Protein AF-0000000078072305 (afdb_homodimer)

Foldseek 3Di:
DPPPPPPPPPPPPPPPVPPVVVVVVPPPCVVVPDLEFEAFFPQFPVRFFEFEAEVLQVFFFFQKAWAAAFPDDQAPFGIKIKGWGAWDWDDDPNDIATETWIKIWTWHWDADPVRGTYTYTHHDMDIWCPVVDADQQDAPVCVVCSRYFYWDQWYWDQFPQGFTKIKIKGAHPDPQAGIFMWMFGVCLRDVVVDVNNDDVQVVSHDDGPHNDTFTAAADDPVPCSNPPPRNHFDQKAWDAFPPDDSPWIWIDRFVLWIWTDDDSPDHTHTLADPVLSAWDFDPDPPPPDDVPRHQADDPRRHNVCSNVVHDDQKGFAEHKFKEFLAAPPPDDDDQLRMKIKTKIWGWDDDPPDPAIEIQIKMWIFRSDPPTHTWWIGGGYDYRVDDPRKYKAWRYKAWDPVSPDPPGHSYYYQQTKMKIKIGINVRGITIHIDGNLSRLEHIGTTPPHDPSNVVSNPPSHD/DPPPPPPPPPPPPPPPPPPVVVVVVPPPCVVVPDLEFEAFFPQFPVRFFEFEAEVLQVFFFFQKAWAAAFPPDQAPFGIKIKGKTAWDWDDDPNDIATETWIKIWTWHWDADPVRGTYTYTHHDMDIWCPVVDADQQDAPVCVVCSRYFYWAQWYWDQFPQGFTKIKIKGAHPDPQAGIFIWMFGVCLGDVVVDVNNDDVRVVSHDDGPHNDTFTAAADDPVPCSNPPPRNHFGQKAWDAFPPDDSPWIWIDRFVLWIWTDDDSPDHTGTLADPVLSAWDFDPDPPPPADVPRQQADDPRRHNVCSNVVHDDQKGFAEHKFKEFLAAPPPDDDDQLRMKIKTKIWGWDDDPPDPAIEIQIKMWIFRSDPPTHTWWIGGGYDYRVDDPRKYKAWRYKAWDPVSPDPPGHSYYYQATKMKIKIGINVRGITIHIDGPLSRLEHIGTTPPHDPSNVVSNPPSHD

Radius of gyration: 32.77 Å; Cα contacts (8 Å, |Δi|>4): 2301; chains: 2; bounding box: 105×93×130 Å

pLDDT: mean 86.73, std 17.82, range [22.06, 98.62]

Sequence (922 aa):
MRSHSTLLRGHQTTFPEEDDAEAYLEQGEQHQEHDYRLLTSLRNNMGFYNKIDAKLTGHQLMNPTLLELPRNGNNTHDFLIIARVPHVFKKINDKRYKLARQVATFANLTYNNLGRPVLKTGKWSRLLVNDFGGPEHHCQKQPDMDRYIGPEDMKLFWTRAGEPLLIFTHQVNDEVLCQGQFIIDVRAAMPELEQALGPETTALLPPVRFSEPTSLRRTAPEGQETHPRFQREKNWAPAQSPFSSDDELLLMVEPAQLYRWTSKEEPVQPIVSDKDQISVVQEPYPPNAAPGATWHARLRQTCIHDVMLDDQHVHQSSPMLSITLCNRGTCEPSEQNTVMVGIVQRRQDPPMSPFTWYDRRVAVYESAPPYRMISVSKKLTYHGESDGRYVWTGSMVYYTNQTRFPPSNHGFLDDEVWLSFGIKDAAAGWLDVRARDLVADHYLCQGASEGYRRYRQGISAMRSHSTLLRGHQTTFPEEDDAEAYLEQGEQHQEHDYRLLTSLRNNMGFYNKIDAKLTGHQLMNPTLLELPRNGNNTHDFLIIARVPHVFKKINDKRYKLARQVATFANLTYNNLGRPVLKTGKWSRLLVNDFGGPEHHCQKQPDMDRYIGPEDMKLFWTRAGEPLLIFTHQVNDEVLCQGQFIIDVRAAMPELEQALGPETTALLPPVRFSEPTSLRRTAPEGQETHPRFQREKNWAPAQSPFSSDDELLLMVEPAQLYRWTSKEEPVQPIVSDKDQISVVQEPYPPNAAPGATWHARLRQTCIHDVMLDDQHVHQSSPMLSITLCNRGTCEPSEQNTVMVGIVQRRQDPPMSPFTWYDRRVAVYESAPPYRMISVSKKLTYHGESDGRYVWTGSMVYYTNQTRFPPSNHGFLDDEVWLSFGIKDAAAGWLDVRARDLVADHYLCQGASEGYRRYRQGISA

Solvent-accessible surface area (backbone atoms only — not comparable to full-atom values): 48544 Å² total; per-residue (Å²): 135,82,81,76,79,77,77,80,76,77,77,76,75,74,70,76,76,66,64,67,60,55,63,60,63,60,54,56,79,66,69,75,78,57,67,47,39,82,44,52,19,74,70,25,58,76,22,33,53,29,46,54,46,39,67,61,48,75,52,62,44,19,44,30,16,59,39,77,37,55,61,50,87,78,26,85,43,43,27,42,36,39,22,33,38,77,64,44,80,43,77,55,98,90,37,76,30,41,34,40,38,34,36,34,34,44,24,32,81,44,63,50,96,85,56,36,50,30,38,38,39,47,60,62,64,44,73,52,68,74,79,64,75,54,58,80,46,51,29,82,91,42,59,80,54,32,38,53,41,53,49,40,76,58,36,50,45,55,34,73,58,34,47,52,34,34,36,31,25,31,49,35,88,41,90,56,32,13,28,30,32,30,35,26,26,40,57,56,73,37,58,62,53,44,63,45,47,24,71,75,55,47,68,71,38,60,80,82,84,32,71,49,81,38,71,55,46,70,76,61,57,90,92,38,57,82,36,68,75,57,22,44,44,63,49,62,18,52,33,63,45,89,79,53,59,58,80,54,46,31,32,36,54,37,80,61,39,40,25,33,65,72,49,88,88,46,56,38,40,78,68,41,51,76,74,43,39,53,15,41,52,41,82,52,26,60,80,85,34,53,90,89,53,47,60,68,26,83,82,41,46,23,27,64,23,21,75,66,71,35,68,63,65,65,36,36,41,16,37,43,35,30,40,24,62,41,46,78,87,74,63,76,84,41,74,57,46,23,30,26,37,30,38,32,36,26,75,38,71,50,82,94,45,94,41,54,38,51,53,33,27,30,41,30,24,42,32,43,90,62,42,34,46,28,31,28,33,37,30,57,43,51,31,35,44,36,88,74,53,28,56,46,59,35,23,61,38,58,55,63,82,42,72,44,79,60,52,51,47,61,47,23,26,73,35,40,29,35,37,22,18,16,36,67,81,67,29,35,34,33,36,41,36,43,41,43,66,64,69,23,70,51,48,48,14,66,69,41,50,68,53,46,57,56,50,47,57,82,54,65,119,137,81,79,75,78,75,79,78,77,76,75,76,75,72,70,74,75,67,63,64,59,56,62,62,62,60,52,57,80,66,68,75,77,54,68,47,40,83,44,51,20,75,69,25,58,79,22,34,54,29,46,53,47,38,68,62,47,74,51,61,45,18,43,29,16,57,40,76,36,55,54,61,76,80,24,85,43,44,26,43,37,39,22,34,38,76,65,43,80,43,77,54,97,88,39,77,30,41,33,40,38,34,36,36,36,44,25,32,82,44,62,51,95,85,55,35,50,30,38,38,39,46,60,62,64,43,73,51,69,74,77,63,75,53,56,78,47,52,30,82,92,43,58,79,54,30,37,53,39,52,50,41,76,58,36,50,45,55,35,73,59,35,47,50,34,35,35,30,25,31,49,35,88,42,91,56,31,15,29,29,31,31,35,26,25,41,57,56,75,37,57,64,53,45,63,46,42,23,70,75,54,48,65,70,37,62,81,82,84,34,70,49,81,37,70,53,48,68,77,62,56,90,92,40,56,80,36,69,76,57,23,44,43,63,50,63,18,52,32,62,46,88,80,52,61,59,80,53,46,30,32,35,56,35,80,60,40,41,26,33,65,73,49,87,88,46,53,38,40,78,68,41,52,76,75,44,40,52,13,41,53,41,81,52,25,59,81,84,34,52,91,89,52,46,60,66,28,85,81,42,46,23,28,64,23,22,76,65,72,35,68,65,67,64,34,36,41,18,37,41,35,30,39,25,61,40,46,78,87,73,62,77,85,42,74,59,45,22,31,27,35,30,38,32,37,26,78,38,72,50,82,95,44,93,41,55,38,51,54,31,28,30,42,31,24,41,32,42,89,62,41,34,45,28,31,28,36,35,32,58,44,50,31,34,43,35,87,72,51,27,57,47,60,36,24,61,38,58,57,64,80,42,74,46,78,61,51,51,46,61,48,23,26,73,36,41,29,36,37,22,18,15,37,66,81,66,29,34,35,34,35,40,36,44,41,42,66,63,69,24,70,51,48,47,14,66,71,42,49,67,53,46,57,58,50,48,57,82,52,64,118

Structure (mmCIF, N/CA/C/O backbone):
data_AF-0000000078072305-model_v1
#
loop_
_entity.id
_entity.type
_entity.pdbx_description
1 polymer 'Uncharacterized protein'
#
loop_
_atom_site.group_PDB
_atom_site.id
_atom_site.type_symbol
_atom_site.label_atom_id
_atom_site.label_alt_id
_atom_site.label_comp_id
_atom_site.label_asym_id
_atom_site.label_entity_id
_atom_site.label_seq_id
_atom_site.pdbx_PDB_ins_code
_atom_site.Cartn_x
_atom_site.Cartn_y
_atom_site.Cartn_z
_atom_site.occupancy
_atom_site.B_iso_or_equiv
_atom_site.auth_seq_id
_atom_site.auth_comp_id
_atom_site.auth_asym_id
_atom_site.auth_atom_id
_atom_site.pdbx_PDB_model_num
ATOM 1 N N . MET A 1 1 ? -34.625 -6.609 80.062 1 23.52 1 MET A N 1
ATOM 2 C CA . MET A 1 1 ? -34.625 -5.938 78.75 1 23.52 1 MET A CA 1
ATOM 3 C C . MET A 1 1 ? -33.219 -5.434 78.438 1 23.52 1 MET A C 1
ATOM 5 O O . MET A 1 1 ? -32.844 -4.348 78.812 1 23.52 1 MET A O 1
ATOM 9 N N . ARG A 1 2 ? -32.219 -6.348 78.438 1 24.58 2 ARG A N 1
ATOM 10 C CA . ARG A 1 2 ? -30.766 -6.258 78.312 1 24.58 2 ARG A CA 1
ATOM 11 C C . ARG A 1 2 ? -30.391 -5.734 76.938 1 24.58 2 ARG A C 1
ATOM 13 O O . ARG A 1 2 ? -30.812 -6.285 75.938 1 24.58 2 ARG A O 1
ATOM 20 N N . SER A 1 3 ? -30.188 -4.41 76.875 1 24.33 3 SER A N 1
ATOM 21 C CA . SER A 1 3 ? -29.922 -3.545 75.688 1 24.33 3 SER A CA 1
ATOM 22 C C . SER A 1 3 ? -28.625 -3.932 75 1 24.33 3 SER A C 1
ATOM 24 O O . SER A 1 3 ? -27.562 -3.965 75.625 1 24.33 3 SER A O 1
ATOM 26 N N . HIS A 1 4 ? -28.641 -4.988 74.188 1 26.59 4 HIS A N 1
ATOM 27 C CA . HIS A 1 4 ? -27.578 -5.543 73.375 1 26.59 4 HIS A CA 1
ATOM 28 C C . HIS A 1 4 ? -27 -4.488 72.438 1 26.59 4 HIS A C 1
ATOM 30 O O . HIS A 1 4 ? -27.719 -3.918 71.625 1 26.59 4 HIS A O 1
ATOM 36 N N . SER A 1 5 ? -26.078 -3.684 72.938 1 24.83 5 SER A N 1
ATOM 37 C CA . SER A 1 5 ? -25.312 -2.676 72.188 1 24.83 5 SER A CA 1
ATOM 38 C C . SER A 1 5 ? -24.516 -3.301 71.062 1 24.83 5 SER A C 1
ATOM 40 O O . SER A 1 5 ? -23.672 -4.172 71.312 1 24.83 5 SER A O 1
ATOM 42 N N . THR A 1 6 ? -25.172 -3.543 69.938 1 25.83 6 THR A N 1
ATOM 43 C CA . THR A 1 6 ? -24.609 -4.062 68.688 1 25.83 6 THR A CA 1
ATOM 44 C C . THR A 1 6 ? -23.5 -3.143 68.188 1 25.83 6 THR A C 1
ATOM 46 O O . THR A 1 6 ? -23.75 -1.969 67.875 1 25.83 6 THR A O 1
ATOM 49 N N . LEU A 1 7 ? -22.297 -3.252 68.688 1 25.12 7 LEU A N 1
ATOM 50 C CA . LEU A 1 7 ? -21.094 -2.555 68.25 1 25.12 7 LEU A CA 1
ATOM 51 C C . LEU A 1 7 ? -20.844 -2.752 66.75 1 25.12 7 LEU A C 1
ATOM 53 O O . LEU A 1 7 ? -20.75 -3.887 66.312 1 25.12 7 LEU A O 1
ATOM 57 N N . LEU A 1 8 ? -21.297 -1.802 65.875 1 24.06 8 LEU A N 1
ATOM 58 C CA . LEU A 1 8 ? -21.109 -1.673 64.438 1 24.06 8 LEU A CA 1
ATOM 59 C C . LEU A 1 8 ? -19.625 -1.566 64.125 1 24.06 8 LEU A C 1
ATOM 61 O O . LEU A 1 8 ? -18.969 -0.586 64.5 1 24.06 8 LEU A O 1
ATOM 65 N N . ARG A 1 9 ? -18.812 -2.631 64.25 1 24.25 9 ARG A N 1
ATOM 66 C CA . ARG A 1 9 ? -17.438 -2.637 63.781 1 24.25 9 ARG A CA 1
ATOM 67 C C . ARG A 1 9 ? -17.359 -2.236 62.312 1 24.25 9 ARG A C 1
ATOM 69 O O . ARG A 1 9 ? -17.984 -2.865 61.469 1 24.25 9 ARG A O 1
ATOM 76 N N . GLY A 1 10 ? -17.266 -0.909 62.094 1 22.75 10 GLY A N 1
ATOM 77 C CA . GLY A 1 10 ? -17.047 -0.299 60.781 1 22.75 10 GLY A CA 1
ATOM 78 C C . GLY A 1 10 ? -15.852 -0.88 60.062 1 22.75 10 GLY A C 1
ATOM 79 O O . GLY A 1 10 ? -14.727 -0.804 60.531 1 22.75 10 GLY A O 1
ATOM 80 N N . HIS A 1 11 ? -15.984 -2.121 59.469 1 25.66 11 HIS A N 1
ATOM 81 C CA . HIS A 1 11 ? -14.953 -2.689 58.625 1 25.66 11 HIS A CA 1
ATOM 82 C C . HIS A 1 11 ? -14.523 -1.705 57.562 1 25.66 11 HIS A C 1
ATOM 84 O O . HIS A 1 11 ? -15.359 -1.225 56.781 1 25.66 11 HIS A O 1
ATOM 90 N N . GLN A 1 12 ? -13.531 -0.871 57.875 1 23.75 12 GLN A N 1
ATOM 91 C CA . GLN A 1 12 ? -12.852 -0.032 56.906 1 23.75 12 GLN A CA 1
ATOM 92 C C . GLN A 1 12 ? -12.281 -0.871 55.75 1 23.75 12 GLN A C 1
ATOM 94 O O . GLN A 1 12 ? -11.391 -1.7 55.969 1 23.75 12 GLN A O 1
ATOM 99 N N . THR A 1 13 ? -13.133 -1.336 54.875 1 26.88 13 THR A N 1
ATOM 100 C CA . THR A 1 13 ? -12.656 -1.949 53.625 1 26.88 13 THR A CA 1
ATOM 101 C C . THR A 1 13 ? -11.656 -1.038 52.938 1 26.88 13 THR A C 1
ATOM 103 O O . THR A 1 13 ? -12.008 0.061 52.5 1 26.88 13 THR A O 1
ATOM 106 N N . THR A 1 14 ? -10.391 -1.068 53.406 1 26.62 14 THR A N 1
ATOM 107 C CA . THR A 1 14 ? -9.305 -0.441 52.656 1 26.62 14 THR A CA 1
ATOM 108 C C . THR A 1 14 ? -9.266 -0.955 51.219 1 26.62 14 THR A C 1
ATOM 110 O O . THR A 1 14 ? -9.086 -2.15 51 1 26.62 14 THR A O 1
ATOM 113 N N . PHE A 1 15 ? -10.109 -0.349 50.375 1 28.7 15 PHE A N 1
ATOM 114 C CA . PHE A 1 15 ? -9.93 -0.615 48.969 1 28.7 15 PHE A CA 1
ATOM 115 C C . PHE A 1 15 ? -8.492 -0.351 48.531 1 28.7 15 PHE A C 1
ATOM 117 O O . PHE A 1 15 ? -7.969 0.742 48.75 1 28.7 15 PHE A O 1
ATOM 124 N N . PRO A 1 16 ? -7.672 -1.425 48.656 1 28.97 16 PRO A N 1
ATOM 125 C CA . PRO A 1 16 ? -6.352 -1.134 48.094 1 28.97 16 PRO A CA 1
ATOM 126 C C . PRO A 1 16 ? -6.43 -0.48 46.719 1 28.97 16 PRO A C 1
ATOM 128 O O . PRO A 1 16 ? -7.152 -0.962 45.844 1 28.97 16 PRO A O 1
ATOM 131 N N . GLU A 1 17 ? -6.379 0.817 46.688 1 28.38 17 GLU A N 1
ATOM 132 C CA . GLU A 1 17 ? -6.145 1.58 45.469 1 28.38 17 GLU A CA 1
ATOM 133 C C . GLU A 1 17 ? -4.949 1.025 44.688 1 28.38 17 GLU A C 1
ATOM 135 O O . GLU A 1 17 ? -3.803 1.376 44.969 1 28.38 17 GLU A O 1
ATOM 140 N N . GLU A 1 18 ? -4.914 -0.327 44.594 1 27.89 18 GLU A N 1
ATOM 141 C CA . GLU A 1 18 ? -3.857 -0.751 43.688 1 27.89 18 GLU A CA 1
ATOM 142 C C . GLU A 1 18 ? -3.871 0.074 42.406 1 27.89 18 GLU A C 1
ATOM 144 O O . GLU A 1 18 ? -4.93 0.306 41.812 1 27.89 18 GLU A O 1
ATOM 149 N N . ASP A 1 19 ? -2.799 0.873 42.312 1 28.7 19 ASP A N 1
ATOM 150 C CA . ASP A 1 19 ? -2.482 1.818 41.25 1 28.7 19 ASP A CA 1
ATOM 151 C C . ASP A 1 19 ? -2.691 1.187 39.875 1 28.7 19 ASP A C 1
ATOM 153 O O . ASP A 1 19 ? -2 0.233 39.5 1 28.7 19 ASP A O 1
ATOM 157 N N . ASP A 1 20 ? -3.938 1.214 39.5 1 29.02 20 ASP A N 1
ATOM 158 C CA . ASP A 1 20 ? -4.379 0.868 38.156 1 29.02 20 ASP A CA 1
ATOM 159 C C . ASP A 1 20 ? -3.408 1.409 37.094 1 29.02 20 ASP A C 1
ATOM 161 O O . ASP A 1 20 ? -3.629 1.24 35.906 1 29.02 20 ASP A O 1
ATOM 165 N N . ALA A 1 21 ? -2.418 2.264 37.562 1 30.2 21 ALA A N 1
ATOM 166 C CA . ALA A 1 21 ? -1.461 2.828 36.594 1 30.2 21 ALA A CA 1
ATOM 167 C C . ALA A 1 21 ? -0.483 1.764 36.125 1 30.2 21 ALA A C 1
ATOM 169 O O . ALA A 1 21 ? 0.01 1.838 35 1 30.2 21 ALA A O 1
ATOM 170 N N . GLU A 1 22 ? -0.016 0.959 37.094 1 26.02 22 GLU A N 1
ATOM 171 C CA . GLU A 1 22 ? 0.942 -0.057 36.656 1 26.02 22 GLU A CA 1
ATOM 172 C C . GLU A 1 22 ? 0.316 -1.023 35.656 1 26.02 22 GLU A C 1
ATOM 174 O O . GLU A 1 22 ? 1.01 -1.572 34.812 1 26.02 22 GLU A O 1
ATOM 179 N N . ALA A 1 23 ? -0.953 -1.415 35.938 1 30.39 23 ALA A N 1
ATOM 180 C CA . ALA A 1 23 ? -1.548 -2.369 35 1 30.39 23 ALA A CA 1
ATOM 181 C C . ALA A 1 23 ? -1.683 -1.763 33.594 1 30.39 23 ALA A C 1
ATOM 183 O O . ALA A 1 23 ? -1.829 -2.486 32.625 1 30.39 23 ALA A O 1
ATOM 184 N N . TYR A 1 24 ? -1.902 -0.479 33.625 1 30.2 24 TYR A N 1
ATOM 185 C CA . TYR A 1 24 ? -1.946 0.19 32.312 1 30.2 24 TYR A CA 1
ATOM 186 C C . TYR A 1 24 ? -0.576 0.177 31.656 1 30.2 24 TYR A C 1
ATOM 188 O O . TYR A 1 24 ? -0.478 0.125 30.422 1 30.2 24 TYR A O 1
ATOM 196 N N . LEU A 1 25 ? 0.501 0.358 32.375 1 31.73 25 LEU A N 1
ATOM 197 C CA . LEU A 1 25 ? 1.846 0.388 31.812 1 31.73 25 LEU A CA 1
ATOM 198 C C . LEU A 1 25 ? 2.289 -1.009 31.391 1 31.73 25 LEU A C 1
ATOM 200 O O . LEU A 1 25 ? 3.145 -1.156 30.516 1 31.73 25 LEU A O 1
ATOM 204 N N . GLU A 1 26 ? 2.041 -1.971 32.219 1 31.81 26 GLU A N 1
ATOM 205 C CA . GLU A 1 26 ? 2.496 -3.309 31.844 1 31.81 26 GLU A CA 1
ATOM 206 C C . GLU A 1 26 ? 1.685 -3.869 30.672 1 31.81 26 GLU A C 1
ATOM 208 O O . GLU A 1 26 ? 1.741 -5.07 30.391 1 31.81 26 GLU A O 1
ATOM 213 N N . GLN A 1 27 ? 0.561 -3.271 30.344 1 32.97 27 GLN A N 1
ATOM 214 C CA . GLN A 1 27 ? 0.161 -3.889 29.078 1 32.97 27 GLN A CA 1
ATOM 215 C C . GLN A 1 27 ? 1.307 -3.871 28.078 1 32.97 27 GLN A C 1
ATOM 217 O O . GLN A 1 27 ? 1.678 -2.812 27.562 1 32.97 27 GLN A O 1
ATOM 222 N N . GLY A 1 28 ? 2.35 -4.566 28.312 1 34.12 28 GLY A N 1
ATOM 223 C CA . GLY A 1 28 ? 3.371 -4.855 27.328 1 34.12 28 GLY A CA 1
ATOM 224 C C . GLY A 1 28 ? 2.924 -4.559 25.906 1 34.12 28 GLY A C 1
ATOM 225 O O . GLY A 1 28 ? 1.742 -4.691 25.578 1 34.12 28 GLY A O 1
ATOM 226 N N . GLU A 1 29 ? 3.484 -3.582 25.312 1 40.09 29 GLU A N 1
ATOM 227 C CA . GLU A 1 29 ? 3.258 -3.367 23.891 1 40.09 29 GLU A CA 1
ATOM 228 C C . GLU A 1 29 ? 2.891 -4.672 23.188 1 40.09 29 GLU A C 1
ATOM 230 O O . GLU A 1 29 ? 3.768 -5.477 22.875 1 40.09 29 GLU A O 1
ATOM 235 N N . GLN A 1 30 ? 2.025 -5.441 23.641 1 41.16 30 GLN A N 1
ATOM 236 C CA . GLN A 1 30 ? 1.676 -6.531 22.734 1 41.16 30 GLN A CA 1
ATOM 237 C C . GLN A 1 30 ? 1.783 -6.09 21.266 1 41.16 30 GLN A C 1
ATOM 239 O O . GLN A 1 30 ? 0.917 -5.371 20.766 1 41.16 30 GLN A O 1
ATOM 244 N N . HIS A 1 31 ? 2.912 -5.746 20.875 1 47.97 31 HIS A N 1
ATOM 245 C CA . HIS A 1 31 ? 3.057 -5.672 19.422 1 47.97 31 HIS A CA 1
ATOM 246 C C . HIS A 1 31 ? 2.117 -6.648 18.734 1 47.97 31 HIS A C 1
ATOM 248 O O . HIS A 1 31 ? 2.285 -7.867 18.844 1 47.97 31 HIS A O 1
ATOM 254 N N . GLN A 1 32 ? 0.876 -6.312 18.703 1 55.59 32 GLN A N 1
ATOM 255 C CA . GLN A 1 32 ? -0.014 -7.188 17.953 1 55.59 32 GLN A CA 1
ATOM 256 C C . GLN A 1 32 ? 0.616 -7.594 16.625 1 55.59 32 GLN A C 1
ATOM 258 O O . GLN A 1 32 ? 0.885 -6.746 15.773 1 55.59 32 GLN A O 1
ATOM 263 N N . GLU A 1 33 ? 1.374 -8.656 16.609 1 75.94 33 GLU A N 1
ATOM 264 C CA . GLU A 1 33 ? 1.921 -9.203 15.375 1 75.94 33 GLU A CA 1
ATOM 265 C C . GLU A 1 33 ? 0.814 -9.508 14.367 1 75.94 33 GLU A C 1
ATOM 267 O O . GLU A 1 33 ? -0.041 -10.367 14.617 1 75.94 33 GLU A O 1
ATOM 272 N N . HIS A 1 34 ? 0.631 -8.602 13.453 1 87.94 34 HIS A N 1
ATOM 273 C CA . HIS A 1 34 ? -0.397 -8.781 12.438 1 87.94 34 HIS A CA 1
ATOM 274 C C . HIS A 1 34 ? -0.043 -9.938 11.5 1 87.94 34 HIS A C 1
ATOM 276 O O . HIS A 1 34 ? 1.135 -10.242 11.305 1 87.94 34 HIS A O 1
ATOM 282 N N . ASP A 1 35 ? -1.071 -10.586 11.125 1 93.19 35 ASP A N 1
ATOM 283 C CA . ASP A 1 35 ? -0.944 -11.734 10.234 1 93.19 35 ASP A CA 1
ATOM 284 C C . ASP A 1 35 ? -0.864 -11.289 8.773 1 93.19 35 ASP A C 1
ATOM 286 O O . ASP A 1 35 ? -1.679 -11.711 7.945 1 93.19 35 ASP A O 1
ATOM 290 N N . TYR A 1 36 ? 0.044 -10.406 8.477 1 94.75 36 TYR A N 1
ATOM 291 C CA . TYR A 1 36 ? 0.291 -10.062 7.078 1 94.75 36 TYR A CA 1
ATOM 292 C C . TYR A 1 36 ? 1.765 -9.75 6.844 1 94.75 36 TYR A C 1
ATOM 294 O O . TYR A 1 36 ? 2.494 -9.438 7.785 1 94.75 36 TYR A O 1
ATOM 302 N N . ARG A 1 37 ? 2.154 -9.93 5.672 1 95.69 37 ARG A N 1
ATOM 303 C CA . ARG A 1 37 ? 3.471 -9.539 5.18 1 95.69 37 ARG A CA 1
ATOM 304 C C . ARG A 1 37 ? 3.352 -8.578 3.998 1 95.69 37 ARG A C 1
ATOM 306 O O . ARG A 1 37 ? 2.754 -8.922 2.975 1 95.69 37 ARG A O 1
ATOM 313 N N . LEU A 1 38 ? 3.916 -7.43 4.203 1 97 38 LEU A N 1
ATOM 314 C CA . LEU A 1 38 ? 3.877 -6.398 3.17 1 97 38 LEU A CA 1
ATOM 315 C C . LEU A 1 38 ? 5.098 -6.488 2.264 1 97 38 LEU A C 1
ATOM 317 O O . LEU A 1 38 ? 6.234 -6.453 2.742 1 97 38 LEU A O 1
ATOM 321 N N . LEU A 1 39 ? 4.84 -6.621 0.963 1 97.81 39 LEU A N 1
ATOM 322 C CA . LEU A 1 39 ? 5.914 -6.68 -0.025 1 97.81 39 LEU A CA 1
ATOM 323 C C . LEU A 1 39 ? 5.996 -5.375 -0.812 1 97.81 39 LEU A C 1
ATOM 325 O O . LEU A 1 39 ? 4.969 -4.766 -1.12 1 97.81 39 LEU A O 1
ATOM 329 N N . THR A 1 40 ? 7.211 -4.969 -1.152 1 97.75 40 THR A N 1
ATOM 330 C CA . THR A 1 40 ? 7.473 -3.771 -1.942 1 97.75 40 THR A CA 1
ATOM 331 C C . THR A 1 40 ? 8.352 -4.098 -3.145 1 97.75 40 THR A C 1
ATOM 333 O O . THR A 1 40 ? 9.141 -5.047 -3.105 1 97.75 40 THR A O 1
ATOM 336 N N . SER A 1 41 ? 8.164 -3.328 -4.152 1 98 41 SER A N 1
ATOM 337 C CA . SER A 1 41 ? 8.961 -3.51 -5.359 1 98 41 SER A CA 1
ATOM 338 C C . SER A 1 41 ? 10.414 -3.096 -5.129 1 98 41 SER A C 1
ATOM 340 O O . SER A 1 41 ? 10.68 -2.051 -4.531 1 98 41 SER A O 1
ATOM 342 N N . LEU A 1 42 ? 11.297 -3.865 -5.664 1 96.94 42 LEU A N 1
ATOM 343 C CA . LEU A 1 42 ? 12.727 -3.568 -5.613 1 96.94 42 LEU A CA 1
ATOM 344 C C . LEU A 1 42 ? 13.07 -2.396 -6.523 1 96.94 42 LEU A C 1
ATOM 346 O O . LEU A 1 42 ? 13.938 -1.583 -6.191 1 96.94 42 LEU A O 1
ATOM 350 N N . ARG A 1 43 ? 12.367 -2.316 -7.613 1 96.06 43 ARG A N 1
ATOM 351 C CA . ARG A 1 43 ? 12.75 -1.373 -8.656 1 96.06 43 ARG A CA 1
ATOM 352 C C . ARG A 1 43 ? 11.953 -0.075 -8.547 1 96.06 43 ARG A C 1
ATOM 354 O O . ARG A 1 43 ? 12.438 0.99 -8.938 1 96.06 43 ARG A O 1
ATOM 361 N N . ASN A 1 44 ? 10.758 -0.14 -8.148 1 96.38 44 ASN A N 1
ATOM 362 C CA . ASN A 1 44 ? 9.922 1.048 -8.062 1 96.38 44 ASN A CA 1
ATOM 363 C C . ASN A 1 44 ? 10.438 2.023 -7.008 1 96.38 44 ASN A C 1
ATOM 365 O O . ASN A 1 44 ? 10.57 1.665 -5.836 1 96.38 44 ASN A O 1
ATOM 369 N N . ASN A 1 45 ? 10.656 3.201 -7.383 1 93.56 45 ASN A N 1
ATOM 370 C CA . ASN A 1 45 ? 11.32 4.152 -6.5 1 93.56 45 ASN A CA 1
ATOM 371 C C . ASN A 1 45 ? 10.406 4.605 -5.367 1 93.56 45 ASN A C 1
ATOM 373 O O . ASN A 1 45 ? 10.836 5.328 -4.469 1 93.56 45 ASN A O 1
ATOM 377 N N . MET A 1 46 ? 9.156 4.168 -5.332 1 94.38 46 MET A N 1
ATOM 378 C CA . MET A 1 46 ? 8.25 4.406 -4.219 1 94.38 46 MET A CA 1
ATOM 379 C C . MET A 1 46 ? 7.781 3.086 -3.607 1 94.38 46 MET A C 1
ATOM 381 O O . MET A 1 46 ? 6.887 3.072 -2.762 1 94.38 46 MET A O 1
ATOM 385 N N . GLY A 1 47 ? 8.242 1.991 -4.168 1 96.81 47 GLY A N 1
ATOM 386 C CA . GLY A 1 47 ? 7.984 0.672 -3.609 1 96.81 47 GLY A CA 1
ATOM 387 C C . GLY A 1 47 ? 6.648 0.096 -4.031 1 96.81 47 GLY A C 1
ATOM 388 O O . GLY A 1 47 ? 6.285 -1.009 -3.621 1 96.81 47 GLY A O 1
ATOM 389 N N . PHE A 1 48 ? 5.832 0.822 -4.863 1 97.38 48 PHE A N 1
ATOM 390 C CA . PHE A 1 48 ? 4.539 0.342 -5.336 1 97.38 48 PHE A CA 1
ATOM 391 C C . PHE A 1 48 ? 4.707 -0.883 -6.227 1 97.38 48 PHE A C 1
ATOM 393 O O . PHE A 1 48 ? 5.777 -1.093 -6.805 1 97.38 48 PHE A O 1
ATOM 400 N N . TYR A 1 49 ? 3.611 -1.633 -6.309 1 97.94 49 TYR A N 1
ATOM 401 C CA . TYR A 1 49 ? 3.607 -2.588 -7.41 1 97.94 49 TYR A CA 1
ATOM 402 C C . TYR A 1 49 ? 3.559 -1.872 -8.758 1 97.94 49 TYR A C 1
ATOM 404 O O . TYR A 1 49 ? 3.215 -0.689 -8.82 1 97.94 49 TYR A O 1
ATOM 412 N N . ASN A 1 50 ? 3.848 -2.633 -9.82 1 98 50 ASN A N 1
ATOM 413 C CA . ASN A 1 50 ? 4.027 -2.012 -11.125 1 98 50 ASN A CA 1
ATOM 414 C C . ASN A 1 50 ? 2.906 -2.4 -12.086 1 98 50 ASN A C 1
ATOM 416 O O . ASN A 1 50 ? 2.234 -3.414 -11.891 1 98 50 ASN A O 1
ATOM 420 N N . LYS A 1 51 ? 2.793 -1.622 -13.133 1 96.19 51 LYS A N 1
ATOM 421 C CA . LYS A 1 51 ? 1.693 -1.798 -14.078 1 96.19 51 LYS A CA 1
ATOM 422 C C . LYS A 1 51 ? 2.152 -2.553 -15.32 1 96.19 51 LYS A C 1
ATOM 424 O O . LYS A 1 51 ? 3.346 -2.584 -15.625 1 96.19 51 LYS A O 1
ATOM 429 N N . ILE A 1 52 ? 1.189 -3.115 -15.922 1 97.81 52 ILE A N 1
ATOM 430 C CA . ILE A 1 52 ? 1.329 -3.609 -17.281 1 97.81 52 ILE A CA 1
ATOM 431 C C . ILE A 1 52 ? 0.511 -2.738 -18.234 1 97.81 52 ILE A C 1
ATOM 433 O O . ILE A 1 52 ? -0.712 -2.645 -18.109 1 97.81 52 ILE A O 1
ATOM 437 N N . ASP A 1 53 ? 1.226 -2.057 -19.141 1 96.88 53 ASP A N 1
ATOM 438 C CA . ASP A 1 53 ? 0.579 -1.217 -20.141 1 96.88 53 ASP A CA 1
ATOM 439 C C . ASP A 1 53 ? 0.369 -1.984 -21.453 1 96.88 53 ASP A C 1
ATOM 441 O O . ASP A 1 53 ? 1.298 -2.131 -22.25 1 96.88 53 ASP A O 1
ATOM 445 N N . ALA A 1 54 ? -0.846 -2.344 -21.641 1 97.5 54 ALA A N 1
ATOM 446 C CA . ALA A 1 54 ? -1.168 -3.15 -22.812 1 97.5 54 ALA A CA 1
ATOM 447 C C . ALA A 1 54 ? -2.072 -2.385 -23.781 1 97.5 54 ALA A C 1
ATOM 449 O O . ALA A 1 54 ? -2.828 -2.988 -24.547 1 97.5 54 ALA A O 1
ATOM 450 N N . LYS A 1 55 ? -2.023 -1.107 -23.734 1 95.94 55 LYS A N 1
ATOM 451 C CA . LYS A 1 55 ? -2.92 -0.271 -24.531 1 95.94 55 LYS A CA 1
ATOM 452 C C . LYS A 1 55 ? -2.75 -0.544 -26.031 1 95.94 55 LYS A C 1
ATOM 454 O O . LYS A 1 55 ? -3.729 -0.55 -26.781 1 95.94 55 LYS A O 1
ATOM 459 N N . LEU A 1 56 ? -1.636 -0.759 -26.5 1 96.94 56 LEU A N 1
ATOM 460 C CA . LEU A 1 56 ? -1.337 -0.907 -27.906 1 96.94 56 LEU A CA 1
ATOM 461 C C . LEU A 1 56 ? -1.96 -2.184 -28.469 1 96.94 56 LEU A C 1
ATOM 463 O O . LEU A 1 56 ? -2.158 -2.305 -29.688 1 96.94 56 LEU A O 1
ATOM 467 N N . THR A 1 57 ? -2.215 -3.162 -27.562 1 97.19 57 THR A N 1
ATOM 468 C CA . THR A 1 57 ? -2.816 -4.41 -28.016 1 97.19 57 THR A CA 1
ATOM 469 C C . THR A 1 57 ? -4.309 -4.227 -28.281 1 97.19 57 THR A C 1
ATOM 471 O O . THR A 1 57 ? -4.93 -5.039 -28.969 1 97.19 57 THR A O 1
ATOM 474 N N . GLY A 1 58 ? -4.902 -3.219 -27.625 1 96.75 58 GLY A N 1
ATOM 475 C CA . GLY A 1 58 ? -6.34 -3.018 -27.688 1 96.75 58 GLY A CA 1
ATOM 476 C C . GLY A 1 58 ? -7.102 -3.855 -26.672 1 96.75 58 GLY A C 1
ATOM 477 O O . GLY A 1 58 ? -8.336 -3.826 -26.641 1 96.75 58 GLY A O 1
ATOM 478 N N . HIS A 1 59 ? -6.383 -4.621 -25.844 1 96.81 59 HIS A N 1
ATOM 479 C CA . HIS A 1 59 ? -7.031 -5.496 -24.875 1 96.81 59 HIS A CA 1
ATOM 480 C C . HIS A 1 59 ? -6.871 -4.965 -23.453 1 96.81 59 HIS A C 1
ATOM 482 O O . HIS A 1 59 ? -5.84 -4.379 -23.109 1 96.81 59 HIS A O 1
ATOM 488 N N . GLN A 1 60 ? -7.883 -5.172 -22.641 1 97.06 60 GLN A N 1
ATOM 489 C CA . GLN A 1 60 ? -7.773 -5.016 -21.203 1 97.06 60 GLN A CA 1
ATOM 490 C C . GLN A 1 60 ? -7.27 -6.301 -20.547 1 97.06 60 GLN A C 1
ATOM 492 O O . GLN A 1 60 ? -7.996 -7.297 -20.484 1 97.06 60 GLN A O 1
ATOM 497 N N . LEU A 1 61 ? -6.102 -6.281 -20.031 1 97.56 61 LEU A N 1
ATOM 498 C CA . LEU A 1 61 ? -5.484 -7.492 -19.516 1 97.56 61 LEU A CA 1
ATOM 499 C C . LEU A 1 61 ? -5.828 -7.684 -18.031 1 97.56 61 LEU A C 1
ATOM 501 O O . LEU A 1 61 ? -5.863 -6.715 -17.281 1 97.56 61 LEU A O 1
ATOM 505 N N . MET A 1 62 ? -6.031 -8.922 -17.719 1 96.44 62 MET A N 1
ATOM 506 C CA . MET A 1 62 ? -6.242 -9.344 -16.344 1 96.44 62 MET A CA 1
ATOM 507 C C . MET A 1 62 ? -5.512 -10.648 -16.047 1 96.44 62 MET A C 1
ATOM 509 O O . MET A 1 62 ? -5.34 -11.477 -16.953 1 96.44 62 MET A O 1
ATOM 513 N N . ASN A 1 63 ? -5.059 -10.867 -14.852 1 96.31 63 ASN A N 1
ATOM 514 C CA . ASN A 1 63 ? -4.453 -12.109 -14.367 1 96.31 63 ASN A CA 1
ATOM 515 C C . ASN A 1 63 ? -3.314 -12.562 -15.273 1 96.31 63 ASN A C 1
ATOM 517 O O . ASN A 1 63 ? -3.346 -13.672 -15.805 1 96.31 63 ASN A O 1
ATOM 521 N N . PRO A 1 64 ? -2.35 -11.812 -15.391 1 98.31 64 PRO A N 1
ATOM 522 C CA . PRO A 1 64 ? -1.248 -12.141 -16.297 1 98.31 64 PRO A CA 1
ATOM 523 C C . PRO A 1 64 ? -0.354 -13.258 -15.758 1 98.31 64 PRO A C 1
ATOM 525 O O . PRO A 1 64 ? -0.228 -13.414 -14.539 1 98.31 64 PRO A O 1
ATOM 528 N N . THR A 1 65 ? 0.185 -14.016 -16.609 1 98.06 65 THR A N 1
ATOM 529 C CA . THR A 1 65 ? 1.319 -14.898 -16.375 1 98.06 65 THR A CA 1
ATOM 530 C C . THR A 1 65 ? 2.49 -14.531 -17.281 1 98.06 65 THR A C 1
ATOM 532 O O . THR A 1 65 ? 2.289 -14.086 -18.422 1 98.06 65 THR A O 1
ATOM 535 N N . LEU A 1 66 ? 3.707 -14.695 -16.75 1 96.5 66 LEU A N 1
ATOM 536 C CA . LEU A 1 66 ? 4.887 -14.188 -17.453 1 96.5 66 LEU A CA 1
ATOM 537 C C . LEU A 1 66 ? 5.875 -15.312 -17.734 1 96.5 66 LEU A C 1
ATOM 539 O O . LEU A 1 66 ? 5.961 -16.281 -16.969 1 96.5 66 LEU A O 1
ATOM 543 N N . LEU A 1 67 ? 6.582 -15.109 -18.812 1 94.19 67 LEU A N 1
ATOM 544 C CA . LEU A 1 67 ? 7.812 -15.828 -19.109 1 94.19 67 LEU A CA 1
ATOM 545 C C . LEU A 1 67 ? 8.93 -14.867 -19.5 1 94.19 67 LEU A C 1
ATOM 547 O O . LEU A 1 67 ? 8.781 -14.086 -20.438 1 94.19 67 LEU A O 1
ATOM 551 N N . GLU A 1 68 ? 9.953 -14.898 -18.719 1 92.81 68 GLU A N 1
ATOM 552 C CA . GLU A 1 68 ? 11.109 -14.133 -19.172 1 92.81 68 GLU A CA 1
ATOM 553 C C . GLU A 1 68 ? 11.727 -14.766 -20.422 1 92.81 68 GLU A C 1
ATOM 555 O O . GLU A 1 68 ? 11.898 -15.984 -20.484 1 92.81 68 GLU A O 1
ATOM 560 N N . LEU A 1 69 ? 12.023 -13.906 -21.359 1 90.69 69 LEU A N 1
ATOM 561 C CA . LEU A 1 69 ? 12.648 -14.383 -22.578 1 90.69 69 LEU A CA 1
ATOM 562 C C . LEU A 1 69 ? 14.148 -14.102 -22.578 1 90.69 69 LEU A C 1
ATOM 564 O O . LEU A 1 69 ? 14.594 -13.133 -21.953 1 90.69 69 LEU A O 1
ATOM 568 N N . PRO A 1 70 ? 14.953 -14.945 -23.172 1 79.31 70 PRO A N 1
ATOM 569 C CA . PRO A 1 70 ? 16.406 -14.711 -23.203 1 79.31 70 PRO A CA 1
ATOM 570 C C . PRO A 1 70 ? 16.781 -13.492 -24.031 1 79.31 70 PRO A C 1
ATOM 572 O O . PRO A 1 70 ? 16.047 -13.117 -24.953 1 79.31 70 PRO A O 1
ATOM 575 N N . ARG A 1 71 ? 17.984 -12.711 -23.516 1 70.06 71 ARG A N 1
ATOM 576 C CA . ARG A 1 71 ? 18.484 -11.57 -24.266 1 70.06 71 ARG A CA 1
ATOM 577 C C . ARG A 1 71 ? 19.469 -12.016 -25.328 1 70.06 71 ARG A C 1
ATOM 579 O O . ARG A 1 71 ? 20.625 -12.305 -25.031 1 70.06 71 ARG A O 1
ATOM 586 N N . ASN A 1 72 ? 19.344 -12.828 -25.938 1 62.34 72 ASN A N 1
ATOM 587 C CA . ASN A 1 72 ? 20.359 -13.086 -26.953 1 62.34 72 ASN A CA 1
ATOM 588 C C . ASN A 1 72 ? 20.109 -12.281 -28.219 1 62.34 72 ASN A C 1
ATOM 590 O O . ASN A 1 72 ? 19.156 -11.5 -28.281 1 62.34 72 ASN A O 1
ATOM 594 N N . GLY A 1 73 ? 20.578 -12.664 -29.312 1 52.94 73 GLY A N 1
ATOM 595 C CA . GLY A 1 73 ? 20.688 -12.141 -30.656 1 52.94 73 GLY A CA 1
ATOM 596 C C . GLY A 1 73 ? 19.547 -11.203 -31.031 1 52.94 73 GLY A C 1
ATOM 597 O O . GLY A 1 73 ? 19.312 -10.203 -30.344 1 52.94 73 GLY A O 1
ATOM 598 N N . ASN A 1 74 ? 18.547 -11.75 -31.734 1 59.03 74 ASN A N 1
ATOM 599 C CA . ASN A 1 74 ? 17.531 -11.055 -32.5 1 59.03 74 ASN A CA 1
ATOM 600 C C . ASN A 1 74 ? 16.266 -10.797 -31.672 1 59.03 74 ASN A C 1
ATOM 602 O O . ASN A 1 74 ? 15.305 -10.211 -32.188 1 59.03 74 ASN A O 1
ATOM 606 N N . ASN A 1 75 ? 16.391 -11.219 -30.266 1 66.75 75 ASN A N 1
ATOM 607 C CA . ASN A 1 75 ? 15.156 -11.023 -29.5 1 66.75 75 ASN A CA 1
ATOM 608 C C . ASN A 1 75 ? 15.078 -9.617 -28.922 1 66.75 75 ASN A C 1
ATOM 610 O O . ASN A 1 75 ? 15.992 -9.188 -28.219 1 66.75 75 ASN A O 1
ATOM 614 N N . THR A 1 76 ? 13.984 -9.023 -29.234 1 81.88 76 THR A N 1
ATOM 615 C CA . THR A 1 76 ? 13.805 -7.641 -28.812 1 81.88 76 THR A CA 1
ATOM 616 C C . THR A 1 76 ? 12.828 -7.543 -27.641 1 81.88 76 THR A C 1
ATOM 618 O O . THR A 1 76 ? 12.508 -6.445 -27.188 1 81.88 76 THR A O 1
ATOM 621 N N . HIS A 1 77 ? 12.359 -8.805 -27.188 1 91.12 77 HIS A N 1
ATOM 622 C CA . HIS A 1 77 ? 11.344 -8.773 -26.141 1 91.12 77 HIS A CA 1
ATOM 623 C C . HIS A 1 77 ? 11.883 -9.328 -24.828 1 91.12 77 HIS A C 1
ATOM 625 O O . HIS A 1 77 ? 12.586 -10.336 -24.812 1 91.12 77 HIS A O 1
ATOM 631 N N . ASP A 1 78 ? 11.477 -8.742 -23.734 1 92.38 78 ASP A N 1
ATOM 632 C CA . ASP A 1 78 ? 11.898 -9.203 -22.406 1 92.38 78 ASP A CA 1
ATOM 633 C C . ASP A 1 78 ? 11 -10.328 -21.906 1 92.38 78 ASP A C 1
ATOM 635 O O . ASP A 1 78 ? 11.469 -11.266 -21.266 1 92.38 78 ASP A O 1
ATOM 639 N N . PHE A 1 79 ? 9.703 -10.188 -22.25 1 95.06 79 PHE A N 1
ATOM 640 C CA . PHE A 1 79 ? 8.758 -11.125 -21.672 1 95.06 79 PHE A CA 1
ATOM 641 C C . PHE A 1 79 ? 7.711 -11.547 -22.703 1 95.06 79 PHE A C 1
ATOM 643 O O . PHE A 1 79 ? 7.352 -10.766 -23.578 1 95.06 79 PHE A O 1
ATOM 650 N N . LEU A 1 80 ? 7.324 -12.766 -22.547 1 96.44 80 LEU A N 1
ATOM 651 C CA . LEU A 1 80 ? 6.004 -13.188 -23.016 1 96.44 80 LEU A CA 1
ATOM 652 C C . LEU A 1 80 ? 4.969 -13.047 -21.906 1 96.44 80 LEU A C 1
ATOM 654 O O . LEU A 1 80 ? 5.207 -13.461 -20.781 1 96.44 80 LEU A O 1
ATOM 658 N N . ILE A 1 81 ? 3.859 -12.391 -22.234 1 98.38 81 ILE A N 1
ATOM 659 C CA . ILE A 1 81 ? 2.748 -12.266 -21.297 1 98.38 81 ILE A CA 1
ATOM 660 C C . ILE A 1 81 ? 1.511 -12.953 -21.875 1 98.38 81 ILE A C 1
ATOM 662 O O . ILE A 1 81 ? 1.149 -12.734 -23.031 1 98.38 81 ILE A O 1
ATOM 666 N N . ILE A 1 82 ? 0.911 -13.812 -21.125 1 98.5 82 ILE A N 1
ATOM 667 C CA . ILE A 1 82 ? -0.425 -14.328 -21.406 1 98.5 82 ILE A CA 1
ATOM 668 C C . ILE A 1 82 ? -1.389 -13.898 -20.312 1 98.5 82 ILE A C 1
ATOM 670 O O . ILE A 1 82 ? -1.073 -14.008 -19.125 1 98.5 82 ILE A O 1
ATOM 674 N N . ALA A 1 83 ? -2.561 -13.367 -20.719 1 98.25 83 ALA A N 1
ATOM 675 C CA . ALA A 1 83 ? -3.488 -12.812 -19.734 1 98.25 83 ALA A CA 1
ATOM 676 C C . ALA A 1 83 ? -4.938 -13.031 -20.156 1 98.25 83 ALA A C 1
ATOM 678 O O . ALA A 1 83 ? -5.219 -13.227 -21.344 1 98.25 83 ALA A O 1
ATOM 679 N N . ARG A 1 84 ? -5.742 -12.992 -19.188 1 97.06 84 ARG A N 1
ATOM 680 C CA . ARG A 1 84 ? -7.176 -13.016 -19.438 1 97.06 84 ARG A CA 1
ATOM 681 C C . ARG A 1 84 ? -7.66 -11.672 -19.984 1 97.06 84 ARG A C 1
ATOM 683 O O . ARG A 1 84 ? -7.145 -10.625 -19.594 1 97.06 84 ARG A O 1
ATOM 690 N N . VAL A 1 85 ? -8.633 -11.688 -20.859 1 96.69 85 VAL A N 1
ATOM 691 C CA . VAL A 1 85 ? -9.344 -10.5 -21.328 1 96.69 85 VAL A CA 1
ATOM 692 C C . VAL A 1 85 ? -10.836 -10.656 -21.062 1 96.69 85 VAL A C 1
ATOM 694 O O . VAL A 1 85 ? -11.305 -11.742 -20.719 1 96.69 85 VAL A O 1
ATOM 697 N N . PRO A 1 86 ? -11.602 -9.633 -21.094 1 95.31 86 PRO A N 1
ATOM 698 C CA . PRO A 1 86 ? -13.023 -9.727 -20.766 1 95.31 86 PRO A CA 1
ATOM 699 C C . PRO A 1 86 ? -13.75 -10.797 -21.578 1 95.31 86 PRO A C 1
ATOM 701 O O . PRO A 1 86 ? -13.461 -10.977 -22.766 1 95.31 86 PRO A O 1
ATOM 704 N N . HIS A 1 87 ? -14.656 -11.367 -20.859 1 93.25 87 HIS A N 1
ATOM 705 C CA . HIS A 1 87 ? -15.508 -12.352 -21.531 1 93.25 87 HIS A CA 1
ATOM 706 C C . HIS A 1 87 ? -16.328 -11.711 -22.641 1 93.25 87 HIS A C 1
ATOM 708 O O . HIS A 1 87 ? -16.625 -10.516 -22.594 1 93.25 87 HIS A O 1
ATOM 714 N N . VAL A 1 88 ? -16.625 -12.508 -23.609 1 92.88 88 VAL A N 1
ATOM 715 C CA . VAL A 1 88 ? -17.578 -12.086 -24.625 1 92.88 88 VAL A CA 1
ATOM 716 C C . VAL A 1 88 ? -18.75 -13.078 -24.672 1 92.88 88 VAL A C 1
ATOM 718 O O . VAL A 1 88 ? -18.594 -14.242 -24.312 1 92.88 88 VAL A O 1
ATOM 721 N N . PHE A 1 89 ? -19.828 -12.617 -25.094 1 91.69 89 PHE A N 1
ATOM 722 C CA . PHE A 1 89 ? -21 -13.484 -25.25 1 91.69 89 PHE A CA 1
ATOM 723 C C . PHE A 1 89 ? -20.953 -14.242 -26.562 1 91.69 89 PHE A C 1
ATOM 725 O O . PHE A 1 89 ? -20.594 -13.672 -27.594 1 91.69 89 PHE A O 1
ATOM 732 N N . LYS A 1 90 ? -21.25 -15.5 -26.453 1 87.06 90 LYS A N 1
ATOM 733 C CA . LYS A 1 90 ? -21.344 -16.359 -27.625 1 87.06 90 LYS A CA 1
ATOM 734 C C . LYS A 1 90 ? -22.625 -17.172 -27.625 1 87.06 90 LYS A C 1
ATOM 736 O O . LYS A 1 90 ? -22.984 -17.766 -26.594 1 87.06 90 LYS A O 1
ATOM 741 N N . LYS A 1 91 ? -23.266 -17.125 -28.703 1 87.12 91 LYS A N 1
ATOM 742 C CA . LYS A 1 91 ? -24.484 -17.906 -28.828 1 87.12 91 LYS A CA 1
ATOM 743 C C . LYS A 1 91 ? -24.203 -19.234 -29.547 1 87.12 91 LYS A C 1
ATOM 745 O O . LYS A 1 91 ? -23.641 -19.25 -30.641 1 87.12 91 LYS A O 1
ATOM 750 N N . ILE A 1 92 ? -24.531 -20.297 -28.859 1 81.81 92 ILE A N 1
ATOM 751 C CA . ILE A 1 92 ? -24.438 -21.625 -29.453 1 81.81 92 ILE A CA 1
ATOM 752 C C . ILE A 1 92 ? -25.781 -22.344 -29.328 1 81.81 92 ILE A C 1
ATOM 754 O O . ILE A 1 92 ? -26.281 -22.578 -28.234 1 81.81 92 ILE A O 1
ATOM 758 N N . ASN A 1 93 ? -26.375 -22.797 -30.453 1 81.88 93 ASN A N 1
ATOM 759 C CA . ASN A 1 93 ? -27.656 -23.484 -30.469 1 81.88 93 ASN A CA 1
ATOM 760 C C . ASN A 1 93 ? -28.703 -22.734 -29.641 1 81.88 93 ASN A C 1
ATOM 762 O O . ASN A 1 93 ? -29.344 -23.344 -28.781 1 81.88 93 ASN A O 1
ATOM 766 N N . ASP A 1 94 ? -28.734 -21.438 -29.594 1 83.62 94 ASP A N 1
ATOM 767 C CA . ASP A 1 94 ? -29.719 -20.547 -29.016 1 83.62 94 ASP A CA 1
ATOM 768 C C . ASP A 1 94 ? -29.484 -20.375 -27.516 1 83.62 94 ASP A C 1
ATOM 770 O O . ASP A 1 94 ? -30.359 -19.891 -26.781 1 83.62 94 ASP A O 1
ATOM 774 N N . LYS A 1 95 ? -28.438 -20.906 -27.047 1 82.62 95 LYS A N 1
ATOM 775 C CA . LYS A 1 95 ? -28.016 -20.672 -25.672 1 82.62 95 LYS A CA 1
ATOM 776 C C . LYS A 1 95 ? -26.859 -19.672 -25.609 1 82.62 95 LYS A C 1
ATOM 778 O O . LYS A 1 95 ? -25.953 -19.719 -26.453 1 82.62 95 LYS A O 1
ATOM 783 N N . ARG A 1 96 ? -27.047 -18.844 -24.625 1 87.06 96 ARG A N 1
ATOM 784 C CA . ARG A 1 96 ? -26.031 -17.812 -24.469 1 87.06 96 ARG A CA 1
ATOM 785 C C . ARG A 1 96 ? -24.953 -18.266 -23.484 1 87.06 96 ARG A C 1
ATOM 787 O O . ARG A 1 96 ? -25.25 -18.703 -22.375 1 87.06 96 ARG A O 1
ATOM 794 N N . TYR A 1 97 ? -23.672 -18.156 -23.953 1 87.12 97 TYR A N 1
ATOM 795 C CA . TYR A 1 97 ? -22.516 -18.516 -23.125 1 87.12 97 TYR A CA 1
ATOM 796 C C . TYR A 1 97 ? -21.609 -17.312 -22.906 1 87.12 97 TYR A C 1
ATOM 798 O O . TYR A 1 97 ? -21.594 -16.375 -23.703 1 87.12 97 TYR A O 1
ATOM 806 N N . LYS A 1 98 ? -20.922 -17.375 -21.797 1 91.19 98 LYS A N 1
ATOM 807 C CA . LYS A 1 98 ? -19.812 -16.484 -21.562 1 91.19 98 LYS A CA 1
ATOM 808 C C . LYS A 1 98 ? -18.484 -17.125 -21.953 1 91.19 98 LYS A C 1
ATOM 810 O O . LYS A 1 98 ? -18.047 -18.094 -21.312 1 91.19 98 LYS A O 1
ATOM 815 N N . LEU A 1 99 ? -17.906 -16.594 -22.984 1 91.94 99 LEU A N 1
ATOM 816 C CA . LEU A 1 99 ? -16.672 -17.172 -23.516 1 91.94 99 LEU A CA 1
ATOM 817 C C . LEU A 1 99 ? -15.445 -16.516 -22.875 1 91.94 99 LEU A C 1
ATOM 819 O O . LEU A 1 99 ? -15.211 -15.32 -23.062 1 91.94 99 LEU A O 1
ATOM 823 N N . ALA A 1 100 ? -14.711 -17.344 -22.141 1 93.38 100 ALA A N 1
ATOM 824 C CA . ALA A 1 100 ? -13.43 -16.891 -21.609 1 93.38 100 ALA A CA 1
ATOM 825 C C . ALA A 1 100 ? -12.383 -16.797 -22.719 1 93.38 100 ALA A C 1
ATOM 827 O O . ALA A 1 100 ? -12.328 -17.641 -23.609 1 93.38 100 ALA A O 1
ATOM 828 N N . ARG A 1 101 ? -11.555 -15.766 -22.641 1 94.88 101 ARG A N 1
ATOM 829 C CA . ARG A 1 101 ? -10.531 -15.531 -23.656 1 94.88 101 ARG A CA 1
ATOM 830 C C . ARG A 1 101 ? -9.188 -15.203 -23 1 94.88 101 ARG A C 1
ATOM 832 O O . ARG A 1 101 ? -9.141 -14.523 -21.969 1 94.88 101 ARG A O 1
ATOM 839 N N . GLN A 1 102 ? -8.18 -15.727 -23.594 1 97.06 102 GLN A N 1
ATOM 840 C CA . GLN A 1 102 ? -6.805 -15.461 -23.203 1 97.06 102 GLN A CA 1
ATOM 841 C C . GLN A 1 102 ? -6 -14.867 -24.359 1 97.06 102 GLN A C 1
ATOM 843 O O . GLN A 1 102 ? -6.094 -15.344 -25.484 1 97.06 102 GLN A O 1
ATOM 848 N N . VAL A 1 103 ? -5.238 -13.883 -24.031 1 97.62 103 VAL A N 1
ATOM 849 C CA . VAL A 1 103 ? -4.465 -13.227 -25.078 1 97.62 103 VAL A CA 1
ATOM 850 C C . VAL A 1 103 ? -2.975 -13.305 -24.75 1 97.62 103 VAL A C 1
ATOM 852 O O . VAL A 1 103 ? -2.588 -13.188 -23.578 1 97.62 103 VAL A O 1
ATOM 855 N N . ALA A 1 104 ? -2.176 -13.547 -25.766 1 98.44 104 ALA A N 1
ATOM 856 C CA . ALA A 1 104 ? -0.719 -13.508 -25.656 1 98.44 104 ALA A CA 1
ATOM 857 C C . ALA A 1 104 ? -0.153 -12.234 -26.266 1 98.44 104 ALA A C 1
ATOM 859 O O . ALA A 1 104 ? -0.651 -11.75 -27.281 1 98.44 104 ALA A O 1
ATOM 860 N N . THR A 1 105 ? 0.856 -11.695 -25.656 1 98.31 105 THR A N 1
ATOM 861 C CA . THR A 1 105 ? 1.575 -10.547 -26.188 1 98.31 105 THR A CA 1
ATOM 862 C C . THR A 1 105 ? 3.006 -10.508 -25.656 1 98.31 105 THR A C 1
ATOM 864 O O . THR A 1 105 ? 3.348 -11.242 -24.719 1 98.31 105 THR A O 1
ATOM 867 N N . PHE A 1 106 ? 3.861 -9.766 -26.344 1 97.06 106 PHE A N 1
ATOM 868 C CA . PHE A 1 106 ? 5.23 -9.547 -25.891 1 97.06 106 PHE A CA 1
ATOM 869 C C . PHE A 1 106 ? 5.359 -8.188 -25.203 1 97.06 106 PHE A C 1
ATOM 871 O O . PHE A 1 106 ? 4.625 -7.25 -25.516 1 97.06 106 PHE A O 1
ATOM 878 N N . ALA A 1 107 ? 6.227 -8.164 -24.234 1 97 107 ALA A N 1
ATOM 879 C CA . ALA A 1 107 ? 6.391 -6.914 -23.5 1 97 107 ALA A CA 1
ATOM 880 C C . ALA A 1 107 ? 7.855 -6.668 -23.156 1 97 107 ALA A C 1
ATOM 882 O O . ALA A 1 107 ? 8.656 -7.605 -23.125 1 97 107 ALA A O 1
ATOM 883 N N . ASN A 1 108 ? 8.156 -5.41 -22.891 1 95.88 108 ASN A N 1
ATOM 884 C CA . ASN A 1 108 ? 9.477 -4.977 -22.453 1 95.88 108 ASN A CA 1
ATOM 885 C C . ASN A 1 108 ? 9.398 -4.125 -21.188 1 95.88 108 ASN A C 1
ATOM 887 O O . ASN A 1 108 ? 8.445 -3.369 -21 1 95.88 108 ASN A O 1
ATOM 891 N N . LEU A 1 109 ? 10.383 -4.309 -20.359 1 96.25 109 LEU A N 1
ATOM 892 C CA . LEU A 1 109 ? 10.516 -3.449 -19.188 1 96.25 109 LEU A CA 1
ATOM 893 C C . LEU A 1 109 ? 10.984 -2.053 -19.594 1 96.25 109 LEU A C 1
ATOM 895 O O . LEU A 1 109 ? 12 -1.904 -20.266 1 96.25 109 LEU A O 1
ATOM 899 N N . THR A 1 110 ? 10.195 -1.118 -19.281 1 96.44 110 THR A N 1
ATOM 900 C CA . THR A 1 110 ? 10.539 0.288 -19.484 1 96.44 110 THR A CA 1
ATOM 901 C C . THR A 1 110 ? 10.258 1.09 -18.219 1 96.44 110 THR A C 1
ATOM 903 O O . THR A 1 110 ? 9.961 0.518 -17.156 1 96.44 110 THR A O 1
ATOM 906 N N . TYR A 1 111 ? 10.492 2.369 -18.266 1 94.31 111 TYR A N 1
ATOM 907 C CA . TYR A 1 111 ? 10.242 3.271 -17.156 1 94.31 111 TYR A CA 1
ATOM 908 C C . TYR A 1 111 ? 9.469 4.504 -17.609 1 94.31 111 TYR A C 1
ATOM 910 O O . TYR A 1 111 ? 9.727 5.043 -18.688 1 94.31 111 TYR A O 1
ATOM 918 N N . ASN A 1 112 ? 8.461 4.871 -16.828 1 89.81 112 ASN A N 1
ATOM 919 C CA . ASN A 1 112 ? 7.746 6.094 -17.156 1 89.81 112 ASN A CA 1
ATOM 920 C C . ASN A 1 112 ? 8.523 7.336 -16.719 1 89.81 112 ASN A C 1
ATOM 922 O O . ASN A 1 112 ? 9.656 7.23 -16.25 1 89.81 112 ASN A O 1
ATOM 926 N N . ASN A 1 113 ? 7.895 8.492 -16.906 1 85.62 113 ASN A N 1
ATOM 927 C CA . ASN A 1 113 ? 8.578 9.758 -16.672 1 85.62 113 ASN A CA 1
ATOM 928 C C . ASN A 1 113 ? 8.859 9.969 -15.18 1 85.62 113 ASN A C 1
ATOM 930 O O . ASN A 1 113 ? 9.68 10.82 -14.812 1 85.62 113 ASN A O 1
ATOM 934 N N . LEU A 1 114 ? 8.273 9.195 -14.312 1 85.56 114 LEU A N 1
ATOM 935 C CA . LEU A 1 114 ? 8.484 9.312 -12.875 1 85.56 114 LEU A CA 1
ATOM 936 C C . LEU A 1 114 ? 9.516 8.297 -12.391 1 85.56 114 LEU A C 1
ATOM 938 O O . LEU A 1 114 ? 9.75 8.164 -11.188 1 85.56 114 LEU A O 1
ATOM 942 N N . GLY A 1 115 ? 10.062 7.551 -13.328 1 88 115 GLY A N 1
ATOM 943 C CA . GLY A 1 115 ? 11.062 6.551 -12.992 1 88 115 GLY A CA 1
ATOM 944 C C . GLY A 1 115 ? 10.469 5.262 -12.461 1 88 115 GLY A C 1
ATOM 945 O O . GLY A 1 115 ? 11.148 4.488 -11.789 1 88 115 GLY A O 1
ATOM 946 N N . ARG A 1 116 ? 9.234 5.078 -12.727 1 92.56 116 ARG A N 1
ATOM 947 C CA . ARG A 1 116 ? 8.562 3.857 -12.289 1 92.56 116 ARG A CA 1
ATOM 948 C C . ARG A 1 116 ? 8.602 2.795 -13.383 1 92.56 116 ARG A C 1
ATOM 950 O O . ARG A 1 116 ? 8.375 3.094 -14.562 1 92.56 116 ARG A O 1
ATOM 957 N N . PRO A 1 117 ? 8.836 1.534 -12.953 1 96.69 117 PRO A N 1
ATOM 958 C CA . PRO A 1 117 ? 8.891 0.471 -13.961 1 96.69 117 PRO A CA 1
ATOM 959 C C . PRO A 1 117 ? 7.512 0.113 -14.516 1 96.69 117 PRO A C 1
ATOM 961 O O . PRO A 1 117 ? 6.527 0.093 -13.773 1 96.69 117 PRO A O 1
ATOM 964 N N . VAL A 1 118 ? 7.48 -0.133 -15.805 1 97.31 118 VAL A N 1
ATOM 965 C CA . VAL A 1 118 ? 6.273 -0.549 -16.5 1 97.31 118 VAL A CA 1
ATOM 966 C C . VAL A 1 118 ? 6.613 -1.644 -17.516 1 97.31 118 VAL A C 1
ATOM 968 O O . VAL A 1 118 ? 7.625 -1.56 -18.219 1 97.31 118 VAL A O 1
ATOM 971 N N . LEU A 1 119 ? 5.844 -2.711 -17.5 1 98.12 119 LEU A N 1
ATOM 972 C CA . LEU A 1 119 ? 5.895 -3.619 -18.641 1 98.12 119 LEU A CA 1
ATOM 973 C C . LEU A 1 119 ? 5.02 -3.111 -19.781 1 98.12 119 LEU A C 1
ATOM 975 O O . LEU A 1 119 ? 3.797 -3.039 -19.656 1 98.12 119 LEU A O 1
ATOM 979 N N . LYS A 1 120 ? 5.66 -2.775 -20.844 1 97.81 120 LYS A N 1
ATOM 980 C CA . LYS A 1 120 ? 4.941 -2.211 -21.984 1 97.81 120 LYS A CA 1
ATOM 981 C C . LYS A 1 120 ? 4.863 -3.209 -23.141 1 97.81 120 LYS A C 1
ATOM 983 O O . LYS A 1 120 ? 5.883 -3.736 -23.578 1 97.81 120 LYS A O 1
ATOM 988 N N . THR A 1 121 ? 3.688 -3.393 -23.578 1 97.75 121 THR A N 1
ATOM 989 C CA . THR A 1 121 ? 3.482 -4.336 -24.672 1 97.75 121 THR A CA 1
ATOM 990 C C . THR A 1 121 ? 3.619 -3.635 -26.031 1 97.75 121 THR A C 1
ATOM 992 O O . THR A 1 121 ? 3.521 -2.408 -26.109 1 97.75 121 THR A O 1
ATOM 995 N N . GLY A 1 122 ? 3.855 -4.441 -27.109 1 94.88 122 GLY A N 1
ATOM 996 C CA . GLY A 1 122 ? 3.734 -3.969 -28.469 1 94.88 122 GLY A CA 1
ATOM 997 C C . GLY A 1 122 ? 2.328 -4.094 -29.031 1 94.88 122 GLY A C 1
ATOM 998 O O . GLY A 1 122 ? 1.373 -4.285 -28.266 1 94.88 122 GLY A O 1
ATOM 999 N N . LYS A 1 123 ? 2.242 -3.949 -30.312 1 96.06 123 LYS A N 1
ATOM 1000 C CA . LYS A 1 123 ? 0.948 -4.004 -31 1 96.06 123 LYS A CA 1
ATOM 1001 C C . LYS A 1 123 ? 0.489 -5.445 -31.188 1 96.06 123 LYS A C 1
ATOM 1003 O O . LYS A 1 123 ? -0.712 -5.723 -31.219 1 96.06 123 LYS A O 1
ATOM 1008 N N . TRP A 1 124 ? 1.401 -6.305 -31.312 1 96.62 124 TRP A N 1
ATOM 1009 C CA . TRP A 1 124 ? 1.06 -7.688 -31.625 1 96.62 124 TRP A CA 1
ATOM 1010 C C . TRP A 1 124 ? 0.351 -8.359 -30.453 1 96.62 124 TRP A C 1
ATOM 1012 O O . TRP A 1 124 ? 0.771 -8.219 -29.297 1 96.62 124 TRP A O 1
ATOM 1022 N N . SER A 1 125 ? -0.659 -9.055 -30.703 1 97.38 125 SER A N 1
ATOM 1023 C CA . SER A 1 125 ? -1.35 -9.922 -29.75 1 97.38 125 SER A CA 1
ATOM 1024 C C . SER A 1 125 ? -2.061 -11.07 -30.453 1 97.38 125 SER A C 1
ATOM 1026 O O . SER A 1 125 ? -2.342 -10.984 -31.656 1 97.38 125 SER A O 1
ATOM 1028 N N . ARG A 1 126 ? -2.305 -12.172 -29.719 1 96.62 126 ARG A N 1
ATOM 1029 C CA . ARG A 1 126 ? -2.982 -13.344 -30.266 1 96.62 126 ARG A CA 1
ATOM 1030 C C . ARG A 1 126 ? -3.895 -13.977 -29.219 1 96.62 126 ARG A C 1
ATOM 1032 O O . ARG A 1 126 ? -3.471 -14.234 -28.094 1 96.62 126 ARG A O 1
ATOM 1039 N N . LEU A 1 127 ? -5.078 -14.195 -29.594 1 95.44 127 LEU A N 1
ATOM 1040 C CA . LEU A 1 127 ? -5.953 -15.008 -28.766 1 95.44 127 LEU A CA 1
ATOM 1041 C C . LEU A 1 127 ? -5.551 -16.469 -28.828 1 95.44 127 LEU A C 1
ATOM 1043 O O . LEU A 1 127 ? -5.301 -17.016 -29.906 1 95.44 127 LEU A O 1
ATOM 1047 N N . LEU A 1 128 ? -5.5 -17.094 -27.688 1 95.06 128 LEU A N 1
ATOM 1048 C CA . LEU A 1 128 ? -4.992 -18.453 -27.609 1 95.06 128 LEU A CA 1
ATOM 1049 C C . LEU A 1 128 ? -6.137 -19.453 -27.5 1 95.06 128 LEU A C 1
ATOM 1051 O O . LEU A 1 128 ? -7.164 -19.156 -26.875 1 95.06 128 LEU A O 1
ATOM 1055 N N . VAL A 1 129 ? -5.941 -20.625 -28.125 1 84.75 129 VAL A N 1
ATOM 1056 C CA . VAL A 1 129 ? -6.793 -21.812 -28.016 1 84.75 129 VAL A CA 1
ATOM 1057 C C . VAL A 1 129 ? -8.203 -21.469 -28.516 1 84.75 129 VAL A C 1
ATOM 1059 O O . VAL A 1 129 ? -9.188 -21.906 -27.922 1 84.75 129 VAL A O 1
ATOM 1062 N N . ASN A 1 130 ? -8.305 -20.562 -29.391 1 75.38 130 ASN A N 1
ATOM 1063 C CA . ASN A 1 130 ? -9.602 -20.141 -29.906 1 75.38 130 ASN A CA 1
ATOM 1064 C C . ASN A 1 130 ? -10.281 -21.266 -30.672 1 75.38 130 ASN A C 1
ATOM 1066 O O . ASN A 1 130 ? -11.516 -21.344 -30.719 1 75.38 130 ASN A O 1
ATOM 1070 N N . ASP A 1 131 ? -9.5 -22.047 -31.219 1 68.19 131 ASP A N 1
ATOM 1071 C CA . ASP A 1 131 ? -10.023 -23.094 -32.062 1 68.19 131 ASP A CA 1
ATOM 1072 C C . ASP A 1 131 ? -10.227 -24.391 -31.281 1 68.19 131 ASP A C 1
ATOM 1074 O O . ASP A 1 131 ? -10.664 -25.406 -31.828 1 68.19 131 ASP A O 1
ATOM 1078 N N . PHE A 1 132 ? -9.742 -24.312 -30.094 1 65.62 132 PHE A N 1
ATOM 1079 C CA . PHE A 1 132 ? -9.891 -25.516 -29.281 1 65.62 132 PHE A CA 1
ATOM 1080 C C . PHE A 1 132 ? -11.336 -25.688 -28.844 1 65.62 132 PHE A C 1
ATOM 1082 O O . PHE A 1 132 ? -11.844 -24.938 -28 1 65.62 132 PHE A O 1
ATOM 1089 N N . GLY A 1 133 ? -12.234 -25.875 -29.844 1 60.62 133 GLY A N 1
ATOM 1090 C CA . GLY A 1 133 ? -13.664 -26.062 -29.688 1 60.62 133 GLY A CA 1
ATOM 1091 C C . GLY A 1 133 ? -14.016 -27.141 -28.688 1 60.62 133 GLY A C 1
ATOM 1092 O O . GLY A 1 133 ? -13.242 -28.094 -28.484 1 60.62 133 GLY A O 1
ATOM 1093 N N . GLY A 1 134 ? -14.664 -26.844 -27.547 1 59.56 134 GLY A N 1
ATOM 1094 C CA . GLY A 1 134 ? -15.172 -27.859 -26.641 1 59.56 134 GLY A CA 1
ATOM 1095 C C . GLY A 1 134 ? -16.688 -27.984 -26.672 1 59.56 134 GLY A C 1
ATOM 1096 O O . GLY A 1 134 ? -17.375 -27.172 -27.297 1 59.56 134 GLY A O 1
ATOM 1097 N N . PRO A 1 135 ? -17 -29.297 -26.344 1 60.03 135 PRO A N 1
ATOM 1098 C CA . PRO A 1 135 ? -18.453 -29.453 -26.281 1 60.03 135 PRO A CA 1
ATOM 1099 C C . PRO A 1 135 ? -19.125 -28.438 -25.375 1 60.03 135 PRO A C 1
ATOM 1101 O O . PRO A 1 135 ? -18.438 -27.734 -24.609 1 60.03 135 PRO A O 1
ATOM 1104 N N . GLU A 1 136 ? -20.422 -28.172 -25.641 1 60.69 136 GLU A N 1
ATOM 1105 C CA . GLU A 1 136 ? -21.219 -27.438 -24.672 1 60.69 136 GLU A CA 1
ATOM 1106 C C . GLU A 1 136 ? -21 -27.984 -23.25 1 60.69 136 GLU A C 1
ATOM 1108 O O . GLU A 1 136 ? -20.781 -29.188 -23.078 1 60.69 136 GLU A O 1
ATOM 1113 N N . HIS A 1 137 ? -20.594 -27.078 -22.219 1 61.19 137 HIS A N 1
ATOM 1114 C CA . HIS A 1 137 ? -20.422 -27.469 -20.828 1 61.19 137 HIS A CA 1
ATOM 1115 C C . HIS A 1 137 ? -21.562 -28.344 -20.344 1 61.19 137 HIS A C 1
ATOM 1117 O O . HIS A 1 137 ? -22.734 -28.062 -20.656 1 61.19 137 HIS A O 1
ATOM 1123 N N . HIS A 1 138 ? -21.25 -29.469 -19.812 1 66.5 138 HIS A N 1
ATOM 1124 C CA . HIS A 1 138 ? -22.297 -30.281 -19.219 1 66.5 138 HIS A CA 1
ATOM 1125 C C . HIS A 1 138 ? -21.922 -30.703 -17.797 1 66.5 138 HIS A C 1
ATOM 1127 O O . HIS A 1 138 ? -21.672 -31.891 -17.547 1 66.5 138 HIS A O 1
ATOM 1133 N N . CYS A 1 139 ? -21.844 -29.578 -16.859 1 73.69 139 CYS A N 1
ATOM 1134 C CA . CYS A 1 139 ? -21.562 -29.938 -15.477 1 73.69 139 CYS A CA 1
ATOM 1135 C C . CYS A 1 139 ? -22.828 -30.438 -14.773 1 73.69 139 CYS A C 1
ATOM 1137 O O . CYS A 1 139 ? -23.719 -29.656 -14.469 1 73.69 139 CYS A O 1
ATOM 1139 N N . GLN A 1 140 ? -22.906 -31.688 -14.617 1 71.44 140 GLN A N 1
ATOM 1140 C CA . GLN A 1 140 ? -24.125 -32.312 -14.086 1 71.44 140 GLN A CA 1
ATOM 1141 C C . GLN A 1 140 ? -24.5 -31.703 -12.734 1 71.44 140 GLN A C 1
ATOM 1143 O O . GLN A 1 140 ? -25.641 -31.328 -12.508 1 71.44 140 GLN A O 1
ATOM 1148 N N . LYS A 1 141 ? -23.594 -31.531 -11.828 1 72.44 141 LYS A N 1
ATOM 1149 C CA . LYS A 1 141 ? -23.906 -31.125 -10.469 1 72.44 141 LYS A CA 1
ATOM 1150 C C . LYS A 1 141 ? -23.672 -29.625 -10.281 1 72.44 141 LYS A C 1
ATOM 1152 O O . LYS A 1 141 ? -23.922 -29.078 -9.203 1 72.44 141 LYS A O 1
ATOM 1157 N N . GLN A 1 142 ? -23.234 -28.922 -11.273 1 76.81 142 GLN A N 1
ATOM 1158 C CA . GLN A 1 142 ? -23.062 -27.469 -11.234 1 76.81 142 GLN A CA 1
ATOM 1159 C C . GLN A 1 142 ? -23.484 -26.828 -12.539 1 76.81 142 GLN A C 1
ATOM 1161 O O . GLN A 1 142 ? -22.672 -26.234 -13.25 1 76.81 142 GLN A O 1
ATOM 1166 N N . PRO A 1 143 ? -24.734 -26.875 -12.727 1 76.25 143 PRO A N 1
ATOM 1167 C CA . PRO A 1 143 ? -25.234 -26.422 -14.031 1 76.25 143 PRO A CA 1
ATOM 1168 C C . PRO A 1 143 ? -24.938 -24.953 -14.297 1 76.25 143 PRO A C 1
ATOM 1170 O O . PRO A 1 143 ? -24.844 -24.531 -15.453 1 76.25 143 PRO A O 1
ATOM 1173 N N . ASP A 1 144 ? -24.75 -24.234 -13.195 1 78.06 144 ASP A N 1
ATOM 1174 C CA . ASP A 1 144 ? -24.469 -22.812 -13.359 1 78.06 144 ASP A CA 1
ATOM 1175 C C . ASP A 1 144 ? -23.125 -22.594 -14.047 1 78.06 144 ASP A C 1
ATOM 1177 O O . ASP A 1 144 ? -22.891 -21.531 -14.633 1 78.06 144 ASP A O 1
ATOM 1181 N N . MET A 1 145 ? -22.328 -23.562 -14.016 1 80 145 MET A N 1
ATOM 1182 C CA . MET A 1 145 ? -21 -23.438 -14.594 1 80 145 MET A CA 1
ATOM 1183 C C . MET A 1 145 ? -21.031 -23.672 -16.094 1 80 145 MET A C 1
ATOM 1185 O O . MET A 1 145 ? -20.094 -23.312 -16.812 1 80 145 MET A O 1
ATOM 1189 N N . ASP A 1 146 ? -22.141 -24.109 -16.5 1 79.38 146 ASP A N 1
ATOM 1190 C CA . ASP A 1 146 ? -22.266 -24.438 -17.922 1 79.38 146 ASP A CA 1
ATOM 1191 C C . ASP A 1 146 ? -22.234 -23.188 -18.781 1 79.38 146 ASP A C 1
ATOM 1193 O O . ASP A 1 146 ? -21.938 -23.266 -19.984 1 79.38 146 ASP A O 1
ATOM 1197 N N . ARG A 1 147 ? -22.516 -22.156 -18.141 1 83.75 147 ARG A N 1
ATOM 1198 C CA . ARG A 1 147 ? -22.578 -20.922 -18.922 1 83.75 147 ARG A CA 1
ATOM 1199 C C . ARG A 1 147 ? -21.188 -20.406 -19.266 1 83.75 147 ARG A C 1
ATOM 1201 O O . ARG A 1 147 ? -21.031 -19.547 -20.141 1 83.75 147 ARG A O 1
ATOM 1208 N N . TYR A 1 148 ? -20.203 -20.938 -18.656 1 85.44 148 TYR A N 1
ATOM 1209 C CA . TYR A 1 148 ? -18.844 -20.469 -18.891 1 85.44 148 TYR A CA 1
ATOM 1210 C C . TYR A 1 148 ? -18.094 -21.438 -19.797 1 85.44 148 TYR A C 1
ATOM 1212 O O . TYR A 1 148 ? -17.984 -22.641 -19.484 1 85.44 148 TYR A O 1
ATOM 1220 N N . ILE A 1 149 ? -17.641 -20.891 -20.953 1 88.56 149 ILE A N 1
ATOM 1221 C CA . ILE A 1 149 ? -16.891 -21.734 -21.875 1 88.56 149 ILE A CA 1
ATOM 1222 C C . ILE A 1 149 ? -15.578 -21.047 -22.234 1 88.56 149 ILE A C 1
ATOM 1224 O O . ILE A 1 149 ? -15.414 -19.844 -22.016 1 88.56 149 ILE A O 1
ATOM 1228 N N . GLY A 1 150 ? -14.625 -21.906 -22.797 1 91.5 150 GLY A N 1
ATOM 1229 C CA . GLY A 1 150 ? -13.352 -21.359 -23.25 1 91.5 150 GLY A CA 1
ATOM 1230 C C . GLY A 1 150 ? -12.227 -21.578 -22.25 1 91.5 150 GLY A C 1
ATOM 1231 O O . GLY A 1 150 ? -12.445 -22.125 -21.172 1 91.5 150 GLY A O 1
ATOM 1232 N N . PRO A 1 151 ? -11.047 -21.188 -22.609 1 93.56 151 PRO A N 1
ATOM 1233 C CA . PRO A 1 151 ? -9.867 -21.406 -21.766 1 93.56 151 PRO A CA 1
ATOM 1234 C C . PRO A 1 151 ? -9.781 -20.453 -20.594 1 93.56 151 PRO A C 1
ATOM 1236 O O . PRO A 1 151 ? -10.078 -19.266 -20.734 1 93.56 151 PRO A O 1
ATOM 1239 N N . GLU A 1 152 ? -9.375 -21 -19.438 1 92.75 152 GLU A N 1
ATOM 1240 C CA . GLU A 1 152 ? -9.211 -20.203 -18.219 1 92.75 152 GLU A CA 1
ATOM 1241 C C . GLU A 1 152 ? -7.918 -20.547 -17.5 1 92.75 152 GLU A C 1
ATOM 1243 O O . GLU A 1 152 ? -7.328 -21.609 -17.75 1 92.75 152 GLU A O 1
ATOM 1248 N N . ASP A 1 153 ? -7.426 -19.625 -16.688 1 93 153 ASP A N 1
ATOM 1249 C CA . ASP A 1 153 ? -6.395 -19.844 -15.672 1 93 153 ASP A CA 1
ATOM 1250 C C . ASP A 1 153 ? -5.086 -20.312 -16.312 1 93 153 ASP A C 1
ATOM 1252 O O . ASP A 1 153 ? -4.477 -21.281 -15.859 1 93 153 ASP A O 1
ATOM 1256 N N . MET A 1 154 ? -4.754 -19.656 -17.344 1 96.62 154 MET A N 1
ATOM 1257 C CA . MET A 1 154 ? -3.514 -20.031 -18.016 1 96.62 154 MET A CA 1
ATOM 1258 C C . MET A 1 154 ? -2.303 -19.688 -17.156 1 96.62 154 MET A C 1
ATOM 1260 O O . MET A 1 154 ? -2.268 -18.625 -16.516 1 96.62 154 MET A O 1
ATOM 1264 N N . LYS A 1 155 ? -1.36 -20.609 -17.125 1 97.31 155 LYS A N 1
ATOM 1265 C CA . LYS A 1 155 ? -0.101 -20.438 -16.406 1 97.31 155 LYS A CA 1
ATOM 1266 C C . LYS A 1 155 ? 1.089 -20.828 -17.266 1 97.31 155 LYS A C 1
ATOM 1268 O O . LYS A 1 155 ? 1.126 -21.938 -17.812 1 97.31 155 LYS A O 1
ATOM 1273 N N . LEU A 1 156 ? 2.041 -19.953 -17.328 1 97.31 156 LEU A N 1
ATOM 1274 C CA . LEU A 1 156 ? 3.279 -20.203 -18.047 1 97.31 156 LEU A CA 1
ATOM 1275 C C . LEU A 1 156 ? 4.332 -20.812 -17.141 1 97.31 156 LEU A C 1
ATOM 1277 O O . LEU A 1 156 ? 4.402 -20.469 -15.953 1 97.31 156 LEU A O 1
ATOM 1281 N N . PHE A 1 157 ? 5.18 -21.703 -17.719 1 96.19 157 PHE A N 1
ATOM 1282 C CA . PHE A 1 157 ? 6.199 -22.375 -16.922 1 96.19 157 PHE A CA 1
ATOM 1283 C C . PHE A 1 157 ? 7.379 -22.797 -17.797 1 96.19 157 PHE A C 1
ATOM 1285 O O . PHE A 1 157 ? 7.215 -23.531 -18.766 1 96.19 157 PHE A O 1
ATOM 1292 N N . TRP A 1 158 ? 8.562 -22.297 -17.453 1 93.81 158 TRP A N 1
ATOM 1293 C CA . TRP A 1 158 ? 9.789 -22.844 -18.031 1 93.81 158 TRP A CA 1
ATOM 1294 C C . TRP A 1 158 ? 10.219 -24.109 -17.297 1 93.81 158 TRP A C 1
ATOM 1296 O O . TRP A 1 158 ? 10.492 -24.078 -16.094 1 93.81 158 TRP A O 1
ATOM 1306 N N . THR A 1 159 ? 10.281 -25.172 -18.016 1 94.69 159 THR A N 1
ATOM 1307 C CA . THR A 1 159 ? 10.883 -26.344 -17.391 1 94.69 159 THR A CA 1
ATOM 1308 C C . THR A 1 159 ? 12.391 -26.188 -17.281 1 94.69 159 THR A C 1
ATOM 1310 O O . THR A 1 159 ? 12.984 -25.328 -17.938 1 94.69 159 THR A O 1
ATOM 1313 N N . ARG A 1 160 ? 12.953 -27.016 -16.516 1 92.12 160 ARG A N 1
ATOM 1314 C CA . ARG A 1 160 ? 14.406 -26.984 -16.359 1 92.12 160 ARG A CA 1
ATOM 1315 C C . ARG A 1 160 ? 15.102 -27.391 -17.656 1 92.12 160 ARG A C 1
ATOM 1317 O O . ARG A 1 160 ? 16.234 -26.984 -17.906 1 92.12 160 ARG A O 1
ATOM 1324 N N . ALA A 1 161 ? 14.43 -28.125 -18.484 1 91.75 161 ALA A N 1
ATOM 1325 C CA . ALA A 1 161 ? 14.969 -28.531 -19.781 1 91.75 161 ALA A CA 1
ATOM 1326 C C . ALA A 1 161 ? 14.82 -27.422 -20.812 1 91.75 161 ALA A C 1
ATOM 1328 O O . ALA A 1 161 ? 15.406 -27.484 -21.891 1 91.75 161 ALA A O 1
ATOM 1329 N N . GLY A 1 162 ? 13.977 -26.406 -20.469 1 90.62 162 GLY A N 1
ATOM 1330 C CA . GLY A 1 162 ? 13.836 -25.266 -21.359 1 90.62 162 GLY A CA 1
ATOM 1331 C C . GLY A 1 162 ? 12.555 -25.297 -22.172 1 90.62 162 GLY A C 1
ATOM 1332 O O . GLY A 1 162 ? 12.422 -24.578 -23.156 1 90.62 162 GLY A O 1
ATOM 1333 N N . GLU A 1 163 ? 11.656 -26.172 -21.828 1 94.75 163 GLU A N 1
ATOM 1334 C CA . GLU A 1 163 ? 10.359 -26.172 -22.5 1 94.75 163 GLU A CA 1
ATOM 1335 C C . GLU A 1 163 ? 9.477 -25.031 -22 1 94.75 163 GLU A C 1
ATOM 1337 O O . GLU A 1 163 ? 9.25 -24.906 -20.781 1 94.75 163 GLU A O 1
ATOM 1342 N N . PRO A 1 164 ? 9.031 -24.172 -22.859 1 95.5 164 PRO A N 1
ATOM 1343 C CA . PRO A 1 164 ? 7.988 -23.234 -22.438 1 95.5 164 PRO A CA 1
ATOM 1344 C C . PRO A 1 164 ? 6.598 -23.875 -22.422 1 95.5 164 PRO A C 1
ATOM 1346 O O . PRO A 1 164 ? 6.004 -24.062 -23.484 1 95.5 164 PRO A O 1
ATOM 1349 N N . LEU A 1 165 ? 6.059 -24.125 -21.266 1 97.12 165 LEU A N 1
ATOM 1350 C CA . LEU A 1 165 ? 4.789 -24.828 -21.172 1 97.12 165 LEU A CA 1
ATOM 1351 C C . LEU A 1 165 ? 3.672 -23.891 -20.734 1 97.12 165 LEU A C 1
ATOM 1353 O O . LEU A 1 165 ? 3.93 -22.875 -20.094 1 97.12 165 LEU A O 1
ATOM 1357 N N . LEU A 1 166 ? 2.516 -24.219 -21.156 1 97.75 166 LEU A N 1
ATOM 1358 C CA . LEU A 1 166 ? 1.282 -23.531 -20.797 1 97.75 166 LEU A CA 1
ATOM 1359 C C . LEU A 1 166 ? 0.238 -24.516 -20.281 1 97.75 166 LEU A C 1
ATOM 1361 O O . LEU A 1 166 ? -0.144 -25.453 -20.984 1 97.75 166 LEU A O 1
ATOM 1365 N N . ILE A 1 167 ? -0.164 -24.344 -19.062 1 97.56 167 ILE A N 1
ATOM 1366 C CA . ILE A 1 167 ? -1.258 -25.141 -18.516 1 97.56 167 ILE A CA 1
ATOM 1367 C C . ILE A 1 167 ? -2.527 -24.297 -18.438 1 97.56 167 ILE A C 1
ATOM 1369 O O . ILE A 1 167 ? -2.467 -23.094 -18.172 1 97.56 167 ILE A O 1
ATOM 1373 N N . PHE A 1 168 ? -3.686 -24.906 -18.672 1 96.25 168 PHE A N 1
ATOM 1374 C CA . PHE A 1 168 ? -4.926 -24.141 -18.656 1 96.25 168 PHE A CA 1
ATOM 1375 C C . PHE A 1 168 ? -6.121 -25.047 -18.406 1 96.25 168 PHE A C 1
ATOM 1377 O O . PHE A 1 168 ? -6 -26.266 -18.469 1 96.25 168 PHE A O 1
ATOM 1384 N N . THR A 1 169 ? -7.211 -24.453 -18.047 1 93.81 169 THR A N 1
ATOM 1385 C CA . THR A 1 169 ? -8.492 -25.109 -17.828 1 93.81 169 THR A CA 1
ATOM 1386 C C . THR A 1 169 ? -9.391 -24.953 -19.047 1 93.81 169 THR A C 1
ATOM 1388 O O . THR A 1 169 ? -9.43 -23.891 -19.672 1 93.81 169 THR A O 1
ATOM 1391 N N . HIS A 1 170 ? -10.086 -26 -19.344 1 92.06 170 HIS A N 1
ATOM 1392 C CA . HIS A 1 170 ? -11.039 -25.953 -20.453 1 92.06 170 HIS A CA 1
ATOM 1393 C C . HIS A 1 170 ? -12.141 -26.984 -20.266 1 92.06 170 HIS A C 1
ATOM 1395 O O . HIS A 1 170 ? -11.984 -27.953 -19.516 1 92.06 170 HIS A O 1
ATOM 1401 N N . GLN A 1 171 ? -13.188 -26.781 -20.938 1 88.75 171 GLN A N 1
ATOM 1402 C CA . GLN A 1 171 ? -14.266 -27.766 -20.906 1 88.75 171 GLN A CA 1
ATOM 1403 C C . GLN A 1 171 ? -13.828 -29.062 -21.562 1 88.75 171 GLN A C 1
ATOM 1405 O O . GLN A 1 171 ? -13.031 -29.062 -22.5 1 88.75 171 GLN A O 1
ATOM 1410 N N . VAL A 1 172 ? -14.438 -30.125 -21.031 1 85.75 172 VAL A N 1
ATOM 1411 C CA . VAL A 1 172 ? -14.078 -31.453 -21.516 1 85.75 172 VAL A CA 1
ATOM 1412 C C . VAL A 1 172 ? -15.336 -32.188 -21.969 1 85.75 172 VAL A C 1
ATOM 1414 O O . VAL A 1 172 ? -16.406 -32.031 -21.375 1 85.75 172 VAL A O 1
ATOM 1417 N N . ASN A 1 173 ? -15.117 -32.969 -23.078 1 79.38 173 ASN A N 1
ATOM 1418 C CA . ASN A 1 173 ? -16.172 -33.875 -23.516 1 79.38 173 ASN A CA 1
ATOM 1419 C C . ASN A 1 173 ? -16.156 -35.188 -22.75 1 79.38 173 ASN A C 1
ATOM 1421 O O . ASN A 1 173 ? -15.648 -36.188 -23.25 1 79.38 173 ASN A O 1
ATOM 1425 N N . ASP A 1 174 ? -16.594 -35.125 -21.594 1 79.75 174 ASP A N 1
ATOM 1426 C CA . ASP A 1 174 ? -16.625 -36.25 -20.703 1 79.75 174 ASP A CA 1
ATOM 1427 C C . ASP A 1 174 ? -17.922 -36.312 -19.906 1 79.75 174 ASP A C 1
ATOM 1429 O O . ASP A 1 174 ? -18.516 -35.281 -19.609 1 79.75 174 ASP A O 1
ATOM 1433 N N . GLU A 1 175 ? -18.375 -37.5 -19.641 1 75.81 175 GLU A N 1
ATOM 1434 C CA . GLU A 1 175 ? -19.656 -37.688 -18.953 1 75.81 175 GLU A CA 1
ATOM 1435 C C . GLU A 1 175 ? -19.578 -37.125 -17.531 1 75.81 175 GLU A C 1
ATOM 1437 O O . GLU A 1 175 ? -20.578 -36.656 -16.984 1 75.81 175 GLU A O 1
ATOM 1442 N N . VAL A 1 176 ? -18.453 -37.219 -16.984 1 77.38 176 VAL A N 1
ATOM 1443 C CA . VAL A 1 176 ? -18.328 -36.875 -15.578 1 77.38 176 VAL A CA 1
ATOM 1444 C C . VAL A 1 176 ? -17.562 -35.531 -15.453 1 77.38 176 VAL A C 1
ATOM 1446 O O . VAL A 1 176 ? -18 -34.625 -14.773 1 77.38 176 VAL A O 1
ATOM 1449 N N . LEU A 1 177 ? -16.5 -35.469 -16.141 1 84.44 177 LEU A N 1
ATOM 1450 C CA . LEU A 1 177 ? -15.625 -34.312 -16.078 1 84.44 177 LEU A CA 1
ATOM 1451 C C . LEU A 1 177 ? -16.109 -33.219 -17.016 1 84.44 177 LEU A C 1
ATOM 1453 O O . LEU A 1 177 ? -16.062 -33.375 -18.234 1 84.44 177 LEU A O 1
ATOM 1457 N N . CYS A 1 178 ? -16.594 -32.156 -16.438 1 85.12 178 CYS A N 1
ATOM 1458 C CA . CYS A 1 178 ? -17.094 -31.062 -17.281 1 85.12 178 CYS A CA 1
ATOM 1459 C C . CYS A 1 178 ? -16 -30.078 -17.609 1 85.12 178 CYS A C 1
ATOM 1461 O O . CYS A 1 178 ? -16.031 -29.422 -18.656 1 85.12 178 CYS A O 1
ATOM 1463 N N . GLN A 1 179 ? -15.047 -29.891 -16.656 1 89.69 179 GLN A N 1
ATOM 1464 C CA . GLN A 1 179 ? -13.891 -29.031 -16.875 1 89.69 179 GLN A CA 1
ATOM 1465 C C . GLN A 1 179 ? -12.594 -29.734 -16.469 1 89.69 179 GLN A C 1
ATOM 1467 O O . GLN A 1 179 ? -12.508 -30.328 -15.398 1 89.69 179 GLN A O 1
ATOM 1472 N N . GLY A 1 180 ? -11.648 -29.672 -17.391 1 91.62 180 GLY A N 1
ATOM 1473 C CA . GLY A 1 180 ? -10.383 -30.359 -17.141 1 91.62 180 GLY A CA 1
ATOM 1474 C C . GLY A 1 180 ? -9.172 -29.469 -17.375 1 91.62 180 GLY A C 1
ATOM 1475 O O . GLY A 1 180 ? -9.305 -28.312 -17.781 1 91.62 180 GLY A O 1
ATOM 1476 N N . GLN A 1 181 ? -8.047 -30.031 -17.016 1 95.56 181 GLN A N 1
ATOM 1477 C CA . GLN A 1 181 ? -6.758 -29.359 -17.203 1 95.56 181 GLN A CA 1
ATOM 1478 C C . GLN A 1 181 ? -6.055 -29.844 -18.469 1 95.56 181 GLN A C 1
ATOM 1480 O O . GLN A 1 181 ? -6.113 -31.031 -18.797 1 95.56 181 GLN A O 1
ATOM 1485 N N . PHE A 1 182 ? -5.426 -28.906 -19.094 1 95.94 182 PHE A N 1
ATOM 1486 C CA . PHE A 1 182 ? -4.668 -29.203 -20.297 1 95.94 182 PHE A CA 1
ATOM 1487 C C . PHE A 1 182 ? -3.281 -28.578 -20.234 1 95.94 182 PHE A C 1
ATOM 1489 O O . PHE A 1 182 ? -3.074 -27.594 -19.531 1 95.94 182 PHE A O 1
ATOM 1496 N N . ILE A 1 183 ? -2.379 -29.188 -20.969 1 97.69 183 ILE A N 1
ATOM 1497 C CA . ILE A 1 183 ? -1.024 -28.656 -21.094 1 97.69 183 ILE A CA 1
ATOM 1498 C C . ILE A 1 183 ? -0.616 -28.625 -22.562 1 97.69 183 ILE A C 1
ATOM 1500 O O . ILE A 1 183 ? -1.011 -29.5 -23.328 1 97.69 183 ILE A O 1
ATOM 1504 N N . ILE A 1 184 ? 0.115 -27.625 -22.969 1 97.38 184 ILE A N 1
ATOM 1505 C CA . ILE A 1 184 ? 0.597 -27.484 -24.328 1 97.38 184 ILE A CA 1
ATOM 1506 C C . ILE A 1 184 ? 1.926 -26.734 -24.328 1 97.38 184 ILE A C 1
ATOM 1508 O O . ILE A 1 184 ? 2.219 -25.969 -23.406 1 97.38 184 ILE A O 1
ATOM 1512 N N . ASP A 1 185 ? 2.764 -27.047 -25.281 1 97.75 185 ASP A N 1
ATOM 1513 C CA . ASP A 1 185 ? 3.949 -26.234 -25.531 1 97.75 185 ASP A CA 1
ATOM 1514 C C . ASP A 1 185 ? 3.572 -24.891 -26.141 1 97.75 185 ASP A C 1
ATOM 1516 O O . ASP A 1 185 ? 2.84 -24.844 -27.141 1 97.75 185 ASP A O 1
ATOM 1520 N N . VAL A 1 186 ? 4.109 -23.859 -25.547 1 97.38 186 VAL A N 1
ATOM 1521 C CA . VAL A 1 186 ? 3.742 -22.516 -26.016 1 97.38 186 VAL A CA 1
ATOM 1522 C C . VAL A 1 186 ? 4.117 -22.375 -27.484 1 97.38 186 VAL A C 1
ATOM 1524 O O . VAL A 1 186 ? 3.41 -21.703 -28.25 1 97.38 186 VAL A O 1
ATOM 1527 N N . ARG A 1 187 ? 5.25 -23 -27.984 1 95.62 187 ARG A N 1
ATOM 1528 C CA . ARG A 1 187 ? 5.703 -22.922 -29.359 1 95.62 187 ARG A CA 1
ATOM 1529 C C . ARG A 1 187 ? 4.664 -23.516 -30.312 1 95.62 187 ARG A C 1
ATOM 1531 O O . ARG A 1 187 ? 4.566 -23.109 -31.469 1 95.62 187 ARG A O 1
ATOM 1538 N N . ALA A 1 188 ? 3.895 -24.422 -29.781 1 96 188 ALA A N 1
ATOM 1539 C CA . ALA A 1 188 ? 2.828 -25.047 -30.562 1 96 188 ALA A CA 1
ATOM 1540 C C . ALA A 1 188 ? 1.58 -24.156 -30.562 1 96 188 ALA A C 1
ATOM 1542 O O . ALA A 1 188 ? 0.898 -24.047 -31.594 1 96 188 ALA A O 1
ATOM 1543 N N . ALA A 1 189 ? 1.277 -23.578 -29.516 1 95.25 189 ALA A N 1
ATOM 1544 C CA . ALA A 1 189 ? 0.09 -22.734 -29.375 1 95.25 189 ALA A CA 1
ATOM 1545 C C . ALA A 1 189 ? 0.279 -21.406 -30.094 1 95.25 189 ALA A C 1
ATOM 1547 O O . ALA A 1 189 ? -0.689 -20.797 -30.562 1 95.25 189 ALA A O 1
ATOM 1548 N N . MET A 1 190 ? 1.434 -20.984 -30.125 1 95 190 MET A N 1
ATOM 1549 C CA . MET A 1 190 ? 1.771 -19.703 -30.734 1 95 190 MET A CA 1
ATOM 1550 C C . MET A 1 190 ? 3.152 -19.75 -31.375 1 95 190 MET A C 1
ATOM 1552 O O . MET A 1 190 ? 4.145 -19.359 -30.75 1 95 190 MET A O 1
ATOM 1556 N N . PRO A 1 191 ? 3.213 -20.016 -32.625 1 93.5 191 PRO A N 1
ATOM 1557 C CA . PRO A 1 191 ? 4.488 -20.141 -33.312 1 93.5 191 PRO A CA 1
ATOM 1558 C C . PRO A 1 191 ? 5.289 -18.844 -33.312 1 93.5 191 PRO A C 1
ATOM 1560 O O . PRO A 1 191 ? 6.5 -18.859 -33.562 1 93.5 191 PRO A O 1
ATOM 1563 N N . GLU A 1 192 ? 4.59 -17.734 -33.031 1 93.75 192 GLU A N 1
ATOM 1564 C CA . GLU A 1 192 ? 5.234 -16.422 -33 1 93.75 192 GLU A CA 1
ATOM 1565 C C . GLU A 1 192 ? 6.32 -16.391 -31.906 1 93.75 192 GLU A C 1
ATOM 1567 O O . GLU A 1 192 ? 7.227 -15.547 -31.969 1 93.75 192 GLU A O 1
ATOM 1572 N N . LEU A 1 193 ? 6.227 -17.281 -30.906 1 94.25 193 LEU A N 1
ATOM 1573 C CA . LEU A 1 193 ? 7.27 -17.328 -29.875 1 94.25 193 LEU A CA 1
ATOM 1574 C C . LEU A 1 193 ? 8.617 -17.688 -30.5 1 94.25 193 LEU A C 1
ATOM 1576 O O . LEU A 1 193 ? 9.625 -17.047 -30.203 1 94.25 193 LEU A O 1
ATOM 1580 N N . GLU A 1 194 ? 8.633 -18.672 -31.328 1 91.94 194 GLU A N 1
ATOM 1581 C CA . GLU A 1 194 ? 9.883 -19.062 -31.984 1 91.94 194 GLU A CA 1
ATOM 1582 C C . GLU A 1 194 ? 10.422 -17.953 -32.875 1 91.94 194 GLU A C 1
ATOM 1584 O O . GLU A 1 194 ? 11.641 -17.766 -32.969 1 91.94 194 GLU A O 1
ATOM 1589 N N . GLN A 1 195 ? 9.5 -17.312 -33.5 1 89.75 195 GLN A N 1
ATOM 1590 C CA . GLN A 1 195 ? 9.914 -16.172 -34.312 1 89.75 195 GLN A CA 1
ATOM 1591 C C . GLN A 1 195 ? 10.586 -15.094 -33.438 1 89.75 195 GLN A C 1
ATOM 1593 O O . GLN A 1 195 ? 11.617 -14.539 -33.844 1 89.75 195 GLN A O 1
ATOM 1598 N N . ALA A 1 196 ? 10.008 -14.891 -32.344 1 89.62 196 ALA A N 1
ATOM 1599 C CA . ALA A 1 196 ? 10.539 -13.883 -31.453 1 89.62 196 ALA A CA 1
ATOM 1600 C C . ALA A 1 196 ? 11.898 -14.305 -30.891 1 89.62 196 ALA A C 1
ATOM 1602 O O . ALA A 1 196 ? 12.789 -13.469 -30.719 1 89.62 196 ALA A O 1
ATOM 1603 N N . LEU A 1 197 ? 12.078 -15.531 -30.594 1 88.5 197 LEU A N 1
ATOM 1604 C CA . LEU A 1 197 ? 13.32 -16.047 -30.016 1 88.5 197 LEU A CA 1
ATOM 1605 C C . LEU A 1 197 ? 14.43 -16.094 -31.062 1 88.5 197 LEU A C 1
ATOM 1607 O O . LEU A 1 197 ? 15.609 -15.945 -30.734 1 88.5 197 LEU A O 1
ATOM 1611 N N . GLY A 1 198 ? 14.07 -16.281 -32.312 1 86.69 198 GLY A N 1
ATOM 1612 C CA . GLY A 1 198 ? 15.047 -16.438 -33.375 1 86.69 198 GLY A CA 1
ATOM 1613 C C . GLY A 1 198 ? 15.578 -17.844 -33.531 1 86.69 198 GLY A C 1
ATOM 1614 O O . GLY A 1 198 ? 15.445 -18.656 -32.594 1 86.69 198 GLY A O 1
ATOM 1615 N N . PRO A 1 199 ? 16.188 -18.094 -34.625 1 87.06 199 PRO A N 1
ATOM 1616 C CA . PRO A 1 199 ? 16.609 -19.453 -34.938 1 87.06 199 PRO A CA 1
ATOM 1617 C C . PRO A 1 199 ? 17.703 -19.969 -34 1 87.06 199 PRO A C 1
ATOM 1619 O O . PRO A 1 199 ? 17.703 -21.141 -33.625 1 87.06 199 PRO A O 1
ATOM 1622 N N . GLU A 1 200 ? 18.625 -19.125 -33.625 1 84.81 200 GLU A N 1
ATOM 1623 C CA . GLU A 1 200 ? 19.719 -19.547 -32.75 1 84.81 200 GLU A CA 1
ATOM 1624 C C . GLU A 1 200 ? 19.234 -20 -31.391 1 84.81 200 GLU A C 1
ATOM 1626 O O . GLU A 1 200 ? 19.641 -21.047 -30.891 1 84.81 200 GLU A O 1
ATOM 1631 N N . THR A 1 201 ? 18.344 -19.203 -30.844 1 86.31 201 THR A N 1
ATOM 1632 C CA . THR A 1 201 ? 17.812 -19.547 -29.516 1 86.31 201 THR A CA 1
ATOM 1633 C C . THR A 1 201 ? 16.875 -20.734 -29.609 1 86.31 201 THR A C 1
ATOM 1635 O O . THR A 1 201 ? 16.875 -21.594 -28.719 1 86.31 201 THR A O 1
ATOM 1638 N N . THR A 1 202 ? 16.109 -20.781 -30.594 1 88.5 202 THR A N 1
ATOM 1639 C CA . THR A 1 202 ? 15.156 -21.875 -30.797 1 88.5 202 THR A CA 1
ATOM 1640 C C . THR A 1 202 ? 15.891 -23.219 -30.906 1 88.5 202 THR A C 1
ATOM 1642 O O . THR A 1 202 ? 15.398 -24.25 -30.453 1 88.5 202 THR A O 1
ATOM 1645 N N . ALA A 1 203 ? 17.031 -23.141 -31.5 1 88.12 203 ALA A N 1
ATOM 1646 C CA . ALA A 1 203 ? 17.812 -24.359 -31.703 1 88.12 203 ALA A CA 1
ATOM 1647 C C . ALA A 1 203 ? 18.297 -24.938 -30.375 1 88.12 203 ALA A C 1
ATOM 1649 O O . ALA A 1 203 ? 18.625 -26.125 -30.297 1 88.12 203 ALA A O 1
ATOM 1650 N N . LEU A 1 204 ? 18.359 -24.141 -29.359 1 86.38 204 LEU A N 1
ATOM 1651 C CA . LEU A 1 204 ? 18.828 -24.562 -28.047 1 86.38 204 LEU A CA 1
ATOM 1652 C C . LEU A 1 204 ? 17.719 -25.234 -27.25 1 86.38 204 LEU A C 1
ATOM 1654 O O . LEU A 1 204 ? 17.969 -25.875 -26.234 1 86.38 204 LEU A O 1
ATOM 1658 N N . LEU A 1 205 ? 16.531 -25.109 -27.703 1 91 205 LEU A N 1
ATOM 1659 C CA . LEU A 1 205 ? 15.391 -25.625 -26.969 1 91 205 LEU A CA 1
ATOM 1660 C C . LEU A 1 205 ? 15.156 -27.094 -27.312 1 91 205 LEU A C 1
ATOM 1662 O O . LEU A 1 205 ? 15.461 -27.531 -28.422 1 91 205 LEU A O 1
ATOM 1666 N N . PRO A 1 206 ? 14.68 -27.844 -26.344 1 93.69 206 PRO A N 1
ATOM 1667 C CA . PRO A 1 206 ? 14.391 -29.25 -26.641 1 93.69 206 PRO A CA 1
ATOM 1668 C C . PRO A 1 206 ? 13.234 -29.406 -27.625 1 93.69 206 PRO A C 1
ATOM 1670 O O . PRO A 1 206 ? 12.523 -28.453 -27.922 1 93.69 206 PRO A O 1
ATOM 1673 N N . PRO A 1 207 ? 13.055 -30.656 -28.141 1 95.31 207 PRO A N 1
ATOM 1674 C CA . PRO A 1 207 ? 11.898 -30.906 -29 1 95.31 207 PRO A CA 1
ATOM 1675 C C . PRO A 1 207 ? 10.57 -30.672 -28.281 1 95.31 207 PRO A C 1
ATOM 1677 O O . PRO A 1 207 ? 10.492 -30.797 -27.062 1 95.31 207 PRO A O 1
ATOM 1680 N N . VAL A 1 208 ? 9.586 -30.312 -29.094 1 96.44 208 VAL A N 1
ATOM 1681 C CA . VAL A 1 208 ? 8.25 -30.047 -28.562 1 96.44 208 VAL A CA 1
ATOM 1682 C C . VAL A 1 208 ? 7.645 -31.359 -28.047 1 96.44 208 VAL A C 1
ATOM 1684 O O . VAL A 1 208 ? 7.379 -32.281 -28.828 1 96.44 208 VAL A O 1
ATOM 1687 N N . ARG A 1 209 ? 7.426 -31.406 -26.75 1 95.38 209 ARG A N 1
ATOM 1688 C CA . ARG A 1 209 ? 6.848 -32.594 -26.109 1 95.38 209 ARG A CA 1
ATOM 1689 C C . ARG A 1 209 ? 5.328 -32.562 -26.203 1 95.38 209 ARG A C 1
ATOM 1691 O O . ARG A 1 209 ? 4.711 -33.594 -26.469 1 95.38 209 ARG A O 1
ATOM 1698 N N . PHE A 1 210 ? 4.676 -31.438 -26.047 1 97.19 210 PHE A N 1
ATOM 1699 C CA . PHE A 1 210 ? 3.229 -31.266 -26.078 1 97.19 210 PHE A CA 1
ATOM 1700 C C . PHE A 1 210 ? 2.82 -30.391 -27.266 1 97.19 210 PHE A C 1
ATOM 1702 O O . PHE A 1 210 ? 2.58 -29.203 -27.109 1 97.19 210 PHE A O 1
ATOM 1709 N N . SER A 1 211 ? 2.547 -30.984 -28.422 1 96.44 211 SER A N 1
ATOM 1710 C CA . SER A 1 211 ? 2.309 -30.266 -29.672 1 96.44 211 SER A CA 1
ATOM 1711 C C . SER A 1 211 ? 0.84 -29.875 -29.828 1 96.44 211 SER A C 1
ATOM 1713 O O . SER A 1 211 ? 0.483 -29.094 -30.703 1 96.44 211 SER A O 1
ATOM 1715 N N . GLU A 1 212 ? 0.005 -30.453 -29.031 1 93.88 212 GLU A N 1
ATOM 1716 C CA . GLU A 1 212 ? -1.415 -30.125 -28.953 1 93.88 212 GLU A CA 1
ATOM 1717 C C . GLU A 1 212 ? -1.904 -30.141 -27.5 1 93.88 212 GLU A C 1
ATOM 1719 O O . GLU A 1 212 ? -1.243 -30.703 -26.625 1 93.88 212 GLU A O 1
ATOM 1724 N N . PRO A 1 213 ? -2.969 -29.469 -27.281 1 94.56 213 PRO A N 1
ATOM 1725 C CA . PRO A 1 213 ? -3.488 -29.547 -25.906 1 94.56 213 PRO A CA 1
ATOM 1726 C C . PRO A 1 213 ? -3.641 -30.984 -25.422 1 94.56 213 PRO A C 1
ATOM 1728 O O . PRO A 1 213 ? -4.383 -31.766 -26.031 1 94.56 213 PRO A O 1
ATOM 1731 N N . THR A 1 214 ? -2.928 -31.281 -24.422 1 95.69 214 THR A N 1
ATOM 1732 C CA . THR A 1 214 ? -2.932 -32.625 -23.828 1 95.69 214 THR A CA 1
ATOM 1733 C C . THR A 1 214 ? -3.66 -32.594 -22.484 1 95.69 214 THR A C 1
ATOM 1735 O O . THR A 1 214 ? -3.34 -31.812 -21.609 1 95.69 214 THR A O 1
ATOM 1738 N N . SER A 1 215 ? -4.582 -33.5 -22.344 1 93.81 215 SER A N 1
ATOM 1739 C CA . SER A 1 215 ? -5.398 -33.562 -21.141 1 93.81 215 SER A CA 1
ATOM 1740 C C . SER A 1 215 ? -4.598 -34.094 -19.953 1 93.81 215 SER A C 1
ATOM 1742 O O . SER A 1 215 ? -3.824 -35.031 -20.094 1 93.81 215 SER A O 1
ATOM 1744 N N . LEU A 1 216 ? -4.738 -33.406 -18.875 1 95.31 216 LEU A N 1
ATOM 1745 C CA . LEU A 1 216 ? -4.211 -33.844 -17.578 1 95.31 216 LEU A CA 1
ATOM 1746 C C . LEU A 1 216 ? -5.336 -34.344 -16.672 1 95.31 216 LEU A C 1
ATOM 1748 O O . LEU A 1 216 ? -6.27 -33.562 -16.391 1 95.31 216 LEU A O 1
ATOM 1752 N N . ARG A 1 217 ? -5.258 -35.562 -16.219 1 90.81 217 ARG A N 1
ATOM 1753 C CA . ARG A 1 217 ? -6.328 -36.094 -15.375 1 90.81 217 ARG A CA 1
ATOM 1754 C C . ARG A 1 217 ? -5.766 -36.938 -14.25 1 90.81 217 ARG A C 1
ATOM 1756 O O . ARG A 1 217 ? -4.723 -37.594 -14.414 1 90.81 217 ARG A O 1
ATOM 1763 N N . ARG A 1 218 ? -6.41 -36.875 -13.188 1 92.12 218 ARG A N 1
ATOM 1764 C CA . ARG A 1 218 ? -6.121 -37.844 -12.117 1 92.12 218 ARG A CA 1
ATOM 1765 C C . ARG A 1 218 ? -7.238 -38.875 -11.984 1 92.12 218 ARG A C 1
ATOM 1767 O O . ARG A 1 218 ? -8.359 -38.656 -12.445 1 92.12 218 ARG A O 1
ATOM 1774 N N . THR A 1 219 ? -6.852 -39.969 -11.406 1 89.62 219 THR A N 1
ATOM 1775 C CA . THR A 1 219 ? -7.84 -41.031 -11.172 1 89.62 219 THR A CA 1
ATOM 1776 C C . THR A 1 219 ? -8.625 -40.75 -9.898 1 89.62 219 THR A C 1
ATOM 1778 O O . THR A 1 219 ? -8.031 -40.562 -8.828 1 89.62 219 THR A O 1
ATOM 1781 N N . ALA A 1 220 ? -9.906 -40.688 -10.164 1 88.25 220 ALA A N 1
ATOM 1782 C CA . ALA A 1 220 ? -10.742 -40.562 -8.969 1 88.25 220 ALA A CA 1
ATOM 1783 C C . ALA A 1 220 ? -10.703 -41.844 -8.125 1 88.25 220 ALA A C 1
ATOM 1785 O O . ALA A 1 220 ? -10.664 -42.938 -8.672 1 88.25 220 ALA A O 1
ATOM 1786 N N . PRO A 1 221 ? -10.727 -41.688 -6.809 1 85.38 221 PRO A N 1
ATOM 1787 C CA . PRO A 1 221 ? -10.867 -42.906 -5.996 1 85.38 221 PRO A CA 1
ATOM 1788 C C . PRO A 1 221 ? -12.133 -43.688 -6.328 1 85.38 221 PRO A C 1
ATOM 1790 O O . PRO A 1 221 ? -13.148 -43.094 -6.719 1 85.38 221 PRO A O 1
ATOM 1793 N N . GLU A 1 222 ? -11.969 -45 -6.113 1 86.62 222 GLU A N 1
ATOM 1794 C CA . GLU A 1 222 ? -13.109 -45.844 -6.41 1 86.62 222 GLU A CA 1
ATOM 1795 C C . GLU A 1 222 ? -14.359 -45.375 -5.672 1 86.62 222 GLU A C 1
ATOM 1797 O O . GLU A 1 222 ? -14.32 -45.125 -4.469 1 86.62 222 GLU A O 1
ATOM 1802 N N . GLY A 1 223 ? -15.383 -45.188 -6.375 1 84.12 223 GLY A N 1
ATOM 1803 C CA . GLY A 1 223 ? -16.641 -44.812 -5.777 1 84.12 223 GLY A CA 1
ATOM 1804 C C . GLY A 1 223 ? -16.812 -43.281 -5.684 1 84.12 223 GLY A C 1
ATOM 1805 O O . GLY A 1 223 ? -17.891 -42.812 -5.316 1 84.12 223 GLY A O 1
ATOM 1806 N N . GLN A 1 224 ? -15.797 -42.562 -6.035 1 84.88 224 GLN A N 1
ATOM 1807 C CA . GLN A 1 224 ? -15.852 -41.094 -5.895 1 84.88 224 GLN A CA 1
ATOM 1808 C C . GLN A 1 224 ? -15.859 -40.438 -7.258 1 84.88 224 GLN A C 1
ATOM 1810 O O . GLN A 1 224 ? -15.68 -39.219 -7.352 1 84.88 224 GLN A O 1
ATOM 1815 N N . GLU A 1 225 ? -16.156 -41.125 -8.219 1 79.75 225 GLU A N 1
ATOM 1816 C CA . GLU A 1 225 ? -16.062 -40.625 -9.586 1 79.75 225 GLU A CA 1
ATOM 1817 C C . GLU A 1 225 ? -17.031 -39.469 -9.828 1 79.75 225 GLU A C 1
ATOM 1819 O O . GLU A 1 225 ? -16.75 -38.562 -10.617 1 79.75 225 GLU A O 1
ATOM 1824 N N . THR A 1 226 ? -18.078 -39.5 -9.047 1 77.5 226 THR A N 1
ATOM 1825 C CA . THR A 1 226 ? -19.109 -38.5 -9.297 1 77.5 226 THR A CA 1
ATOM 1826 C C . THR A 1 226 ? -19.016 -37.375 -8.273 1 77.5 226 THR A C 1
ATOM 1828 O O . THR A 1 226 ? -19.875 -36.469 -8.258 1 77.5 226 THR A O 1
ATOM 1831 N N . HIS A 1 227 ? -18.016 -37.469 -7.453 1 79.81 227 HIS A N 1
ATOM 1832 C CA . HIS A 1 227 ? -17.812 -36.375 -6.504 1 79.81 227 HIS A CA 1
ATOM 1833 C C . HIS A 1 227 ? -17.484 -35.062 -7.223 1 79.81 227 HIS A C 1
ATOM 1835 O O . HIS A 1 227 ? -16.719 -35.062 -8.18 1 79.81 227 HIS A O 1
ATOM 1841 N N . PRO A 1 228 ? -18.078 -33.906 -6.766 1 76.44 228 PRO A N 1
ATOM 1842 C CA . PRO A 1 228 ? -17.875 -32.625 -7.449 1 76.44 228 PRO A CA 1
ATOM 1843 C C . PRO A 1 228 ? -16.406 -32.281 -7.613 1 76.44 228 PRO A C 1
ATOM 1845 O O . PRO A 1 228 ? -16.016 -31.641 -8.602 1 76.44 228 PRO A O 1
ATOM 1848 N N . ARG A 1 229 ? -15.633 -32.75 -6.715 1 77.5 229 ARG A N 1
ATOM 1849 C CA . ARG A 1 229 ? -14.211 -32.438 -6.75 1 77.5 229 ARG A CA 1
ATOM 1850 C C . ARG A 1 229 ? -13.555 -33 -7.996 1 77.5 229 ARG A C 1
ATOM 1852 O O . ARG A 1 229 ? -12.547 -32.469 -8.477 1 77.5 229 ARG A O 1
ATOM 1859 N N . PHE A 1 230 ? -14.18 -34 -8.523 1 83.12 230 PHE A N 1
ATOM 1860 C CA . PHE A 1 230 ? -13.594 -34.688 -9.672 1 83.12 230 PHE A CA 1
ATOM 1861 C C . PHE A 1 230 ? -14.352 -34.344 -10.953 1 83.12 230 PHE A C 1
ATOM 1863 O O . PHE A 1 230 ? -14 -34.812 -12.031 1 83.12 230 PHE A O 1
ATOM 1870 N N . GLN A 1 231 ? -15.312 -33.5 -10.789 1 82.81 231 GLN A N 1
ATOM 1871 C CA . GLN A 1 231 ? -16.062 -33.062 -11.953 1 82.81 231 GLN A CA 1
ATOM 1872 C C . GLN A 1 231 ? -15.43 -31.812 -12.578 1 82.81 231 GLN A C 1
ATOM 1874 O O . GLN A 1 231 ? -15.656 -31.516 -13.758 1 82.81 231 GLN A O 1
ATOM 1879 N N . ARG A 1 232 ? -14.719 -31.125 -11.719 1 87.06 232 ARG A N 1
ATOM 1880 C CA . ARG A 1 232 ? -14.039 -29.922 -12.203 1 87.06 232 ARG A CA 1
ATOM 1881 C C . ARG A 1 232 ? -12.602 -29.875 -11.703 1 87.06 232 ARG A C 1
ATOM 1883 O O . ARG A 1 232 ? -12.352 -29.844 -10.5 1 87.06 232 ARG A O 1
ATOM 1890 N N . GLU A 1 233 ? -11.773 -29.969 -12.602 1 89.06 233 GLU A N 1
ATOM 1891 C CA . GLU A 1 233 ? -10.352 -29.781 -12.297 1 89.06 233 GLU A CA 1
ATOM 1892 C C . GLU A 1 233 ? -9.883 -28.375 -12.703 1 89.06 233 GLU A C 1
ATOM 1894 O O . GLU A 1 233 ? -10.062 -27.969 -13.852 1 89.06 233 GLU A O 1
ATOM 1899 N N . LYS A 1 234 ? -9.391 -27.703 -11.672 1 87.75 234 LYS A N 1
ATOM 1900 C CA . LYS A 1 234 ? -8.977 -26.328 -11.945 1 87.75 234 LYS A CA 1
ATOM 1901 C C . LYS A 1 234 ? -7.68 -25.984 -11.219 1 87.75 234 LYS A C 1
ATOM 1903 O O . LYS A 1 234 ? -7.359 -26.594 -10.195 1 87.75 234 LYS A O 1
ATOM 1908 N N . ASN A 1 235 ? -6.883 -25.109 -11.766 1 89.94 235 ASN A N 1
ATOM 1909 C CA . ASN A 1 235 ? -5.781 -24.391 -11.141 1 89.94 235 ASN A CA 1
ATOM 1910 C C . ASN A 1 235 ? -4.633 -25.328 -10.773 1 89.94 235 ASN A C 1
ATOM 1912 O O . ASN A 1 235 ? -3.992 -25.172 -9.734 1 89.94 235 ASN A O 1
ATOM 1916 N N . TRP A 1 236 ? -4.41 -26.359 -11.617 1 96.06 236 TRP A N 1
ATOM 1917 C CA . TRP A 1 236 ? -3.193 -27.141 -11.422 1 96.06 236 TRP A CA 1
ATOM 1918 C C . TRP A 1 236 ? -1.954 -26.297 -11.68 1 96.06 236 TRP A C 1
ATOM 1920 O O . TRP A 1 236 ? -2.002 -25.344 -12.461 1 96.06 236 TRP A O 1
ATOM 1930 N N . ALA A 1 237 ? -0.902 -26.656 -11.008 1 96.25 237 ALA A N 1
ATOM 1931 C CA . ALA A 1 237 ? 0.311 -25.859 -11.172 1 96.25 237 ALA A CA 1
ATOM 1932 C C . ALA A 1 237 ? 1.52 -26.75 -11.453 1 96.25 237 ALA A C 1
ATOM 1934 O O . ALA A 1 237 ? 1.762 -27.719 -10.734 1 96.25 237 ALA A O 1
ATOM 1935 N N . PRO A 1 238 ? 2.227 -26.422 -12.477 1 97.44 238 PRO A N 1
ATOM 1936 C CA . PRO A 1 238 ? 3.441 -27.188 -12.75 1 97.44 238 PRO A CA 1
ATOM 1937 C C . PRO A 1 238 ? 4.535 -26.969 -11.703 1 97.44 238 PRO A C 1
ATOM 1939 O O . PRO A 1 238 ? 4.602 -25.891 -11.102 1 97.44 238 PRO A O 1
ATOM 1942 N N . ALA A 1 239 ? 5.328 -27.984 -11.555 1 97.5 239 ALA A N 1
ATOM 1943 C CA . ALA A 1 239 ? 6.457 -27.969 -10.633 1 97.5 239 ALA A CA 1
ATOM 1944 C C . ALA A 1 239 ? 7.566 -28.906 -11.102 1 97.5 239 ALA A C 1
ATOM 1946 O O . ALA A 1 239 ? 7.32 -29.844 -11.867 1 97.5 239 ALA A O 1
ATOM 1947 N N . GLN A 1 240 ? 8.75 -28.594 -10.648 1 96.88 240 GLN A N 1
ATOM 1948 C CA . GLN A 1 240 ? 9.891 -29.484 -10.844 1 96.88 240 GLN A CA 1
ATOM 1949 C C . GLN A 1 240 ? 10.812 -29.469 -9.625 1 96.88 240 GLN A C 1
ATOM 1951 O O . GLN A 1 240 ? 11.109 -28.406 -9.078 1 96.88 240 GLN A O 1
ATOM 1956 N N . SER A 1 241 ? 11.164 -30.641 -9.25 1 96.25 241 SER A N 1
ATOM 1957 C CA . SER A 1 241 ? 12.219 -30.734 -8.25 1 96.25 241 SER A CA 1
ATOM 1958 C C . SER A 1 241 ? 13.578 -30.406 -8.852 1 96.25 241 SER A C 1
ATOM 1960 O O . SER A 1 241 ? 13.906 -30.875 -9.945 1 96.25 241 SER A O 1
ATOM 1962 N N . PRO A 1 242 ? 14.344 -29.688 -8.102 1 95.38 242 PRO A N 1
ATOM 1963 C CA . PRO A 1 242 ? 15.688 -29.438 -8.617 1 95.38 242 PRO A CA 1
ATOM 1964 C C . PRO A 1 242 ? 16.609 -30.641 -8.5 1 95.38 242 PRO A C 1
ATOM 1966 O O . PRO A 1 242 ? 17.719 -30.625 -9.023 1 95.38 242 PRO A O 1
ATOM 1969 N N . PHE A 1 243 ? 16.141 -31.688 -7.891 1 95.75 243 PHE A N 1
ATOM 1970 C CA . PHE A 1 243 ? 17.016 -32.812 -7.613 1 95.75 243 PHE A CA 1
ATOM 1971 C C . PHE A 1 243 ? 16.562 -34.031 -8.414 1 95.75 243 PHE A C 1
ATOM 1973 O O . PHE A 1 243 ? 17.141 -35.125 -8.266 1 95.75 243 PHE A O 1
ATOM 1980 N N . SER A 1 244 ? 15.555 -33.844 -9.133 1 93.94 244 SER A N 1
ATOM 1981 C CA . SER A 1 244 ? 15.109 -34.938 -10.008 1 93.94 244 SER A CA 1
ATOM 1982 C C . SER A 1 244 ? 15.523 -34.688 -11.453 1 93.94 244 SER A C 1
ATOM 1984 O O . SER A 1 244 ? 16.234 -33.719 -11.742 1 93.94 244 SER A O 1
ATOM 1986 N N . SER A 1 245 ? 15.102 -35.594 -12.32 1 93.5 245 SER A N 1
ATOM 1987 C CA . SER A 1 245 ? 15.422 -35.438 -13.734 1 93.5 245 SER A CA 1
ATOM 1988 C C . SER A 1 245 ? 14.805 -34.156 -14.305 1 93.5 245 SER A C 1
ATOM 1990 O O . SER A 1 245 ? 13.688 -33.781 -13.945 1 93.5 245 SER A O 1
ATOM 1992 N N . ASP A 1 246 ? 15.523 -33.562 -15.25 1 91.5 246 ASP A N 1
ATOM 1993 C CA . ASP A 1 246 ? 15.047 -32.344 -15.891 1 91.5 246 ASP A CA 1
ATOM 1994 C C . ASP A 1 246 ? 13.773 -32.594 -16.688 1 91.5 246 ASP A C 1
ATOM 1996 O O . ASP A 1 246 ? 13.031 -31.656 -17 1 91.5 246 ASP A O 1
ATOM 2000 N N . ASP A 1 247 ? 13.523 -33.781 -16.953 1 91.12 247 ASP A N 1
ATOM 2001 C CA . ASP A 1 247 ? 12.375 -34.156 -17.781 1 91.12 247 ASP A CA 1
ATOM 2002 C C . ASP A 1 247 ? 11.141 -34.406 -16.922 1 91.12 247 ASP A C 1
ATOM 2004 O O . ASP A 1 247 ? 10.023 -34.469 -17.438 1 91.12 247 ASP A O 1
ATOM 2008 N N . GLU A 1 248 ? 11.414 -34.562 -15.688 1 95.5 248 GLU A N 1
ATOM 2009 C CA . GLU A 1 248 ? 10.281 -34.812 -14.805 1 95.5 248 GLU A CA 1
ATOM 2010 C C . GLU A 1 248 ? 9.352 -33.625 -14.711 1 95.5 248 GLU A C 1
ATOM 2012 O O . GLU A 1 248 ? 9.812 -32.5 -14.539 1 95.5 248 GLU A O 1
ATOM 2017 N N . LEU A 1 249 ? 8.133 -33.906 -14.875 1 97.25 249 LEU A N 1
ATOM 2018 C CA . LEU A 1 249 ? 7.105 -32.875 -14.719 1 97.25 249 LEU A CA 1
ATOM 2019 C C . LEU A 1 249 ? 6.137 -33.219 -13.594 1 97.25 249 LEU A C 1
ATOM 2021 O O . LEU A 1 249 ? 5.52 -34.281 -13.625 1 97.25 249 LEU A O 1
ATOM 2025 N N . LEU A 1 250 ? 6.133 -32.375 -12.664 1 97.94 250 LEU A N 1
ATOM 2026 C CA . LEU A 1 250 ? 5.215 -32.5 -11.539 1 97.94 250 LEU A CA 1
ATOM 2027 C C . LEU A 1 250 ? 4.074 -31.5 -11.625 1 97.94 250 LEU A C 1
ATOM 2029 O O . LEU A 1 250 ? 4.223 -30.453 -12.242 1 97.94 250 LEU A O 1
ATOM 2033 N N . LEU A 1 251 ? 2.953 -31.891 -11.039 1 98.06 251 LEU A N 1
ATOM 2034 C CA . LEU A 1 251 ? 1.771 -31.031 -11 1 98.06 251 LEU A CA 1
ATOM 2035 C C . LEU A 1 251 ? 1.198 -30.953 -9.594 1 98.06 251 LEU A C 1
ATOM 2037 O O . LEU A 1 251 ? 0.809 -31.984 -9.016 1 98.06 251 LEU A O 1
ATOM 2041 N N . MET A 1 252 ? 1.224 -29.734 -9.07 1 97.38 252 MET A N 1
ATOM 2042 C CA . MET A 1 252 ? 0.468 -29.5 -7.848 1 97.38 252 MET A CA 1
ATOM 2043 C C . MET A 1 252 ? -1.019 -29.328 -8.148 1 97.38 252 MET A C 1
ATOM 2045 O O . MET A 1 252 ? -1.432 -28.312 -8.711 1 97.38 252 MET A O 1
ATOM 2049 N N . VAL A 1 253 ? -1.856 -30.281 -7.773 1 95 253 VAL A N 1
ATOM 2050 C CA . VAL A 1 253 ? -3.256 -30.281 -8.188 1 95 253 VAL A CA 1
ATOM 2051 C C . VAL A 1 253 ? -4.109 -29.594 -7.121 1 95 253 VAL A C 1
ATOM 2053 O O . VAL A 1 253 ? -5.129 -28.969 -7.438 1 95 253 VAL A O 1
ATOM 2056 N N . GLU A 1 254 ? -3.762 -29.719 -5.922 1 93.06 254 GLU A N 1
ATOM 2057 C CA . GLU A 1 254 ? -4.215 -29.031 -4.715 1 93.06 254 GLU A CA 1
ATOM 2058 C C . GLU A 1 254 ? -3.066 -28.844 -3.723 1 93.06 254 GLU A C 1
ATOM 2060 O O . GLU A 1 254 ? -2.051 -29.547 -3.807 1 93.06 254 GLU A O 1
ATOM 2065 N N . PRO A 1 255 ? -3.295 -27.938 -2.852 1 94.94 255 PRO A N 1
ATOM 2066 C CA . PRO A 1 255 ? -2.203 -27.812 -1.885 1 94.94 255 PRO A CA 1
ATOM 2067 C C . PRO A 1 255 ? -1.874 -29.141 -1.196 1 94.94 255 PRO A C 1
ATOM 2069 O O . PRO A 1 255 ? -2.768 -29.797 -0.66 1 94.94 255 PRO A O 1
ATOM 2072 N N . ALA A 1 256 ? -0.615 -29.562 -1.261 1 95.25 256 ALA A N 1
ATOM 2073 C CA . ALA A 1 256 ? -0.046 -30.75 -0.621 1 95.25 256 ALA A CA 1
ATOM 2074 C C . ALA A 1 256 ? -0.278 -32 -1.47 1 95.25 256 ALA A C 1
ATOM 2076 O O . ALA A 1 256 ? 0.16 -33.094 -1.108 1 95.25 256 ALA A O 1
ATOM 2077 N N . GLN A 1 257 ? -0.901 -31.828 -2.629 1 94.94 257 GLN A N 1
ATOM 2078 C CA . GLN A 1 257 ? -1.146 -32.969 -3.512 1 94.94 257 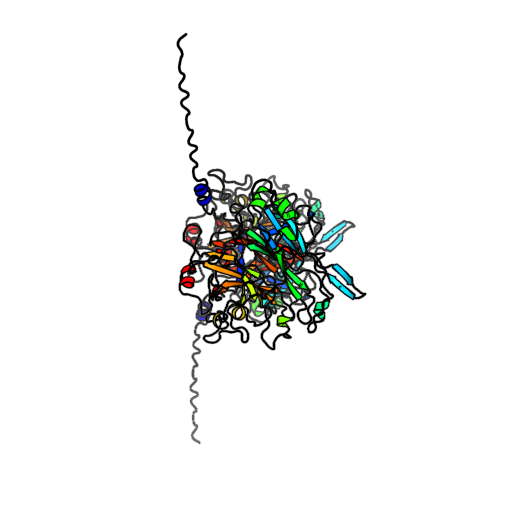GLN A CA 1
ATOM 2079 C C . GLN A 1 257 ? -0.343 -32.844 -4.805 1 94.94 257 GLN A C 1
ATOM 2081 O O . GLN A 1 257 ? -0.818 -32.25 -5.781 1 94.94 257 GLN A O 1
ATOM 2086 N N . LEU A 1 258 ? 0.75 -33.5 -4.746 1 97.5 258 LEU A N 1
ATOM 2087 C CA . LEU A 1 258 ? 1.666 -33.469 -5.879 1 97.5 258 LEU A CA 1
ATOM 2088 C C . LEU A 1 258 ? 1.559 -34.75 -6.707 1 97.5 258 LEU A C 1
ATOM 2090 O O . LEU A 1 258 ? 1.525 -35.844 -6.156 1 97.5 258 LEU A O 1
ATOM 2094 N N . TYR A 1 259 ? 1.425 -34.562 -8.016 1 97.75 259 TYR A N 1
ATOM 2095 C CA . TYR A 1 259 ? 1.332 -35.688 -8.969 1 97.75 259 TYR A CA 1
ATOM 2096 C C . TYR A 1 259 ? 2.453 -35.594 -9.992 1 97.75 259 TYR A C 1
ATOM 2098 O O . TYR A 1 259 ? 2.986 -34.531 -10.273 1 97.75 259 TYR A O 1
ATOM 2106 N N . ARG A 1 260 ? 2.742 -36.75 -10.539 1 97.94 260 ARG A N 1
ATOM 2107 C CA . ARG A 1 260 ? 3.729 -36.844 -11.609 1 97.94 260 ARG A CA 1
ATOM 2108 C C . ARG A 1 260 ? 3.055 -37.125 -12.953 1 97.94 260 ARG A C 1
ATOM 2110 O O . ARG A 1 260 ? 2.193 -38 -13.055 1 97.94 260 ARG A O 1
ATOM 2117 N N . TRP A 1 261 ? 3.449 -36.375 -13.883 1 97.81 261 TRP A N 1
ATOM 2118 C CA . TRP A 1 261 ? 3.035 -36.688 -15.25 1 97.81 261 TRP A CA 1
ATOM 2119 C C . TRP A 1 261 ? 3.639 -38 -15.711 1 97.81 261 TRP A C 1
ATOM 2121 O O . TRP A 1 261 ? 4.832 -38.25 -15.516 1 97.81 261 TRP A O 1
ATOM 2131 N N . THR A 1 262 ? 2.879 -38.781 -16.328 1 95.56 262 THR A N 1
ATOM 2132 C CA . THR A 1 262 ? 3.33 -40.094 -16.797 1 95.56 262 THR A CA 1
ATOM 2133 C C . THR A 1 262 ? 3.418 -40.125 -18.328 1 95.56 262 THR A C 1
ATOM 2135 O O . THR A 1 262 ? 4.516 -40.125 -18.891 1 95.56 262 THR A O 1
ATOM 2138 N N . SER A 1 263 ? 2.287 -40.031 -18.969 1 94.25 263 SER A N 1
ATOM 2139 C CA . SER A 1 263 ? 2.205 -40.031 -20.422 1 94.25 263 SER A CA 1
ATOM 2140 C C . SER A 1 263 ? 0.904 -39.375 -20.891 1 94.25 263 SER A C 1
ATOM 2142 O O . SER A 1 263 ? 0.038 -39.062 -20.078 1 94.25 263 SER A O 1
ATOM 2144 N N . LYS A 1 264 ? 0.829 -39.25 -22.156 1 92.31 264 LYS A N 1
ATOM 2145 C CA . LYS A 1 264 ? -0.361 -38.625 -22.766 1 92.31 264 LYS A CA 1
ATOM 2146 C C . LYS A 1 264 ? -1.585 -39.531 -22.547 1 92.31 264 LYS A C 1
ATOM 2148 O O . LYS A 1 264 ? -2.711 -39.031 -22.469 1 92.31 264 LYS A O 1
ATOM 2153 N N . GLU A 1 265 ? -1.348 -40.812 -22.438 1 91.5 265 GLU A N 1
ATOM 2154 C CA . GLU A 1 265 ? -2.438 -41.781 -22.422 1 91.5 265 GLU A CA 1
ATOM 2155 C C . GLU A 1 265 ? -2.812 -42.125 -20.984 1 91.5 265 GLU A C 1
ATOM 2157 O O . GLU A 1 265 ? -3.9 -42.656 -20.734 1 91.5 265 GLU A O 1
ATOM 2162 N N . GLU A 1 266 ? -1.986 -41.844 -20.109 1 94.88 266 GLU A N 1
ATOM 2163 C CA . GLU A 1 266 ? -2.193 -42.312 -18.734 1 94.88 266 GLU A CA 1
ATOM 2164 C C . GLU A 1 266 ? -2.49 -41.125 -17.797 1 94.88 266 GLU A C 1
ATOM 2166 O O . GLU A 1 266 ? -1.994 -40.031 -18 1 94.88 266 GLU A O 1
ATOM 2171 N N . PRO A 1 267 ? -3.291 -41.375 -16.75 1 94.5 267 PRO A N 1
ATOM 2172 C CA . PRO A 1 267 ? -3.48 -40.375 -15.727 1 94.5 267 PRO A CA 1
ATOM 2173 C C . PRO A 1 267 ? -2.191 -40.031 -14.977 1 94.5 267 PRO A C 1
ATOM 2175 O O . PRO A 1 267 ? -1.263 -40.844 -14.945 1 94.5 267 PRO A O 1
ATOM 2178 N N . VAL A 1 268 ? -2.16 -38.844 -14.477 1 96.88 268 VAL A N 1
ATOM 2179 C CA . VAL A 1 268 ? -1.044 -38.469 -13.602 1 96.88 268 VAL A CA 1
ATOM 2180 C C . VAL A 1 268 ? -1.056 -39.344 -12.359 1 96.88 268 VAL A C 1
ATOM 2182 O O . VAL A 1 268 ? -2.102 -39.875 -11.977 1 96.88 268 VAL A O 1
ATOM 2185 N N . GLN A 1 269 ? 0.088 -39.5 -11.703 1 96.94 269 GLN A N 1
ATOM 2186 C CA . GLN A 1 269 ? 0.23 -40.406 -10.555 1 96.94 269 GLN A CA 1
ATOM 2187 C C . GLN A 1 269 ? 0.561 -39.625 -9.289 1 96.94 269 GLN A C 1
ATOM 2189 O O . GLN A 1 269 ? 1.472 -38.781 -9.289 1 96.94 269 GLN A O 1
ATOM 2194 N N . PRO A 1 270 ? -0.191 -39.938 -8.234 1 96.19 270 PRO A N 1
ATOM 2195 C CA . PRO A 1 270 ? 0.157 -39.25 -6.973 1 96.19 270 PRO A CA 1
ATOM 2196 C C . PRO A 1 270 ? 1.522 -39.688 -6.438 1 96.19 270 PRO A C 1
ATOM 2198 O O . PRO A 1 270 ? 1.85 -40.875 -6.449 1 96.19 270 PRO A O 1
ATOM 2201 N N . ILE A 1 271 ? 2.316 -38.75 -5.945 1 96.56 271 ILE A N 1
ATOM 2202 C CA . ILE A 1 271 ? 3.656 -39.125 -5.504 1 96.56 271 ILE A CA 1
ATOM 2203 C C . ILE A 1 271 ? 3.838 -38.75 -4.035 1 96.56 271 ILE A C 1
ATOM 2205 O O . ILE A 1 271 ? 4.922 -38.906 -3.473 1 96.56 271 ILE A O 1
ATOM 2209 N N . VAL A 1 272 ? 2.867 -38.188 -3.379 1 96.31 272 VAL A N 1
ATOM 2210 C CA . VAL A 1 272 ? 2.854 -37.938 -1.945 1 96.31 272 VAL A CA 1
ATOM 2211 C C . VAL A 1 272 ? 1.844 -38.844 -1.257 1 96.31 272 VAL A C 1
ATOM 2213 O O . VAL A 1 272 ? 0.664 -38.875 -1.614 1 96.31 272 VAL A O 1
ATOM 2216 N N . SER A 1 273 ? 2.316 -39.562 -0.264 1 95.44 273 SER A N 1
ATOM 2217 C CA . SER A 1 273 ? 1.426 -40.469 0.448 1 95.44 273 SER A CA 1
ATOM 2218 C C . SER A 1 273 ? 0.414 -39.719 1.296 1 95.44 273 SER A C 1
ATOM 2220 O O . SER A 1 273 ? 0.628 -38.531 1.621 1 95.44 273 SER A O 1
ATOM 2222 N N . ASP A 1 274 ? -0.67 -40.406 1.647 1 91.94 274 ASP A N 1
ATOM 2223 C CA . ASP A 1 274 ? -1.685 -39.781 2.506 1 91.94 274 ASP A CA 1
ATOM 2224 C C . ASP A 1 274 ? -1.075 -39.312 3.818 1 91.94 274 ASP A C 1
ATOM 2226 O O . ASP A 1 274 ? -1.431 -38.219 4.316 1 91.94 274 ASP A O 1
ATOM 2230 N N . LYS A 1 275 ? -0.25 -40.125 4.336 1 93.56 275 LYS A N 1
ATOM 2231 C CA . LYS A 1 275 ? 0.398 -39.781 5.598 1 93.56 275 LYS A CA 1
ATOM 2232 C C . LYS A 1 275 ? 1.266 -38.531 5.457 1 93.56 275 LYS A C 1
ATOM 2234 O O . LYS A 1 275 ? 1.266 -37.656 6.336 1 93.56 275 LYS A O 1
ATOM 2239 N N . ASP A 1 276 ? 1.929 -38.406 4.32 1 94.31 276 ASP A N 1
ATOM 2240 C CA . ASP A 1 276 ? 2.877 -37.312 4.113 1 94.31 276 ASP A CA 1
ATOM 2241 C C . ASP A 1 276 ? 2.156 -36.031 3.717 1 94.31 276 ASP A C 1
ATOM 2243 O O . ASP A 1 276 ? 2.744 -34.969 3.756 1 94.31 276 ASP A O 1
ATOM 2247 N N . GLN A 1 277 ? 0.929 -36.125 3.393 1 93.81 277 GLN A N 1
ATOM 2248 C CA . GLN A 1 277 ? 0.13 -34.938 3.088 1 93.81 277 GLN A CA 1
ATOM 2249 C C . GLN A 1 277 ? -0.29 -34.219 4.363 1 93.81 277 GLN A C 1
ATOM 2251 O O . GLN A 1 277 ? -0.604 -33 4.332 1 93.81 277 GLN A O 1
ATOM 2256 N N . ILE A 1 278 ? -0.283 -34.938 5.434 1 94.25 278 ILE A N 1
ATOM 2257 C CA . ILE A 1 278 ? -0.669 -34.375 6.715 1 94.25 278 ILE A CA 1
ATOM 2258 C C . ILE A 1 278 ? 0.441 -33.438 7.223 1 94.25 278 ILE A C 1
ATOM 2260 O O . ILE A 1 278 ? 1.596 -33.875 7.34 1 94.25 278 ILE A O 1
ATOM 2264 N N . SER A 1 279 ? 0.124 -32.156 7.441 1 95.12 279 SER A N 1
ATOM 2265 C CA . SER A 1 279 ? 1.074 -31.156 7.879 1 95.12 279 SER A CA 1
ATOM 2266 C C . SER A 1 279 ? 0.376 -30.047 8.656 1 95.12 279 SER A C 1
ATOM 2268 O O . SER A 1 279 ? 0.34 -28.891 8.211 1 95.12 279 SER A O 1
ATOM 2270 N N . VAL A 1 280 ? 0.014 -30.281 9.844 1 95.62 280 VAL A N 1
ATOM 2271 C CA . VAL A 1 280 ? -0.739 -29.297 10.609 1 95.62 280 VAL A CA 1
ATOM 2272 C C . VAL A 1 280 ? 0.205 -28.219 11.125 1 95.62 280 VAL A C 1
ATOM 2274 O O . VAL A 1 280 ? 1.41 -28.438 11.258 1 95.62 280 VAL A O 1
ATOM 2277 N N . VAL A 1 281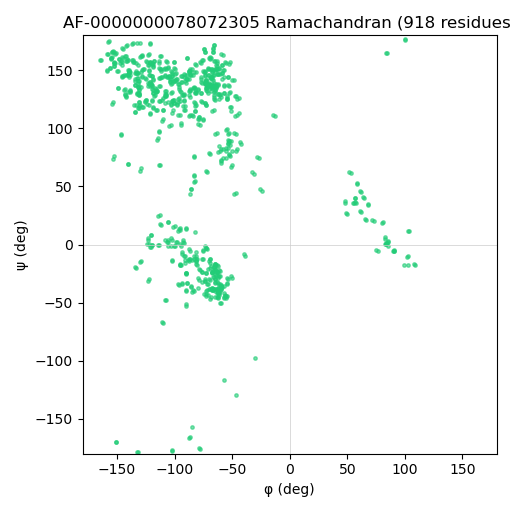 ? -0.361 -27.094 11.398 1 96.94 281 VAL A N 1
ATOM 2278 C CA . VAL A 1 281 ? 0.435 -25.953 11.82 1 96.94 281 VAL A CA 1
ATOM 2279 C C . VAL A 1 281 ? 0.965 -26.188 13.234 1 96.94 281 VAL A C 1
ATOM 2281 O O . VAL A 1 281 ? 0.296 -26.812 14.062 1 96.94 281 VAL A O 1
ATOM 2284 N N . GLN A 1 282 ? 2.129 -25.719 13.508 1 94.38 282 GLN A N 1
ATOM 2285 C CA . GLN A 1 282 ? 2.67 -25.75 14.867 1 94.38 282 GLN A CA 1
ATOM 2286 C C . GLN A 1 282 ? 1.865 -24.859 15.805 1 94.38 282 GLN A C 1
ATOM 2288 O O . GLN A 1 282 ? 1.438 -23.781 15.422 1 94.38 282 GLN A O 1
ATOM 2293 N N . GLU A 1 283 ? 1.765 -25.266 17.016 1 91.5 283 GLU A N 1
ATOM 2294 C CA . GLU A 1 283 ? 1.041 -24.516 18.047 1 91.5 283 GLU A CA 1
ATOM 2295 C C . GLU A 1 283 ? 1.904 -23.406 18.625 1 91.5 283 GLU A C 1
ATOM 2297 O O . GLU A 1 283 ? 3.123 -23.547 18.734 1 91.5 283 GLU A O 1
ATOM 2302 N N . PRO A 1 284 ? 1.218 -22.281 19.047 1 92.12 284 PRO A N 1
ATOM 2303 C CA . PRO A 1 284 ? -0.21 -21.969 18.953 1 92.12 284 PRO A CA 1
ATOM 2304 C C . PRO A 1 284 ? -0.585 -21.312 17.625 1 92.12 284 PRO A C 1
ATOM 2306 O O . PRO A 1 284 ? 0.212 -20.547 17.062 1 92.12 284 PRO A O 1
ATOM 2309 N N . TYR A 1 285 ? -1.805 -21.609 17.25 1 92.56 285 TYR A N 1
ATOM 2310 C CA . TYR A 1 285 ? -2.371 -20.906 16.109 1 92.56 285 TYR A CA 1
ATOM 2311 C C . TYR A 1 285 ? -3.883 -20.766 16.234 1 92.56 285 TYR A C 1
ATOM 2313 O O . TYR A 1 285 ? -4.57 -21.734 16.562 1 92.56 285 TYR A O 1
ATOM 2321 N N . PRO A 1 286 ? -4.387 -19.609 15.961 1 90 286 PRO A N 1
ATOM 2322 C CA . PRO A 1 286 ? -3.748 -18.312 15.664 1 90 286 PRO A CA 1
ATOM 2323 C C . PRO A 1 286 ? -2.791 -17.875 16.766 1 90 286 PRO A C 1
ATOM 2325 O O . PRO A 1 286 ? -2.844 -18.391 17.891 1 90 286 PRO A O 1
ATOM 2328 N N . PRO A 1 287 ? -1.829 -17.031 16.453 1 82.5 287 PRO A N 1
ATOM 2329 C CA . PRO A 1 287 ? -0.739 -16.703 17.375 1 82.5 287 PRO A CA 1
ATOM 2330 C C . PRO A 1 287 ? -1.237 -16.312 18.766 1 82.5 287 PRO A C 1
ATOM 2332 O O . PRO A 1 287 ? -0.54 -16.547 19.75 1 82.5 287 PRO A O 1
ATOM 2335 N N . ASN A 1 288 ? -2.381 -15.773 18.953 1 79.81 288 ASN A N 1
ATOM 2336 C CA . ASN A 1 288 ? -2.859 -15.352 20.266 1 79.81 288 ASN A CA 1
ATOM 2337 C C . ASN A 1 288 ? -3.799 -16.375 20.875 1 79.81 288 ASN A C 1
ATOM 2339 O O . ASN A 1 288 ? -4.465 -16.094 21.875 1 79.81 288 ASN A O 1
ATOM 2343 N N . ALA A 1 289 ? -3.711 -17.516 20.266 1 88.06 289 ALA A N 1
ATOM 2344 C CA . ALA A 1 289 ? -4.566 -18.562 20.812 1 88.06 289 ALA A CA 1
ATOM 2345 C C . ALA A 1 289 ? -4.035 -19.078 22.141 1 88.06 289 ALA A C 1
ATOM 2347 O O . ALA A 1 289 ? -2.82 -19.172 22.344 1 88.06 289 ALA A O 1
ATOM 2348 N N . ALA A 1 290 ? -4.906 -19.281 23.047 1 89.38 290 ALA A N 1
ATOM 2349 C CA . ALA A 1 290 ? -4.535 -19.875 24.312 1 89.38 290 ALA A CA 1
ATOM 2350 C C . ALA A 1 290 ? -3.906 -21.25 24.109 1 89.38 290 ALA A C 1
ATOM 2352 O O . ALA A 1 290 ? -4.133 -21.906 23.094 1 89.38 290 ALA A O 1
ATOM 2353 N N . PRO A 1 291 ? -3.061 -21.609 25.125 1 86.69 291 PRO A N 1
ATOM 2354 C CA . PRO A 1 291 ? -2.479 -22.953 25.016 1 86.69 291 PRO A CA 1
ATOM 2355 C C . PRO A 1 291 ? -3.531 -24.031 24.797 1 86.69 291 PRO A C 1
ATOM 2357 O O . PRO A 1 291 ? -4.559 -24.062 25.469 1 86.69 291 PRO A O 1
ATOM 2360 N N . GLY A 1 292 ? -3.295 -24.891 23.812 1 87.44 292 GLY A N 1
ATOM 2361 C CA . GLY A 1 292 ? -4.211 -25.969 23.5 1 87.44 292 GLY A CA 1
ATOM 2362 C C . GLY A 1 292 ? -5.371 -25.562 22.625 1 87.44 292 GLY A C 1
ATOM 2363 O O . GLY A 1 292 ? -6.195 -26.391 22.234 1 87.44 292 GLY A O 1
ATOM 2364 N N . ALA A 1 293 ? -5.461 -24.344 22.234 1 91.38 293 ALA A N 1
ATOM 2365 C CA . ALA A 1 293 ? -6.613 -23.828 21.5 1 91.38 293 ALA A CA 1
ATOM 2366 C C . ALA A 1 293 ? -6.277 -23.625 20.031 1 91.38 293 ALA A C 1
ATOM 2368 O O . ALA A 1 293 ? -7 -22.922 19.312 1 91.38 293 ALA A O 1
ATOM 2369 N N . THR A 1 294 ? -5.234 -24.297 19.625 1 92.88 294 THR A N 1
ATOM 2370 C CA . THR A 1 294 ? -4.848 -24.156 18.234 1 92.88 294 THR A CA 1
ATOM 2371 C C . THR A 1 294 ? -5.938 -24.703 17.312 1 92.88 294 THR A C 1
ATOM 2373 O O . THR A 1 294 ? -6.492 -25.781 17.562 1 92.88 294 THR A O 1
ATOM 2376 N N . TRP A 1 295 ? -6.207 -23.984 16.297 1 92.75 295 TRP A N 1
ATOM 2377 C CA . TRP A 1 295 ? -7.215 -24.375 15.32 1 92.75 295 TRP A CA 1
ATOM 2378 C C . TRP A 1 295 ? -6.621 -25.328 14.281 1 92.75 295 TRP A C 1
ATOM 2380 O O . TRP A 1 295 ? -5.535 -25.062 13.75 1 92.75 295 TRP A O 1
ATOM 2390 N N . HIS A 1 296 ? -7.305 -26.391 13.961 1 94.12 296 HIS A N 1
ATOM 2391 C CA . HIS A 1 296 ? -6.938 -27.312 12.898 1 94.12 296 HIS A CA 1
ATOM 2392 C C . HIS A 1 296 ? -8.125 -27.594 11.977 1 94.12 296 HIS A C 1
ATOM 2394 O O . HIS A 1 296 ? -9.25 -27.734 12.445 1 94.12 296 HIS A O 1
ATOM 2400 N N . ALA A 1 297 ? -7.801 -27.578 10.742 1 93 297 ALA A N 1
ATOM 2401 C CA . ALA A 1 297 ? -8.828 -27.984 9.789 1 93 297 ALA A CA 1
ATOM 2402 C C . ALA A 1 297 ? -9.273 -29.422 10.031 1 93 297 ALA A C 1
ATOM 2404 O O . ALA A 1 297 ? -8.445 -30.281 10.359 1 93 297 ALA A O 1
ATOM 2405 N N . ARG A 1 298 ? -10.508 -29.719 9.781 1 91.19 298 ARG A N 1
ATOM 2406 C CA . ARG A 1 298 ? -11.07 -31.016 10.117 1 91.19 298 ARG A CA 1
ATOM 2407 C C . ARG A 1 298 ? -10.914 -32 8.961 1 91.19 298 ARG A C 1
ATOM 2409 O O . ARG A 1 298 ? -10.625 -33.188 9.18 1 91.19 298 ARG A O 1
ATOM 2416 N N . LEU A 1 299 ? -11.117 -31.484 7.809 1 88.75 299 LEU A N 1
ATOM 2417 C CA . LEU A 1 299 ? -11.125 -32.375 6.645 1 88.75 299 LEU A CA 1
ATOM 2418 C C . LEU A 1 299 ? -9.727 -32.5 6.055 1 88.75 299 LEU A C 1
ATOM 2420 O O . LEU A 1 299 ? -9.258 -33.625 5.816 1 88.75 299 LEU A O 1
ATOM 2424 N N . ARG A 1 300 ? -9.148 -31.359 5.828 1 90.5 300 ARG A N 1
ATOM 2425 C CA . ARG A 1 300 ? -7.805 -31.328 5.254 1 90.5 300 ARG A CA 1
ATOM 2426 C C . ARG A 1 300 ? -6.766 -30.969 6.309 1 90.5 300 ARG A C 1
ATOM 2428 O O . ARG A 1 300 ? -6.543 -29.781 6.59 1 90.5 300 ARG A O 1
ATOM 2435 N N . GLN A 1 301 ? -6.062 -31.844 6.816 1 92.81 301 GLN A N 1
ATOM 2436 C CA . GLN A 1 301 ? -5.121 -31.656 7.914 1 92.81 301 GLN A CA 1
ATOM 2437 C C . GLN A 1 301 ? -3.777 -31.141 7.406 1 92.81 301 GLN A C 1
ATOM 2439 O O . GLN A 1 301 ? -2.744 -31.797 7.594 1 92.81 301 GLN A O 1
ATOM 2444 N N . THR A 1 302 ? -3.799 -30 6.773 1 96.31 302 THR A N 1
ATOM 2445 C CA . THR A 1 302 ? -2.576 -29.375 6.277 1 96.31 302 THR A CA 1
ATOM 2446 C C . THR A 1 302 ? -2.361 -28.016 6.926 1 96.31 302 THR A C 1
ATOM 2448 O O . THR A 1 302 ? -3.32 -27.359 7.355 1 96.31 302 THR A O 1
ATOM 2451 N N . CYS A 1 303 ? -1.134 -27.625 6.953 1 97.19 303 CYS A N 1
ATOM 2452 C CA . CYS A 1 303 ? -0.714 -26.344 7.5 1 97.19 303 CYS A CA 1
ATOM 2453 C C . CYS A 1 303 ? -1.457 -25.203 6.828 1 97.19 303 CYS A C 1
ATOM 2455 O O . CYS A 1 303 ? -1.897 -24.266 7.5 1 97.19 303 CYS A O 1
ATOM 2457 N N . ILE A 1 304 ? -1.591 -25.219 5.508 1 97.94 304 ILE A N 1
ATOM 2458 C CA . ILE A 1 304 ? -2.197 -24.125 4.746 1 97.94 304 ILE A CA 1
ATOM 2459 C C . ILE A 1 304 ? -3.676 -24 5.109 1 97.94 304 ILE A C 1
ATOM 2461 O O . ILE A 1 304 ? -4.195 -22.906 5.27 1 97.94 304 ILE A O 1
ATOM 2465 N N . HIS A 1 305 ? -4.34 -25.094 5.309 1 96.94 305 HIS A N 1
ATOM 2466 C CA . HIS A 1 305 ? -5.742 -25.062 5.711 1 96.94 305 HIS A CA 1
ATOM 2467 C C . HIS A 1 305 ? -5.891 -24.562 7.145 1 96.94 305 HIS A C 1
ATOM 2469 O O . HIS A 1 305 ? -6.824 -23.812 7.449 1 96.94 305 HIS A O 1
ATOM 2475 N N . ASP A 1 306 ? -4.961 -24.969 7.992 1 96.69 306 ASP A N 1
ATOM 2476 C CA . ASP A 1 306 ? -4.953 -24.453 9.359 1 96.69 306 ASP A CA 1
ATOM 2477 C C . ASP A 1 306 ? -4.793 -22.938 9.375 1 96.69 306 ASP A C 1
ATOM 2479 O O . ASP A 1 306 ? -5.57 -22.234 10.016 1 96.69 306 ASP A O 1
ATOM 2483 N N . VAL A 1 307 ? -3.809 -22.5 8.664 1 96.12 307 VAL A N 1
ATOM 2484 C CA . VAL A 1 307 ? -3.434 -21.078 8.711 1 96.12 307 VAL A CA 1
ATOM 2485 C C . VAL A 1 307 ? -4.523 -20.234 8.055 1 96.12 307 VAL A C 1
ATOM 2487 O O . VAL A 1 307 ? -4.758 -19.094 8.453 1 96.12 307 VAL A O 1
ATOM 2490 N N . MET A 1 308 ? -5.227 -20.75 7.094 1 95.19 308 MET A N 1
ATOM 2491 C CA . MET A 1 308 ? -6.312 -20.047 6.43 1 95.19 308 MET A CA 1
ATOM 2492 C C . MET A 1 308 ? -7.629 -20.234 7.172 1 95.19 308 MET A C 1
ATOM 2494 O O . MET A 1 308 ? -8.648 -19.656 6.797 1 95.19 308 MET A O 1
ATOM 2498 N N . LEU A 1 309 ? -7.645 -21.062 8.203 1 92.12 309 LEU A N 1
ATOM 2499 C CA . LEU A 1 309 ? -8.773 -21.328 9.086 1 92.12 309 LEU A CA 1
ATOM 2500 C C . LEU A 1 309 ? -9.984 -21.812 8.297 1 92.12 309 LEU A C 1
ATOM 2502 O O . LEU A 1 309 ? -11.102 -21.344 8.5 1 92.12 309 LEU A O 1
ATOM 2506 N N . ASP A 1 310 ? -9.648 -22.672 7.301 1 90.62 310 ASP A N 1
ATOM 2507 C CA . ASP A 1 310 ? -10.727 -23.172 6.449 1 90.62 310 ASP A CA 1
ATOM 2508 C C . ASP A 1 310 ? -10.32 -24.469 5.758 1 90.62 310 ASP A C 1
ATOM 2510 O O . ASP A 1 310 ? -9.18 -24.609 5.32 1 90.62 310 ASP A O 1
ATOM 2514 N N . ASP A 1 311 ? -11.297 -25.25 5.512 1 88.25 311 ASP A N 1
ATOM 2515 C CA . ASP A 1 311 ? -11.07 -26.516 4.828 1 88.25 311 ASP A CA 1
ATOM 2516 C C . ASP A 1 311 ? -11.312 -26.391 3.326 1 88.25 311 ASP A C 1
ATOM 2518 O O . ASP A 1 311 ? -10.883 -27.234 2.545 1 88.25 311 ASP A O 1
ATOM 2522 N N . GLN A 1 312 ? -12 -25.281 3.08 1 82.88 312 GLN A N 1
ATOM 2523 C CA . GLN A 1 312 ? -12.508 -25.234 1.712 1 82.88 312 GLN A CA 1
ATOM 2524 C C . GLN A 1 312 ? -11.992 -24 0.977 1 82.88 312 GLN A C 1
ATOM 2526 O O . GLN A 1 312 ? -11.461 -23.078 1.6 1 82.88 312 GLN A O 1
ATOM 2531 N N . HIS A 1 313 ? -11.984 -24.094 -0.367 1 83.44 313 HIS A N 1
ATOM 2532 C CA . HIS A 1 313 ? -11.75 -22.984 -1.287 1 83.44 313 HIS A CA 1
ATOM 2533 C C . HIS A 1 313 ? -10.297 -22.547 -1.258 1 83.44 313 HIS A C 1
ATOM 2535 O O . HIS A 1 313 ? -10 -21.359 -1.396 1 83.44 313 HIS A O 1
ATOM 2541 N N . VAL A 1 314 ? -9.438 -23.438 -0.811 1 91.38 314 VAL A N 1
ATOM 2542 C CA . VAL A 1 314 ? -7.996 -23.188 -0.83 1 91.38 314 VAL A CA 1
ATOM 2543 C C . VAL A 1 314 ? -7.398 -23.75 -2.121 1 91.38 314 VAL A C 1
ATOM 2545 O O . VAL A 1 314 ? -7.5 -24.938 -2.396 1 91.38 314 VAL A O 1
ATOM 2548 N N . HIS A 1 315 ? -6.789 -22.812 -2.938 1 91.31 315 HIS A N 1
ATOM 2549 C CA . HIS A 1 315 ? -6.332 -23.25 -4.25 1 91.31 315 HIS A CA 1
ATOM 2550 C C . HIS A 1 315 ? -4.895 -22.812 -4.512 1 91.31 315 HIS A C 1
ATOM 2552 O O . HIS A 1 315 ? -4.508 -21.703 -4.129 1 91.31 315 HIS A O 1
ATOM 2558 N N . GLN A 1 316 ? -4.266 -23.781 -5.1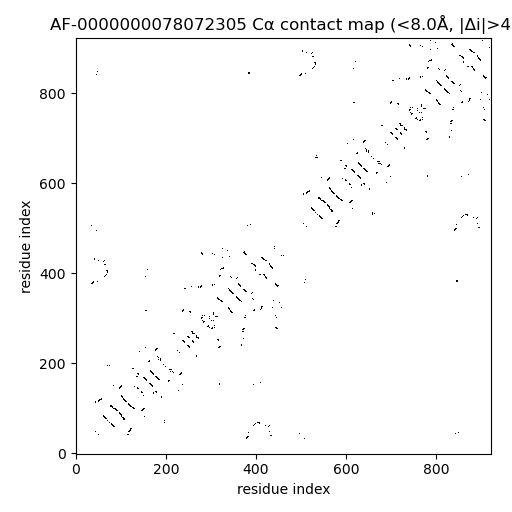25 1 92.25 316 GLN A N 1
ATOM 2559 C CA . GLN A 1 316 ? -2.992 -23.406 -5.73 1 92.25 316 GLN A CA 1
ATOM 2560 C C . GLN A 1 316 ? -3.191 -22.391 -6.848 1 92.25 316 GLN A C 1
ATOM 2562 O O . GLN A 1 316 ? -4.125 -22.5 -7.645 1 92.25 316 GLN A O 1
ATOM 2567 N N . SER A 1 317 ? -2.273 -21.344 -6.812 1 93.56 317 SER A N 1
ATOM 2568 C CA . SER A 1 317 ? -2.527 -20.328 -7.82 1 93.56 317 SER A CA 1
ATOM 2569 C C . SER A 1 317 ? -1.322 -20.125 -8.734 1 93.56 317 SER A C 1
ATOM 2571 O O . SER A 1 317 ? -1.478 -19.875 -9.93 1 93.56 317 SER A O 1
ATOM 2573 N N . SER A 1 318 ? -0.131 -20.328 -8.289 1 96.94 318 SER A N 1
ATOM 2574 C CA . SER A 1 318 ? 1.049 -20.109 -9.117 1 96.94 318 SER A CA 1
ATOM 2575 C C . SER A 1 318 ? 1.773 -21.422 -9.414 1 96.94 318 SER A C 1
ATOM 2577 O O . SER A 1 318 ? 1.665 -22.375 -8.641 1 96.94 318 SER A O 1
ATOM 2579 N N . PRO A 1 319 ? 2.543 -21.422 -10.539 1 97.25 319 PRO A N 1
ATOM 2580 C CA . PRO A 1 319 ? 3.557 -22.469 -10.641 1 97.25 319 PRO A CA 1
ATOM 2581 C C . PRO A 1 319 ? 4.547 -22.453 -9.484 1 97.25 319 PRO A C 1
ATOM 2583 O O . PRO A 1 319 ? 4.629 -21.469 -8.75 1 97.25 319 PRO A O 1
ATOM 2586 N N . MET A 1 320 ? 5.227 -23.562 -9.375 1 97.62 320 MET A N 1
ATOM 2587 C CA . MET A 1 320 ? 6.141 -23.688 -8.242 1 97.62 320 MET A CA 1
ATOM 2588 C C . MET A 1 320 ? 7.551 -23.25 -8.633 1 97.62 320 MET A C 1
ATOM 2590 O O . MET A 1 320 ? 7.984 -23.484 -9.758 1 97.62 320 MET A O 1
ATOM 2594 N N . LEU A 1 321 ? 8.219 -22.656 -7.703 1 97.56 321 LEU A N 1
ATOM 2595 C CA . LEU A 1 321 ? 9.641 -22.359 -7.789 1 97.56 321 LEU A CA 1
ATOM 2596 C C . LEU A 1 321 ? 10.414 -23.078 -6.684 1 97.56 321 LEU A C 1
ATOM 2598 O O . LEU A 1 321 ? 9.82 -23.516 -5.691 1 97.56 321 LEU A O 1
ATOM 2602 N N . SER A 1 322 ? 11.68 -23.25 -6.934 1 97.81 322 SER A N 1
ATOM 2603 C CA . SER A 1 322 ? 12.547 -23.734 -5.863 1 97.81 322 SER A CA 1
ATOM 2604 C C . SER A 1 322 ? 13.516 -22.656 -5.406 1 97.81 322 SER A C 1
ATOM 2606 O O . SER A 1 322 ? 14 -21.859 -6.215 1 97.81 322 SER A O 1
ATOM 2608 N N . ILE A 1 323 ? 13.742 -22.703 -4.066 1 97.75 323 ILE A N 1
ATOM 2609 C CA . ILE A 1 323 ? 14.641 -21.719 -3.465 1 97.75 323 ILE A CA 1
ATOM 2610 C C . ILE A 1 323 ? 15.656 -22.422 -2.568 1 97.75 323 ILE A C 1
ATOM 2612 O O . ILE A 1 323 ? 15.281 -23.141 -1.64 1 97.75 323 ILE A O 1
ATOM 2616 N N . THR A 1 324 ? 16.906 -22.203 -2.871 1 97.38 324 THR A N 1
ATOM 2617 C CA . THR A 1 324 ? 17.953 -22.578 -1.917 1 97.38 324 THR A CA 1
ATOM 2618 C C . THR A 1 324 ? 18.109 -21.5 -0.854 1 97.38 324 THR A C 1
ATOM 2620 O O . THR A 1 324 ? 18.297 -20.328 -1.18 1 97.38 324 THR A O 1
ATOM 2623 N N . LEU A 1 325 ? 18.141 -21.859 0.413 1 97.25 325 LEU A N 1
ATOM 2624 C CA . LEU A 1 325 ? 18.016 -20.938 1.539 1 97.25 325 LEU A CA 1
ATOM 2625 C C . LEU A 1 325 ? 19.375 -20.344 1.911 1 97.25 325 LEU A C 1
ATOM 2627 O O . LEU A 1 325 ? 19.75 -20.359 3.082 1 97.25 325 LEU A O 1
ATOM 2631 N N . CYS A 1 326 ? 20.062 -19.906 1.03 1 95.56 326 CYS A N 1
ATOM 2632 C CA . CYS A 1 326 ? 21.281 -19.109 1.165 1 95.56 326 CYS A CA 1
ATOM 2633 C C . CYS A 1 326 ? 21.453 -18.188 -0.033 1 95.56 326 CYS A C 1
ATOM 2635 O O . CYS A 1 326 ? 20.719 -18.281 -1.012 1 95.56 326 CYS A O 1
ATOM 2637 N N . ASN A 1 327 ? 22.297 -17.25 0.124 1 94.75 327 ASN A N 1
ATOM 2638 C CA . ASN A 1 327 ? 22.594 -16.391 -1.008 1 94.75 327 ASN A CA 1
ATOM 2639 C C . ASN A 1 327 ? 23.406 -17.125 -2.078 1 94.75 327 ASN A C 1
ATOM 2641 O O . ASN A 1 327 ? 24.156 -18.047 -1.77 1 94.75 327 ASN A O 1
ATOM 2645 N N . ARG A 1 328 ? 23.266 -16.719 -3.281 1 94.44 328 ARG A N 1
ATOM 2646 C CA . ARG A 1 328 ? 23.953 -17.328 -4.406 1 94.44 328 ARG A CA 1
ATOM 2647 C C . ARG A 1 328 ? 25.469 -17.297 -4.203 1 94.44 328 ARG A C 1
ATOM 2649 O O . ARG A 1 328 ? 26.031 -16.25 -3.867 1 94.44 328 ARG A O 1
ATOM 2656 N N . GLY A 1 329 ? 26.047 -18.391 -4.379 1 94.38 329 GLY A N 1
ATOM 2657 C CA . GLY A 1 329 ? 27.5 -18.484 -4.285 1 94.38 329 GLY A CA 1
ATOM 2658 C C . GLY A 1 329 ? 27.984 -18.797 -2.887 1 94.38 329 GLY A C 1
ATOM 2659 O O . GLY A 1 329 ? 29.172 -19.047 -2.682 1 94.38 329 GLY A O 1
ATOM 2660 N N . THR A 1 330 ? 27.031 -18.812 -1.956 1 95.25 330 THR A N 1
ATOM 2661 C CA . THR A 1 330 ? 27.484 -18.984 -0.578 1 95.25 330 THR A CA 1
ATOM 2662 C C . THR A 1 330 ? 27.25 -20.422 -0.108 1 95.25 330 THR A C 1
ATOM 2664 O O . THR A 1 330 ? 27.766 -20.812 0.942 1 95.25 330 THR A O 1
ATOM 2667 N N . CYS A 1 331 ? 26.484 -21.203 -0.821 1 94.94 331 CYS A N 1
ATOM 2668 C CA . CYS A 1 331 ? 26.25 -22.609 -0.496 1 94.94 331 CYS A CA 1
ATOM 2669 C C . CYS A 1 331 ? 25.875 -23.406 -1.742 1 94.94 331 CYS A C 1
ATOM 2671 O O . CYS A 1 331 ? 25.609 -22.828 -2.797 1 94.94 331 CYS A O 1
ATOM 2673 N N . GLU A 1 332 ? 25.922 -24.703 -1.618 1 96.31 332 GLU A N 1
ATOM 2674 C CA . GLU A 1 332 ? 25.453 -25.594 -2.672 1 96.31 332 GLU A CA 1
ATOM 2675 C C . GLU A 1 332 ? 24.062 -26.141 -2.361 1 96.31 332 GLU A C 1
ATOM 2677 O O . GLU A 1 332 ? 23.766 -26.484 -1.216 1 96.31 332 GLU A O 1
ATOM 2682 N N . PRO A 1 333 ? 23.281 -26.219 -3.416 1 96.44 333 PRO A N 1
ATOM 2683 C CA . PRO A 1 333 ? 21.938 -26.75 -3.189 1 96.44 333 PRO A CA 1
ATOM 2684 C C . PRO A 1 333 ? 21.953 -28.188 -2.688 1 96.44 333 PRO A C 1
ATOM 2686 O O . PRO A 1 333 ? 22.766 -29 -3.143 1 96.44 333 PRO A O 1
ATOM 2689 N N . SER A 1 334 ? 21.109 -28.422 -1.727 1 95.75 334 SER A N 1
ATOM 2690 C CA . SER A 1 334 ? 20.859 -29.766 -1.207 1 95.75 334 SER A CA 1
ATOM 2691 C C . SER A 1 334 ? 19.391 -29.938 -0.802 1 95.75 334 SER A C 1
ATOM 2693 O O . SER A 1 334 ? 18.656 -28.953 -0.722 1 95.75 334 SER A O 1
ATOM 2695 N N . GLU A 1 335 ? 19.062 -31.141 -0.559 1 95.12 335 GLU A N 1
ATOM 2696 C CA . GLU A 1 335 ? 17.688 -31.406 -0.141 1 95.12 335 GLU A CA 1
ATOM 2697 C C . GLU A 1 335 ? 17.375 -30.766 1.202 1 95.12 335 GLU A C 1
ATOM 2699 O O . GLU A 1 335 ? 16.219 -30.5 1.52 1 95.12 335 GLU A O 1
ATOM 2704 N N . GLN A 1 336 ? 18.406 -30.391 1.915 1 91.81 336 GLN A N 1
ATOM 2705 C CA . GLN A 1 336 ? 18.219 -29.859 3.262 1 91.81 336 GLN A CA 1
ATOM 2706 C C . GLN A 1 336 ? 18.047 -28.344 3.232 1 91.81 336 GLN A C 1
ATOM 2708 O O . GLN A 1 336 ? 17.391 -27.781 4.113 1 91.81 336 GLN A O 1
ATOM 2713 N N . ASN A 1 337 ? 18.562 -27.734 2.238 1 95.5 337 ASN A N 1
ATOM 2714 C CA . ASN A 1 337 ? 18.562 -26.281 2.26 1 95.5 337 ASN A CA 1
ATOM 2715 C C . ASN A 1 337 ? 17.797 -25.703 1.069 1 95.5 337 ASN A C 1
ATOM 2717 O O . ASN A 1 337 ? 17.922 -24.516 0.759 1 95.5 337 ASN A O 1
ATOM 2721 N N . THR A 1 338 ? 17.125 -26.609 0.333 1 97.44 338 THR A N 1
ATOM 2722 C CA . THR A 1 338 ? 16.344 -26.156 -0.815 1 97.44 338 THR A CA 1
ATOM 2723 C C . THR A 1 338 ? 14.875 -26.547 -0.645 1 97.44 338 THR A C 1
ATOM 2725 O O . THR A 1 338 ? 14.562 -27.641 -0.195 1 97.44 338 THR A O 1
ATOM 2728 N N . VAL A 1 339 ? 14.039 -25.609 -0.998 1 98 339 VAL A N 1
ATOM 2729 C CA . VAL A 1 339 ? 12.609 -25.828 -0.82 1 98 339 VAL A CA 1
ATOM 2730 C C . VAL A 1 339 ? 11.875 -25.5 -2.115 1 98 339 VAL A C 1
ATOM 2732 O O . VAL A 1 339 ? 12.438 -24.875 -3.018 1 98 339 VAL A O 1
ATOM 2735 N N . MET A 1 340 ? 10.664 -25.984 -2.244 1 97.88 340 MET A N 1
ATOM 2736 C CA . MET A 1 340 ? 9.734 -25.562 -3.285 1 97.88 340 MET A CA 1
ATOM 2737 C C . MET A 1 340 ? 8.664 -24.641 -2.717 1 97.88 340 MET A C 1
ATOM 2739 O O . MET A 1 340 ? 8.156 -24.875 -1.615 1 97.88 340 MET A O 1
ATOM 2743 N N . VAL A 1 341 ? 8.344 -23.656 -3.475 1 98.25 341 VAL A N 1
ATOM 2744 C CA . VAL A 1 341 ? 7.402 -22.672 -2.975 1 98.25 341 VAL A CA 1
ATOM 2745 C C . VAL A 1 341 ? 6.324 -22.406 -4.023 1 98.25 341 VAL A C 1
ATOM 2747 O O . VAL A 1 341 ? 6.59 -22.453 -5.227 1 98.25 341 VAL A O 1
ATOM 2750 N N . GLY A 1 342 ? 5.137 -22.109 -3.602 1 98.06 342 GLY A N 1
ATOM 2751 C CA . GLY A 1 342 ? 4.02 -21.719 -4.445 1 98.06 342 GLY A CA 1
ATOM 2752 C C . GLY A 1 342 ? 3.018 -20.828 -3.734 1 98.06 342 GLY A C 1
ATOM 2753 O O . GLY A 1 342 ? 2.893 -20.891 -2.508 1 98.06 342 GLY A O 1
ATOM 2754 N N . ILE A 1 343 ? 2.332 -20.047 -4.492 1 98.25 343 ILE A N 1
ATOM 2755 C CA . ILE A 1 343 ? 1.3 -19.188 -3.934 1 98.25 343 ILE A CA 1
ATOM 2756 C C . ILE A 1 343 ? -0.023 -19.953 -3.855 1 98.25 343 ILE A C 1
ATOM 2758 O O . ILE A 1 343 ? -0.406 -20.641 -4.805 1 98.25 343 ILE A O 1
ATOM 2762 N N . VAL A 1 344 ? -0.647 -19.844 -2.754 1 97.75 344 VAL A N 1
ATOM 2763 C CA . VAL A 1 344 ? -1.965 -20.422 -2.492 1 97.75 344 VAL A CA 1
ATOM 2764 C C . VAL A 1 344 ? -2.93 -19.312 -2.066 1 97.75 344 VAL A C 1
ATOM 2766 O O . VAL A 1 344 ? -2.562 -18.422 -1.303 1 97.75 344 VAL A O 1
ATOM 2769 N N . GLN A 1 345 ? -4.145 -19.422 -2.596 1 96.19 345 GLN A N 1
ATOM 2770 C CA . GLN A 1 345 ? -5.098 -18.359 -2.295 1 96.19 345 GLN A CA 1
ATOM 2771 C C . GLN A 1 345 ? -6.461 -18.938 -1.914 1 96.19 345 GLN A C 1
ATOM 2773 O O . GLN A 1 345 ? -6.852 -19.984 -2.412 1 96.19 345 GLN A O 1
ATOM 2778 N N . ARG A 1 346 ? -7.125 -18.234 -1.055 1 94.94 346 ARG A N 1
ATOM 2779 C CA . ARG A 1 346 ? -8.5 -18.516 -0.681 1 94.94 346 ARG A CA 1
ATOM 2780 C C . ARG A 1 346 ? -9.398 -17.297 -0.89 1 94.94 346 ARG A C 1
ATOM 2782 O O . ARG A 1 346 ? -9.133 -16.234 -0.333 1 94.94 346 ARG A O 1
ATOM 2789 N N . ARG A 1 347 ? -10.383 -17.547 -1.637 1 89.75 347 ARG A N 1
ATOM 2790 C CA . ARG A 1 347 ? -11.367 -16.484 -1.853 1 89.75 347 ARG A CA 1
ATOM 2791 C C . ARG A 1 347 ? -12.289 -16.344 -0.646 1 89.75 347 ARG A C 1
ATOM 2793 O O . ARG A 1 347 ? -12.758 -17.328 -0.089 1 89.75 347 ARG A O 1
ATOM 2800 N N . GLN A 1 348 ? -12.414 -15.109 -0.225 1 86.06 348 GLN A N 1
ATOM 2801 C CA . GLN A 1 348 ? -13.336 -14.789 0.863 1 86.06 348 GLN A CA 1
ATOM 2802 C C . GLN A 1 348 ? -14.406 -13.805 0.409 1 86.06 348 GLN A C 1
ATOM 2804 O O . GLN A 1 348 ? -14.086 -12.758 -0.167 1 86.06 348 GLN A O 1
ATOM 2809 N N . ASP A 1 349 ? -15.609 -14.242 0.594 1 81.94 349 ASP A N 1
ATOM 2810 C CA . ASP A 1 349 ? -16.75 -13.352 0.379 1 81.94 349 ASP A CA 1
ATOM 2811 C C . ASP A 1 349 ? -17.469 -13.055 1.692 1 81.94 349 ASP A C 1
ATOM 2813 O O . ASP A 1 349 ? -18.547 -13.586 1.942 1 81.94 349 ASP A O 1
ATOM 2817 N N . PRO A 1 350 ? -16.828 -12.352 2.521 1 70.56 350 PRO A N 1
ATOM 2818 C CA . PRO A 1 350 ? -17.469 -12.125 3.82 1 70.56 350 PRO A CA 1
ATOM 2819 C C . PRO A 1 350 ? -18.875 -11.555 3.693 1 70.56 350 PRO A C 1
ATOM 2821 O O . PRO A 1 350 ? -19.141 -10.727 2.816 1 70.56 350 PRO A O 1
ATOM 2824 N N . PRO A 1 351 ? -19.703 -12.203 4.594 1 69.19 351 PRO A N 1
ATOM 2825 C CA . PRO A 1 351 ? -21.062 -11.656 4.566 1 69.19 351 PRO A CA 1
ATOM 2826 C C . PRO A 1 351 ? -21.109 -10.156 4.855 1 69.19 351 PRO A C 1
ATOM 2828 O O . PRO A 1 351 ? -20.312 -9.664 5.672 1 69.19 351 PRO A O 1
ATOM 2831 N N . MET A 1 352 ? -21.828 -9.43 4.176 1 65 352 MET A N 1
ATOM 2832 C CA . MET A 1 352 ? -22.094 -8.016 4.406 1 65 352 MET A CA 1
ATOM 2833 C C . MET A 1 352 ? -20.906 -7.156 3.969 1 65 352 MET A C 1
ATOM 2835 O O . MET A 1 352 ? -20.844 -5.965 4.281 1 65 352 MET A O 1
ATOM 2839 N N . SER A 1 353 ? -19.844 -7.934 3.592 1 64.81 353 SER A N 1
ATOM 2840 C CA . SER A 1 353 ? -18.797 -7.117 2.996 1 64.81 353 SER A CA 1
ATOM 2841 C C . SER A 1 353 ? -19.031 -6.918 1.503 1 64.81 353 SER A C 1
ATOM 2843 O O . SER A 1 353 ? -19.344 -7.867 0.786 1 64.81 353 SER A O 1
ATOM 2845 N N . PRO A 1 354 ? -18.922 -5.73 1.18 1 64 354 PRO A N 1
ATOM 2846 C CA . PRO A 1 354 ? -19.234 -5.438 -0.218 1 64 354 PRO A CA 1
ATOM 2847 C C . PRO A 1 354 ? -18.172 -5.93 -1.19 1 64 354 PRO A C 1
ATOM 2849 O O . PRO A 1 354 ? -18.328 -5.785 -2.406 1 64 354 PRO A O 1
ATOM 2852 N N . PHE A 1 355 ? -17.016 -6.543 -0.533 1 72.81 355 PHE A N 1
ATOM 2853 C CA . PHE A 1 355 ? -16.031 -6.848 -1.563 1 72.81 355 PHE A CA 1
ATOM 2854 C C . PHE A 1 355 ? -15.391 -8.211 -1.32 1 72.81 355 PHE A C 1
ATOM 2856 O O . PHE A 1 355 ? -15.336 -8.68 -0.182 1 72.81 355 PHE A O 1
ATOM 2863 N N . THR A 1 356 ? -15.039 -8.828 -2.434 1 81.62 356 THR A N 1
ATOM 2864 C CA . THR A 1 356 ? -14.266 -10.062 -2.467 1 81.62 356 THR A CA 1
ATOM 2865 C C . THR A 1 356 ? -12.82 -9.812 -2.047 1 81.62 356 THR A C 1
ATOM 2867 O O . THR A 1 356 ? -12.266 -8.742 -2.322 1 81.62 356 THR A O 1
ATOM 2870 N N . TRP A 1 357 ? -12.344 -10.727 -1.242 1 86.12 357 TRP A N 1
ATOM 2871 C CA . TRP A 1 357 ? -10.945 -10.656 -0.844 1 86.12 357 TRP A CA 1
ATOM 2872 C C . TRP A 1 357 ? -10.273 -12.023 -0.975 1 86.12 357 TRP A C 1
ATOM 2874 O O . TRP A 1 357 ? -10.93 -13.055 -0.84 1 86.12 357 TRP A O 1
ATOM 2884 N N . TYR A 1 358 ? -8.977 -11.969 -1.294 1 92.06 358 TYR A N 1
ATOM 2885 C CA . TYR A 1 358 ? -8.203 -13.203 -1.331 1 92.06 358 TYR A CA 1
ATOM 2886 C C . TYR A 1 358 ? -7.164 -13.234 -0.215 1 92.06 358 TYR A C 1
ATOM 2888 O O . TYR A 1 358 ? -6.375 -12.297 -0.071 1 92.06 358 TYR A O 1
ATOM 2896 N N . ASP A 1 359 ? -7.297 -14.273 0.551 1 94.69 359 ASP A N 1
ATOM 2897 C CA . ASP A 1 359 ? -6.176 -14.633 1.412 1 94.69 359 ASP A CA 1
ATOM 2898 C C . ASP A 1 359 ? -5.055 -15.289 0.609 1 94.69 359 ASP A C 1
ATOM 2900 O O . ASP A 1 359 ? -5.195 -16.438 0.158 1 94.69 359 ASP A O 1
ATOM 2904 N N . ARG A 1 360 ? -3.947 -14.562 0.429 1 96.88 360 ARG A N 1
ATOM 2905 C CA . ARG A 1 360 ? -2.826 -15.023 -0.385 1 96.88 360 ARG A CA 1
ATOM 2906 C C . ARG A 1 360 ? -1.628 -15.383 0.487 1 96.88 360 ARG A C 1
ATOM 2908 O O . ARG A 1 360 ? -1.152 -14.562 1.271 1 96.88 360 ARG A O 1
ATOM 2915 N N . ARG A 1 361 ? -1.121 -16.594 0.26 1 97.88 361 ARG A N 1
ATOM 2916 C CA . ARG A 1 361 ? 0.004 -17.062 1.066 1 97.88 361 ARG A CA 1
ATOM 2917 C C . ARG A 1 361 ? 0.977 -17.875 0.229 1 97.88 361 ARG A C 1
ATOM 2919 O O . ARG A 1 361 ? 0.639 -18.312 -0.873 1 97.88 361 ARG A O 1
ATOM 2926 N N . VAL A 1 362 ? 2.158 -18.016 0.764 1 98.38 362 VAL A N 1
ATOM 2927 C CA . VAL A 1 362 ? 3.145 -18.906 0.176 1 98.38 362 VAL A CA 1
ATOM 2928 C C . VAL A 1 362 ? 3.193 -20.219 0.969 1 98.38 362 VAL A C 1
ATOM 2930 O O . VAL A 1 362 ? 3.361 -20.203 2.191 1 98.38 362 VAL A O 1
ATOM 2933 N N . ALA A 1 363 ? 3.006 -21.25 0.316 1 98.31 363 ALA A N 1
ATOM 2934 C CA . ALA A 1 363 ? 3.254 -22.562 0.896 1 98.31 363 ALA A CA 1
ATOM 2935 C C . ALA A 1 363 ? 4.637 -23.078 0.509 1 98.31 363 ALA A C 1
ATOM 2937 O O . ALA A 1 363 ? 5.043 -22.984 -0.651 1 98.31 363 ALA A O 1
ATOM 2938 N N . VAL A 1 364 ? 5.27 -23.641 1.478 1 98.19 364 VAL A N 1
ATOM 2939 C CA . VAL A 1 364 ? 6.621 -24.156 1.271 1 98.19 364 VAL A CA 1
ATOM 2940 C C . VAL A 1 364 ? 6.633 -25.672 1.464 1 98.19 364 VAL A C 1
ATOM 2942 O O . VAL A 1 364 ? 6.066 -26.188 2.432 1 98.19 364 VAL A O 1
ATOM 2945 N N . TYR A 1 365 ? 7.273 -26.312 0.535 1 98 365 TYR A N 1
ATOM 2946 C CA . TYR A 1 365 ? 7.367 -27.766 0.543 1 98 365 TYR A CA 1
ATOM 2947 C C . TYR A 1 365 ? 8.82 -28.219 0.506 1 98 365 TYR A C 1
ATOM 2949 O O . TYR A 1 365 ? 9.695 -27.484 0.052 1 98 365 TYR A O 1
ATOM 2957 N N . GLU A 1 366 ? 9.023 -29.406 0.972 1 97.31 366 GLU A N 1
ATOM 2958 C CA . GLU A 1 366 ? 10.305 -30.047 0.682 1 97.31 366 GLU A CA 1
ATOM 2959 C C . GLU A 1 366 ? 10.531 -30.172 -0.822 1 97.31 366 GLU A C 1
ATOM 2961 O O . GLU A 1 366 ? 9.586 -30.344 -1.59 1 97.31 366 GLU A O 1
ATOM 2966 N N . SER A 1 367 ? 11.805 -30.094 -1.228 1 96.75 367 SER A N 1
ATOM 2967 C CA . SER A 1 367 ? 12.109 -30.094 -2.654 1 96.75 367 SER A CA 1
ATOM 2968 C C . SER A 1 367 ? 12.445 -31.5 -3.148 1 96.75 367 SER A C 1
ATOM 2970 O O . SER A 1 367 ? 12.766 -31.688 -4.324 1 96.75 367 SER A O 1
ATOM 2972 N N . ALA A 1 368 ? 12.406 -32.375 -2.299 1 96.44 368 ALA A N 1
ATOM 2973 C CA . ALA A 1 368 ? 12.594 -33.812 -2.59 1 96.44 368 ALA A CA 1
ATOM 2974 C C . ALA A 1 368 ? 11.578 -34.656 -1.838 1 96.44 368 ALA A C 1
ATOM 2976 O O . ALA A 1 368 ? 10.945 -34.188 -0.882 1 96.44 368 ALA A O 1
ATOM 2977 N N . PRO A 1 369 ? 11.359 -35.906 -2.352 1 95.31 369 PRO A N 1
ATOM 2978 C CA . PRO A 1 369 ? 10.398 -36.75 -1.635 1 95.31 369 PRO A CA 1
ATOM 2979 C C . PRO A 1 369 ? 10.688 -36.812 -0.136 1 95.31 369 PRO A C 1
ATOM 2981 O O . PRO A 1 369 ? 11.852 -36.844 0.273 1 95.31 369 PRO A O 1
ATOM 2984 N N . PRO A 1 370 ? 9.617 -36.812 0.641 1 96.12 370 PRO A N 1
ATOM 2985 C CA . PRO A 1 370 ? 8.219 -37.062 0.281 1 96.12 370 PRO A CA 1
ATOM 2986 C C . PRO A 1 370 ? 7.438 -35.781 0.027 1 96.12 370 PRO A C 1
ATOM 2988 O O . PRO A 1 370 ? 6.203 -35.781 0.056 1 96.12 370 PRO A O 1
ATOM 2991 N N . TYR A 1 371 ? 8.07 -34.562 -0.128 1 97 371 TYR A N 1
ATOM 2992 C CA . TYR A 1 371 ? 7.508 -33.281 -0.558 1 97 371 TYR A CA 1
ATOM 2993 C C . TYR A 1 371 ? 6.48 -32.781 0.445 1 97 371 TYR A C 1
ATOM 2995 O O . TYR A 1 371 ? 5.406 -32.312 0.058 1 97 371 TYR A O 1
ATOM 3003 N N . ARG A 1 372 ? 6.746 -32.938 1.714 1 96.94 372 ARG A N 1
ATOM 3004 C CA . ARG A 1 372 ? 5.84 -32.469 2.756 1 96.94 372 ARG A CA 1
ATOM 3005 C C . ARG A 1 372 ? 5.785 -30.922 2.787 1 96.94 372 ARG A C 1
ATOM 3007 O O . ARG A 1 372 ? 6.797 -30.266 2.553 1 96.94 372 ARG A O 1
ATOM 3014 N N . MET A 1 373 ? 4.559 -30.438 3.045 1 97.81 373 MET A N 1
ATOM 3015 C CA . MET A 1 373 ? 4.457 -29.016 3.357 1 97.81 373 MET A CA 1
ATOM 3016 C C . MET A 1 373 ? 5.133 -28.703 4.688 1 97.81 373 MET A C 1
ATOM 3018 O O . MET A 1 373 ? 4.879 -29.375 5.691 1 97.81 373 MET A O 1
ATOM 3022 N N . ILE A 1 374 ? 5.934 -27.594 4.734 1 97.69 374 ILE A N 1
ATOM 3023 C CA . ILE A 1 374 ? 6.742 -27.453 5.941 1 97.69 374 ILE A CA 1
ATOM 3024 C C . ILE A 1 374 ? 6.559 -26.047 6.523 1 97.69 374 ILE A C 1
ATOM 3026 O O . ILE A 1 374 ? 6.902 -25.812 7.68 1 97.69 374 ILE A O 1
ATOM 3030 N N . SER A 1 375 ? 6.023 -25.141 5.82 1 97.5 375 SER A N 1
ATOM 3031 C CA . SER A 1 375 ? 5.68 -23.828 6.383 1 97.5 375 SER A CA 1
ATOM 3032 C C . SER A 1 375 ? 4.73 -23.062 5.469 1 97.5 375 SER A C 1
ATOM 3034 O O . SER A 1 375 ? 4.598 -23.391 4.289 1 97.5 375 SER A O 1
ATOM 3036 N N . VAL A 1 376 ? 4.023 -22.109 6.023 1 97.62 376 VAL A N 1
ATOM 3037 C CA . VAL A 1 376 ? 3.105 -21.234 5.297 1 97.62 376 VAL A CA 1
ATOM 3038 C C . VAL A 1 376 ? 3.326 -19.781 5.727 1 97.62 376 VAL A C 1
ATOM 3040 O O . VAL A 1 376 ? 3.461 -19.484 6.914 1 97.62 376 VAL A O 1
ATOM 3043 N N . SER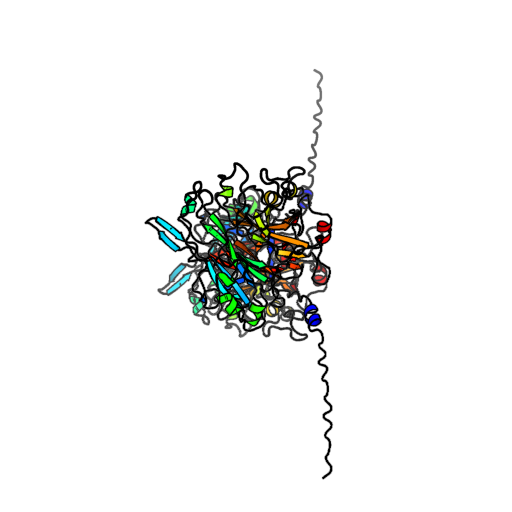 A 1 377 ? 3.336 -18.922 4.801 1 97.06 377 SER A N 1
ATOM 3044 C CA . SER A 1 377 ? 3.611 -17.516 5.082 1 97.06 377 SER A CA 1
ATOM 3045 C C . SER A 1 377 ? 2.416 -16.844 5.75 1 97.06 377 SER A C 1
ATOM 3047 O O . SER A 1 377 ? 1.317 -17.406 5.777 1 97.06 377 SER A O 1
ATOM 3049 N N . LYS A 1 378 ? 2.693 -15.664 6.238 1 96.12 378 LYS A N 1
ATOM 3050 C CA . LYS A 1 378 ? 1.605 -14.734 6.531 1 96.12 378 LYS A CA 1
ATOM 3051 C C . LYS A 1 378 ? 0.899 -14.297 5.25 1 96.12 378 LYS A C 1
ATOM 3053 O O . LYS A 1 378 ? 1.334 -14.633 4.148 1 96.12 378 LYS A O 1
ATOM 3058 N N . LYS A 1 379 ? -0.232 -13.57 5.457 1 96 379 LYS A N 1
ATOM 3059 C CA . LYS A 1 379 ? -0.947 -13.039 4.301 1 96 379 LYS A CA 1
ATOM 3060 C C . LYS A 1 379 ? -0.078 -12.055 3.521 1 96 379 LYS A C 1
ATOM 3062 O O . LYS A 1 379 ? 0.48 -11.117 4.098 1 96 379 LYS A O 1
ATOM 3067 N N . LEU A 1 380 ? -0.002 -12.281 2.248 1 97 380 LEU A N 1
ATOM 3068 C CA . LEU A 1 380 ? 0.765 -11.359 1.425 1 97 380 LEU A CA 1
ATOM 3069 C C . LEU A 1 380 ? -0.07 -10.133 1.067 1 97 380 LEU A C 1
ATOM 3071 O O . LEU A 1 380 ? -1.238 -10.258 0.691 1 97 380 LEU A O 1
ATOM 3075 N N . THR A 1 381 ? 0.448 -9 1.254 1 96.81 381 THR A N 1
ATOM 3076 C CA . THR A 1 381 ? -0.085 -7.742 0.742 1 96.81 381 THR A CA 1
ATOM 3077 C C . THR A 1 381 ? 0.992 -6.965 -0.009 1 96.81 381 THR A C 1
ATOM 3079 O O . THR A 1 381 ? 2.186 -7.168 0.222 1 96.81 381 THR A O 1
ATOM 3082 N N . TYR A 1 382 ? 0.538 -6.195 -1.002 1 98 382 TYR A N 1
ATOM 3083 C CA . TYR A 1 382 ? 1.468 -5.449 -1.841 1 98 382 TYR A CA 1
ATOM 3084 C C . TYR A 1 382 ? 1.298 -3.947 -1.637 1 98 382 TYR A C 1
ATOM 3086 O O . TYR A 1 382 ? 0.173 -3.449 -1.547 1 98 382 TYR A O 1
ATOM 3094 N N . HIS A 1 383 ? 2.453 -3.225 -1.527 1 97.81 383 HIS A N 1
ATOM 3095 C CA . HIS A 1 383 ? 2.334 -1.771 -1.53 1 97.81 383 HIS A CA 1
ATOM 3096 C C . HIS A 1 383 ? 1.713 -1.271 -2.832 1 97.81 383 HIS A C 1
ATOM 3098 O O . HIS A 1 383 ? 2.154 -1.648 -3.92 1 97.81 383 HIS A O 1
ATOM 3104 N N . GLY A 1 384 ? 0.728 -0.482 -2.725 1 96.19 384 GLY A N 1
ATOM 3105 C CA . GLY A 1 384 ? -0.057 -0.035 -3.865 1 96.19 384 GLY A CA 1
ATOM 3106 C C . GLY A 1 384 ? -1.447 -0.64 -3.906 1 96.19 384 GLY A C 1
ATOM 3107 O O . GLY A 1 384 ? -2.324 -0.144 -4.617 1 96.19 384 GLY A O 1
ATOM 3108 N N . GLU A 1 385 ? -1.581 -1.702 -3.152 1 95.19 385 GLU A N 1
ATOM 3109 C CA . GLU A 1 385 ? -2.9 -2.318 -3.059 1 95.19 385 GLU A CA 1
ATOM 3110 C C . GLU A 1 385 ? -3.814 -1.527 -2.127 1 95.19 385 GLU A C 1
ATOM 3112 O O . GLU A 1 385 ? -3.357 -0.973 -1.124 1 95.19 385 GLU A O 1
ATOM 3117 N N . SER A 1 386 ? -5.031 -1.47 -2.457 1 90.12 386 SER A N 1
ATOM 3118 C CA . SER A 1 386 ? -6.004 -0.772 -1.618 1 90.12 386 SER A CA 1
ATOM 3119 C C . SER A 1 386 ? -7.008 -1.745 -1.01 1 90.12 386 SER A C 1
ATOM 3121 O O . SER A 1 386 ? -7.367 -2.744 -1.634 1 90.12 386 SER A O 1
ATOM 3123 N N . ASP A 1 387 ? -7.441 -1.305 0.091 1 86.69 387 ASP A N 1
ATOM 3124 C CA . ASP A 1 387 ? -8.469 -2.115 0.738 1 86.69 387 ASP A CA 1
ATOM 3125 C C . ASP A 1 387 ? -9.75 -2.137 -0.087 1 86.69 387 ASP A C 1
ATOM 3127 O O . ASP A 1 387 ? -10.18 -1.104 -0.609 1 86.69 387 ASP A O 1
ATOM 3131 N N . GLY A 1 388 ? -10.234 -3.281 -0.348 1 82.75 388 GLY A N 1
ATOM 3132 C CA . GLY A 1 388 ? -11.469 -3.408 -1.101 1 82.75 388 GLY A CA 1
ATOM 3133 C C . GLY A 1 388 ? -11.25 -3.783 -2.555 1 82.75 388 GLY A C 1
ATOM 3134 O O . GLY A 1 388 ? -12.203 -4.055 -3.283 1 82.75 388 GLY A O 1
ATOM 3135 N N . ARG A 1 389 ? -10.102 -3.727 -2.953 1 87.44 389 ARG A N 1
ATOM 3136 C CA . ARG A 1 389 ? -9.766 -4.188 -4.297 1 87.44 389 ARG A CA 1
ATOM 3137 C C . ARG A 1 389 ? -8.945 -5.473 -4.242 1 87.44 389 ARG A C 1
ATOM 3139 O O . ARG A 1 389 ? -7.742 -5.438 -3.971 1 87.44 389 ARG A O 1
ATOM 3146 N N . TYR A 1 390 ? -9.594 -6.52 -4.617 1 90.75 390 TYR A N 1
ATOM 3147 C CA . TYR A 1 390 ? -8.914 -7.797 -4.434 1 90.75 390 TYR A CA 1
ATOM 3148 C C . TYR A 1 390 ? -7.824 -7.988 -5.48 1 90.75 390 TYR A C 1
ATOM 3150 O O . TYR A 1 390 ? -7.922 -7.461 -6.594 1 90.75 390 TYR A O 1
ATOM 3158 N N . VAL A 1 391 ? -6.836 -8.672 -5.098 1 94.94 391 VAL A N 1
ATOM 3159 C CA . VAL A 1 391 ? -5.703 -9.047 -5.934 1 94.94 391 VAL A CA 1
ATOM 3160 C C . VAL A 1 391 ? -5.613 -10.57 -6.027 1 94.94 391 VAL A C 1
ATOM 3162 O O . VAL A 1 391 ? -5.73 -11.266 -5.016 1 94.94 391 VAL A O 1
ATOM 3165 N N . TRP A 1 392 ? -5.5 -11.039 -7.223 1 95.62 392 TRP A N 1
ATOM 3166 C CA . TRP A 1 392 ? -5.285 -12.461 -7.449 1 95.62 392 TRP A CA 1
ATOM 3167 C C . TRP A 1 392 ? -3.932 -12.711 -8.102 1 95.62 392 TRP A C 1
ATOM 3169 O O . TRP A 1 392 ? -3.705 -12.312 -9.25 1 95.62 392 TRP A O 1
ATOM 3179 N N . THR A 1 393 ? -3.055 -13.406 -7.383 1 97.12 393 THR A N 1
ATOM 3180 C CA . THR A 1 393 ? -1.702 -13.664 -7.867 1 97.12 393 THR A CA 1
ATOM 3181 C C . THR A 1 393 ? -1.604 -15.055 -8.492 1 97.12 393 THR A C 1
ATOM 3183 O O . THR A 1 393 ? -1.74 -16.062 -7.797 1 97.12 393 THR A O 1
ATOM 3186 N N . GLY A 1 394 ? -1.238 -15.039 -9.773 1 95.88 394 GLY A N 1
ATOM 3187 C CA . GLY A 1 394 ? -1.279 -16.328 -10.453 1 95.88 394 GLY A CA 1
ATOM 3188 C C . GLY A 1 394 ? 0.069 -16.75 -11.008 1 95.88 394 GLY A C 1
ATOM 3189 O O . GLY A 1 394 ? 0.203 -17.844 -11.555 1 95.88 394 GLY A O 1
ATOM 3190 N N . SER A 1 395 ? 1.064 -15.867 -10.828 1 96 395 SER A N 1
ATOM 3191 C CA . SER A 1 395 ? 2.336 -16.203 -11.461 1 96 395 SER A CA 1
ATOM 3192 C C . SER A 1 395 ? 3.516 -15.727 -10.617 1 96 395 SER A C 1
ATOM 3194 O O . SER A 1 395 ? 3.42 -14.719 -9.914 1 96 395 SER A O 1
ATOM 3196 N N . MET A 1 396 ? 4.539 -16.531 -10.68 1 96.69 396 MET A N 1
ATOM 3197 C CA . MET A 1 396 ? 5.859 -16.25 -10.125 1 96.69 396 MET A CA 1
ATOM 3198 C C . MET A 1 396 ? 6.961 -16.734 -11.055 1 96.69 396 MET A C 1
ATOM 3200 O O . MET A 1 396 ? 6.953 -17.891 -11.477 1 96.69 396 MET A O 1
ATOM 3204 N N . VAL A 1 397 ? 7.918 -15.852 -11.305 1 95.56 397 VAL A N 1
ATOM 3205 C CA . VAL A 1 397 ? 9.023 -16.25 -12.172 1 95.56 397 VAL A CA 1
ATOM 3206 C C . VAL A 1 397 ? 10.32 -15.609 -11.68 1 95.56 397 VAL A C 1
ATOM 3208 O O . VAL A 1 397 ? 10.312 -14.484 -11.172 1 95.56 397 VAL A O 1
ATOM 3211 N N . TYR A 1 398 ? 11.375 -16.328 -11.836 1 95.12 398 TYR A N 1
ATOM 3212 C CA . TYR A 1 398 ? 12.672 -15.703 -11.602 1 95.12 398 TYR A CA 1
ATOM 3213 C C . TYR A 1 398 ? 13.016 -14.727 -12.719 1 95.12 398 TYR A C 1
ATOM 3215 O O . TYR A 1 398 ? 12.773 -15.008 -13.891 1 95.12 398 TYR A O 1
ATOM 3223 N N . TYR A 1 399 ? 13.531 -13.664 -12.273 1 93.88 399 TYR A N 1
ATOM 3224 C CA . TYR A 1 399 ? 14.125 -12.719 -13.211 1 93.88 399 TYR A CA 1
ATOM 3225 C C . TYR A 1 399 ? 15.641 -12.836 -13.219 1 93.88 399 TYR A C 1
ATOM 3227 O O . TYR A 1 399 ? 16.312 -12.453 -12.258 1 93.88 399 TYR A O 1
ATOM 3235 N N . THR A 1 400 ? 16.156 -13.227 -14.305 1 83.19 400 THR A N 1
ATOM 3236 C CA . THR A 1 400 ? 17.594 -13.445 -14.398 1 83.19 400 THR A CA 1
ATOM 3237 C C . THR A 1 400 ? 18.25 -12.32 -15.195 1 83.19 400 THR A C 1
ATOM 3239 O O . THR A 1 400 ? 19.484 -12.25 -15.281 1 83.19 400 THR A O 1
ATOM 3242 N N . ASN A 1 401 ? 17.453 -11.492 -15.602 1 73.81 401 ASN A N 1
ATOM 3243 C CA . ASN A 1 401 ? 17.922 -10.422 -16.484 1 73.81 401 ASN A CA 1
ATOM 3244 C C . ASN A 1 401 ? 18.609 -10.984 -17.719 1 73.81 401 ASN A C 1
ATOM 3246 O O . ASN A 1 401 ? 19.672 -10.516 -18.109 1 73.81 401 ASN A O 1
ATOM 3250 N N . GLN A 1 402 ? 18.078 -12.102 -18.188 1 66.06 402 GLN A N 1
ATOM 3251 C CA . GLN A 1 402 ? 18.453 -12.75 -19.438 1 66.06 402 GLN A CA 1
ATOM 3252 C C . GLN A 1 402 ? 19.891 -13.266 -19.391 1 66.06 402 GLN A C 1
ATOM 3254 O O . GLN A 1 402 ? 20.562 -13.352 -20.422 1 66.06 402 GLN A O 1
ATOM 3259 N N . THR A 1 403 ? 20.422 -13.484 -18.188 1 67.44 403 THR A N 1
ATOM 3260 C CA . THR A 1 403 ? 21.797 -13.938 -18.078 1 67.44 403 THR A CA 1
ATOM 3261 C C . THR A 1 403 ? 21.859 -15.461 -18.047 1 67.44 403 THR A C 1
ATOM 3263 O O . THR A 1 403 ? 22.938 -16.047 -18.172 1 67.44 403 THR A O 1
ATOM 3266 N N . ARG A 1 404 ? 20.766 -16.031 -17.922 1 71.94 404 ARG A N 1
ATOM 3267 C CA . ARG A 1 404 ? 20.688 -17.484 -17.875 1 71.94 404 ARG A CA 1
ATOM 3268 C C . ARG A 1 404 ? 19.594 -18.016 -18.781 1 71.94 404 ARG A C 1
ATOM 3270 O O . ARG A 1 404 ? 18.438 -17.578 -18.688 1 71.94 404 ARG A O 1
ATOM 3277 N N . PHE A 1 405 ? 20 -18.844 -19.75 1 74.56 405 PHE A N 1
ATOM 3278 C CA . PHE A 1 405 ? 19 -19.469 -20.625 1 74.56 405 PHE A CA 1
ATOM 3279 C C . PHE A 1 405 ? 19.25 -20.984 -20.719 1 74.56 405 PHE A C 1
ATOM 3281 O O . PHE A 1 405 ? 20.375 -21.422 -20.891 1 74.56 405 PHE A O 1
ATOM 3288 N N . PRO A 1 406 ? 18.172 -21.797 -20.578 1 74.75 406 PRO A N 1
ATOM 3289 C CA . PRO A 1 406 ? 16.812 -21.391 -20.203 1 74.75 406 PRO A CA 1
ATOM 3290 C C . PRO A 1 406 ? 16.734 -20.891 -18.766 1 74.75 406 PRO A C 1
ATOM 3292 O O . PRO A 1 406 ? 17.547 -21.281 -17.922 1 74.75 406 PRO A O 1
ATOM 3295 N N . PRO A 1 407 ? 15.734 -19.938 -18.672 1 74.75 407 PRO A N 1
ATOM 3296 C CA . PRO A 1 407 ? 15.562 -19.516 -17.281 1 74.75 407 PRO A CA 1
ATOM 3297 C C . PRO A 1 407 ? 15.25 -20.672 -16.328 1 74.75 407 PRO A C 1
ATOM 3299 O O . PRO A 1 407 ? 14.594 -21.641 -16.734 1 74.75 407 PRO A O 1
ATOM 3302 N N . SER A 1 408 ? 15.773 -20.547 -15.195 1 80.31 408 SER A N 1
ATOM 3303 C CA . SER A 1 408 ? 15.609 -21.594 -14.195 1 80.31 408 SER A CA 1
ATOM 3304 C C . SER A 1 408 ? 14.398 -21.328 -13.305 1 80.31 408 SER A C 1
ATOM 3306 O O . SER A 1 408 ? 13.961 -20.188 -13.164 1 80.31 408 SER A O 1
ATOM 3308 N N . ASN A 1 409 ? 13.711 -22.422 -12.914 1 91.88 409 ASN A N 1
ATOM 3309 C CA . ASN A 1 409 ? 12.703 -22.281 -11.867 1 91.88 409 ASN A CA 1
ATOM 3310 C C . ASN A 1 409 ? 13.305 -22.5 -10.484 1 91.88 409 ASN A C 1
ATOM 3312 O O . ASN A 1 409 ? 12.578 -22.766 -9.523 1 91.88 409 ASN A O 1
ATOM 3316 N N . HIS A 1 410 ? 14.648 -22.469 -10.469 1 94.75 410 HIS A N 1
ATOM 3317 C CA . HIS A 1 410 ? 15.398 -22.562 -9.219 1 94.75 410 HIS A CA 1
ATOM 3318 C C . HIS A 1 410 ? 16.266 -21.312 -9.008 1 94.75 410 HIS A C 1
ATOM 3320 O O . HIS A 1 410 ? 16.875 -20.812 -9.953 1 94.75 410 HIS A O 1
ATOM 3326 N N . GLY A 1 411 ? 16.219 -20.875 -7.723 1 96.06 411 GLY A N 1
ATOM 3327 C CA . GLY A 1 411 ? 17.062 -19.734 -7.379 1 96.06 411 GLY A CA 1
ATOM 3328 C C . GLY A 1 411 ? 17.516 -19.734 -5.93 1 96.06 411 GLY A C 1
ATOM 3329 O O . GLY A 1 411 ? 17.469 -20.781 -5.27 1 96.06 411 GLY A O 1
ATOM 3330 N N . PHE A 1 412 ? 18.078 -18.641 -5.574 1 96.38 412 PHE A N 1
ATOM 3331 C CA . PHE A 1 412 ? 18.641 -18.438 -4.246 1 96.38 412 PHE A CA 1
ATOM 3332 C C . PHE A 1 412 ? 17.969 -17.25 -3.553 1 96.38 412 PHE A C 1
ATOM 3334 O O . PHE A 1 412 ? 17.156 -16.547 -4.164 1 96.38 412 PHE A O 1
ATOM 3341 N N . LEU A 1 413 ? 18.281 -17.047 -2.293 1 96.62 413 LEU A N 1
ATOM 3342 C CA . LEU A 1 413 ? 17.594 -16.078 -1.455 1 96.62 413 LEU A CA 1
ATOM 3343 C C . LEU A 1 413 ? 17.719 -14.672 -2.035 1 96.62 413 LEU A C 1
ATOM 3345 O O . LEU A 1 413 ? 16.797 -13.859 -1.92 1 96.62 413 LEU A O 1
ATOM 3349 N N . ASP A 1 414 ? 18.797 -14.367 -2.584 1 95.38 414 ASP A N 1
ATOM 3350 C CA . ASP A 1 414 ? 19.062 -13 -3.041 1 95.38 414 ASP A CA 1
ATOM 3351 C C . ASP A 1 414 ? 18.656 -12.82 -4.5 1 95.38 414 ASP A C 1
ATOM 3353 O O . ASP A 1 414 ? 18.812 -11.742 -5.066 1 95.38 414 ASP A O 1
ATOM 3357 N N . ASP A 1 415 ? 18.078 -13.883 -5.137 1 95.81 415 ASP A N 1
ATOM 33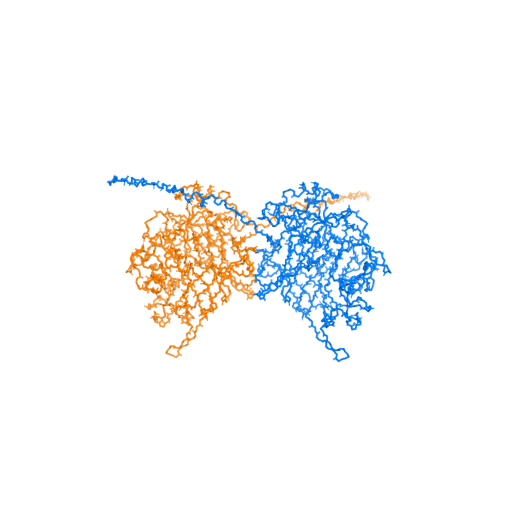58 C CA . ASP A 1 415 ? 17.594 -13.766 -6.508 1 95.81 415 ASP A CA 1
ATOM 3359 C C . ASP A 1 415 ? 16.266 -13 -6.555 1 95.81 415 ASP A C 1
ATOM 3361 O O . ASP A 1 415 ? 15.578 -12.891 -5.543 1 95.81 415 ASP A O 1
ATOM 3365 N N . GLU A 1 416 ? 16.031 -12.484 -7.742 1 96.12 416 GLU A N 1
ATOM 3366 C CA . GLU A 1 416 ? 14.828 -11.68 -7.961 1 96.12 416 GLU A CA 1
ATOM 3367 C C . GLU A 1 416 ? 13.688 -12.523 -8.523 1 96.12 416 GLU A C 1
ATOM 3369 O O . GLU A 1 416 ? 13.891 -13.312 -9.453 1 96.12 416 GLU A O 1
ATOM 3374 N N . VAL A 1 417 ? 12.516 -12.383 -7.898 1 97.5 417 VAL A N 1
ATOM 3375 C CA . VAL A 1 417 ? 11.305 -13.062 -8.344 1 97.5 417 VAL A CA 1
ATOM 3376 C C . VAL A 1 417 ? 10.242 -12.031 -8.727 1 97.5 417 VAL A C 1
ATOM 3378 O O . VAL A 1 417 ? 10.031 -11.062 -8 1 97.5 417 VAL A O 1
ATOM 3381 N N . TRP A 1 418 ? 9.641 -12.234 -9.852 1 98 418 TRP A N 1
ATOM 3382 C CA . TRP A 1 418 ? 8.539 -11.383 -10.281 1 98 418 TRP A CA 1
ATOM 3383 C C . TRP A 1 418 ? 7.195 -12.078 -10.062 1 98 418 TRP A C 1
ATOM 3385 O O . TRP A 1 418 ? 6.996 -13.211 -10.508 1 98 418 TRP A O 1
ATOM 3395 N N . LEU A 1 419 ? 6.348 -11.422 -9.312 1 98.5 419 LEU A N 1
ATOM 3396 C CA . LEU A 1 419 ? 4.957 -11.828 -9.141 1 98.5 419 LEU A CA 1
ATOM 3397 C C . LEU A 1 419 ? 4.047 -11.062 -10.094 1 98.5 419 LEU A C 1
ATOM 3399 O O . LEU A 1 419 ? 4.223 -9.859 -10.297 1 98.5 419 LEU A O 1
ATOM 3403 N N . SER A 1 420 ? 3.133 -11.719 -10.734 1 98.25 420 SER A N 1
ATOM 3404 C CA . SER A 1 420 ? 2.135 -11.031 -11.555 1 98.25 420 SER A CA 1
ATOM 3405 C C . SER A 1 420 ? 0.721 -11.367 -11.094 1 98.25 420 SER A C 1
ATOM 3407 O O . SER A 1 420 ? 0.465 -12.477 -10.617 1 98.25 420 SER A O 1
ATOM 3409 N N . PHE A 1 421 ? -0.168 -10.398 -11.211 1 98 421 PHE A N 1
ATOM 3410 C CA . PHE A 1 421 ? -1.466 -10.57 -10.562 1 98 421 PHE A CA 1
ATOM 3411 C C . PHE A 1 421 ? -2.523 -9.711 -11.242 1 98 421 PHE A C 1
ATOM 3413 O O . PHE A 1 421 ? -2.193 -8.742 -11.93 1 98 421 PHE A O 1
ATOM 3420 N N . GLY A 1 422 ? -3.748 -10.203 -11.141 1 96.69 422 GLY A N 1
ATOM 3421 C CA . GLY A 1 422 ? -4.902 -9.414 -11.523 1 96.69 422 GLY A CA 1
ATOM 3422 C C . GLY A 1 422 ? -5.438 -8.547 -10.398 1 96.69 422 GLY A C 1
ATOM 3423 O O . GLY A 1 422 ? -5.348 -8.914 -9.227 1 96.69 422 GLY A O 1
ATOM 3424 N N . ILE A 1 423 ? -6.027 -7.391 -10.758 1 95.12 423 ILE A N 1
ATOM 3425 C CA . ILE A 1 423 ? -6.621 -6.461 -9.797 1 95.12 423 ILE A CA 1
ATOM 3426 C C . ILE A 1 423 ? -8.102 -6.262 -10.125 1 95.12 423 ILE A C 1
ATOM 3428 O O . ILE A 1 423 ? -8.445 -5.676 -11.156 1 95.12 423 ILE A O 1
ATOM 3432 N N . LYS A 1 424 ? -8.992 -6.703 -9.273 1 89.94 424 LYS A N 1
ATOM 3433 C CA . LYS A 1 424 ? -10.445 -6.566 -9.336 1 89.94 424 LYS A CA 1
ATOM 3434 C C . LYS A 1 424 ? -10.977 -6.969 -10.711 1 89.94 424 LYS A C 1
ATOM 3436 O O . LYS A 1 424 ? -11.93 -6.371 -11.203 1 89.94 424 LYS A O 1
ATOM 3441 N N . ASP A 1 425 ? -10.344 -7.777 -11.391 1 85.75 425 ASP A N 1
ATOM 3442 C CA . ASP A 1 425 ? -10.711 -8.172 -12.75 1 85.75 425 ASP A CA 1
ATOM 3443 C C . ASP A 1 425 ? -10.797 -6.961 -13.672 1 85.75 425 ASP A C 1
ATOM 3445 O O . ASP A 1 425 ? -11.742 -6.828 -14.453 1 85.75 425 ASP A O 1
ATOM 3449 N N . ALA A 1 426 ? -9.914 -6.051 -13.43 1 91.5 426 ALA A N 1
ATOM 3450 C CA . ALA A 1 426 ? -9.977 -4.816 -14.211 1 91.5 426 ALA A CA 1
ATOM 3451 C C . ALA A 1 426 ? -8.586 -4.414 -14.703 1 91.5 426 ALA A C 1
ATOM 3453 O O . ALA A 1 426 ? -8.461 -3.652 -15.664 1 91.5 426 ALA A O 1
ATOM 3454 N N . ALA A 1 427 ? -7.648 -4.953 -14.055 1 94.69 427 ALA A N 1
ATOM 3455 C CA . ALA A 1 427 ? -6.297 -4.527 -14.414 1 94.69 427 ALA A CA 1
ATOM 3456 C C . ALA A 1 427 ? -5.277 -5.617 -14.094 1 94.69 427 ALA A C 1
ATOM 3458 O O . ALA A 1 427 ? -5.609 -6.625 -13.469 1 94.69 427 ALA A O 1
ATOM 3459 N N . ALA A 1 428 ? -4.078 -5.441 -14.641 1 97.12 428 ALA A N 1
ATOM 3460 C CA . ALA A 1 428 ? -2.949 -6.34 -14.414 1 97.12 428 ALA A CA 1
ATOM 3461 C C . ALA A 1 428 ? -1.786 -5.602 -13.758 1 97.12 428 ALA A C 1
ATOM 3463 O O . ALA A 1 428 ? -1.539 -4.43 -14.055 1 97.12 428 ALA A O 1
ATOM 3464 N N . GLY A 1 429 ? -1.126 -6.285 -12.859 1 97.69 429 GLY A N 1
ATOM 3465 C CA . GLY A 1 429 ? 0.064 -5.746 -12.227 1 97.69 429 GLY A CA 1
ATOM 3466 C C . GLY A 1 429 ? 1.146 -6.785 -12 1 97.69 429 GLY A C 1
ATOM 3467 O O . GLY A 1 429 ? 0.939 -7.973 -12.266 1 97.69 429 GLY A O 1
ATOM 3468 N N . TRP A 1 430 ? 2.309 -6.301 -11.594 1 98.5 430 TRP A N 1
ATOM 3469 C CA . TRP A 1 430 ? 3.416 -7.18 -11.242 1 98.5 430 TRP A CA 1
ATOM 3470 C C . TRP A 1 430 ? 4.277 -6.559 -10.141 1 98.5 430 TRP A C 1
ATOM 3472 O O . TRP A 1 430 ? 4.18 -5.355 -9.875 1 98.5 430 TRP A O 1
ATOM 3482 N N . LEU A 1 431 ? 4.996 -7.355 -9.484 1 98.62 431 LEU A N 1
ATOM 3483 C CA . LEU A 1 431 ? 5.848 -6.961 -8.367 1 98.62 431 LEU A CA 1
ATOM 3484 C C . LEU A 1 431 ? 7.152 -7.75 -8.375 1 98.62 431 LEU A C 1
ATOM 3486 O O . LEU A 1 431 ? 7.145 -8.969 -8.539 1 98.62 431 LEU A O 1
ATOM 3490 N N . ASP A 1 432 ? 8.266 -7.035 -8.328 1 98.19 432 ASP A N 1
ATOM 3491 C CA . ASP A 1 432 ? 9.578 -7.664 -8.211 1 98.19 432 ASP A CA 1
ATOM 3492 C C . ASP A 1 432 ? 10.039 -7.695 -6.754 1 98.19 432 ASP A C 1
ATOM 3494 O O . ASP A 1 432 ? 10.125 -6.652 -6.102 1 98.19 432 ASP A O 1
ATOM 3498 N N . VAL A 1 433 ? 10.383 -8.875 -6.285 1 97.94 433 VAL A N 1
ATOM 3499 C CA . VAL A 1 433 ? 10.812 -9.062 -4.902 1 97.94 433 VAL A CA 1
ATOM 3500 C C . VAL A 1 433 ? 12.031 -9.984 -4.859 1 97.94 433 VAL A C 1
ATOM 3502 O O . VAL A 1 433 ? 12.422 -10.555 -5.879 1 97.94 433 VAL A O 1
ATOM 3505 N N . ARG A 1 434 ? 12.594 -10.094 -3.668 1 96.88 434 ARG A N 1
ATOM 3506 C CA . ARG A 1 434 ? 13.625 -11.102 -3.447 1 96.88 434 ARG A CA 1
ATOM 3507 C C . ARG A 1 434 ? 13.008 -12.445 -3.07 1 96.88 434 ARG A C 1
ATOM 3509 O O . ARG A 1 434 ? 11.992 -12.5 -2.371 1 96.88 434 ARG A O 1
ATOM 3516 N N . ALA A 1 435 ? 13.664 -13.484 -3.516 1 97.12 435 ALA A N 1
ATOM 3517 C CA . ALA A 1 435 ? 13.203 -14.812 -3.143 1 97.12 435 ALA A CA 1
ATOM 3518 C C . ALA A 1 435 ? 13.094 -14.961 -1.628 1 97.12 435 ALA A C 1
ATOM 3520 O O . ALA A 1 435 ? 12.188 -15.625 -1.121 1 97.12 435 ALA A O 1
ATOM 3521 N N . ARG A 1 436 ? 13.977 -14.312 -0.899 1 96.81 436 ARG A N 1
ATOM 3522 C CA . ARG A 1 436 ? 13.969 -14.359 0.559 1 96.81 436 ARG A CA 1
ATOM 3523 C C . ARG A 1 436 ? 12.633 -13.883 1.12 1 96.81 436 ARG A C 1
ATOM 3525 O O . ARG A 1 436 ? 12.18 -14.367 2.158 1 96.81 436 ARG A O 1
ATOM 3532 N N . ASP A 1 437 ? 12.016 -12.898 0.483 1 96.25 437 ASP A N 1
ATOM 3533 C CA . ASP A 1 437 ? 10.758 -12.32 0.957 1 96.25 437 ASP A CA 1
ATOM 3534 C C . ASP A 1 437 ? 9.633 -13.344 0.905 1 96.25 437 ASP A C 1
ATOM 3536 O O . ASP A 1 437 ? 8.625 -13.203 1.604 1 96.25 437 ASP A O 1
ATOM 3540 N N . LEU A 1 438 ? 9.789 -14.367 0.11 1 97.38 438 LEU A N 1
ATOM 3541 C CA . LEU A 1 438 ? 8.742 -15.359 -0.081 1 97.38 438 LEU A CA 1
ATOM 3542 C C . LEU A 1 438 ? 8.836 -16.453 0.972 1 97.38 438 LEU A C 1
ATOM 3544 O O . LEU A 1 438 ? 7.898 -17.25 1.14 1 97.38 438 LEU A O 1
ATOM 3548 N N . VAL A 1 439 ? 9.914 -16.531 1.719 1 96.62 439 VAL A N 1
ATOM 3549 C CA . VAL A 1 439 ? 10.07 -17.609 2.68 1 96.62 439 VAL A CA 1
ATOM 3550 C C . VAL A 1 439 ? 10.289 -17.047 4.078 1 96.62 439 VAL A C 1
ATOM 3552 O O . VAL A 1 439 ? 10.508 -17.781 5.035 1 96.62 439 VAL A O 1
ATOM 3555 N N . ALA A 1 440 ? 10.172 -15.711 4.172 1 93.12 440 ALA A N 1
ATOM 3556 C CA . ALA A 1 440 ? 10.352 -15.055 5.465 1 93.12 440 ALA A CA 1
ATOM 3557 C C . ALA A 1 440 ? 9.039 -15.031 6.246 1 93.12 440 ALA A C 1
ATOM 3559 O O . ALA A 1 440 ? 7.957 -14.977 5.656 1 93.12 440 ALA A O 1
ATOM 3560 N N . ASP A 1 441 ? 9.164 -15.031 7.613 1 90.5 441 ASP A N 1
ATOM 3561 C CA . ASP A 1 441 ? 8.055 -14.781 8.531 1 90.5 441 ASP A CA 1
ATOM 3562 C C . ASP A 1 441 ? 6.926 -15.789 8.305 1 90.5 441 ASP A C 1
ATOM 3564 O O . ASP A 1 441 ? 5.773 -15.398 8.109 1 90.5 441 ASP A O 1
ATOM 3568 N N . HIS A 1 442 ? 7.281 -17.078 8.336 1 95.81 442 HIS A N 1
ATOM 3569 C CA . HIS A 1 442 ? 6.328 -18.156 8.102 1 95.81 442 HIS A CA 1
ATOM 3570 C C . HIS A 1 442 ? 5.875 -18.781 9.414 1 95.81 442 HIS A C 1
ATOM 3572 O O . HIS A 1 442 ? 6.598 -18.75 10.414 1 95.81 442 HIS A O 1
ATOM 3578 N N . TYR A 1 443 ? 4.672 -19.297 9.367 1 95.56 443 TYR A N 1
ATOM 3579 C CA . TYR A 1 443 ? 4.25 -20.281 10.359 1 95.56 443 TYR A CA 1
ATOM 3580 C C . TYR A 1 443 ? 4.789 -21.656 10.016 1 95.56 443 TYR A C 1
ATOM 3582 O O . TYR A 1 443 ? 4.641 -22.125 8.883 1 95.56 443 TYR A O 1
ATOM 3590 N N . LEU A 1 444 ? 5.336 -22.328 10.969 1 96 444 LEU A N 1
ATOM 3591 C CA . LEU A 1 444 ? 5.918 -23.641 10.719 1 96 444 LEU A CA 1
ATOM 3592 C C . LEU A 1 444 ? 4.867 -24.734 10.859 1 96 444 LEU A C 1
ATOM 3594 O O . LEU A 1 444 ? 3.973 -24.641 11.703 1 96 444 LEU A O 1
ATOM 3598 N N . CYS A 1 445 ? 5 -25.703 9.984 1 96.94 445 CYS A N 1
ATOM 3599 C CA . CYS A 1 445 ? 4.234 -26.922 10.156 1 96.94 445 CYS A CA 1
ATOM 3600 C C . CYS A 1 445 ? 4.914 -27.859 11.148 1 96.94 445 CYS A C 1
ATOM 3602 O O . CYS A 1 445 ? 6.129 -27.781 11.344 1 96.94 445 CYS A O 1
ATOM 3604 N N . GLN A 1 446 ? 4.262 -28.75 11.82 1 91.56 446 GLN A N 1
ATOM 3605 C CA . GLN A 1 446 ? 4.797 -29.672 12.812 1 91.56 446 GLN A CA 1
ATOM 3606 C C . GLN A 1 446 ? 5.844 -30.594 12.188 1 91.56 446 GLN A C 1
ATOM 3608 O O . GLN A 1 446 ? 6.812 -30.984 12.852 1 91.56 446 GLN A O 1
ATOM 3613 N N . GLY A 1 447 ? 5.852 -30.906 10.945 1 86.44 447 GLY A N 1
ATOM 3614 C CA . GLY A 1 447 ? 6.762 -31.844 10.32 1 86.44 447 GLY A CA 1
ATOM 3615 C C . GLY A 1 447 ? 7.953 -31.172 9.664 1 86.44 447 GLY A C 1
ATOM 3616 O O . GLY A 1 447 ? 8.75 -31.844 8.992 1 86.44 447 GLY A O 1
ATOM 3617 N N . ALA A 1 448 ? 8.125 -29.891 9.953 1 92.69 448 ALA A N 1
ATOM 3618 C CA . ALA A 1 448 ? 9.266 -29.203 9.367 1 92.69 448 ALA A CA 1
ATOM 3619 C C . ALA A 1 448 ? 10.578 -29.781 9.891 1 92.69 448 ALA A C 1
ATOM 3621 O O . ALA A 1 448 ? 10.742 -29.969 11.102 1 92.69 448 ALA A O 1
ATOM 3622 N N . SER A 1 449 ? 11.477 -30.047 9.047 1 90.81 449 SER A N 1
ATOM 3623 C CA . SER A 1 449 ? 12.734 -30.688 9.414 1 90.81 449 SER A CA 1
ATOM 3624 C C . SER A 1 449 ? 13.617 -29.75 10.234 1 90.81 449 SER A C 1
ATOM 3626 O O . SER A 1 449 ? 13.469 -28.531 10.156 1 90.81 449 SER A O 1
ATOM 3628 N N . GLU A 1 450 ? 14.562 -30.312 10.914 1 89.44 450 GLU A N 1
ATOM 3629 C CA . GLU A 1 450 ? 15.531 -29.531 11.672 1 89.44 450 GLU A CA 1
ATOM 3630 C C . GLU A 1 450 ? 16.422 -28.719 10.742 1 89.44 450 GLU A C 1
ATOM 3632 O O . GLU A 1 450 ? 16.781 -27.578 11.062 1 89.44 450 GLU A O 1
ATOM 3637 N N . GLY A 1 451 ? 16.766 -29.328 9.68 1 87.88 451 GLY A N 1
ATOM 3638 C CA . GLY A 1 451 ? 17.547 -28.609 8.695 1 87.88 451 GLY A CA 1
ATOM 3639 C C . GLY A 1 451 ? 16.875 -27.344 8.203 1 87.88 451 GLY A C 1
ATOM 3640 O O . GLY A 1 451 ? 17.484 -26.281 8.164 1 87.88 451 GLY A O 1
ATOM 3641 N N . TYR A 1 452 ? 15.641 -27.469 7.91 1 92.19 452 TYR A N 1
ATOM 3642 C CA . TYR A 1 452 ? 14.883 -26.312 7.457 1 92.19 452 TYR A CA 1
ATOM 3643 C C . TYR A 1 452 ? 14.812 -25.234 8.539 1 92.19 452 TYR A C 1
ATOM 3645 O O . TYR A 1 452 ? 15 -24.047 8.266 1 92.19 452 TYR A O 1
ATOM 3653 N N . ARG A 1 453 ? 14.609 -25.656 9.734 1 90.94 453 ARG A N 1
ATOM 3654 C CA . ARG A 1 453 ? 14.539 -24.734 10.867 1 90.94 453 ARG A CA 1
ATOM 3655 C C . ARG A 1 453 ? 15.844 -23.969 11.031 1 90.94 453 ARG A C 1
ATOM 3657 O O . ARG A 1 453 ? 15.828 -22.766 11.328 1 90.94 453 ARG A O 1
ATOM 3664 N N . ARG A 1 454 ? 16.859 -24.594 10.859 1 90.19 454 ARG A N 1
ATOM 3665 C CA . ARG A 1 454 ? 18.188 -23.984 11 1 90.19 454 ARG A CA 1
ATOM 3666 C C . ARG A 1 454 ? 18.438 -22.984 9.883 1 90.19 454 ARG A C 1
ATOM 3668 O O . ARG A 1 454 ? 18.859 -21.844 10.133 1 90.19 454 ARG A O 1
ATOM 3675 N N . TYR A 1 455 ? 18.141 -23.375 8.672 1 88.94 455 TYR A N 1
ATOM 3676 C CA . TYR A 1 455 ? 18.469 -22.547 7.516 1 88.94 455 TYR A CA 1
ATOM 3677 C C . TYR A 1 455 ? 17.547 -21.328 7.445 1 88.94 455 TYR A C 1
ATOM 3679 O O . TYR A 1 455 ? 17.922 -20.297 6.875 1 88.94 455 TYR A O 1
ATOM 3687 N N . ARG A 1 456 ? 16.484 -21.469 7.996 1 88.69 456 ARG A N 1
ATOM 3688 C CA . ARG A 1 456 ? 15.531 -20.375 7.938 1 88.69 456 ARG A CA 1
ATOM 3689 C C . ARG A 1 456 ? 15.875 -19.297 8.969 1 88.69 456 ARG A C 1
ATOM 3691 O O . ARG A 1 456 ? 15.367 -18.172 8.891 1 88.69 456 ARG A O 1
ATOM 3698 N N . GLN A 1 457 ? 16.703 -19.766 9.891 1 79.75 457 GLN A N 1
ATOM 3699 C CA . GLN A 1 457 ? 17.062 -18.812 10.93 1 79.75 457 GLN A CA 1
ATOM 3700 C C . GLN A 1 457 ? 17.781 -17.594 10.344 1 79.75 457 GLN A C 1
ATOM 3702 O O . GLN A 1 457 ? 18.688 -17.75 9.523 1 79.75 457 GLN A O 1
ATOM 3707 N N . GLY A 1 458 ? 17.359 -16.453 10.562 1 72.88 458 GLY A N 1
ATOM 3708 C CA . GLY A 1 458 ? 18 -15.227 10.102 1 72.88 458 GLY A CA 1
ATOM 3709 C C . GLY A 1 458 ? 17.312 -14.609 8.898 1 72.88 458 GLY A C 1
ATOM 3710 O O . GLY A 1 458 ? 17.703 -13.531 8.453 1 72.88 458 GLY A O 1
ATOM 3711 N N . ILE A 1 459 ? 16.531 -15.609 8.352 1 79.19 459 ILE A N 1
ATOM 3712 C CA . ILE A 1 459 ? 15.82 -15.039 7.219 1 79.19 459 ILE A CA 1
ATOM 3713 C C . ILE A 1 459 ? 14.766 -14.047 7.723 1 79.19 459 ILE A C 1
ATOM 3715 O O . ILE A 1 459 ? 13.789 -14.445 8.359 1 79.19 459 ILE A O 1
ATOM 3719 N N . SER A 1 460 ? 15.305 -12.859 8.062 1 65.56 460 SER A N 1
ATOM 3720 C CA . SER A 1 460 ? 14.391 -11.805 8.492 1 65.56 460 SER A CA 1
ATOM 3721 C C . SER A 1 460 ? 13.922 -10.969 7.305 1 65.56 460 SER A C 1
ATOM 3723 O O . SER A 1 460 ? 14.617 -10.859 6.297 1 65.56 460 SER A O 1
ATOM 3725 N N . ALA A 1 461 ? 12.594 -10.734 7.512 1 57.66 461 ALA A N 1
ATOM 3726 C CA . ALA A 1 461 ? 12.109 -9.758 6.539 1 57.66 461 ALA A CA 1
ATOM 3727 C C . ALA A 1 461 ? 12.758 -8.391 6.758 1 57.66 461 ALA A C 1
ATOM 3729 O O . ALA A 1 461 ? 13.102 -8.039 7.891 1 57.66 461 ALA A O 1
ATOM 3730 N N . MET B 1 1 ? 71.188 -6.414 -51.531 1 22.48 1 MET B N 1
ATOM 3731 C CA . MET B 1 1 ? 69.875 -7.008 -51.594 1 22.48 1 MET B CA 1
ATOM 3732 C C . MET B 1 1 ? 69.562 -7.793 -50.312 1 22.48 1 MET B C 1
ATOM 3734 O O . MET B 1 1 ? 69.812 -9 -50.25 1 22.48 1 MET B O 1
ATOM 3738 N N . ARG B 1 2 ? 70 -7.254 -49.156 1 24.64 2 ARG B N 1
ATOM 3739 C CA . ARG B 1 2 ? 70.125 -7.77 -47.781 1 24.64 2 ARG B CA 1
ATOM 3740 C C . ARG B 1 2 ? 68.688 -8.109 -47.25 1 24.64 2 ARG B C 1
ATOM 3742 O O . ARG B 1 2 ? 67.812 -7.277 -47.281 1 24.64 2 ARG B O 1
ATOM 3749 N N . SER B 1 3 ? 68.375 -9.383 -47.406 1 23.23 3 SER B N 1
ATOM 3750 C CA . SER B 1 3 ? 67.125 -10.039 -47.156 1 23.23 3 SER B CA 1
ATOM 3751 C C . SER B 1 3 ? 66.688 -9.914 -45.688 1 23.23 3 SER B C 1
ATOM 3753 O O . SER B 1 3 ? 67.438 -10.398 -44.781 1 23.23 3 SER B O 1
ATOM 3755 N N . HIS B 1 4 ? 66.312 -8.734 -45.25 1 26.08 4 HIS B N 1
ATOM 3756 C CA . HIS B 1 4 ? 65.938 -8.359 -43.906 1 26.08 4 HIS B CA 1
ATOM 3757 C C . HIS B 1 4 ? 64.688 -9.172 -43.469 1 26.08 4 HIS B C 1
ATOM 3759 O O . HIS B 1 4 ? 63.656 -9.156 -44.125 1 26.08 4 HIS B O 1
ATOM 3765 N N . SER B 1 5 ? 65 -10.383 -42.969 1 24.08 5 SER B N 1
ATOM 3766 C CA . SER B 1 5 ? 64 -11.305 -42.406 1 24.08 5 SER B CA 1
ATOM 3767 C C . SER B 1 5 ? 63.25 -10.664 -41.25 1 24.08 5 SER B C 1
ATOM 3769 O O . SER B 1 5 ? 63.875 -10.305 -40.219 1 24.08 5 SER B O 1
ATOM 3771 N N . THR B 1 6 ? 62.375 -9.773 -41.5 1 24.72 6 THR B N 1
ATOM 3772 C CA . THR B 1 6 ? 61.531 -9.094 -40.531 1 24.72 6 THR B CA 1
ATOM 3773 C C . THR B 1 6 ? 60.656 -10.094 -39.781 1 24.72 6 THR B C 1
ATOM 3775 O O . THR B 1 6 ? 59.844 -10.789 -40.375 1 24.72 6 THR B O 1
ATOM 3778 N N . LEU B 1 7 ? 61.219 -10.766 -38.781 1 25.55 7 LEU B N 1
ATOM 3779 C CA . LEU B 1 7 ? 60.531 -11.672 -37.875 1 25.55 7 LEU B CA 1
ATOM 3780 C C . LEU B 1 7 ? 59.312 -10.992 -37.25 1 25.55 7 LEU B C 1
ATOM 3782 O O . LEU B 1 7 ? 59.469 -9.93 -36.625 1 25.55 7 LEU B O 1
ATOM 3786 N N . LEU B 1 8 ? 58.125 -11.195 -37.812 1 23.42 8 LEU B N 1
ATOM 3787 C CA . LEU B 1 8 ? 56.781 -10.766 -37.375 1 23.42 8 LEU B CA 1
ATOM 3788 C C . LEU B 1 8 ? 56.469 -11.336 -36 1 23.42 8 LEU B C 1
ATOM 3790 O O . LEU B 1 8 ? 56.375 -12.555 -35.844 1 23.42 8 LEU B O 1
ATOM 3794 N N . ARG B 1 9 ? 57.094 -10.82 -34.938 1 25.34 9 ARG B N 1
ATOM 3795 C CA . ARG B 1 9 ? 56.719 -11.18 -33.562 1 25.34 9 ARG B CA 1
ATOM 3796 C C . ARG B 1 9 ? 55.219 -11.008 -33.344 1 25.34 9 ARG B C 1
ATOM 3798 O O . ARG B 1 9 ? 54.656 -9.922 -33.531 1 25.34 9 ARG B O 1
ATOM 3805 N N . GLY B 1 10 ? 54.469 -12.055 -33.688 1 22.06 10 GLY B N 1
ATOM 3806 C CA . GLY B 1 10 ? 53.031 -12.156 -33.406 1 22.06 10 GLY B CA 1
ATOM 3807 C C . GLY B 1 10 ? 52.688 -11.906 -31.953 1 22.06 10 GLY B C 1
ATOM 3808 O O . GLY B 1 10 ? 53.156 -12.617 -31.062 1 22.06 10 GLY B O 1
ATOM 3809 N N . HIS B 1 11 ? 52.688 -10.648 -31.5 1 25.31 11 HIS B N 1
ATOM 3810 C CA . HIS B 1 11 ? 52.25 -10.32 -30.156 1 25.31 11 HIS B CA 1
ATOM 3811 C C . HIS B 1 11 ? 50.875 -10.898 -29.875 1 25.31 11 HIS B C 1
ATOM 3813 O O . HIS B 1 11 ? 49.906 -10.625 -30.609 1 25.31 11 HIS B O 1
ATOM 3819 N N . GLN B 1 12 ? 50.844 -12.117 -29.375 1 23.42 12 GLN B N 1
ATOM 3820 C CA . GLN B 1 12 ? 49.625 -12.727 -28.844 1 23.42 12 GLN B CA 1
ATOM 3821 C C . GLN B 1 12 ? 49.031 -11.852 -27.766 1 23.42 12 GLN B C 1
ATOM 3823 O O . GLN B 1 12 ? 49.625 -11.602 -26.719 1 23.42 12 GLN B O 1
ATOM 3828 N N . THR B 1 13 ? 48.312 -10.805 -28.156 1 26.53 13 THR B N 1
ATOM 3829 C CA . THR B 1 13 ? 47.5 -10.055 -27.219 1 26.53 13 THR B CA 1
ATOM 3830 C C . THR B 1 13 ? 46.562 -10.984 -26.438 1 26.53 13 THR B C 1
ATOM 3832 O O . THR B 1 13 ? 45.688 -11.617 -27.016 1 26.53 13 THR B O 1
ATOM 3835 N N . THR B 1 14 ? 47.156 -11.664 -25.438 1 27.2 14 THR B N 1
ATOM 3836 C CA . THR B 1 14 ? 46.281 -12.383 -24.484 1 27.2 14 THR B CA 1
ATOM 3837 C C . THR B 1 14 ? 45.25 -11.453 -23.891 1 27.2 14 THR B C 1
ATOM 3839 O O . THR B 1 14 ? 45.562 -10.445 -23.266 1 27.2 14 THR B O 1
ATOM 3842 N N . PHE B 1 15 ? 44.125 -11.305 -24.609 1 29.84 15 PHE B N 1
ATOM 3843 C CA . PHE B 1 15 ? 43 -10.664 -23.953 1 29.84 15 PHE B CA 1
ATOM 3844 C C . PHE B 1 15 ? 42.656 -11.344 -22.641 1 29.84 15 PHE B C 1
ATOM 3846 O O . PHE B 1 15 ? 42.438 -12.555 -22.609 1 29.84 15 PHE B O 1
ATOM 3853 N N . PRO B 1 16 ? 43.312 -10.828 -21.609 1 29.38 16 PRO B N 1
ATOM 3854 C CA . PRO B 1 16 ? 42.812 -11.445 -20.375 1 29.38 16 PRO B CA 1
ATOM 3855 C C . PRO B 1 16 ? 41.312 -11.461 -20.281 1 29.38 16 PRO B C 1
ATOM 3857 O O . PRO B 1 16 ? 40.656 -10.445 -20.547 1 29.38 16 PRO B O 1
ATOM 3860 N N . GLU B 1 17 ? 40.688 -12.562 -20.656 1 28.28 17 GLU B N 1
ATOM 3861 C CA . GLU B 1 17 ? 39.312 -12.867 -20.344 1 28.28 17 GLU B CA 1
ATOM 3862 C C . GLU B 1 17 ? 39 -12.609 -18.875 1 28.28 17 GLU B C 1
ATOM 3864 O O . GLU B 1 17 ? 39.25 -13.461 -18.016 1 28.28 17 GLU B O 1
ATOM 3869 N N . GLU B 1 18 ? 39.5 -11.445 -18.406 1 27.64 18 GLU B N 1
ATOM 3870 C CA . GLU B 1 18 ? 39.031 -11.172 -17.062 1 27.64 18 GLU B CA 1
ATOM 3871 C C . GLU B 1 18 ? 37.531 -11.453 -16.938 1 27.64 18 GLU B C 1
ATOM 3873 O O . GLU B 1 18 ? 36.75 -11.078 -17.812 1 27.64 18 GLU B O 1
ATOM 3878 N N . ASP B 1 19 ? 37.281 -12.5 -16.125 1 28.25 19 ASP B N 1
ATOM 3879 C CA . ASP B 1 19 ? 35.969 -13.07 -15.766 1 28.25 19 ASP B CA 1
ATOM 3880 C C . ASP B 1 19 ? 35 -11.977 -15.383 1 28.25 19 ASP B C 1
ATOM 3882 O O . ASP B 1 19 ? 35.156 -11.289 -14.375 1 28.25 19 ASP B O 1
ATOM 3886 N N . ASP B 1 20 ? 34.469 -11.375 -16.422 1 29.31 20 ASP B N 1
ATOM 3887 C CA . ASP B 1 20 ? 33.312 -10.461 -16.312 1 29.31 20 ASP B CA 1
ATOM 3888 C C . ASP B 1 20 ? 32.312 -10.969 -15.297 1 29.31 20 ASP B C 1
ATOM 3890 O O . ASP B 1 20 ? 31.266 -10.344 -15.094 1 29.31 20 ASP B O 1
ATOM 3894 N N . ALA B 1 21 ? 32.531 -12.258 -14.828 1 30.55 21 ALA B N 1
ATOM 3895 C CA . ALA B 1 21 ? 31.594 -12.797 -13.844 1 30.55 21 ALA B CA 1
ATOM 3896 C C . ALA B 1 21 ? 31.766 -12.109 -12.492 1 30.55 21 ALA B C 1
ATOM 3898 O O . ALA B 1 21 ? 30.797 -11.984 -11.734 1 30.55 21 ALA B O 1
ATOM 3899 N N . GLU B 1 22 ? 33.031 -11.93 -12.117 1 26.11 22 GLU B N 1
ATOM 3900 C CA . GLU B 1 22 ? 33.25 -11.305 -10.812 1 26.11 22 GLU B CA 1
ATOM 3901 C C . GLU B 1 22 ? 32.656 -9.891 -10.789 1 26.11 22 GLU B C 1
ATOM 3903 O O . GLU B 1 22 ? 32.219 -9.422 -9.742 1 26.11 22 GLU B O 1
ATOM 3908 N N . ALA B 1 23 ? 32.875 -9.148 -11.859 1 31.28 23 ALA B N 1
ATOM 3909 C CA . ALA B 1 23 ? 32.344 -7.789 -11.828 1 31.28 23 ALA B CA 1
ATOM 3910 C C . ALA B 1 23 ? 30.828 -7.797 -11.727 1 31.28 23 ALA B C 1
ATOM 3912 O O . ALA B 1 23 ? 30.219 -6.82 -11.266 1 31.28 23 ALA B O 1
ATOM 3913 N N . TYR B 1 24 ? 30.234 -8.789 -12.32 1 30.31 24 TYR B N 1
ATOM 3914 C CA . TYR B 1 24 ? 28.797 -8.914 -12.188 1 30.31 24 TYR B CA 1
ATOM 3915 C C . TYR B 1 24 ? 28.406 -9.258 -10.75 1 30.31 24 TYR B C 1
ATOM 3917 O O . TYR B 1 24 ? 27.359 -8.828 -10.258 1 30.31 24 TYR B O 1
ATOM 3925 N N . LEU B 1 25 ? 29.156 -10.102 -10.086 1 31.77 25 LEU B N 1
ATOM 3926 C CA . LEU B 1 25 ? 28.844 -10.5 -8.711 1 31.77 25 LEU B CA 1
ATOM 3927 C C . LEU B 1 25 ? 29.188 -9.375 -7.738 1 31.77 25 LEU B C 1
ATOM 3929 O O . LEU B 1 25 ? 28.609 -9.297 -6.645 1 31.77 25 LEU B O 1
ATOM 3933 N N . GLU B 1 26 ? 30.281 -8.742 -7.902 1 32.12 26 GLU B N 1
ATOM 3934 C CA . GLU B 1 26 ? 30.625 -7.672 -6.973 1 32.12 26 GLU B CA 1
ATOM 3935 C C . GLU B 1 26 ? 29.703 -6.477 -7.145 1 32.12 26 GLU B C 1
ATOM 3937 O O . GLU B 1 26 ? 29.969 -5.398 -6.605 1 32.12 26 GLU B O 1
ATOM 3942 N N . GLN B 1 27 ? 28.969 -6.375 -8.242 1 33.09 27 GLN B N 1
ATOM 3943 C CA . GLN B 1 27 ? 28.047 -5.27 -7.992 1 33.09 27 GLN B CA 1
ATOM 3944 C C . GLN B 1 27 ? 27.328 -5.438 -6.652 1 33.09 27 GLN B C 1
ATOM 3946 O O . GLN B 1 27 ? 26.531 -6.348 -6.484 1 33.09 27 GLN B O 1
ATOM 3951 N N . GLY B 1 28 ? 28.031 -5.324 -5.586 1 34.16 28 GLY B N 1
ATOM 3952 C CA . GLY B 1 28 ? 27.422 -5.172 -4.27 1 34.16 28 GLY B CA 1
ATOM 3953 C C . GLY B 1 28 ? 25.953 -4.852 -4.316 1 34.16 28 GLY B C 1
ATOM 3954 O O . GLY B 1 28 ? 25.484 -4.191 -5.246 1 34.16 28 GLY B O 1
ATOM 3955 N N . GLU B 1 29 ? 25.109 -5.75 -3.916 1 39.62 29 GLU B N 1
ATOM 3956 C CA . GLU B 1 29 ? 23.703 -5.414 -3.725 1 39.62 29 GLU B CA 1
ATOM 3957 C C . GLU B 1 29 ? 23.531 -3.922 -3.459 1 39.62 29 GLU B C 1
ATOM 3959 O O . GLU B 1 29 ? 23.719 -3.457 -2.334 1 39.62 29 GLU B O 1
ATOM 3964 N N . GLN B 1 30 ? 24.125 -3.053 -4.152 1 41.38 30 GLN B N 1
ATOM 3965 C CA . GLN B 1 30 ? 23.656 -1.694 -3.885 1 41.38 30 GLN B CA 1
ATOM 3966 C C . GLN B 1 30 ? 22.188 -1.683 -3.484 1 41.38 30 GLN B C 1
ATOM 3968 O O . GLN B 1 30 ? 21.312 -1.832 -4.332 1 41.38 30 GLN B O 1
ATOM 3973 N N . HIS B 1 31 ? 21.875 -2.312 -2.449 1 48.25 31 HIS B N 1
ATOM 3974 C CA . HIS B 1 31 ? 20.562 -1.999 -1.896 1 48.25 31 HIS B CA 1
ATOM 3975 C C . HIS B 1 31 ? 20.141 -0.58 -2.256 1 48.25 31 HIS B C 1
ATOM 3977 O O . HIS B 1 31 ? 20.734 0.39 -1.786 1 48.25 31 HIS B O 1
ATOM 3983 N N . GLN B 1 32 ? 19.781 -0.379 -3.445 1 55.25 32 GLN B N 1
ATOM 3984 C CA . GLN B 1 32 ? 19.266 0.945 -3.773 1 55.25 32 GLN B CA 1
ATOM 3985 C C . GLN B 1 32 ? 18.328 1.452 -2.684 1 55.25 32 GLN B C 1
ATOM 3987 O O . GLN B 1 32 ? 17.281 0.852 -2.432 1 55.25 32 GLN B O 1
ATOM 3992 N N . GLU B 1 33 ? 18.844 2.068 -1.667 1 75.56 33 GLU B N 1
ATOM 3993 C CA . GLU B 1 33 ? 18.047 2.707 -0.631 1 75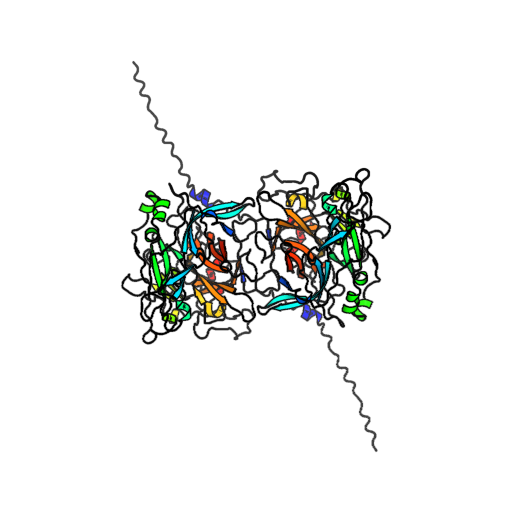.56 33 GLU B CA 1
ATOM 3994 C C . GLU B 1 33 ? 17.062 3.703 -1.234 1 75.56 33 GLU B C 1
ATOM 3996 O O . GLU B 1 33 ? 17.469 4.699 -1.839 1 75.56 33 GLU B O 1
ATOM 4001 N N . HIS B 1 34 ? 15.844 3.305 -1.385 1 88.06 34 HIS B N 1
ATOM 4002 C CA . HIS B 1 34 ? 14.812 4.172 -1.943 1 88.06 34 HIS B CA 1
ATOM 4003 C C . HIS B 1 34 ? 14.477 5.312 -0.991 1 88.06 34 HIS B C 1
ATOM 4005 O O . HIS B 1 34 ? 14.633 5.18 0.225 1 88.06 34 HIS B O 1
ATOM 4011 N N . ASP B 1 35 ? 14.219 6.379 -1.607 1 93.31 35 ASP B N 1
ATOM 4012 C CA . ASP B 1 35 ? 13.891 7.602 -0.878 1 93.31 35 ASP B CA 1
ATOM 4013 C C . ASP B 1 35 ? 12.414 7.617 -0.48 1 93.31 35 ASP B C 1
ATOM 4015 O O . ASP B 1 35 ? 11.68 8.539 -0.833 1 93.31 35 ASP B O 1
ATOM 4019 N N . TYR B 1 36 ? 11.969 6.551 0.216 1 94.88 36 TYR B N 1
ATOM 4020 C CA . TYR B 1 36 ? 10.617 6.574 0.772 1 94.88 36 TYR B CA 1
ATOM 4021 C C . TYR B 1 36 ? 10.555 5.801 2.084 1 94.88 36 TYR B C 1
ATOM 4023 O O . TYR B 1 36 ? 11.414 4.961 2.357 1 94.88 36 TYR B O 1
ATOM 4031 N N . ARG B 1 37 ? 9.625 6.156 2.822 1 95.69 37 ARG B N 1
ATOM 4032 C CA . ARG B 1 37 ? 9.273 5.453 4.051 1 95.69 37 ARG B CA 1
ATOM 4033 C C . ARG B 1 37 ? 7.809 5.016 4.027 1 95.69 37 ARG B C 1
ATOM 4035 O O . ARG B 1 37 ? 6.91 5.848 3.902 1 95.69 37 ARG B O 1
ATOM 4042 N N . LEU B 1 38 ? 7.645 3.729 4.137 1 97 38 LEU B N 1
ATOM 4043 C CA . LEU B 1 38 ? 6.305 3.15 4.117 1 97 38 LEU B CA 1
ATOM 4044 C C . LEU B 1 38 ? 5.746 3.023 5.531 1 97 38 LEU B C 1
ATOM 4046 O O . LEU B 1 38 ? 6.371 2.412 6.398 1 97 38 LEU B O 1
ATOM 4050 N N . LEU B 1 39 ? 4.578 3.637 5.73 1 97.81 39 LEU B N 1
ATOM 4051 C CA . LEU B 1 39 ? 3.902 3.562 7.02 1 97.81 39 LEU B CA 1
ATOM 4052 C C . LEU B 1 39 ? 2.701 2.627 6.953 1 97.81 39 LEU B C 1
ATOM 4054 O O . LEU B 1 39 ? 1.996 2.586 5.941 1 97.81 39 LEU B O 1
ATOM 4058 N N . THR B 1 40 ? 2.453 1.904 8.055 1 97.75 40 THR B N 1
ATOM 4059 C CA . THR B 1 40 ? 1.321 0.992 8.18 1 97.75 40 THR B CA 1
ATOM 4060 C C . THR B 1 40 ? 0.527 1.288 9.445 1 97.75 40 THR B C 1
ATOM 4062 O O . THR B 1 40 ? 1.078 1.795 10.43 1 97.75 40 THR B O 1
ATOM 4065 N N . SER B 1 41 ? -0.728 0.991 9.352 1 98 41 SER B N 1
ATOM 4066 C CA . SER B 1 41 ? -1.597 1.195 10.508 1 98 41 SER B CA 1
ATOM 4067 C C . SER B 1 41 ? -1.283 0.2 11.617 1 98 41 SER B C 1
ATOM 4069 O O . SER B 1 41 ? -1.104 -0.992 11.359 1 98 41 SER B O 1
ATOM 4071 N N . LEU B 1 42 ? -1.28 0.684 12.828 1 96.88 42 LEU B N 1
ATOM 4072 C CA . LEU B 1 42 ? -1.083 -0.147 14.016 1 96.88 42 LEU B CA 1
ATOM 4073 C C . LEU B 1 42 ? -2.297 -1.034 14.266 1 96.88 42 LEU B C 1
ATOM 4075 O O . LEU B 1 42 ? -2.156 -2.178 14.695 1 96.88 42 LEU B O 1
ATOM 4079 N N . ARG B 1 43 ? -3.434 -0.508 13.945 1 96.06 43 ARG B N 1
ATOM 4080 C CA . ARG B 1 43 ? -4.676 -1.172 14.328 1 96.06 43 ARG B CA 1
ATOM 4081 C C . ARG B 1 43 ? -5.219 -2.023 13.188 1 96.06 43 ARG B C 1
ATOM 4083 O O . ARG B 1 43 ? -5.895 -3.027 13.422 1 96.06 43 ARG B O 1
ATOM 4090 N N . ASN B 1 44 ? -5.066 -1.622 12.008 1 96.5 44 ASN B N 1
ATOM 4091 C CA . ASN B 1 44 ? -5.602 -2.35 10.859 1 96.5 44 ASN B CA 1
ATOM 4092 C C . ASN B 1 44 ? -4.938 -3.713 10.703 1 96.5 44 ASN B C 1
ATOM 4094 O O . ASN B 1 44 ? -3.717 -3.803 10.562 1 96.5 44 ASN B O 1
ATOM 4098 N N . ASN B 1 45 ? -5.695 -4.711 10.68 1 93.5 45 ASN B N 1
ATOM 4099 C CA . ASN B 1 45 ? -5.152 -6.062 10.719 1 93.5 45 ASN B CA 1
ATOM 4100 C C . ASN B 1 45 ? -4.477 -6.438 9.406 1 93.5 45 ASN B C 1
ATOM 4102 O O . ASN B 1 45 ? -3.879 -7.512 9.289 1 93.5 45 ASN B O 1
ATOM 4106 N N . MET B 1 46 ? -4.512 -5.59 8.398 1 94.44 46 MET B N 1
ATOM 4107 C CA . MET B 1 46 ? -3.771 -5.773 7.152 1 94.44 46 MET B CA 1
ATOM 4108 C C . MET B 1 46 ? -2.797 -4.625 6.926 1 94.44 46 MET B C 1
ATOM 4110 O O . MET B 1 46 ? -2.203 -4.512 5.852 1 94.44 46 MET B O 1
ATOM 4114 N N . GLY B 1 47 ? -2.777 -3.672 7.844 1 96.81 47 GLY B N 1
ATOM 4115 C CA . GLY B 1 47 ? -1.807 -2.59 7.828 1 96.81 47 GLY B CA 1
ATOM 4116 C C . GLY B 1 47 ? -2.213 -1.438 6.926 1 96.81 47 GLY B C 1
ATOM 4117 O O . GLY B 1 47 ? -1.478 -0.457 6.797 1 96.81 47 GLY B O 1
ATOM 4118 N N . PHE B 1 48 ? -3.4 -1.506 6.254 1 97.25 48 PHE B N 1
ATOM 4119 C CA . PHE B 1 48 ? -3.879 -0.445 5.375 1 97.25 48 PHE B CA 1
ATOM 4120 C C . PHE B 1 48 ? -4.172 0.823 6.168 1 97.25 48 PHE B C 1
ATOM 4122 O O . PHE B 1 48 ? -4.414 0.765 7.375 1 97.25 48 PHE B O 1
ATOM 4129 N N . TYR B 1 49 ? -4.145 1.947 5.402 1 97.94 49 TYR B N 1
ATOM 4130 C CA . TYR B 1 49 ? -4.766 3.109 6.031 1 97.94 49 TYR B CA 1
ATOM 4131 C C . TYR B 1 49 ? -6.266 2.904 6.195 1 97.94 49 TYR B C 1
ATOM 4133 O O . TYR B 1 49 ? -6.852 2.029 5.555 1 97.94 49 TYR B O 1
ATOM 4141 N N . ASN B 1 50 ? -6.887 3.768 7.016 1 98 50 ASN B N 1
ATOM 4142 C CA . ASN B 1 50 ? -8.273 3.543 7.402 1 98 50 ASN B CA 1
ATOM 4143 C C . ASN B 1 50 ? -9.195 4.605 6.809 1 98 50 ASN B C 1
ATOM 4145 O O . ASN B 1 50 ? -8.75 5.695 6.453 1 98 50 ASN B O 1
ATOM 4149 N N . LYS B 1 51 ? -10.461 4.285 6.801 1 96.25 51 LYS B N 1
ATOM 4150 C CA . LYS B 1 51 ? -11.453 5.148 6.164 1 96.25 51 LYS B CA 1
ATOM 4151 C C . LYS B 1 51 ? -12.188 5.996 7.195 1 96.25 51 LYS B C 1
ATOM 4153 O O . LYS B 1 51 ? -12.227 5.652 8.375 1 96.25 51 LYS B O 1
ATOM 4158 N N . ILE B 1 52 ? -12.695 7.047 6.684 1 97.94 52 ILE B N 1
ATOM 4159 C CA . ILE B 1 52 ? -13.703 7.832 7.391 1 97.94 52 ILE B CA 1
ATOM 4160 C C . ILE B 1 52 ? -15.055 7.684 6.695 1 97.94 52 ILE B C 1
ATOM 4162 O O . ILE B 1 52 ? -15.195 8.039 5.52 1 97.94 52 ILE B O 1
ATOM 4166 N N . ASP B 1 53 ? -16.031 7.094 7.379 1 96.81 53 ASP B N 1
ATOM 4167 C CA . ASP B 1 53 ? -17.375 6.914 6.863 1 96.81 53 ASP B CA 1
ATOM 4168 C C . ASP B 1 53 ? -18.297 8.047 7.312 1 96.81 53 ASP B C 1
ATOM 4170 O O . ASP B 1 53 ? -18.797 8.047 8.438 1 96.81 53 ASP B O 1
ATOM 4174 N N . ALA B 1 54 ? -18.516 8.891 6.426 1 97.56 54 ALA B N 1
ATOM 4175 C CA . ALA B 1 54 ? -19.328 10.07 6.742 1 97.56 54 ALA B CA 1
ATOM 4176 C C . ALA B 1 54 ? -20.656 10.039 6 1 97.56 54 ALA B C 1
ATOM 4178 O O . ALA B 1 54 ? -21.25 11.086 5.73 1 97.56 54 ALA B O 1
ATOM 4179 N N . LYS B 1 55 ? -21.109 8.875 5.645 1 95.94 55 LYS B N 1
ATOM 4180 C CA . LYS B 1 55 ? -22.312 8.734 4.84 1 95.94 55 LYS B CA 1
ATOM 4181 C C . LYS B 1 55 ? -23.516 9.352 5.543 1 95.94 55 LYS B C 1
ATOM 4183 O O . LYS B 1 55 ? -24.375 9.953 4.902 1 95.94 55 LYS B O 1
ATOM 4188 N N . LEU B 1 56 ? -23.625 9.234 6.773 1 96.81 56 LEU B N 1
ATOM 4189 C CA . LEU B 1 56 ? -24.797 9.672 7.531 1 96.81 56 LEU B CA 1
ATOM 4190 C C . LEU B 1 56 ? -24.922 11.188 7.52 1 96.81 56 LEU B C 1
ATOM 4192 O O . LEU B 1 56 ? -26 11.734 7.75 1 96.81 56 LEU B O 1
ATOM 4196 N N . THR B 1 57 ? -23.766 11.875 7.309 1 97.06 57 THR B N 1
ATOM 4197 C CA . THR B 1 57 ? -23.812 13.328 7.277 1 97.06 57 THR B CA 1
ATOM 4198 C C . THR B 1 57 ? -24.391 13.828 5.953 1 97.06 57 THR B C 1
ATOM 4200 O O . THR B 1 57 ? -24.812 14.984 5.852 1 97.06 57 THR B O 1
ATOM 4203 N N . GLY B 1 58 ? -24.297 13 4.906 1 96.75 58 GLY B N 1
ATOM 4204 C CA . GLY B 1 58 ? -24.703 13.398 3.564 1 96.75 58 GLY B CA 1
ATOM 4205 C C . GLY B 1 58 ? -23.609 14.133 2.812 1 96.75 58 GLY B C 1
ATOM 4206 O O . GLY B 1 58 ? -23.812 14.578 1.684 1 96.75 58 GLY B O 1
ATOM 4207 N N . HIS B 1 59 ? -22.422 14.258 3.432 1 96.75 59 HIS B N 1
ATOM 4208 C CA . HIS B 1 59 ? -21.328 14.992 2.805 1 96.75 59 HIS B CA 1
ATOM 4209 C C . HIS B 1 59 ? -20.234 14.047 2.342 1 96.75 59 HIS B C 1
ATOM 4211 O O . HIS B 1 59 ? -19.969 13.031 2.99 1 96.75 59 HIS B O 1
ATOM 4217 N N . GLN B 1 60 ? -19.609 14.398 1.246 1 97.06 60 GLN B N 1
ATOM 4218 C CA . GLN B 1 60 ? -18.344 13.789 0.835 1 97.06 60 GLN B CA 1
ATOM 4219 C C . GLN B 1 60 ? -17.156 14.508 1.461 1 97.06 60 GLN B C 1
ATOM 4221 O O . GLN B 1 60 ? -16.828 15.633 1.072 1 97.06 60 GLN B O 1
ATOM 4226 N N . LEU B 1 61 ? -16.5 13.875 2.344 1 97.56 61 LEU B N 1
ATOM 4227 C CA . LEU B 1 61 ? -15.438 14.539 3.098 1 97.56 61 LEU B CA 1
ATOM 4228 C C . LEU B 1 61 ? -14.094 14.398 2.381 1 97.56 61 LEU B C 1
ATOM 4230 O O . LEU B 1 61 ? -13.789 13.344 1.821 1 97.56 61 LEU B O 1
ATOM 4234 N N . MET B 1 62 ? -13.367 15.453 2.471 1 96.44 62 MET B N 1
ATOM 4235 C CA . MET B 1 62 ? -12 15.5 1.971 1 96.44 62 MET B CA 1
ATOM 4236 C C . MET B 1 62 ? -11.094 16.266 2.934 1 96.44 62 MET B C 1
ATOM 4238 O O . MET B 1 62 ? -11.547 17.172 3.629 1 96.44 62 MET B O 1
ATOM 4242 N N . ASN B 1 63 ? -9.852 15.922 3.021 1 96.38 63 ASN B N 1
ATOM 4243 C CA . ASN B 1 63 ? -8.82 16.609 3.787 1 96.38 63 ASN B CA 1
ATOM 4244 C C . ASN B 1 63 ? -9.25 16.844 5.234 1 96.38 63 ASN B C 1
ATOM 4246 O O . ASN B 1 63 ? -9.312 17.969 5.703 1 96.38 63 ASN B O 1
ATOM 4250 N N . PRO B 1 64 ? -9.469 15.836 5.922 1 98.25 64 PRO B N 1
ATOM 4251 C CA . PRO B 1 64 ? -9.953 15.961 7.301 1 98.25 64 PRO B CA 1
ATOM 4252 C C . PRO B 1 64 ? -8.867 16.422 8.266 1 98.25 64 PRO B C 1
ATOM 4254 O O . PRO B 1 64 ? -7.684 16.156 8.047 1 98.25 64 PRO B O 1
ATOM 4257 N N . THR B 1 65 ? -9.242 17.125 9.258 1 98.06 65 THR B N 1
ATOM 4258 C CA . THR B 1 65 ? -8.477 17.391 10.469 1 98.06 65 THR B CA 1
ATOM 4259 C C . THR B 1 65 ? -9.219 16.875 11.695 1 98.06 65 THR B C 1
ATOM 4261 O O . THR B 1 65 ? -10.445 16.906 11.742 1 98.06 65 THR B O 1
ATOM 4264 N N . LEU B 1 66 ? -8.445 16.391 12.68 1 96.44 66 LEU B N 1
ATOM 4265 C CA . LEU B 1 66 ? -9.047 15.688 13.812 1 96.44 66 LEU B CA 1
ATOM 4266 C C . LEU B 1 66 ? -8.68 16.359 15.125 1 96.44 66 LEU B C 1
ATOM 4268 O O . LEU B 1 66 ? -7.605 16.953 15.25 1 96.44 66 LEU B O 1
ATOM 4272 N N . LEU B 1 67 ? -9.609 16.234 16.031 1 94 67 LEU B N 1
ATOM 4273 C CA . LEU B 1 67 ? -9.367 16.469 17.453 1 94 67 LEU B CA 1
ATOM 4274 C C . LEU B 1 67 ? -9.883 15.312 18.281 1 94 67 LEU B C 1
ATOM 4276 O O . LEU B 1 67 ? -11.07 14.969 18.219 1 94 67 LEU B O 1
ATOM 4280 N N . GLU B 1 68 ? -8.984 14.711 19 1 92.62 68 GLU B N 1
ATOM 4281 C CA . GLU B 1 68 ? -9.484 13.727 19.953 1 92.62 68 GLU B CA 1
ATOM 4282 C C . GLU B 1 68 ? -10.25 14.398 21.094 1 92.62 68 GLU B C 1
ATOM 4284 O O . GLU B 1 68 ? -9.805 15.414 21.625 1 92.62 68 GLU B O 1
ATOM 4289 N N . LEU B 1 69 ? -11.375 13.812 21.391 1 90.56 69 LEU B N 1
ATOM 4290 C CA . LEU B 1 69 ? -12.18 14.352 22.484 1 90.56 69 LEU B CA 1
ATOM 4291 C C . LEU B 1 69 ? -12.016 13.516 23.75 1 90.56 69 LEU B C 1
ATOM 4293 O O . LEU B 1 69 ? -11.781 12.305 23.672 1 90.56 69 LEU B O 1
ATOM 4297 N N . PRO B 1 70 ? -12.102 14.102 24.906 1 79.31 70 PRO B N 1
ATOM 4298 C CA . PRO B 1 70 ? -11.969 13.336 26.156 1 79.31 70 PRO B CA 1
ATOM 4299 C C . PRO B 1 70 ? -13.141 12.391 26.391 1 79.31 70 PRO B C 1
ATOM 4301 O O . PRO B 1 70 ? -14.25 12.648 25.922 1 79.31 70 PRO B O 1
ATOM 4304 N N . ARG B 1 71 ? -12.867 11.031 27.047 1 70.25 71 ARG B N 1
ATOM 4305 C CA . ARG B 1 71 ? -13.922 10.062 27.344 1 70.25 71 ARG B CA 1
ATOM 4306 C C . ARG B 1 71 ? -14.625 10.398 28.641 1 70.25 71 ARG B C 1
ATOM 4308 O O . ARG B 1 71 ? -15.656 9.805 28.969 1 70.25 71 ARG B O 1
ATOM 4315 N N . ASN B 1 72 ? -14.32 11.195 29.344 1 61.06 72 ASN B N 1
ATOM 4316 C CA . ASN B 1 72 ? -14.914 11.273 30.672 1 61.06 72 ASN B CA 1
ATOM 4317 C C . ASN B 1 72 ? -16.438 11.383 30.594 1 61.06 72 ASN B C 1
ATOM 4319 O O . ASN B 1 72 ? -17.016 11.297 29.516 1 61.06 72 ASN B O 1
ATOM 4323 N N . GLY B 1 73 ? -17.141 12.242 30.938 1 53.91 73 GLY B N 1
ATOM 4324 C CA . GLY B 1 73 ? -18.531 12.555 31.266 1 53.91 73 GLY B CA 1
ATOM 4325 C C . GLY B 1 73 ? -19.516 12.016 30.25 1 53.91 73 GLY B C 1
ATOM 4326 O O . GLY B 1 73 ? -19.375 10.891 29.781 1 53.91 73 GLY B O 1
ATOM 4327 N N . ASN B 1 74 ? -20.391 12.898 29.797 1 58.22 74 ASN B N 1
ATOM 4328 C CA . ASN B 1 74 ? -21.562 12.719 28.938 1 58.22 74 ASN B CA 1
ATOM 4329 C C . ASN B 1 74 ? -21.172 12.672 27.453 1 58.22 74 ASN B C 1
ATOM 4331 O O . ASN B 1 74 ? -22.031 12.609 26.578 1 58.22 74 ASN B O 1
ATOM 4335 N N . ASN B 1 75 ? -19.656 12.555 27.281 1 64.94 75 ASN B N 1
ATOM 4336 C CA . ASN B 1 75 ? -19.297 12.602 25.859 1 64.94 75 ASN B CA 1
ATOM 4337 C C . ASN B 1 75 ? -19.328 11.219 25.219 1 64.94 75 ASN B C 1
ATOM 4339 O O . ASN B 1 75 ? -18.703 10.281 25.719 1 64.94 75 ASN B O 1
ATOM 4343 N N . THR B 1 76 ? -20.031 11.195 24.156 1 81.62 76 THR B N 1
ATOM 4344 C CA . THR B 1 76 ? -20.219 9.93 23.469 1 81.62 76 THR B CA 1
ATOM 4345 C C . THR B 1 76 ? -19.391 9.867 22.188 1 81.62 76 THR B C 1
ATOM 4347 O O . THR B 1 76 ? -19.453 8.891 21.453 1 81.62 76 THR B O 1
ATOM 4350 N N . HIS B 1 77 ? -18.562 10.992 22 1 90.94 77 HIS B N 1
ATOM 4351 C CA . HIS B 1 77 ? -17.828 11.039 20.75 1 90.94 77 HIS B CA 1
ATOM 4352 C C . HIS B 1 77 ? -16.328 10.922 20.984 1 90.94 77 HIS B C 1
ATOM 4354 O O . HIS B 1 77 ? -15.789 11.523 21.922 1 90.94 77 HIS B O 1
ATOM 4360 N N . ASP B 1 78 ? -15.633 10.234 20.094 1 92.25 78 ASP B N 1
ATOM 4361 C CA . ASP B 1 78 ? -14.188 10.078 20.203 1 92.25 78 ASP B CA 1
ATOM 4362 C C . ASP B 1 78 ? -13.461 11.266 19.562 1 92.25 78 ASP B C 1
ATOM 4364 O O . ASP B 1 78 ? -12.43 11.711 20.078 1 92.25 78 ASP B O 1
ATOM 4368 N N . PHE B 1 79 ? -14.062 11.766 18.453 1 94.88 79 PHE B N 1
ATOM 4369 C CA . PHE B 1 79 ? -13.344 12.781 17.703 1 94.88 79 PHE B CA 1
ATOM 4370 C C . PHE B 1 79 ? -14.297 13.867 17.203 1 94.88 79 PHE B C 1
ATOM 4372 O O . PHE B 1 79 ? -15.469 13.586 16.922 1 94.88 79 PHE B O 1
ATOM 4379 N N . LEU B 1 80 ? -13.758 15.031 17.172 1 96.31 80 LEU B N 1
ATOM 4380 C CA . LEU B 1 80 ? -14.258 16.047 16.266 1 96.31 80 LEU B CA 1
ATOM 4381 C C . LEU B 1 80 ? -13.508 16 14.938 1 96.31 80 LEU B C 1
ATOM 4383 O O . LEU B 1 80 ? -12.273 15.938 14.914 1 96.31 80 LEU B O 1
ATOM 4387 N N . ILE B 1 81 ? -14.25 15.953 13.844 1 98.38 81 ILE B N 1
ATOM 4388 C CA . ILE B 1 81 ? -13.664 16 12.508 1 98.38 81 ILE B CA 1
ATOM 4389 C C . ILE B 1 81 ? -14.141 17.266 11.781 1 98.38 81 ILE B C 1
ATOM 4391 O O . ILE B 1 81 ? -15.336 17.562 11.758 1 98.38 81 ILE B O 1
ATOM 4395 N N . ILE B 1 82 ? -13.266 18.031 11.25 1 98.5 82 ILE B N 1
ATOM 4396 C CA . ILE B 1 82 ? -13.562 19.078 10.289 1 98.5 82 ILE B CA 1
ATOM 4397 C C . ILE B 1 82 ? -12.914 18.75 8.945 1 98.5 82 ILE B C 1
ATOM 4399 O O . ILE B 1 82 ? -11.75 18.359 8.891 1 98.5 82 ILE B O 1
ATOM 4403 N N . ALA B 1 83 ? -13.695 18.859 7.867 1 98.31 83 ALA B N 1
ATOM 4404 C CA . ALA B 1 83 ? -13.195 18.453 6.559 1 98.31 83 ALA B CA 1
ATOM 4405 C C . ALA B 1 83 ? -13.758 19.344 5.449 1 98.31 83 ALA B C 1
ATOM 4407 O O . ALA B 1 83 ? -14.812 19.953 5.621 1 98.31 83 ALA B O 1
ATOM 4408 N N . ARG B 1 84 ? -13.039 19.344 4.414 1 97.06 84 ARG B N 1
ATOM 4409 C CA . ARG B 1 84 ? -13.523 20 3.205 1 97.06 84 ARG B CA 1
ATOM 4410 C C . ARG B 1 84 ? -14.617 19.172 2.535 1 97.06 84 ARG B C 1
ATOM 4412 O O . ARG B 1 84 ? -14.586 17.938 2.566 1 97.06 84 ARG B O 1
ATOM 4419 N N . VAL B 1 85 ? -15.586 19.812 1.933 1 96.69 85 VAL B N 1
ATOM 4420 C CA . VAL B 1 85 ? -16.594 19.203 1.087 1 96.69 85 VAL B CA 1
ATOM 4421 C C . VAL B 1 85 ? -16.578 19.828 -0.3 1 96.69 85 VAL B C 1
ATOM 4423 O O . VAL B 1 85 ? -15.922 20.859 -0.508 1 96.69 85 VAL B O 1
ATOM 4426 N N . PRO B 1 86 ? -17.156 19.266 -1.279 1 95.31 86 PRO B N 1
ATOM 4427 C CA . PRO B 1 86 ? -17.094 19.797 -2.639 1 95.31 86 PRO B CA 1
ATOM 4428 C C . PRO B 1 86 ? -17.531 21.266 -2.719 1 95.31 86 PRO B C 1
ATOM 4430 O O . PRO B 1 86 ? -18.469 21.656 -2.029 1 95.31 86 PRO B O 1
ATOM 4433 N N . HIS B 1 87 ? -16.828 21.906 -3.605 1 93.25 87 HIS B N 1
ATOM 4434 C CA . HIS B 1 87 ? -17.203 23.281 -3.877 1 93.25 87 HIS B CA 1
ATOM 4435 C C . HIS B 1 87 ? -18.609 23.375 -4.457 1 93.25 87 HIS B C 1
ATOM 4437 O O . HIS B 1 87 ? -19.078 22.438 -5.105 1 93.25 87 HIS B O 1
ATOM 4443 N N . VAL B 1 88 ? -19.219 24.469 -4.195 1 92.81 88 VAL B N 1
ATOM 4444 C CA . VAL B 1 88 ? -20.484 24.766 -4.867 1 92.81 88 VAL B CA 1
ATOM 4445 C C . VAL B 1 88 ? -20.359 26.109 -5.602 1 92.81 88 VAL B C 1
ATOM 4447 O O . VAL B 1 88 ? -19.547 26.953 -5.234 1 92.81 88 VAL B O 1
ATOM 4450 N N . PHE B 1 89 ? -21.125 26.25 -6.582 1 91.81 89 PHE B N 1
ATOM 4451 C CA . PHE B 1 89 ? -21.141 27.5 -7.332 1 91.81 89 PHE B CA 1
ATOM 4452 C C . PHE B 1 89 ? -22.031 28.531 -6.641 1 91.81 89 PHE B C 1
ATOM 4454 O O . PHE B 1 89 ? -23.109 28.203 -6.152 1 91.81 89 PHE B O 1
ATOM 4461 N N . LYS B 1 90 ? -21.5 29.703 -6.566 1 86.94 90 LYS B N 1
ATOM 4462 C CA . LYS B 1 90 ? -22.234 30.828 -6.016 1 86.94 90 LYS B CA 1
ATOM 4463 C C . LYS B 1 90 ? -22.156 32.062 -6.934 1 86.94 90 LYS B C 1
ATOM 4465 O O . LYS B 1 90 ? -21.062 32.406 -7.414 1 86.94 90 LYS B O 1
ATOM 4470 N N . LYS B 1 91 ? -23.266 32.562 -7.203 1 87.31 91 LYS B N 1
ATOM 4471 C CA . LYS B 1 91 ? -23.297 33.781 -8.016 1 87.31 91 LYS B CA 1
ATOM 4472 C C . LYS B 1 91 ? -23.375 35.031 -7.145 1 87.31 91 LYS B C 1
ATOM 4474 O O . LYS B 1 91 ? -24.266 35.156 -6.285 1 87.31 91 LYS B O 1
ATOM 4479 N N . ILE B 1 92 ? -22.422 35.906 -7.328 1 81.94 92 ILE B N 1
ATOM 4480 C CA . ILE B 1 92 ? -22.406 37.188 -6.656 1 81.94 92 ILE B CA 1
ATOM 4481 C C . ILE B 1 92 ? -22.281 38.312 -7.691 1 81.94 92 ILE B C 1
ATOM 4483 O O . ILE B 1 92 ? -21.281 38.375 -8.43 1 81.94 92 ILE B O 1
ATOM 4487 N N . ASN B 1 93 ? -23.203 39.25 -7.746 1 82 93 ASN B N 1
ATOM 4488 C CA . ASN B 1 93 ? -23.203 40.375 -8.695 1 82 93 ASN B CA 1
ATOM 4489 C C . ASN B 1 93 ? -22.938 39.875 -10.117 1 82 93 ASN B C 1
ATOM 4491 O O . ASN B 1 93 ? -22.062 40.406 -10.805 1 82 93 ASN B O 1
ATOM 4495 N N . ASP B 1 94 ? -23.422 38.75 -10.539 1 83.56 94 ASP B N 1
ATOM 4496 C CA . ASP B 1 94 ? -23.422 38.188 -11.883 1 83.56 94 ASP B CA 1
ATOM 4497 C C . ASP B 1 94 ? -22.094 37.5 -12.188 1 83.56 94 ASP B C 1
ATOM 4499 O O . ASP B 1 94 ? -21.797 37.219 -13.352 1 83.56 94 ASP B O 1
ATOM 4503 N N . LYS B 1 95 ? -21.281 37.438 -11.258 1 82.62 95 LYS B N 1
ATOM 4504 C CA . LYS B 1 95 ? -20.047 36.656 -11.391 1 82.62 95 LYS B CA 1
ATOM 4505 C C . LYS B 1 95 ? -20.172 35.312 -10.664 1 82.62 95 LYS B C 1
ATOM 4507 O O . LYS B 1 95 ? -20.734 35.25 -9.57 1 82.62 95 LYS B O 1
ATOM 4512 N N . ARG B 1 96 ? -19.641 34.344 -11.367 1 87.12 96 ARG B N 1
ATOM 4513 C CA . ARG B 1 96 ? -19.719 33 -10.82 1 87.12 96 ARG B CA 1
ATOM 4514 C C . ARG B 1 96 ? -18.453 32.688 -10.023 1 87.12 96 ARG B C 1
ATOM 4516 O O . ARG B 1 96 ? -17.344 32.875 -10.508 1 87.12 96 ARG B O 1
ATOM 4523 N N . TYR B 1 97 ? -18.656 32.219 -8.742 1 87.25 97 TYR B N 1
ATOM 4524 C CA . TYR B 1 97 ? -17.562 31.844 -7.863 1 87.25 97 TYR B CA 1
ATOM 4525 C C . TYR B 1 97 ? -17.656 30.375 -7.473 1 87.25 97 TYR B C 1
ATOM 4527 O O . TYR B 1 97 ? -18.75 29.797 -7.508 1 87.25 97 TYR B O 1
ATOM 4535 N N . LYS B 1 98 ? -16.5 29.844 -7.168 1 91.19 98 LYS B N 1
ATOM 4536 C CA . LYS B 1 98 ? -16.438 28.547 -6.5 1 91.19 98 LYS B CA 1
ATOM 4537 C C . LYS B 1 98 ? -16.281 28.703 -4.988 1 91.19 98 LYS B C 1
ATOM 4539 O O . LYS B 1 98 ? -15.25 29.172 -4.512 1 91.19 98 LYS B O 1
ATOM 4544 N N . LEU B 1 99 ? -17.312 28.328 -4.305 1 91.88 99 LEU B N 1
ATOM 4545 C CA . LEU B 1 99 ? -17.344 28.516 -2.855 1 91.88 99 LEU B CA 1
ATOM 4546 C C . LEU B 1 99 ? -16.797 27.281 -2.143 1 91.88 99 LEU B C 1
ATOM 4548 O O . LEU B 1 99 ? -17.375 26.203 -2.223 1 91.88 99 LEU B O 1
ATOM 4552 N N . ALA B 1 100 ? -15.68 27.484 -1.459 1 93.38 100 ALA B N 1
ATOM 4553 C CA . ALA B 1 100 ? -15.133 26.438 -0.602 1 93.38 100 ALA B CA 1
ATOM 4554 C C . ALA B 1 100 ? -15.969 26.266 0.664 1 93.38 100 ALA B C 1
ATOM 4556 O O . ALA B 1 100 ? -16.438 27.25 1.242 1 93.38 100 ALA B O 1
ATOM 4557 N N . ARG B 1 101 ? -16.141 25.031 1.072 1 94.75 101 ARG B N 1
ATOM 4558 C CA . ARG B 1 101 ? -16.953 24.734 2.244 1 94.75 101 ARG B CA 1
ATOM 4559 C C . ARG B 1 101 ? -16.25 23.734 3.156 1 94.75 101 ARG B C 1
ATOM 4561 O O . ARG B 1 101 ? -15.578 22.812 2.678 1 94.75 101 ARG B O 1
ATOM 4568 N N . GLN B 1 102 ? -16.406 23.953 4.402 1 97 102 GLN B N 1
ATOM 4569 C CA . GLN B 1 102 ? -15.898 23.062 5.441 1 97 102 GLN B CA 1
ATOM 4570 C C . GLN B 1 102 ? -17.016 22.594 6.352 1 97 102 GLN B C 1
ATOM 4572 O O . GLN B 1 102 ? -17.875 23.375 6.762 1 97 102 GLN B O 1
ATOM 4577 N N . VAL B 1 103 ? -16.984 21.344 6.645 1 97.56 103 VAL B N 1
ATOM 4578 C CA . VAL B 1 103 ? -18.031 20.781 7.477 1 97.56 103 VAL B CA 1
ATOM 4579 C C . VAL B 1 103 ? -17.422 20.156 8.734 1 97.56 103 VAL B C 1
ATOM 4581 O O . VAL B 1 103 ? -16.359 19.562 8.688 1 97.56 103 VAL B O 1
ATOM 4584 N N . ALA B 1 104 ? -18.094 20.359 9.844 1 98.44 104 ALA B N 1
ATOM 4585 C CA . ALA B 1 104 ? -17.75 19.734 11.117 1 98.44 104 ALA B CA 1
ATOM 4586 C C . ALA B 1 104 ? -18.688 18.578 11.438 1 98.44 104 ALA B C 1
ATOM 4588 O O . ALA B 1 104 ? -19.891 18.656 11.164 1 98.44 104 ALA B O 1
ATOM 4589 N N . THR B 1 105 ? -18.156 17.547 12 1 98.31 105 THR B N 1
ATOM 4590 C CA . THR B 1 105 ? -18.953 16.422 12.469 1 98.31 105 THR B CA 1
ATOM 4591 C C . THR B 1 105 ? -18.234 15.664 13.578 1 98.31 105 THR B C 1
ATOM 4593 O O . THR B 1 105 ? -17.047 15.898 13.82 1 98.31 105 THR B O 1
ATOM 4596 N N . PHE B 1 106 ? -18.984 14.898 14.352 1 96.94 106 PHE B N 1
ATOM 4597 C CA . PHE B 1 106 ? -18.406 14.031 15.375 1 96.94 106 PHE B CA 1
ATOM 4598 C C . PHE B 1 106 ? -18.297 12.602 14.875 1 96.94 106 PHE B C 1
ATOM 4600 O O . PHE B 1 106 ? -19.078 12.164 14.031 1 96.94 106 PHE B O 1
ATOM 4607 N N . ALA B 1 107 ? -17.266 11.945 15.352 1 96.94 107 ALA B N 1
ATOM 4608 C CA . ALA B 1 107 ? -17.047 10.578 14.898 1 96.94 107 ALA B CA 1
ATOM 4609 C C . ALA B 1 107 ? -16.562 9.688 16.031 1 96.94 107 ALA B C 1
ATOM 4611 O O . ALA B 1 107 ? -16.016 10.18 17.031 1 96.94 107 ALA B O 1
ATOM 4612 N N . ASN B 1 108 ? -16.766 8.398 15.852 1 95.75 108 ASN B N 1
ATOM 4613 C CA . ASN B 1 108 ? -16.297 7.375 16.781 1 95.75 108 ASN B CA 1
ATOM 4614 C C . ASN B 1 108 ? -15.516 6.285 16.047 1 95.75 108 ASN B C 1
ATOM 4616 O O . ASN B 1 108 ? -15.812 5.953 14.906 1 95.75 108 ASN B O 1
ATOM 4620 N N . LEU B 1 109 ? -14.516 5.805 16.75 1 96.31 109 LEU B N 1
ATOM 4621 C CA . LEU B 1 109 ? -13.773 4.652 16.234 1 96.31 109 LEU B CA 1
ATOM 4622 C C . LEU B 1 109 ? -14.602 3.377 16.359 1 96.31 109 LEU B C 1
ATOM 4624 O O . LEU B 1 109 ? -15.102 3.059 17.453 1 96.31 109 LEU B O 1
ATOM 4628 N N . THR B 1 110 ? -14.82 2.766 15.281 1 96.44 110 THR B N 1
ATOM 4629 C CA . THR B 1 110 ? -15.477 1.466 15.227 1 96.44 110 THR B CA 1
ATOM 4630 C C . THR B 1 110 ? -14.711 0.504 14.328 1 96.44 110 THR B C 1
ATOM 4632 O O . THR B 1 110 ? -13.602 0.809 13.891 1 96.44 110 THR B O 1
ATOM 4635 N N . TYR B 1 111 ? -15.219 -0.678 14.172 1 94.38 111 TYR B N 1
ATOM 4636 C CA . TYR B 1 111 ? -14.617 -1.699 13.328 1 94.38 111 TYR B CA 1
ATOM 4637 C C . TYR B 1 111 ? -15.648 -2.328 12.406 1 94.38 111 TYR B C 1
ATOM 4639 O O . TYR B 1 111 ? -16.781 -2.568 12.805 1 94.38 111 TYR B O 1
ATOM 4647 N N . ASN B 1 112 ? -15.25 -2.48 11.148 1 89.94 112 ASN B N 1
ATOM 4648 C CA . ASN B 1 112 ? -16.172 -3.162 10.234 1 89.94 112 ASN B CA 1
ATOM 4649 C C . ASN B 1 112 ? -16.125 -4.676 10.422 1 89.94 112 ASN B C 1
ATOM 4651 O O . ASN B 1 112 ? -15.453 -5.172 11.328 1 89.94 112 ASN B O 1
ATOM 4655 N N . ASN B 1 113 ? -16.859 -5.387 9.562 1 85.94 113 ASN B N 1
ATOM 4656 C CA . ASN B 1 113 ? -17.031 -6.828 9.727 1 85.94 113 ASN B CA 1
ATOM 4657 C C . ASN B 1 113 ? -15.719 -7.57 9.461 1 85.94 113 ASN B C 1
ATOM 4659 O O . ASN B 1 113 ? -15.578 -8.734 9.828 1 85.94 113 ASN B O 1
ATOM 4663 N N . LEU B 1 114 ? -14.727 -6.926 8.906 1 86.12 114 LEU B N 1
ATOM 4664 C CA . LEU B 1 114 ? -13.438 -7.547 8.625 1 86.12 114 LEU B CA 1
ATOM 4665 C C . LEU B 1 114 ? -12.422 -7.211 9.711 1 86.12 114 LEU B C 1
ATOM 4667 O O . LEU B 1 114 ? -11.242 -7.547 9.594 1 86.12 114 LEU B O 1
ATOM 4671 N N . GLY B 1 115 ? -12.883 -6.496 10.695 1 88 115 GLY B N 1
ATOM 4672 C CA . GLY B 1 115 ? -12.008 -6.121 11.797 1 88 115 GLY B CA 1
ATOM 4673 C C . GLY B 1 115 ? -11.133 -4.926 11.484 1 88 115 GLY B C 1
ATOM 4674 O O . GLY B 1 115 ? -10.094 -4.73 12.117 1 88 115 GLY B O 1
ATOM 4675 N N . ARG B 1 116 ? -11.516 -4.199 10.523 1 92.75 116 ARG B N 1
ATOM 4676 C CA . ARG B 1 116 ? -10.758 -3.004 10.148 1 92.75 116 ARG B CA 1
ATOM 4677 C C . ARG B 1 116 ? -11.328 -1.765 10.836 1 92.75 116 ARG B C 1
ATOM 4679 O O . ARG B 1 116 ? -12.547 -1.591 10.906 1 92.75 116 ARG B O 1
ATOM 4686 N N . PRO B 1 117 ? -10.422 -0.883 11.297 1 96.69 117 PRO B N 1
ATOM 4687 C CA . PRO B 1 117 ? -10.906 0.322 11.969 1 96.69 117 PRO B CA 1
ATOM 4688 C C . PRO B 1 117 ? -11.516 1.333 11 1 96.69 117 PRO B C 1
ATOM 4690 O O . PRO B 1 117 ? -11.016 1.508 9.891 1 96.69 117 PRO B O 1
ATOM 4693 N N . VAL B 1 118 ? -12.562 1.945 11.438 1 97.25 118 VAL B N 1
ATOM 4694 C CA . VAL B 1 118 ? -13.258 2.992 10.695 1 97.25 118 VAL B CA 1
ATOM 4695 C C . VAL B 1 118 ? -13.672 4.113 11.641 1 97.25 118 VAL B C 1
ATOM 4697 O O . VAL B 1 118 ? -14.148 3.854 12.75 1 97.25 118 VAL B O 1
ATOM 4700 N N . LEU B 1 119 ? -13.391 5.348 11.273 1 98.19 119 LEU B N 1
ATOM 4701 C CA . LEU B 1 119 ? -14.055 6.453 11.953 1 98.19 119 LEU B CA 1
ATOM 4702 C C . LEU B 1 119 ? -15.445 6.695 11.367 1 98.19 119 LEU B C 1
ATOM 4704 O O . LEU B 1 119 ? -15.57 7.066 10.195 1 98.19 119 LEU B O 1
ATOM 4708 N N . LYS B 1 120 ? -16.422 6.477 12.172 1 97.81 120 LYS B N 1
ATOM 4709 C CA . LYS B 1 120 ? -17.812 6.609 11.703 1 97.81 120 LYS B CA 1
ATOM 4710 C C . LYS B 1 120 ? -18.469 7.852 12.297 1 97.81 120 LYS B C 1
ATOM 4712 O O . LYS B 1 120 ? -18.469 8.039 13.516 1 97.81 120 LYS B O 1
ATOM 4717 N N . THR B 1 121 ? -19.031 8.609 11.445 1 97.69 121 THR B N 1
ATOM 4718 C CA . THR B 1 121 ? -19.688 9.836 11.883 1 97.69 121 THR B CA 1
ATOM 4719 C C . THR B 1 121 ? -21.141 9.57 12.227 1 97.69 121 THR B C 1
ATOM 4721 O O . THR B 1 121 ? -21.719 8.57 11.797 1 97.69 121 THR B O 1
ATOM 4724 N N . GLY B 1 122 ? -21.75 10.492 13.016 1 94.81 122 GLY B N 1
ATOM 4725 C CA . GLY B 1 122 ? -23.188 10.531 13.195 1 94.81 122 GLY B CA 1
ATOM 4726 C C . GLY B 1 122 ? -23.906 11.352 12.133 1 94.81 122 GLY B C 1
ATOM 4727 O O . GLY B 1 122 ? -23.328 11.664 11.094 1 94.81 122 GLY B O 1
ATOM 4728 N N . LYS B 1 123 ? -25.141 11.641 12.43 1 96 123 LYS B N 1
ATOM 4729 C CA . LYS B 1 123 ? -25.969 12.398 11.492 1 96 123 LYS B CA 1
ATOM 4730 C C . LYS B 1 123 ? -25.672 13.891 11.562 1 96 123 LYS B C 1
ATOM 4732 O O . LYS B 1 123 ? -25.812 14.609 10.57 1 96 123 LYS B O 1
ATOM 4737 N N . TRP B 1 124 ? -25.266 14.312 12.672 1 96.62 124 TRP B N 1
ATOM 4738 C CA . TRP B 1 124 ? -25.094 15.75 12.875 1 96.62 124 TRP B CA 1
ATOM 4739 C C . TRP B 1 124 ? -23.906 16.266 12.07 1 96.62 124 TRP B C 1
ATOM 4741 O O . TRP B 1 124 ? -22.844 15.641 12.039 1 96.62 124 TRP B O 1
ATOM 4751 N N . SER B 1 125 ? -24.031 17.344 11.438 1 97.31 125 SER B N 1
ATOM 4752 C CA . SER B 1 125 ? -22.953 18.094 10.773 1 97.31 125 SER B CA 1
ATOM 4753 C C . SER B 1 125 ? -23.281 19.578 10.703 1 97.31 125 SER B C 1
ATOM 4755 O O . SER B 1 125 ? -24.438 19.969 10.812 1 97.31 125 SER B O 1
ATOM 4757 N N . ARG B 1 126 ? -22.234 20.406 10.578 1 96.62 126 ARG B N 1
ATOM 4758 C CA . ARG B 1 126 ? -22.375 21.859 10.492 1 96.62 126 ARG B CA 1
ATOM 4759 C C . ARG B 1 126 ? -21.359 22.453 9.531 1 96.62 126 ARG B C 1
ATOM 4761 O O . ARG B 1 126 ? -20.156 22.172 9.633 1 96.62 126 ARG B O 1
ATOM 4768 N N . LEU B 1 127 ? -21.828 23.219 8.648 1 95.38 127 LEU B N 1
ATOM 4769 C CA . LEU B 1 127 ? -20.922 24.016 7.836 1 95.38 127 LEU B CA 1
ATOM 4770 C C . LEU B 1 127 ? -20.328 25.156 8.656 1 95.38 127 LEU B C 1
ATOM 4772 O O . LEU B 1 127 ? -21.047 25.844 9.391 1 95.38 127 LEU B O 1
ATOM 4776 N N . LEU B 1 128 ? -19.062 25.328 8.531 1 95 128 LEU B N 1
ATOM 4777 C CA . LEU B 1 128 ? -18.375 26.297 9.367 1 95 128 LEU B CA 1
ATOM 4778 C C . LEU B 1 128 ? -18.078 27.578 8.586 1 95 128 LEU B C 1
ATOM 4780 O O . LEU B 1 128 ? -17.812 27.531 7.379 1 95 128 LEU B O 1
ATOM 4784 N N . VAL B 1 129 ? -18.156 28.719 9.289 1 84.38 129 VAL B N 1
ATOM 4785 C CA . VAL B 1 129 ? -17.75 30.047 8.836 1 84.38 129 VAL B CA 1
ATOM 4786 C C . VAL B 1 129 ? -18.578 30.453 7.617 1 84.38 129 VAL B C 1
ATOM 4788 O O . VAL B 1 129 ? -18.062 31.062 6.676 1 84.38 129 VAL B O 1
ATOM 4791 N N . ASN B 1 130 ? -19.75 29.953 7.512 1 74.5 130 ASN B N 1
ATOM 4792 C CA . ASN B 1 130 ? -20.609 30.25 6.375 1 74.5 130 ASN B CA 1
ATOM 4793 C C . ASN B 1 130 ? -21 31.719 6.324 1 74.5 130 ASN B C 1
ATOM 4795 O O . ASN B 1 130 ? -21.234 32.281 5.25 1 74.5 130 ASN B O 1
ATOM 4799 N N . ASP B 1 131 ? -21.047 32.25 7.434 1 67.38 131 ASP B N 1
ATOM 4800 C CA . ASP B 1 131 ? -21.5 33.625 7.523 1 67.38 131 ASP B CA 1
ATOM 4801 C C . ASP B 1 131 ? -20.328 34.594 7.488 1 67.38 131 ASP B C 1
ATOM 4803 O O . ASP B 1 131 ? -20.516 35.812 7.566 1 67.38 131 ASP B O 1
ATOM 4807 N N . PHE B 1 132 ? -19.172 33.969 7.531 1 65.12 132 PHE B N 1
ATOM 4808 C CA . PHE B 1 132 ? -18 34.844 7.52 1 65.12 132 PHE B CA 1
ATOM 4809 C C . PHE B 1 132 ? -17.797 35.469 6.141 1 65.12 132 PHE B C 1
ATOM 4811 O O . PHE B 1 132 ? -17.453 34.75 5.188 1 65.12 132 PHE B O 1
ATOM 4818 N N . GLY B 1 133 ? -18.797 36.281 5.676 1 59.84 133 GLY B N 1
ATOM 4819 C CA . GLY B 1 133 ? -18.844 37 4.41 1 59.84 133 GLY B CA 1
ATOM 4820 C C . GLY B 1 133 ? -17.562 37.75 4.105 1 59.84 133 GLY B C 1
ATOM 4821 O O . GLY B 1 133 ? -16.875 38.219 5.016 1 59.84 133 GLY B O 1
ATOM 4822 N N . GLY B 1 134 ? -16.75 37.375 3.125 1 59.56 134 GLY B N 1
ATOM 4823 C CA . GLY B 1 134 ? -15.625 38.156 2.656 1 59.56 134 GLY B CA 1
ATOM 4824 C C . GLY B 1 134 ? -15.906 38.875 1.354 1 59.56 134 GLY B C 1
ATOM 4825 O O . GLY B 1 134 ? -16.922 38.625 0.702 1 59.56 134 GLY B O 1
ATOM 4826 N N . PRO B 1 135 ? -15.172 40.031 1.357 1 59.94 135 PRO B N 1
ATOM 4827 C CA . PRO B 1 135 ? -15.336 40.719 0.075 1 59.94 135 PRO B CA 1
ATOM 4828 C C . PRO B 1 135 ? -15.062 39.812 -1.121 1 59.94 135 PRO B C 1
ATOM 4830 O O . PRO B 1 135 ? -14.523 38.719 -0.957 1 59.94 135 PRO B O 1
ATOM 4833 N N . GLU B 1 136 ? -15.633 40.188 -2.279 1 61.75 136 GLU B N 1
ATOM 4834 C CA . GLU B 1 136 ? -15.188 39.562 -3.518 1 61.75 136 GLU B CA 1
ATOM 4835 C C . GLU B 1 136 ? -13.664 39.531 -3.604 1 61.75 136 GLU B C 1
ATOM 4837 O O . GLU B 1 136 ? -12.992 40.438 -3.113 1 61.75 136 GLU B O 1
ATOM 4842 N N . HIS B 1 137 ? -13.055 38.281 -3.867 1 61.09 137 HIS B N 1
ATOM 4843 C CA . HIS B 1 137 ? -11.609 38.125 -4.023 1 61.09 137 HIS B CA 1
ATOM 4844 C C . HIS B 1 137 ? -11.055 39.188 -4.957 1 61.09 137 HIS B C 1
ATOM 4846 O O . HIS B 1 137 ? -11.688 39.562 -5.961 1 61.09 137 HIS B O 1
ATOM 4852 N N . HIS B 1 138 ? -10.047 39.875 -4.504 1 66.88 138 HIS B N 1
ATOM 4853 C CA . HIS B 1 138 ? -9.391 40.844 -5.371 1 66.88 138 HIS B CA 1
ATOM 4854 C C . HIS B 1 138 ? -7.879 40.656 -5.371 1 66.88 138 HIS B C 1
ATOM 4856 O O . HIS B 1 138 ? -7.141 41.562 -4.938 1 66.88 138 HIS B O 1
ATOM 4862 N N . CYS B 1 139 ? -7.465 39.375 -5.902 1 73.69 139 CYS B N 1
ATOM 4863 C CA . CYS B 1 139 ? -6.027 39.156 -5.988 1 73.69 139 CYS B CA 1
ATOM 4864 C C . CYS B 1 139 ? -5.438 39.875 -7.195 1 73.69 139 CYS B C 1
ATOM 4866 O O . CYS B 1 139 ? -5.641 39.469 -8.336 1 73.69 139 CYS B O 1
ATOM 4868 N N . GLN B 1 140 ? -4.809 40.969 -6.957 1 71.88 140 GLN B N 1
ATOM 4869 C CA . GLN B 1 140 ? -4.309 41.812 -8.031 1 71.88 140 GLN B CA 1
ATOM 4870 C C . GLN B 1 140 ? -3.379 41.031 -8.961 1 71.88 140 GLN B C 1
ATOM 4872 O O . GLN B 1 140 ? -3.527 41.094 -10.18 1 71.88 140 GLN B O 1
ATOM 4877 N N . LYS B 1 141 ? -2.479 40.25 -8.469 1 72.31 141 LYS B N 1
ATOM 4878 C CA . LYS B 1 141 ? -1.46 39.625 -9.289 1 72.31 141 LYS B CA 1
ATOM 4879 C C . LYS B 1 141 ? -1.84 38.156 -9.594 1 72.31 141 LYS B C 1
ATOM 4881 O O . LYS B 1 141 ? -1.131 37.469 -10.328 1 72.31 141 LYS B O 1
ATOM 4886 N N . GLN B 1 142 ? -2.924 37.688 -9.094 1 76.81 142 GLN B N 1
ATOM 4887 C CA . GLN B 1 142 ? -3.426 36.344 -9.383 1 76.81 142 GLN B CA 1
ATOM 4888 C C . GLN B 1 142 ? -4.941 36.344 -9.547 1 76.81 142 GLN B C 1
ATOM 4890 O O . GLN B 1 142 ? -5.66 35.719 -8.773 1 76.81 142 GLN B O 1
ATOM 4895 N N . PRO B 1 143 ? -5.312 36.938 -10.594 1 76.31 143 PRO B N 1
ATOM 4896 C CA . PRO B 1 143 ? -6.758 37.156 -10.758 1 76.31 143 PRO B CA 1
ATOM 4897 C C . PRO B 1 143 ? -7.52 35.812 -10.859 1 76.31 143 PRO B C 1
ATOM 4899 O O . PRO B 1 143 ? -8.711 35.781 -10.531 1 76.31 143 PRO B O 1
ATOM 4902 N N . ASP B 1 144 ? -6.789 34.781 -11.273 1 78.19 144 ASP B N 1
ATOM 4903 C CA . ASP B 1 144 ? -7.445 33.5 -11.398 1 78.19 144 ASP B CA 1
ATOM 4904 C C . ASP B 1 144 ? -7.895 32.969 -10.039 1 78.19 144 ASP B C 1
ATOM 4906 O O . ASP B 1 144 ? -8.797 32.125 -9.953 1 78.19 144 ASP B O 1
ATOM 4910 N N . MET B 1 145 ? -7.344 33.469 -9.055 1 79.94 145 MET B N 1
ATOM 4911 C CA . MET B 1 145 ? -7.664 33.031 -7.703 1 79.94 145 MET B CA 1
ATOM 4912 C C . MET B 1 145 ? -8.938 33.688 -7.191 1 79.94 145 MET B C 1
ATOM 4914 O O . MET B 1 145 ? -9.547 33.188 -6.23 1 79.94 145 MET B O 1
ATOM 4918 N N . ASP B 1 146 ? -9.336 34.594 -7.926 1 79.88 146 ASP B N 1
ATOM 4919 C CA . ASP B 1 146 ? -10.5 35.375 -7.48 1 79.88 146 ASP B CA 1
ATOM 4920 C C . ASP B 1 146 ? -11.773 34.5 -7.566 1 79.88 146 ASP B C 1
ATOM 4922 O O . ASP B 1 146 ? -12.758 34.812 -6.891 1 79.88 146 ASP B O 1
ATOM 4926 N N . ARG B 1 147 ? -11.656 33.531 -8.344 1 83.88 147 ARG B N 1
ATOM 4927 C CA . ARG B 1 147 ? -12.844 32.719 -8.539 1 83.88 147 ARG B CA 1
ATOM 4928 C C . ARG B 1 147 ? -13.086 31.828 -7.32 1 83.88 147 ARG B C 1
ATOM 4930 O O . ARG B 1 147 ? -14.18 31.281 -7.156 1 83.88 147 ARG B O 1
ATOM 4937 N N . TYR B 1 148 ? -12.156 31.719 -6.465 1 85.69 148 TYR B N 1
ATOM 4938 C CA . TYR B 1 148 ? -12.289 30.859 -5.293 1 85.69 148 TYR B CA 1
ATOM 4939 C C . TYR B 1 148 ? -12.586 31.688 -4.047 1 85.69 148 TYR B C 1
ATOM 4941 O O . TYR B 1 148 ? -11.82 32.594 -3.689 1 85.69 148 TYR B O 1
ATOM 4949 N N . ILE B 1 149 ? -13.758 31.375 -3.451 1 88.56 149 ILE B N 1
ATOM 4950 C CA . ILE B 1 149 ? -14.125 32.094 -2.23 1 88.56 149 ILE B CA 1
ATOM 4951 C C . ILE B 1 149 ? -14.477 31.078 -1.133 1 88.56 149 ILE B C 1
ATOM 4953 O O . ILE B 1 149 ? -14.711 29.906 -1.41 1 88.56 149 ILE B O 1
ATOM 4957 N N . GLY B 1 150 ? -14.453 31.609 0.158 1 91.38 150 GLY B N 1
ATOM 4958 C CA . GLY B 1 150 ? -14.828 30.781 1.29 1 91.38 150 GLY B CA 1
ATOM 4959 C C . GLY B 1 150 ? -13.641 30.234 2.053 1 91.38 150 GLY B C 1
ATOM 4960 O O . GLY B 1 150 ? -12.492 30.5 1.686 1 91.38 150 GLY B O 1
ATOM 4961 N N . PRO B 1 151 ? -13.906 29.531 3.125 1 93.44 151 PRO B N 1
ATOM 4962 C CA . PRO B 1 151 ? -12.836 29.031 3.992 1 93.44 151 PRO B CA 1
ATOM 4963 C C . PRO B 1 151 ? -12.133 27.812 3.41 1 93.44 151 PRO B C 1
ATOM 4965 O O . PRO B 1 151 ? -12.789 26.922 2.844 1 93.44 151 PRO B O 1
ATOM 4968 N N . GLU B 1 152 ? -10.805 27.797 3.586 1 92.69 152 GLU B N 1
ATOM 4969 C CA . GLU B 1 152 ? -9.992 26.672 3.113 1 92.69 152 GLU B CA 1
ATOM 4970 C C . GLU B 1 152 ? -8.961 26.266 4.16 1 92.69 152 GLU B C 1
ATOM 4972 O O . GLU B 1 152 ? -8.656 27.016 5.078 1 92.69 152 GLU B O 1
ATOM 4977 N N . ASP B 1 153 ? -8.492 25.016 4.078 1 93 153 ASP B N 1
ATOM 4978 C CA . ASP B 1 153 ? -7.305 24.5 4.758 1 93 153 ASP B CA 1
ATOM 4979 C C . ASP B 1 153 ? -7.461 24.594 6.273 1 93 153 ASP B C 1
ATOM 4981 O O . ASP B 1 153 ? -6.562 25.062 6.973 1 93 153 ASP B O 1
ATOM 4985 N N . MET B 1 154 ? -8.586 24.188 6.703 1 96.56 154 MET B N 1
ATOM 4986 C CA . MET B 1 154 ? -8.82 24.234 8.141 1 96.56 154 MET B CA 1
ATOM 4987 C C . MET B 1 154 ? -7.953 23.203 8.859 1 96.56 154 MET B C 1
ATOM 4989 O O . MET B 1 154 ? -7.781 22.078 8.375 1 96.56 154 MET B O 1
ATOM 4993 N N . LYS B 1 155 ? -7.387 23.625 9.969 1 97.31 155 LYS B N 1
ATOM 4994 C CA . LYS B 1 155 ? -6.578 22.75 10.828 1 97.31 155 LYS B CA 1
ATOM 4995 C C . LYS B 1 155 ? -6.984 22.891 12.289 1 97.31 155 LYS B C 1
ATOM 4997 O O . LYS B 1 155 ? -7.031 24.016 12.828 1 97.31 155 LYS B O 1
ATOM 5002 N N . LEU B 1 156 ? -7.191 21.781 12.898 1 97.25 156 LEU B N 1
ATOM 5003 C CA . LEU B 1 156 ? -7.516 21.734 14.32 1 97.25 156 LEU B CA 1
ATOM 5004 C C . LEU B 1 156 ? -6.254 21.578 15.164 1 97.25 156 LEU B C 1
ATOM 5006 O O . LEU B 1 156 ? -5.305 20.906 14.75 1 97.25 156 LEU B O 1
ATOM 5010 N N . PHE B 1 157 ? -6.312 22.203 16.359 1 96.25 157 PHE B N 1
ATOM 5011 C CA . PHE B 1 157 ? -5.145 22.156 17.234 1 96.25 157 PHE B CA 1
ATOM 5012 C C . PHE B 1 157 ? -5.551 22.297 18.688 1 96.25 157 PHE B C 1
ATOM 5014 O O . PHE B 1 157 ? -6.176 23.297 19.062 1 96.25 157 PHE B O 1
ATOM 5021 N N . TRP B 1 158 ? -5.188 21.312 19.531 1 93.88 158 TRP B N 1
ATOM 5022 C CA . TR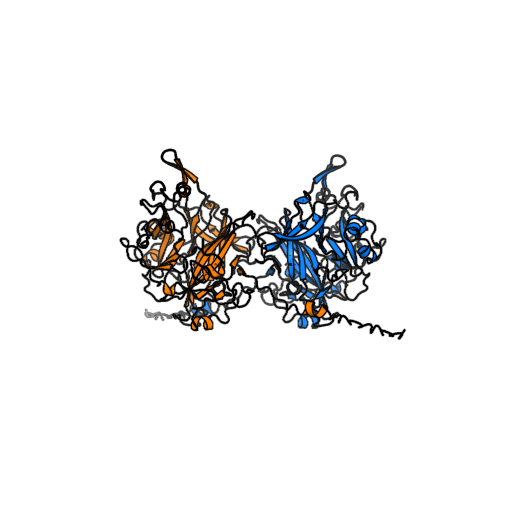P B 1 158 ? -5.262 21.469 20.984 1 93.88 158 TRP B CA 1
ATOM 5023 C C . TRP B 1 158 ? -4.027 22.203 21.516 1 93.88 158 TRP B C 1
ATOM 5025 O O . TRP B 1 158 ? -2.904 21.703 21.375 1 93.88 158 TRP B O 1
ATOM 5035 N N . THR B 1 159 ? -4.273 23.312 22.109 1 94.69 159 THR B N 1
ATOM 5036 C CA . THR B 1 159 ? -3.139 23.922 22.797 1 94.69 159 THR B CA 1
ATOM 5037 C C . THR B 1 159 ? -2.814 23.156 24.078 1 94.69 159 THR B C 1
ATOM 5039 O O . THR B 1 159 ? -3.633 22.375 24.562 1 94.69 159 THR B O 1
ATOM 5042 N N . ARG B 1 160 ? -1.685 23.438 24.578 1 92 160 ARG B N 1
ATOM 5043 C CA . ARG B 1 160 ? -1.286 22.797 25.828 1 92 160 ARG B CA 1
ATOM 5044 C C . ARG B 1 160 ? -2.164 23.266 26.984 1 92 160 ARG B C 1
ATOM 5046 O O . ARG B 1 160 ? -2.344 22.547 27.969 1 92 160 ARG B O 1
ATOM 5053 N N . ALA B 1 161 ? -2.752 24.422 26.859 1 91.75 161 ALA B N 1
ATOM 5054 C CA . ALA B 1 161 ? -3.652 24.953 27.875 1 91.75 161 ALA B CA 1
ATOM 5055 C C . ALA B 1 161 ? -5.047 24.359 27.75 1 91.75 161 ALA B C 1
ATOM 5057 O O . ALA B 1 161 ? -5.879 24.5 28.656 1 91.75 161 ALA B O 1
ATOM 5058 N N . GLY B 1 162 ? -5.289 23.703 26.578 1 90.69 162 GLY B N 1
ATOM 5059 C CA . GLY B 1 162 ? -6.566 23.031 26.406 1 90.69 162 GLY B CA 1
ATOM 5060 C C . GLY B 1 162 ? -7.527 23.797 25.516 1 90.69 162 GLY B C 1
ATOM 5061 O O . GLY B 1 162 ? -8.727 23.5 25.484 1 90.69 162 GLY B O 1
ATOM 5062 N N . GLU B 1 163 ? -7.059 24.797 24.844 1 94.69 163 GLU B N 1
ATOM 5063 C CA . GLU B 1 163 ? -7.906 25.5 23.891 1 94.69 163 GLU B CA 1
ATOM 5064 C C . GLU B 1 163 ? -8.047 24.688 22.594 1 94.69 163 GLU B C 1
ATOM 5066 O O . GLU B 1 163 ? -7.051 24.328 21.984 1 94.69 163 GLU B O 1
ATOM 5071 N N . PRO B 1 164 ? -9.242 24.375 22.203 1 95.56 164 PRO B N 1
ATOM 5072 C CA . PRO B 1 164 ? -9.422 23.844 20.859 1 95.56 164 PRO B CA 1
ATOM 5073 C C . PRO B 1 164 ? -9.43 24.938 19.797 1 95.56 164 PRO B C 1
ATOM 5075 O O . PRO B 1 164 ? -10.422 25.672 19.656 1 95.56 164 PRO B O 1
ATOM 5078 N N . LEU B 1 165 ? -8.391 25.047 19 1 97.12 165 LEU B N 1
ATOM 5079 C CA . LEU B 1 165 ? -8.258 26.125 18.047 1 97.12 165 LEU B CA 1
ATOM 5080 C C . LEU B 1 165 ? -8.438 25.609 16.609 1 97.12 165 LEU B C 1
ATOM 5082 O O . LEU B 1 165 ? -8.211 24.438 16.344 1 97.12 165 LEU B O 1
ATOM 5086 N N . LEU B 1 166 ? -8.898 26.469 15.797 1 97.75 166 LEU B N 1
ATOM 5087 C CA . LEU B 1 166 ? -9.07 26.234 14.367 1 97.75 166 LEU B CA 1
ATOM 5088 C C . LEU B 1 166 ? -8.414 27.344 13.555 1 97.75 166 LEU B C 1
ATOM 5090 O O . LEU B 1 166 ? -8.758 28.531 13.711 1 97.75 166 LEU B O 1
ATOM 5094 N N . ILE B 1 167 ? -7.461 27 12.766 1 97.56 167 ILE B N 1
ATOM 5095 C CA . ILE B 1 167 ? -6.855 27.969 11.852 1 97.56 167 ILE B CA 1
ATOM 5096 C C . ILE B 1 167 ? -7.352 27.703 10.43 1 97.56 167 ILE B C 1
ATOM 5098 O O . ILE B 1 167 ? -7.578 26.547 10.047 1 97.56 167 ILE B O 1
ATOM 5102 N N . PHE B 1 168 ? -7.531 28.734 9.633 1 96.19 168 PHE B N 1
ATOM 5103 C CA . PHE B 1 168 ? -8.047 28.547 8.281 1 96.19 168 PHE B CA 1
ATOM 5104 C C . PHE B 1 168 ? -7.688 29.734 7.395 1 96.19 168 PHE B C 1
ATOM 5106 O O . PHE B 1 168 ? -7.234 30.766 7.887 1 96.19 168 PHE B O 1
ATOM 5113 N N . THR B 1 169 ? -7.809 29.531 6.129 1 93.88 169 THR B N 1
ATOM 5114 C CA . THR B 1 169 ? -7.586 30.547 5.105 1 93.88 169 THR B CA 1
ATOM 5115 C C . THR B 1 169 ? -8.914 31.141 4.629 1 93.88 169 THR B C 1
ATOM 5117 O O . THR B 1 169 ? -9.898 30.406 4.477 1 93.88 169 THR B O 1
ATOM 5120 N N . HIS B 1 170 ? -8.898 32.406 4.402 1 92 170 HIS B N 1
ATOM 5121 C CA . HIS B 1 170 ? -10.086 33.062 3.877 1 92 170 HIS B CA 1
ATOM 5122 C C . HIS B 1 170 ? -9.711 34.344 3.127 1 92 170 HIS B C 1
ATOM 5124 O O . HIS B 1 170 ? -8.617 34.875 3.316 1 92 170 HIS B O 1
ATOM 5130 N N . GLN B 1 171 ? -10.594 34.75 2.322 1 88.69 171 GLN B N 1
ATOM 5131 C CA . GLN B 1 171 ? -10.383 36.031 1.637 1 88.69 171 GLN B CA 1
ATOM 5132 C C . GLN B 1 171 ? -10.367 37.188 2.625 1 88.69 171 GLN B C 1
ATOM 5134 O O . GLN B 1 171 ? -11.062 37.156 3.643 1 88.69 171 GLN B O 1
ATOM 5139 N N . VAL B 1 172 ? -9.594 38.188 2.234 1 85.5 172 VAL B N 1
ATOM 5140 C CA . VAL B 1 172 ? -9.438 39.344 3.104 1 85.5 172 VAL B CA 1
ATOM 5141 C C . VAL B 1 172 ? -9.805 40.625 2.336 1 85.5 172 VAL B C 1
ATOM 5143 O O . VAL B 1 172 ? -9.539 40.719 1.136 1 85.5 172 VAL B O 1
ATOM 5146 N N . ASN B 1 173 ? -10.453 41.531 3.1 1 79.38 173 ASN B N 1
ATOM 5147 C CA . ASN B 1 173 ? -10.695 42.875 2.551 1 79.38 173 ASN B CA 1
ATOM 5148 C C . ASN B 1 173 ? -9.477 43.781 2.721 1 79.38 173 ASN B C 1
ATOM 5150 O O . ASN B 1 173 ? -9.43 44.594 3.637 1 79.38 173 ASN B O 1
ATOM 5154 N N . ASP B 1 174 ? -8.562 43.562 1.945 1 79.31 174 ASP B N 1
ATOM 5155 C CA . ASP B 1 174 ? -7.301 44.281 1.975 1 79.31 174 ASP B CA 1
ATOM 5156 C C . ASP B 1 174 ? -6.812 44.594 0.561 1 79.31 174 ASP B C 1
ATOM 5158 O O . ASP B 1 174 ? -7.055 43.812 -0.367 1 79.31 174 ASP B O 1
ATOM 5162 N N . GLU B 1 175 ? -6.188 45.75 0.41 1 75.5 175 GLU B N 1
ATOM 5163 C CA . GLU B 1 175 ? -5.734 46.188 -0.909 1 75.5 175 GLU B CA 1
ATOM 5164 C C . GLU B 1 175 ? -4.641 45.25 -1.442 1 75.5 175 GLU B C 1
ATOM 5166 O O . GLU B 1 175 ? -4.52 45.062 -2.654 1 75.5 175 GLU B O 1
ATOM 5171 N N . VAL B 1 176 ? -3.91 44.75 -0.572 1 77.12 176 VAL B N 1
ATOM 5172 C CA . VAL B 1 176 ? -2.752 43.969 -0.987 1 77.12 176 VAL B CA 1
ATOM 5173 C C . VAL B 1 176 ? -3.008 42.469 -0.726 1 77.12 176 VAL B C 1
ATOM 5175 O O . VAL B 1 176 ? -2.826 41.656 -1.616 1 77.12 176 VAL B O 1
ATOM 5178 N N . LEU B 1 177 ? -3.471 42.188 0.426 1 84.31 177 LEU B N 1
ATOM 5179 C CA . LEU B 1 177 ? -3.705 40.812 0.839 1 84.31 177 LEU B CA 1
ATOM 5180 C C . LEU B 1 177 ? -5.066 40.344 0.358 1 84.31 177 LEU B C 1
ATOM 5182 O O . LEU B 1 177 ? -6.102 40.812 0.814 1 84.31 177 LEU B O 1
ATOM 5186 N N . CYS B 1 178 ? -5.059 39.438 -0.564 1 85.25 178 CYS B N 1
ATOM 5187 C CA . CYS B 1 178 ? -6.332 38.938 -1.081 1 85.25 178 CYS B CA 1
ATOM 5188 C C . CYS B 1 178 ? -6.82 37.75 -0.281 1 85.25 178 CYS B C 1
ATOM 5190 O O . CYS B 1 178 ? -8.023 37.5 -0.183 1 85.25 178 CYS B O 1
ATOM 5192 N N . GLN B 1 179 ? -5.859 36.906 0.234 1 89.69 179 GLN B N 1
ATOM 5193 C CA . GLN B 1 179 ? -6.176 35.781 1.088 1 89.69 179 GLN B CA 1
ATOM 5194 C C . GLN B 1 179 ? -5.305 35.781 2.34 1 89.69 179 GLN B C 1
ATOM 5196 O O . GLN B 1 179 ? -4.086 35.938 2.256 1 89.69 179 GLN B O 1
ATOM 5201 N N . GLY B 1 180 ? -5.969 35.594 3.459 1 91.56 180 GLY B N 1
ATOM 5202 C CA . GLY B 1 180 ? -5.246 35.625 4.723 1 91.56 180 GLY B CA 1
ATOM 5203 C C . GLY B 1 180 ? -5.582 34.469 5.633 1 91.56 180 GLY B C 1
ATOM 5204 O O . GLY B 1 180 ? -6.414 33.625 5.289 1 91.56 180 GLY B O 1
ATOM 5205 N N . GLN B 1 181 ? -4.852 34.406 6.707 1 95.5 181 GLN B N 1
ATOM 5206 C CA . GLN B 1 181 ? -5.039 33.375 7.727 1 95.5 181 GLN B CA 1
ATOM 5207 C C . GLN B 1 181 ? -5.859 33.906 8.898 1 95.5 181 GLN B C 1
ATOM 5209 O O . GLN B 1 181 ? -5.707 35.062 9.297 1 95.5 181 GLN B O 1
ATOM 5214 N N . PHE B 1 182 ? -6.664 33.031 9.383 1 95.94 182 PHE B N 1
ATOM 5215 C CA . PHE B 1 182 ? -7.492 33.375 10.539 1 95.94 182 PHE B CA 1
ATOM 5216 C C . PHE B 1 182 ? -7.426 32.25 11.578 1 95.94 182 PHE B C 1
ATOM 5218 O O . PHE B 1 182 ? -7.125 31.109 11.25 1 95.94 182 PHE B O 1
ATOM 5225 N N . ILE B 1 183 ? -7.699 32.656 12.82 1 97.62 183 ILE B N 1
ATOM 5226 C CA . ILE B 1 183 ? -7.77 31.688 13.922 1 97.62 183 ILE B CA 1
ATOM 5227 C C . ILE B 1 183 ? -9.031 31.953 14.742 1 97.62 183 ILE B C 1
ATOM 5229 O O . ILE B 1 183 ? -9.461 33.094 14.891 1 97.62 183 ILE B O 1
ATOM 5233 N N . ILE B 1 184 ? -9.633 30.922 15.211 1 97.38 184 ILE B N 1
ATOM 5234 C CA . ILE B 1 184 ? -10.836 31.016 16.031 1 97.38 184 ILE B CA 1
ATOM 5235 C C . ILE B 1 184 ? -10.883 29.844 17.016 1 97.38 184 ILE B C 1
ATOM 5237 O O . ILE B 1 184 ? -10.289 28.797 16.766 1 97.38 184 ILE B O 1
ATOM 5241 N N . ASP B 1 185 ? -11.469 30.078 18.156 1 97.69 185 ASP B N 1
ATOM 5242 C CA . ASP B 1 185 ? -11.781 28.984 19.062 1 97.69 185 ASP B CA 1
ATOM 5243 C C . ASP B 1 185 ? -12.938 28.141 18.531 1 97.69 185 ASP B C 1
ATOM 5245 O O . ASP B 1 185 ? -13.984 28.688 18.172 1 97.69 185 ASP B O 1
ATOM 5249 N N . VAL B 1 186 ? -12.734 26.875 18.547 1 97.31 186 VAL B N 1
ATOM 5250 C CA . VAL B 1 186 ? -13.75 25.984 17.969 1 97.31 186 VAL B CA 1
ATOM 5251 C C . VAL B 1 186 ? -15.062 26.156 18.734 1 97.31 186 VAL B C 1
ATOM 5253 O O . VAL B 1 186 ? -16.141 26.062 18.141 1 97.31 186 VAL B O 1
ATOM 5256 N N . ARG B 1 187 ? -15.039 26.406 20.062 1 95.81 187 ARG B N 1
ATOM 5257 C CA . ARG B 1 187 ? -16.234 26.594 20.875 1 95.81 187 ARG B CA 1
ATOM 5258 C C . ARG B 1 187 ? -17.031 27.797 20.422 1 95.81 187 ARG B C 1
ATOM 5260 O O . ARG B 1 187 ? -18.25 27.828 20.547 1 95.81 187 ARG B O 1
ATOM 5267 N N . ALA B 1 188 ? -16.328 28.766 19.859 1 95.75 188 ALA B N 1
ATOM 5268 C CA . ALA B 1 188 ? -16.984 29.953 19.328 1 95.75 188 ALA B CA 1
ATOM 5269 C C . ALA B 1 188 ? -17.578 29.672 17.953 1 95.75 188 ALA B C 1
ATOM 5271 O O . ALA B 1 188 ? -18.672 30.141 17.625 1 95.75 188 ALA B O 1
ATOM 5272 N N . ALA B 1 189 ? -16.922 28.922 17.172 1 95.25 189 ALA B N 1
ATOM 5273 C CA . ALA B 1 189 ? -17.344 28.609 15.805 1 95.25 189 ALA B CA 1
ATOM 5274 C C . ALA B 1 189 ? -18.484 27.594 15.805 1 95.25 189 ALA B C 1
ATOM 5276 O O . ALA B 1 189 ? -19.312 27.594 14.898 1 95.25 189 ALA B O 1
ATOM 5277 N N . MET B 1 190 ? -18.453 26.781 16.734 1 94.94 190 MET B N 1
ATOM 5278 C CA . MET B 1 190 ? -19.438 25.703 16.844 1 94.94 190 MET B CA 1
ATOM 5279 C C . MET B 1 190 ? -19.75 25.391 18.312 1 94.94 190 MET B C 1
ATOM 5281 O O . MET B 1 190 ? -19.172 24.484 18.891 1 94.94 190 MET B O 1
ATOM 5285 N N . PRO B 1 191 ? -20.75 25.969 18.812 1 93.44 191 PRO B N 1
ATOM 5286 C CA . PRO B 1 191 ? -21.109 25.781 20.219 1 93.44 191 PRO B CA 1
ATOM 5287 C C . PRO B 1 191 ? -21.453 24.344 20.547 1 93.44 191 PRO B C 1
ATOM 5289 O O . PRO B 1 191 ? -21.422 23.938 21.719 1 93.44 191 PRO B O 1
ATOM 5292 N N . GLU B 1 192 ? -21.766 23.547 19.5 1 93.88 192 GLU B N 1
ATOM 5293 C CA . GLU B 1 192 ? -22.109 22.141 19.672 1 93.88 192 GLU B CA 1
ATOM 5294 C C . GLU B 1 192 ? -20.953 21.359 20.297 1 93.88 192 GLU B C 1
ATOM 5296 O O . GLU B 1 192 ? -21.156 20.297 20.875 1 93.88 192 GLU B O 1
ATOM 5301 N N . LEU B 1 193 ? -19.703 21.875 20.172 1 94.19 193 LEU B N 1
ATOM 5302 C CA . LEU B 1 193 ? -18.578 21.203 20.812 1 94.19 193 LEU B CA 1
ATOM 5303 C C . LEU B 1 193 ? -18.75 21.172 22.328 1 94.19 193 LEU B C 1
ATOM 5305 O O . LEU B 1 193 ? -18.547 20.125 22.953 1 94.19 193 LEU B O 1
ATOM 5309 N N . GLU B 1 194 ? -19.125 22.266 22.891 1 91.88 194 GLU B N 1
ATOM 5310 C CA . GLU B 1 194 ? -19.328 22.328 24.344 1 91.88 194 GLU B CA 1
ATOM 5311 C C . GLU B 1 194 ? -20.469 21.406 24.781 1 91.88 194 GLU B C 1
ATOM 5313 O O . GLU B 1 194 ? -20.406 20.797 25.844 1 91.88 194 GLU B O 1
ATOM 5318 N N . GLN B 1 195 ? -21.438 21.391 23.953 1 89.69 195 GLN B N 1
ATOM 5319 C CA . GLN B 1 195 ? -22.531 20.484 24.25 1 89.69 195 GLN B CA 1
ATOM 5320 C C . GLN B 1 195 ? -22.062 19.031 24.266 1 89.69 195 GLN B C 1
ATOM 5322 O O . GLN B 1 195 ? -22.438 18.266 25.141 1 89.69 195 GLN B O 1
ATOM 5327 N N . ALA B 1 196 ? -21.25 18.75 23.328 1 89.38 196 ALA B N 1
ATOM 5328 C CA . ALA B 1 196 ? -20.734 17.391 23.219 1 89.38 196 ALA B CA 1
ATOM 5329 C C . ALA B 1 196 ? -19.812 17.062 24.391 1 89.38 196 ALA B C 1
ATOM 5331 O O . ALA B 1 196 ? -19.812 15.938 24.906 1 89.38 196 ALA B O 1
ATOM 5332 N N . LEU B 1 197 ? -19.031 17.984 24.844 1 88.31 197 LEU B N 1
ATOM 5333 C CA . LEU B 1 197 ? -18.078 17.781 25.922 1 88.31 197 LEU B CA 1
ATOM 5334 C C . LEU B 1 197 ? -18.797 17.688 27.266 1 88.31 197 LEU B C 1
ATOM 5336 O O . LEU B 1 197 ? -18.328 17.016 28.188 1 88.31 197 LEU B O 1
ATOM 5340 N N . GLY B 1 198 ? -19.922 18.391 27.406 1 86.56 198 GLY B N 1
ATOM 5341 C CA . GLY B 1 198 ? -20.641 18.453 28.672 1 86.56 198 GLY B CA 1
ATOM 5342 C C . GLY B 1 198 ? -20.109 19.516 29.609 1 86.56 198 GLY B C 1
ATOM 5343 O O . GLY B 1 198 ? -19 20 29.453 1 86.56 198 GLY B O 1
ATOM 5344 N N . PRO B 1 199 ? -20.922 19.797 30.594 1 86.81 199 PRO B N 1
ATOM 5345 C CA . PRO B 1 199 ? -20.594 20.922 31.469 1 86.81 199 PRO B CA 1
ATOM 5346 C C . PRO B 1 199 ? -19.328 20.656 32.312 1 86.81 199 PRO B C 1
ATOM 5348 O O . PRO B 1 199 ? -18.547 21.578 32.562 1 86.81 199 PRO B O 1
ATOM 5351 N N . GLU B 1 200 ? -19.156 19.469 32.75 1 84.69 200 GLU B N 1
ATOM 5352 C CA . GLU B 1 200 ? -18.031 19.141 33.625 1 84.69 200 GLU B CA 1
ATOM 5353 C C . GLU B 1 200 ? -16.703 19.312 32.875 1 84.69 200 GLU B C 1
ATOM 5355 O O . GLU B 1 200 ? -15.766 19.906 33.406 1 84.69 200 GLU B O 1
ATOM 5360 N N . THR B 1 201 ? -16.672 18.812 31.656 1 86.06 201 THR B N 1
ATOM 5361 C CA . THR B 1 201 ? -15.461 18.906 30.875 1 86.06 201 THR B CA 1
ATOM 5362 C C . THR B 1 201 ? -15.234 20.344 30.406 1 86.06 201 THR B C 1
ATOM 5364 O O . THR B 1 201 ? -14.102 20.828 30.391 1 86.06 201 THR B O 1
ATOM 5367 N N . THR B 1 202 ? -16.234 20.984 30.031 1 88.25 202 THR B N 1
ATOM 5368 C CA . THR B 1 202 ? -16.156 22.359 29.562 1 88.25 202 THR B CA 1
ATOM 5369 C C . THR B 1 202 ? -15.609 23.266 30.656 1 88.25 202 THR B C 1
ATOM 5371 O O . THR B 1 202 ? -14.883 24.219 30.375 1 88.25 202 THR B O 1
ATOM 5374 N N . ALA B 1 203 ? -15.953 22.938 31.844 1 87.88 203 ALA B N 1
ATOM 5375 C CA . ALA B 1 203 ? -15.523 23.766 32.969 1 87.88 203 ALA B CA 1
ATOM 5376 C C . ALA B 1 203 ? -14.016 23.672 33.188 1 87.88 203 ALA B C 1
ATOM 5378 O O . ALA B 1 203 ? -13.406 24.562 33.781 1 87.88 203 ALA B O 1
ATOM 5379 N N . LEU B 1 204 ? -13.414 22.656 32.656 1 86.12 204 LEU B N 1
ATOM 5380 C CA . LEU B 1 204 ? -11.977 22.453 32.812 1 86.12 204 LEU B CA 1
ATOM 5381 C C . LEU B 1 204 ? -11.203 23.234 31.75 1 86.12 204 LEU B C 1
ATOM 5383 O O . LEU B 1 204 ? -9.992 23.406 31.859 1 86.12 204 LEU B O 1
ATOM 5387 N N . LEU B 1 205 ? -11.859 23.703 30.781 1 90.81 205 LEU B N 1
ATOM 5388 C CA . LEU B 1 205 ? -11.211 24.406 29.672 1 90.81 205 LEU B CA 1
ATOM 5389 C C . LEU B 1 205 ? -10.984 25.875 30 1 90.81 205 LEU B C 1
ATOM 5391 O O . LEU B 1 205 ? -11.758 26.469 30.766 1 90.81 205 LEU B O 1
ATOM 5395 N N . PRO B 1 206 ? -9.906 26.422 29.5 1 93.56 206 PRO B N 1
ATOM 5396 C CA . PRO B 1 206 ? -9.672 27.844 29.75 1 93.56 206 PRO B CA 1
ATOM 5397 C C . PRO B 1 206 ? -10.711 28.734 29.062 1 93.56 206 PRO B C 1
ATOM 5399 O O . PRO B 1 206 ? -11.477 28.266 28.219 1 93.56 206 PRO B O 1
ATOM 5402 N N . PRO B 1 207 ? -10.719 30.047 29.422 1 95.25 207 PRO B N 1
ATOM 5403 C CA . PRO B 1 207 ? -11.602 30.969 28.719 1 95.25 207 PRO B CA 1
ATOM 5404 C C . PRO B 1 207 ? -11.297 31.078 27.234 1 95.25 207 PRO B C 1
ATOM 5406 O O . PRO B 1 207 ? -10.148 30.875 26.812 1 95.25 207 PRO B O 1
ATOM 5409 N N . VAL B 1 208 ? -12.336 31.375 26.5 1 96.44 208 VAL B N 1
ATOM 5410 C CA . VAL B 1 208 ? -12.203 31.531 25.047 1 96.44 208 VAL B CA 1
ATOM 5411 C C . VAL B 1 208 ? -11.336 32.75 24.734 1 96.44 208 VAL B C 1
ATOM 5413 O O . VAL B 1 208 ? -11.727 33.875 25.031 1 96.44 208 VAL B O 1
ATOM 5416 N N . ARG B 1 209 ? -10.211 32.469 24.125 1 95.38 209 ARG B N 1
ATOM 5417 C CA . ARG B 1 209 ? -9.273 33.531 23.75 1 95.38 209 ARG B CA 1
ATOM 5418 C C . ARG B 1 209 ? -9.648 34.156 22.406 1 95.38 209 ARG B C 1
ATOM 5420 O O . ARG B 1 209 ? -9.602 35.375 22.25 1 95.38 209 ARG B O 1
ATOM 5427 N N . PHE B 1 210 ? -10.062 33.375 21.422 1 97.25 210 PHE B N 1
ATOM 5428 C CA . PHE B 1 210 ? -10.438 33.812 20.094 1 97.25 210 PHE B CA 1
ATOM 5429 C C . PHE B 1 210 ? -11.922 33.562 19.844 1 97.25 210 PHE B C 1
ATOM 5431 O O . PHE B 1 210 ? -12.297 32.562 19.219 1 97.25 210 PHE B O 1
ATOM 5438 N N . SER B 1 211 ? -12.789 34.531 20.125 1 96.44 211 SER B N 1
ATOM 5439 C CA . SER B 1 211 ? -14.242 34.375 20.094 1 96.44 211 SER B CA 1
ATOM 5440 C C . SER B 1 211 ? -14.797 34.656 18.703 1 96.44 211 SER B C 1
ATOM 5442 O O . SER B 1 211 ? -15.961 34.344 18.422 1 96.44 211 SER B O 1
ATOM 5444 N N . GLU B 1 212 ? -14.016 35.219 17.859 1 93.75 212 GLU B N 1
ATOM 5445 C CA . GLU B 1 212 ? -14.328 35.469 16.453 1 93.75 212 GLU B CA 1
ATOM 5446 C C . GLU B 1 212 ? -13.109 35.25 15.57 1 93.75 212 GLU B C 1
ATOM 5448 O O . GLU B 1 212 ? -11.977 35.219 16.062 1 93.75 212 GLU B O 1
ATOM 5453 N N . PRO B 1 213 ? -13.367 35 14.328 1 94.5 213 PRO B N 1
ATOM 5454 C CA . PRO B 1 213 ? -12.195 34.875 13.453 1 94.5 213 PRO B CA 1
ATOM 5455 C C . PRO B 1 213 ? -11.227 36.062 13.594 1 94.5 213 PRO B C 1
ATOM 5457 O O . PRO B 1 213 ? -11.602 37.188 13.344 1 94.5 213 PRO B O 1
ATOM 5460 N N . THR B 1 214 ? -10.07 35.719 14.016 1 95.69 214 THR B N 1
ATOM 5461 C CA . THR B 1 214 ? -9.016 36.719 14.219 1 95.69 214 THR B CA 1
ATOM 5462 C C . THR B 1 214 ? -7.949 36.594 13.141 1 95.69 214 THR B C 1
ATOM 5464 O O . THR B 1 214 ? -7.402 35.5 12.922 1 95.69 214 THR B O 1
ATOM 5467 N N . SER B 1 215 ? -7.641 37.688 12.523 1 93.75 215 SER B N 1
ATOM 5468 C CA . SER B 1 215 ? -6.68 37.688 11.422 1 93.75 215 SER B CA 1
ATOM 5469 C C . SER B 1 215 ? -5.258 37.469 11.93 1 93.75 215 SER B C 1
ATOM 5471 O O . SER B 1 215 ? -4.867 38.062 12.953 1 93.75 215 SER B O 1
ATOM 5473 N N . LEU B 1 216 ? -4.578 36.656 11.281 1 95.31 216 LEU B N 1
ATOM 5474 C CA . LEU B 1 216 ? -3.146 36.438 11.477 1 95.31 216 LEU B CA 1
ATOM 5475 C C . LEU B 1 216 ? -2.344 37 10.32 1 95.31 216 LEU B C 1
ATOM 5477 O O . LEU B 1 216 ? -2.549 36.625 9.164 1 95.31 216 LEU B O 1
ATOM 5481 N N . ARG B 1 217 ? -1.428 37.906 10.602 1 90.81 217 ARG B N 1
ATOM 5482 C CA . ARG B 1 217 ? -0.66 38.531 9.531 1 90.81 217 ARG B CA 1
ATOM 5483 C C . ARG B 1 217 ? 0.795 38.75 9.938 1 90.81 217 ARG B C 1
ATOM 5485 O O . ARG B 1 217 ? 1.091 38.938 11.117 1 90.81 217 ARG B O 1
ATOM 5492 N N . ARG B 1 218 ? 1.615 38.625 9.023 1 92.12 218 ARG B N 1
ATOM 5493 C CA . ARG B 1 218 ? 3.004 39 9.227 1 92.12 218 ARG B CA 1
ATOM 5494 C C . ARG B 1 218 ? 3.326 40.312 8.484 1 92.12 218 ARG B C 1
ATOM 5496 O O . ARG B 1 218 ? 2.615 40.688 7.551 1 92.12 218 ARG B O 1
ATOM 5503 N N . THR B 1 219 ? 4.332 40.938 8.977 1 89.56 219 THR B N 1
ATOM 5504 C CA . THR B 1 219 ? 4.766 42.188 8.32 1 89.56 219 THR B CA 1
ATOM 5505 C C . THR B 1 219 ? 5.66 41.875 7.121 1 89.56 219 THR B C 1
ATOM 5507 O O . THR B 1 219 ? 6.656 41.156 7.254 1 89.56 219 THR B O 1
ATOM 5510 N N . ALA B 1 220 ? 5.168 42.375 6.023 1 88.12 220 ALA B N 1
ATOM 5511 C CA . ALA B 1 220 ? 6.031 42.25 4.855 1 88.12 220 ALA B CA 1
ATOM 5512 C C . ALA B 1 220 ? 7.301 43.094 4.996 1 88.12 220 ALA B C 1
ATOM 5514 O O . ALA B 1 220 ? 7.258 44.188 5.523 1 88.12 220 ALA B O 1
ATOM 5515 N N . PRO B 1 221 ? 8.414 42.562 4.535 1 85.12 221 PRO B N 1
ATOM 5516 C CA . PRO B 1 221 ? 9.602 43.438 4.508 1 85.12 221 PRO B CA 1
ATOM 5517 C C . PRO B 1 221 ? 9.383 44.688 3.703 1 85.12 221 PRO B C 1
ATOM 5519 O O . PRO B 1 221 ? 8.625 44.688 2.73 1 85.12 221 PRO B O 1
ATOM 5522 N N . GLU B 1 222 ? 10.133 45.719 4.176 1 86.25 222 GLU B N 1
ATOM 5523 C CA . GLU B 1 222 ? 10 47 3.492 1 86.25 222 GLU B CA 1
ATOM 5524 C C . GLU B 1 222 ? 10.258 46.875 1.994 1 86.25 222 GLU B C 1
ATOM 5526 O O . GLU B 1 222 ? 11.25 46.25 1.582 1 86.25 222 GLU B O 1
ATOM 5531 N N . GLY B 1 223 ? 9.359 47.312 1.243 1 83.94 223 GLY B N 1
ATOM 5532 C CA . GLY B 1 223 ? 9.508 47.281 -0.203 1 83.94 223 GLY B CA 1
ATOM 5533 C C . GLY B 1 223 ? 8.977 46 -0.837 1 83.94 223 GLY B C 1
ATOM 5534 O O . GLY B 1 223 ? 8.93 45.906 -2.062 1 83.94 223 GLY B O 1
ATOM 5535 N N . GLN B 1 224 ? 8.555 45.062 -0.024 1 84.69 224 GLN B N 1
ATOM 5536 C CA . GLN B 1 224 ? 8.102 43.781 -0.553 1 84.69 224 GLN B CA 1
ATOM 5537 C C . GLN B 1 224 ? 6.602 43.625 -0.342 1 84.69 224 GLN B C 1
ATOM 5539 O O . GLN B 1 224 ? 6.07 42.5 -0.507 1 84.69 224 GLN B O 1
ATOM 5544 N N . GLU B 1 225 ? 5.965 44.625 -0.095 1 79.06 225 GLU B N 1
ATOM 5545 C CA . GLU B 1 225 ? 4.555 44.562 0.277 1 79.06 225 GLU B CA 1
ATOM 5546 C C . GLU B 1 225 ? 3.705 44.031 -0.865 1 79.06 225 GLU B C 1
ATOM 5548 O O . GLU B 1 225 ? 2.693 43.375 -0.63 1 79.06 225 GLU B O 1
ATOM 5553 N N . THR B 1 226 ? 4.215 44.219 -2.051 1 77.31 226 THR B N 1
ATOM 5554 C CA . THR B 1 226 ? 3.408 43.812 -3.199 1 77.31 226 THR B CA 1
ATOM 5555 C C . THR B 1 226 ? 3.902 42.5 -3.777 1 77.31 226 THR B C 1
ATOM 5557 O O . THR B 1 226 ? 3.422 42.062 -4.82 1 77.31 226 THR B O 1
ATOM 5560 N N . HIS B 1 227 ? 4.855 41.938 -3.098 1 79.5 227 HIS B N 1
ATOM 5561 C CA . HIS B 1 227 ? 5.32 40.625 -3.543 1 79.5 227 HIS B CA 1
ATOM 5562 C C . HIS B 1 227 ? 4.227 39.562 -3.404 1 79.5 227 HIS B C 1
ATOM 5564 O O . HIS B 1 227 ? 3.496 39.562 -2.41 1 79.5 227 HIS B O 1
ATOM 5570 N N . PRO B 1 228 ? 4.082 38.688 -4.422 1 76.12 228 PRO B N 1
ATOM 5571 C CA . PRO B 1 228 ? 3.008 37.688 -4.406 1 76.12 228 PRO B CA 1
ATOM 5572 C C . PRO B 1 228 ? 2.994 36.844 -3.127 1 76.12 228 PRO B C 1
ATOM 5574 O O . PRO B 1 228 ? 1.926 36.438 -2.666 1 76.12 228 PRO B O 1
ATOM 5577 N N . ARG B 1 229 ? 4.125 36.688 -2.59 1 77.38 229 ARG B N 1
ATOM 5578 C CA . ARG B 1 229 ? 4.238 35.844 -1.384 1 77.38 229 ARG B CA 1
ATOM 5579 C C . ARG B 1 229 ? 3.459 36.469 -0.228 1 77.38 229 ARG B C 1
ATOM 5581 O O . ARG B 1 229 ? 3.008 35.781 0.674 1 77.38 229 ARG B O 1
ATOM 5588 N N . PHE B 1 230 ? 3.254 37.75 -0.333 1 82.94 230 PHE B N 1
ATOM 5589 C CA . PHE B 1 230 ? 2.594 38.438 0.762 1 82.94 230 PHE B CA 1
ATOM 5590 C C . PHE B 1 230 ? 1.171 38.844 0.377 1 82.94 230 PHE B C 1
ATOM 5592 O O . PHE B 1 230 ? 0.453 39.438 1.17 1 82.94 230 PHE B O 1
ATOM 5599 N N . GLN B 1 231 ? 0.813 38.438 -0.787 1 82.75 231 GLN B N 1
ATOM 5600 C CA . GLN B 1 231 ? -0.552 38.688 -1.234 1 82.75 231 GLN B CA 1
ATOM 5601 C C . GLN B 1 231 ? -1.482 37.531 -0.839 1 82.75 231 GLN B C 1
ATOM 5603 O O . GLN B 1 231 ? -2.701 37.719 -0.771 1 82.75 231 GLN B O 1
ATOM 5608 N N . ARG B 1 232 ? -0.851 36.406 -0.664 1 86.88 232 ARG B N 1
ATOM 5609 C CA . ARG B 1 232 ? -1.626 35.219 -0.257 1 86.88 232 ARG B CA 1
ATOM 5610 C C . ARG B 1 232 ? -0.933 34.469 0.875 1 86.88 232 ARG B C 1
ATOM 5612 O O . ARG B 1 232 ? 0.19 34 0.711 1 86.88 232 ARG B O 1
ATOM 5619 N N . GLU B 1 233 ? -1.562 34.5 1.93 1 88.94 233 GLU B N 1
ATOM 5620 C CA . GLU B 1 233 ? -1.104 33.688 3.059 1 88.94 233 GLU B CA 1
ATOM 5621 C C . GLU B 1 233 ? -1.927 32.406 3.199 1 88.94 233 GLU B C 1
ATOM 5623 O O . GLU B 1 233 ? -3.154 32.469 3.291 1 88.94 233 GLU B O 1
ATOM 5628 N N . LYS B 1 234 ? -1.165 31.312 3.123 1 87.88 234 LYS B N 1
ATOM 5629 C CA . LYS B 1 234 ? -1.877 30.047 3.18 1 87.88 234 LYS B CA 1
ATOM 5630 C C . LYS B 1 234 ? -1.11 29.016 4.016 1 87.88 234 LYS B C 1
ATOM 5632 O O . LYS B 1 234 ? 0.11 29.125 4.16 1 87.88 234 LYS B O 1
ATOM 5637 N N . ASN B 1 235 ? -1.805 28.109 4.652 1 89.94 235 ASN B N 1
ATOM 5638 C CA . ASN B 1 235 ? -1.314 26.859 5.238 1 89.94 235 ASN B CA 1
ATOM 5639 C C . ASN B 1 235 ? -0.413 27.125 6.441 1 89.94 235 ASN B C 1
ATOM 5641 O O . ASN B 1 235 ? 0.581 26.422 6.641 1 89.94 235 ASN B O 1
ATOM 5645 N N . TRP B 1 236 ? -0.731 28.203 7.203 1 96.06 236 TRP B N 1
ATOM 5646 C CA . TRP B 1 236 ? -0.027 28.344 8.477 1 96.06 236 TRP B CA 1
ATOM 5647 C C . TRP B 1 236 ? -0.368 27.203 9.422 1 96.06 236 TRP B C 1
ATOM 5649 O O . TRP B 1 236 ? -1.456 26.625 9.344 1 96.06 236 TRP B O 1
ATOM 5659 N N . ALA B 1 237 ? 0.583 26.906 10.273 1 96.31 237 ALA B N 1
ATOM 5660 C CA . ALA B 1 237 ? 0.352 25.781 11.172 1 96.31 237 ALA B CA 1
ATOM 5661 C C . ALA B 1 237 ? 0.672 26.172 12.617 1 96.31 237 ALA B C 1
ATOM 5663 O O . ALA B 1 237 ? 1.748 26.703 12.898 1 96.31 237 ALA B O 1
ATOM 5664 N N . PRO B 1 238 ? -0.258 25.891 13.484 1 97.44 238 PRO B N 1
ATOM 5665 C CA . PRO B 1 238 ? 0.018 26.172 14.891 1 97.44 238 PRO B CA 1
ATOM 5666 C C . PRO B 1 238 ? 1.072 25.234 15.484 1 97.44 238 PRO B C 1
ATOM 5668 O O . PRO B 1 238 ? 1.207 24.094 15.039 1 97.44 238 PRO B O 1
ATOM 5671 N N . ALA B 1 239 ? 1.758 25.781 16.453 1 97.5 239 ALA B N 1
ATOM 5672 C CA . ALA B 1 239 ? 2.799 25.047 17.172 1 97.5 239 ALA B CA 1
ATOM 5673 C C . ALA B 1 239 ? 2.945 25.562 18.594 1 97.5 239 ALA B C 1
ATOM 5675 O O . ALA B 1 239 ? 2.566 26.703 18.891 1 97.5 239 ALA B O 1
ATOM 5676 N N . GLN B 1 240 ? 3.457 24.703 19.438 1 96.88 240 GLN B N 1
ATOM 5677 C CA . GLN B 1 240 ? 3.84 25.078 20.781 1 96.88 240 GLN B CA 1
ATOM 5678 C C . GLN B 1 240 ? 5.098 24.344 21.234 1 96.88 240 GLN B C 1
ATOM 5680 O O . GLN B 1 240 ? 5.23 23.141 21 1 96.88 240 GLN B O 1
ATOM 5685 N N . SER B 1 241 ? 5.949 25.109 21.766 1 96.31 241 SER B N 1
ATOM 5686 C CA . SER B 1 241 ? 7.082 24.484 22.422 1 96.31 241 SER B CA 1
ATOM 5687 C C . SER B 1 241 ? 6.668 23.844 23.75 1 96.31 241 SER B C 1
ATOM 5689 O O . SER B 1 241 ? 5.93 24.453 24.531 1 96.31 241 SER B O 1
ATOM 5691 N N . PRO B 1 242 ? 7.207 22.703 23.984 1 95.38 242 PRO B N 1
ATOM 5692 C CA . PRO B 1 242 ? 6.895 22.094 25.297 1 95.38 242 PRO B CA 1
ATOM 5693 C C . PRO B 1 242 ? 7.645 22.766 26.438 1 95.38 242 PRO B C 1
ATOM 5695 O O . PRO B 1 242 ? 7.371 22.469 27.609 1 95.38 242 PRO B O 1
ATOM 5698 N N . PHE B 1 243 ? 8.508 23.672 26.141 1 95.75 243 PHE B N 1
ATOM 5699 C CA . PHE B 1 243 ? 9.359 24.25 27.172 1 95.75 243 PHE B CA 1
ATOM 5700 C C . PHE B 1 243 ? 9.039 25.719 27.391 1 95.75 243 PHE B C 1
ATOM 5702 O O . PHE B 1 243 ? 9.695 26.406 28.172 1 95.75 243 PHE B O 1
ATOM 5709 N N . SER B 1 244 ? 8.117 26.156 26.641 1 93.94 244 SER B N 1
ATOM 5710 C CA . SER B 1 244 ? 7.668 27.531 26.828 1 93.94 244 SER B CA 1
ATOM 5711 C C . SER B 1 244 ? 6.348 27.578 27.594 1 93.94 244 SER B C 1
ATOM 5713 O O . SER B 1 244 ? 5.848 26.547 28.047 1 93.94 244 SER B O 1
ATOM 5715 N N . SER B 1 245 ? 5.859 28.797 27.75 1 93.31 245 SER B N 1
ATOM 5716 C CA . SER B 1 245 ? 4.586 28.969 28.453 1 93.31 245 SER B CA 1
ATOM 5717 C C . SER B 1 245 ? 3.453 28.266 27.688 1 93.31 245 SER B C 1
ATOM 5719 O O . SER B 1 245 ? 3.428 28.281 26.453 1 93.31 245 SER B O 1
ATOM 5721 N N . ASP B 1 246 ? 2.498 27.75 28.453 1 91.38 246 ASP B N 1
ATOM 5722 C CA . ASP B 1 246 ? 1.354 27.062 27.859 1 91.38 246 ASP B CA 1
ATOM 5723 C C . ASP B 1 246 ? 0.501 28.016 27.031 1 91.38 246 ASP B C 1
ATOM 5725 O O . ASP B 1 246 ? -0.277 27.578 26.172 1 91.38 246 ASP B O 1
ATOM 5729 N N . ASP B 1 247 ? 0.67 29.25 27.25 1 90.88 247 ASP B N 1
ATOM 5730 C CA . ASP B 1 247 ? -0.153 30.25 26.578 1 90.88 247 ASP B CA 1
ATOM 5731 C C . ASP B 1 247 ? 0.495 30.703 25.281 1 90.88 247 ASP B C 1
ATOM 5733 O O . ASP B 1 247 ? -0.151 31.344 24.453 1 90.88 247 ASP B O 1
ATOM 5737 N N . GLU B 1 248 ? 1.72 30.344 25.172 1 95.44 248 GLU B N 1
ATOM 5738 C CA . GLU B 1 248 ? 2.412 30.766 23.953 1 95.44 248 GLU B CA 1
ATOM 5739 C C . GLU B 1 248 ? 1.849 30.047 22.734 1 95.44 248 GLU B C 1
ATOM 5741 O O . GLU B 1 248 ? 1.634 28.844 22.75 1 95.44 248 GLU B O 1
ATOM 5746 N N . LEU B 1 249 ? 1.583 30.812 21.75 1 97.25 249 LEU B N 1
ATOM 5747 C CA . LEU B 1 249 ? 1.127 30.281 20.469 1 97.25 249 LEU B CA 1
ATOM 5748 C C . LEU B 1 249 ? 2.104 30.641 19.344 1 97.25 249 LEU B C 1
ATOM 5750 O O . LEU B 1 249 ? 2.377 31.812 19.109 1 97.25 249 LEU B O 1
ATOM 5754 N N . LEU B 1 250 ? 2.621 29.609 18.812 1 98 250 LEU B N 1
ATOM 5755 C CA . LEU B 1 250 ? 3.525 29.766 17.672 1 98 250 LEU B CA 1
ATOM 5756 C C . LEU B 1 250 ? 2.84 29.359 16.375 1 98 250 LEU B C 1
ATOM 5758 O O . LEU B 1 250 ? 1.892 28.578 16.391 1 98 250 LEU B O 1
ATOM 5762 N N . LEU B 1 251 ? 3.312 29.953 15.297 1 98.06 251 LEU B N 1
ATOM 5763 C CA . LEU B 1 251 ? 2.793 29.656 13.969 1 98.06 251 LEU B CA 1
ATOM 5764 C C . LEU B 1 251 ? 3.93 29.391 12.992 1 98.06 251 LEU B C 1
ATOM 5766 O O . LEU B 1 251 ? 4.773 30.266 12.758 1 98.06 251 LEU B O 1
ATOM 5770 N N . MET B 1 252 ? 3.916 28.156 12.492 1 97.44 252 MET B N 1
ATOM 5771 C CA . MET B 1 252 ? 4.789 27.875 11.359 1 97.44 252 MET B CA 1
ATOM 5772 C C . MET B 1 252 ? 4.18 28.406 10.062 1 97.44 252 MET B C 1
ATOM 5774 O O . MET B 1 252 ? 3.203 27.844 9.562 1 97.44 252 MET B O 1
ATOM 5778 N N . VAL B 1 253 ? 4.738 29.453 9.469 1 95.06 253 VAL B N 1
ATOM 5779 C CA . VAL B 1 253 ? 4.109 30.125 8.336 1 95.06 253 VAL B CA 1
ATOM 5780 C C . VAL B 1 253 ? 4.641 29.531 7.027 1 95.06 253 VAL B C 1
ATOM 5782 O O . VAL B 1 253 ? 3.922 29.484 6.027 1 95.06 253 VAL B O 1
ATOM 5785 N N . GLU B 1 254 ? 5.836 29.156 7.004 1 93.12 254 GLU B N 1
ATOM 5786 C CA . GLU B 1 254 ? 6.578 28.375 6.016 1 93.12 254 GLU B CA 1
ATOM 5787 C C . GLU B 1 254 ? 7.613 27.469 6.68 1 93.12 254 GLU B C 1
ATOM 5789 O O . GLU B 1 254 ? 8 27.703 7.824 1 93.12 254 GLU B O 1
ATOM 5794 N N . PRO B 1 255 ? 7.992 26.5 5.922 1 94.94 255 PRO B N 1
ATOM 5795 C CA . PRO B 1 255 ? 9.023 25.688 6.562 1 94.94 255 PRO B CA 1
ATOM 5796 C C . PRO B 1 255 ? 10.219 26.516 7.035 1 94.94 255 PRO B C 1
ATOM 5798 O O . PRO B 1 255 ? 10.781 27.281 6.262 1 94.94 255 PRO B O 1
ATOM 5801 N N . ALA B 1 256 ? 10.562 26.406 8.312 1 95.19 256 ALA B N 1
ATOM 5802 C CA . ALA B 1 256 ? 11.711 27.031 8.984 1 95.19 256 ALA B CA 1
ATOM 5803 C C . ALA B 1 256 ? 11.383 28.453 9.414 1 95.19 256 ALA B C 1
ATOM 5805 O O . ALA B 1 256 ? 12.211 29.125 10.023 1 95.19 256 ALA B O 1
ATOM 5806 N N . GLN B 1 257 ? 10.156 28.891 9.156 1 95 257 GLN B N 1
ATOM 5807 C CA . GLN B 1 257 ? 9.766 30.25 9.555 1 95 257 GLN B CA 1
ATOM 5808 C C . GLN B 1 257 ? 8.703 30.203 10.648 1 95 257 GLN B C 1
ATOM 5810 O O . GLN B 1 257 ? 7.504 30.203 10.352 1 95 257 GLN B O 1
ATOM 5815 N N . LEU B 1 258 ? 9.211 30.344 11.82 1 97.5 258 LEU B N 1
ATOM 5816 C CA . LEU B 1 258 ? 8.352 30.281 12.992 1 97.5 258 LEU B CA 1
ATOM 5817 C C . LEU B 1 258 ? 8.086 31.688 13.531 1 97.5 258 LEU B C 1
ATOM 5819 O O . LEU B 1 258 ? 9.008 32.5 13.656 1 97.5 258 LEU B O 1
ATOM 5823 N N . TYR B 1 259 ? 6.816 31.969 13.766 1 97.75 259 TYR B N 1
ATOM 5824 C CA . TYR B 1 259 ? 6.379 33.25 14.305 1 97.75 259 TYR B CA 1
ATOM 5825 C C . TYR B 1 259 ? 5.629 33.062 15.617 1 97.75 259 TYR B C 1
ATOM 5827 O O . TYR B 1 259 ? 5.062 32 15.867 1 97.75 259 TYR B O 1
ATOM 5835 N N . ARG B 1 260 ? 5.617 34.125 16.391 1 97.88 260 ARG B N 1
ATOM 5836 C CA . ARG B 1 260 ? 4.875 34.156 17.641 1 97.88 260 ARG B CA 1
ATOM 5837 C C . ARG B 1 260 ? 3.648 35.031 17.531 1 97.88 260 ARG B C 1
ATOM 5839 O O . ARG B 1 260 ? 3.74 36.156 17.047 1 97.88 260 ARG B O 1
ATOM 5846 N N . TRP B 1 261 ? 2.59 34.5 17.969 1 97.81 261 TRP B N 1
ATOM 5847 C CA . TRP B 1 261 ? 1.407 35.344 18.125 1 97.81 261 TRP B CA 1
ATOM 5848 C C . TRP B 1 261 ? 1.618 36.406 19.203 1 97.81 261 TRP B C 1
ATOM 5850 O O . TRP B 1 261 ? 2.102 36.094 20.297 1 97.81 261 TRP B O 1
ATOM 5860 N N . THR B 1 262 ? 1.227 37.594 18.938 1 95.5 262 THR B N 1
ATOM 5861 C CA . THR B 1 262 ? 1.397 38.688 19.891 1 95.5 262 THR B CA 1
ATOM 5862 C C . THR B 1 262 ? 0.05 39.125 20.453 1 95.5 262 THR B C 1
ATOM 5864 O O . THR B 1 262 ? -0.242 38.906 21.625 1 95.5 262 THR B O 1
ATOM 5867 N N . SER B 1 263 ? -0.753 39.688 19.609 1 94.25 263 SER B N 1
ATOM 5868 C CA . SER B 1 263 ? -2.09 40.125 19.984 1 94.25 263 SER B CA 1
ATOM 5869 C C . SER B 1 263 ? -3.006 40.219 18.781 1 94.25 263 SER B C 1
ATOM 5871 O O . SER B 1 263 ? -2.559 40.031 17.641 1 94.25 263 SER B O 1
ATOM 5873 N N . LYS B 1 264 ? -4.219 40.5 19.062 1 92.5 264 LYS B N 1
ATOM 5874 C CA . LYS B 1 264 ? -5.215 40.594 18 1 92.5 264 LYS B CA 1
ATOM 5875 C C . LYS B 1 264 ? -4.91 41.781 17.078 1 92.5 264 LYS B C 1
ATOM 5877 O O . LYS B 1 264 ? -5.25 41.781 15.898 1 92.5 264 LYS B O 1
ATOM 5882 N N . GLU B 1 265 ? -4.273 42.781 17.641 1 91.56 265 GLU B N 1
ATOM 5883 C CA . GLU B 1 265 ? -4.074 44.062 16.938 1 91.56 265 GLU B CA 1
ATOM 5884 C C . GLU B 1 265 ? -2.711 44.094 16.25 1 91.56 265 GLU B C 1
ATOM 5886 O O . GLU B 1 265 ? -2.494 44.875 15.328 1 91.56 265 GLU B O 1
ATOM 5891 N N . GLU B 1 266 ? -1.881 43.25 16.656 1 94.88 266 GLU B N 1
ATOM 5892 C CA . GLU B 1 266 ? -0.505 43.344 16.172 1 94.88 266 GLU B CA 1
ATOM 5893 C C . GLU B 1 266 ? -0.173 42.156 15.258 1 94.88 266 GLU B C 1
ATOM 5895 O O . GLU B 1 266 ? -0.709 41.062 15.43 1 94.88 266 GLU B O 1
ATOM 5900 N N . PRO B 1 267 ? 0.732 42.375 14.305 1 94.56 267 PRO B N 1
ATOM 5901 C CA . PRO B 1 267 ? 1.227 41.25 13.5 1 94.56 267 PRO B CA 1
ATOM 5902 C C . PRO B 1 267 ? 2 40.219 14.328 1 94.56 267 PRO B C 1
ATOM 5904 O O . PRO B 1 267 ? 2.52 40.562 15.398 1 94.56 267 PRO B O 1
ATOM 5907 N N . VAL B 1 268 ? 1.991 39.031 13.828 1 96.81 268 VAL B N 1
ATOM 5908 C CA . VAL B 1 268 ? 2.838 38.031 14.453 1 96.81 268 VAL B CA 1
ATOM 5909 C C . VAL B 1 268 ? 4.305 38.438 14.312 1 96.81 268 VAL B C 1
ATOM 5911 O O . VAL B 1 268 ? 4.668 39.188 13.398 1 96.81 268 VAL B O 1
ATOM 5914 N N . GLN B 1 269 ? 5.164 37.906 15.188 1 97 269 GLN B N 1
ATOM 5915 C CA . GLN B 1 269 ? 6.574 38.281 15.219 1 97 269 GLN B CA 1
ATOM 5916 C C . GLN B 1 269 ? 7.465 37.094 14.891 1 97 269 GLN B C 1
ATOM 5918 O O . GLN B 1 269 ? 7.305 36 15.469 1 97 269 GLN B O 1
ATOM 5923 N N . PRO B 1 270 ? 8.414 37.344 13.969 1 96.12 270 PRO B N 1
ATOM 5924 C CA . PRO B 1 270 ? 9.352 36.25 13.695 1 96.12 270 PRO B CA 1
ATOM 5925 C C . PRO B 1 270 ? 10.25 35.906 14.891 1 96.12 270 PRO B C 1
ATOM 5927 O O . PRO B 1 270 ? 10.758 36.844 15.547 1 96.12 270 PRO B O 1
ATOM 5930 N N . ILE B 1 271 ? 10.492 34.656 15.156 1 96.38 271 ILE B N 1
ATOM 5931 C CA . ILE B 1 271 ? 11.281 34.312 16.344 1 96.38 271 ILE B CA 1
ATOM 5932 C C . ILE B 1 271 ? 12.492 33.469 15.93 1 96.38 271 ILE B C 1
ATOM 5934 O O . ILE B 1 271 ? 13.273 33.031 16.781 1 96.38 271 ILE B O 1
ATOM 5938 N N . VAL B 1 272 ? 12.688 33.188 14.695 1 96.25 272 VAL B N 1
ATOM 5939 C CA . VAL B 1 272 ? 13.867 32.531 14.148 1 96.25 272 VAL B CA 1
ATOM 5940 C C . VAL B 1 272 ? 14.664 33.531 13.297 1 96.25 272 VAL B C 1
ATOM 5942 O O . VAL B 1 272 ? 14.133 34.094 12.352 1 96.25 272 VAL B O 1
ATOM 5945 N N . SER B 1 273 ? 15.93 33.688 13.641 1 95.44 273 SER B N 1
ATOM 5946 C CA . SER B 1 273 ? 16.766 34.594 12.883 1 95.44 273 SER B CA 1
ATOM 5947 C C . SER B 1 273 ? 17.047 34.062 11.477 1 95.44 273 SER B C 1
ATOM 5949 O O . SER B 1 273 ? 16.922 32.875 11.219 1 95.44 273 SER B O 1
ATOM 5951 N N . ASP B 1 274 ? 17.422 34.969 10.594 1 91.88 274 ASP B N 1
ATOM 5952 C CA . ASP B 1 274 ? 17.781 34.594 9.227 1 91.88 274 ASP B CA 1
ATOM 5953 C C . ASP B 1 274 ? 18.875 33.531 9.227 1 91.88 274 ASP B C 1
ATOM 5955 O O . ASP B 1 274 ? 18.828 32.594 8.43 1 91.88 274 ASP B O 1
ATOM 5959 N N . LYS B 1 275 ? 19.812 33.781 10.047 1 93.56 275 LYS B N 1
ATOM 5960 C CA . LYS B 1 275 ? 20.938 32.844 10.133 1 93.56 275 LYS B CA 1
ATOM 5961 C C . LYS B 1 275 ? 20.469 31.469 10.594 1 93.56 275 LYS B C 1
ATOM 5963 O O . LYS B 1 275 ? 20.922 30.453 10.062 1 93.56 275 LYS B O 1
ATOM 5968 N N . ASP B 1 276 ? 19.531 31.453 11.508 1 94.12 276 ASP B N 1
ATOM 5969 C CA . ASP B 1 276 ? 19.078 30.188 12.102 1 94.12 276 ASP B CA 1
ATOM 5970 C C . ASP B 1 276 ? 18.094 29.469 11.195 1 94.12 276 ASP B C 1
ATOM 5972 O O . ASP B 1 276 ? 17.797 28.297 11.391 1 94.12 276 ASP B O 1
ATOM 5976 N N . GLN B 1 277 ? 17.609 30.109 10.203 1 93.69 277 GLN B N 1
ATOM 5977 C CA . GLN B 1 277 ? 16.719 29.484 9.227 1 93.69 277 GLN B CA 1
ATOM 5978 C C . GLN B 1 277 ? 17.516 28.641 8.227 1 93.69 277 GLN B C 1
ATOM 5980 O O . GLN B 1 277 ? 16.953 27.734 7.598 1 93.69 277 GLN B O 1
ATOM 5985 N N . ILE B 1 278 ? 18.781 28.953 8.125 1 94.19 278 ILE B N 1
ATOM 5986 C CA . ILE B 1 278 ? 19.625 28.203 7.203 1 94.19 278 ILE B CA 1
ATOM 5987 C C . ILE B 1 278 ? 19.922 26.812 7.773 1 94.19 278 ILE B C 1
ATOM 5989 O O . ILE B 1 278 ? 20.391 26.688 8.906 1 94.19 278 ILE B O 1
ATOM 5993 N N . SER B 1 279 ? 19.562 25.766 7.035 1 95.06 279 SER B N 1
ATOM 5994 C CA . SER B 1 279 ? 19.719 24.375 7.457 1 95.06 279 SER B CA 1
ATOM 5995 C C . SER B 1 279 ? 19.859 23.438 6.254 1 95.06 279 SER B C 1
ATOM 5997 O O . SER B 1 279 ? 19.016 22.578 6.031 1 95.06 279 SER B O 1
ATOM 5999 N N . VAL B 1 280 ? 20.969 23.453 5.617 1 95.56 280 VAL B N 1
ATOM 6000 C CA . VAL B 1 280 ? 21.141 22.656 4.402 1 95.56 280 VAL B CA 1
ATOM 6001 C C . VAL B 1 280 ? 21.359 21.203 4.77 1 95.56 280 VAL B C 1
ATOM 6003 O O . VAL B 1 280 ? 21.781 20.891 5.887 1 95.56 280 VAL B O 1
ATOM 6006 N N . VAL B 1 281 ? 21.047 20.344 3.84 1 96.81 281 VAL B N 1
ATOM 6007 C CA . VAL B 1 281 ? 21.125 18.906 4.082 1 96.81 281 VAL B CA 1
ATOM 6008 C C . VAL B 1 281 ? 22.594 18.484 4.184 1 96.81 281 VAL B C 1
ATOM 6010 O O . VAL B 1 281 ? 23.453 19.047 3.51 1 96.81 281 VAL B O 1
ATOM 6013 N N . GLN B 1 282 ? 22.859 17.531 5.004 1 94.38 282 GLN B N 1
ATOM 6014 C CA . GLN B 1 282 ? 24.203 16.969 5.078 1 94.38 282 GLN B CA 1
ATOM 6015 C C . GLN B 1 282 ? 24.547 16.219 3.791 1 94.38 282 GLN B C 1
ATOM 6017 O O . GLN B 1 282 ? 23.703 15.562 3.193 1 94.38 282 GLN B O 1
ATOM 6022 N N . GLU B 1 283 ? 25.797 16.25 3.467 1 91.5 283 GLU B N 1
ATOM 6023 C CA . GLU B 1 283 ? 26.297 15.586 2.268 1 91.5 283 GLU B CA 1
ATOM 6024 C C . GLU B 1 283 ? 26.547 14.109 2.529 1 91.5 283 GLU B C 1
ATOM 6026 O O . GLU B 1 283 ? 26.922 13.719 3.637 1 91.5 283 GLU B O 1
ATOM 6031 N N . PRO B 1 284 ? 26.359 13.273 1.456 1 91.94 284 PRO B N 1
ATOM 6032 C CA . PRO B 1 284 ? 25.906 13.578 0.102 1 91.94 284 PRO B CA 1
ATOM 6033 C C . PRO B 1 284 ? 24.375 13.539 -0.025 1 91.94 284 PRO B C 1
ATOM 6035 O O . PRO B 1 284 ? 23.719 12.742 0.646 1 91.94 284 PRO B O 1
ATOM 6038 N N . TYR B 1 285 ? 23.891 14.359 -0.895 1 92.38 285 TYR B N 1
ATOM 6039 C CA . TYR B 1 285 ? 22.484 14.312 -1.259 1 92.38 285 TYR B CA 1
ATOM 6040 C C . TYR B 1 285 ? 22.281 14.75 -2.703 1 92.38 285 TYR B C 1
ATOM 6042 O O . TYR B 1 285 ? 22.844 15.758 -3.139 1 92.38 285 TYR B O 1
ATOM 6050 N N . PRO B 1 286 ? 21.516 14.039 -3.404 1 89.81 286 PRO B N 1
ATOM 6051 C CA . PRO B 1 286 ? 20.859 12.758 -3.123 1 89.81 286 PRO B CA 1
ATOM 6052 C C . PRO B 1 286 ? 21.844 11.664 -2.74 1 89.81 286 PRO B C 1
ATOM 6054 O O . PRO B 1 286 ? 23.047 11.812 -2.971 1 89.81 286 PRO B O 1
ATOM 6057 N N . PRO B 1 287 ? 21.406 10.648 -2.047 1 81.94 287 PRO B N 1
ATOM 6058 C CA . PRO B 1 287 ? 22.312 9.656 -1.451 1 81.94 287 PRO B CA 1
ATOM 6059 C C . PRO B 1 287 ? 23.312 9.102 -2.451 1 81.94 287 PRO B C 1
ATOM 6061 O O . PRO B 1 287 ? 24.422 8.719 -2.066 1 81.94 287 PRO B O 1
ATOM 6064 N N . ASN B 1 288 ? 23.078 9.047 -3.695 1 79.81 288 ASN B N 1
ATOM 6065 C CA . ASN B 1 288 ? 24 8.469 -4.664 1 79.81 288 ASN B CA 1
ATOM 6066 C C . ASN B 1 288 ? 24.781 9.547 -5.402 1 79.81 288 ASN B C 1
ATOM 6068 O O . ASN B 1 288 ? 25.438 9.273 -6.406 1 79.81 288 ASN B O 1
ATOM 6072 N N . ALA B 1 289 ? 24.688 10.68 -4.805 1 88.06 289 ALA B N 1
ATOM 6073 C CA . ALA B 1 289 ? 25.422 11.773 -5.434 1 88.06 289 ALA B CA 1
ATOM 6074 C C . ALA B 1 289 ? 26.922 11.609 -5.227 1 88.06 289 ALA B C 1
ATOM 6076 O O . ALA B 1 289 ? 27.359 11.164 -4.168 1 88.06 289 ALA B O 1
ATOM 6077 N N . ALA B 1 290 ? 27.625 11.859 -6.238 1 89.44 290 ALA B N 1
ATOM 6078 C CA . ALA B 1 290 ? 29.094 11.859 -6.125 1 89.44 290 ALA B CA 1
ATOM 6079 C C . ALA B 1 290 ? 29.562 12.867 -5.086 1 89.44 290 ALA B C 1
ATOM 6081 O O . ALA B 1 290 ? 28.844 13.828 -4.777 1 89.44 290 ALA B O 1
ATOM 6082 N N . PRO B 1 291 ? 30.781 12.555 -4.539 1 86.81 291 PRO B N 1
ATOM 6083 C CA . PRO B 1 291 ? 31.312 13.523 -3.584 1 86.81 291 PRO B CA 1
ATOM 6084 C C . PRO B 1 291 ? 31.344 14.945 -4.141 1 86.81 291 PRO B C 1
ATOM 6086 O O . PRO B 1 291 ? 31.781 15.164 -5.273 1 86.81 291 PRO B O 1
ATOM 6089 N N . GLY B 1 292 ? 30.812 15.875 -3.361 1 87.38 292 GLY B N 1
ATOM 6090 C CA . GLY B 1 292 ? 30.812 17.266 -3.768 1 87.38 292 GLY B CA 1
ATOM 6091 C C . GLY B 1 292 ? 29.641 17.625 -4.66 1 87.38 292 GLY B C 1
ATOM 6092 O O . GLY B 1 292 ? 29.453 18.781 -5.031 1 87.38 292 GLY B O 1
ATOM 6093 N N . ALA B 1 293 ? 28.812 16.734 -4.977 1 91.19 293 ALA B N 1
ATOM 6094 C CA . ALA B 1 293 ? 27.734 16.938 -5.945 1 91.19 293 ALA B CA 1
ATOM 6095 C C . ALA B 1 293 ? 26.391 17.062 -5.242 1 91.19 293 ALA B C 1
ATOM 6097 O O . ALA B 1 293 ? 25.328 16.953 -5.879 1 91.19 293 ALA B O 1
ATOM 6098 N N . THR B 1 294 ? 26.469 17.375 -3.963 1 92.56 294 THR B N 1
ATOM 6099 C CA . THR B 1 294 ? 25.219 17.531 -3.217 1 92.56 294 THR B CA 1
ATOM 6100 C C . THR B 1 294 ? 24.406 18.703 -3.75 1 92.56 294 THR B C 1
ATOM 6102 O O . THR B 1 294 ? 24.953 19.781 -4.008 1 92.56 294 THR B O 1
ATOM 6105 N N . TRP B 1 295 ? 23.156 18.469 -3.912 1 92.44 295 TRP B N 1
ATOM 6106 C CA . TRP B 1 295 ? 22.25 19.5 -4.395 1 92.44 295 TRP B CA 1
ATOM 6107 C C . TRP B 1 295 ? 21.797 20.406 -3.254 1 92.44 295 TRP B C 1
ATOM 6109 O O . TRP B 1 295 ? 21.438 19.922 -2.176 1 92.44 295 TRP B O 1
ATOM 6119 N N . HIS B 1 296 ? 21.781 21.688 -3.451 1 94 296 HIS B N 1
ATOM 6120 C CA . HIS B 1 296 ? 21.25 22.656 -2.508 1 94 296 HIS B CA 1
ATOM 6121 C C . HIS B 1 296 ? 20.312 23.641 -3.201 1 94 296 HIS B C 1
ATOM 6123 O O . HIS B 1 296 ? 20.578 24.078 -4.324 1 94 296 HIS B O 1
ATOM 6129 N N . ALA B 1 297 ? 19.281 23.906 -2.52 1 92.69 297 ALA B N 1
ATOM 6130 C CA . ALA B 1 297 ? 18.391 24.938 -3.023 1 92.69 297 ALA B CA 1
ATOM 6131 C C . ALA B 1 297 ? 19.094 26.297 -3.076 1 92.69 297 ALA B C 1
ATOM 6133 O O . ALA B 1 297 ? 19.891 26.625 -2.191 1 92.69 297 ALA B O 1
ATOM 6134 N N . ARG B 1 298 ? 18.734 27.078 -4.031 1 91 298 ARG B N 1
ATOM 6135 C CA . ARG B 1 298 ? 19.453 28.328 -4.273 1 91 298 ARG B CA 1
ATOM 6136 C C . ARG B 1 298 ? 18.844 29.484 -3.477 1 91 298 ARG B C 1
ATOM 6138 O O . ARG B 1 298 ? 19.562 30.328 -2.953 1 91 298 ARG B O 1
ATOM 6145 N N . LEU B 1 299 ? 17.578 29.469 -3.422 1 88.44 299 LEU B N 1
ATOM 6146 C CA . LEU B 1 299 ? 16.875 30.578 -2.801 1 88.44 299 LEU B CA 1
ATOM 6147 C C . LEU B 1 299 ? 16.672 30.328 -1.312 1 88.44 299 LEU B C 1
ATOM 6149 O O . LEU B 1 299 ? 17 31.172 -0.479 1 88.44 299 LEU B O 1
ATOM 6153 N N . ARG B 1 300 ? 16.094 29.172 -1.068 1 89.94 300 ARG B N 1
ATOM 6154 C CA . ARG B 1 300 ? 15.82 28.797 0.315 1 89.94 300 ARG B CA 1
ATOM 6155 C C . ARG B 1 300 ? 16.828 27.766 0.811 1 89.94 300 ARG B C 1
ATOM 6157 O O . ARG B 1 300 ? 16.672 26.562 0.552 1 89.94 300 ARG B O 1
ATOM 6164 N N . GLN B 1 301 ? 17.75 28.094 1.552 1 92.44 301 GLN B N 1
ATOM 6165 C CA . GLN B 1 301 ? 18.828 27.25 2.006 1 92.44 301 GLN B CA 1
ATOM 6166 C C . GLN B 1 301 ? 18.422 26.422 3.219 1 92.44 301 GLN B C 1
ATOM 6168 O O . GLN B 1 301 ? 19.031 26.5 4.281 1 92.44 301 GLN B O 1
ATOM 6173 N N . THR B 1 302 ? 17.391 25.609 3.059 1 96.12 302 THR B N 1
ATOM 6174 C CA . THR B 1 302 ? 16.922 24.75 4.129 1 96.12 302 THR B CA 1
ATOM 6175 C C . THR B 1 302 ? 17.016 23.281 3.711 1 96.12 302 THR B C 1
ATOM 6177 O O . THR B 1 302 ? 16.969 22.969 2.52 1 96.12 302 THR B O 1
ATOM 6180 N N . CYS B 1 303 ? 17.109 22.438 4.703 1 97.12 303 CYS B N 1
ATOM 6181 C CA . CYS B 1 303 ? 17.172 21 4.523 1 97.12 303 CYS B CA 1
ATOM 6182 C C . CYS B 1 303 ? 15.969 20.5 3.721 1 97.12 303 CYS B C 1
ATOM 6184 O O . CYS B 1 303 ? 16.125 19.656 2.834 1 97.12 303 CYS B O 1
ATOM 6186 N N . ILE B 1 304 ? 14.766 20.984 4.027 1 97.88 304 ILE B N 1
ATOM 6187 C CA . ILE B 1 304 ? 13.547 20.5 3.395 1 97.88 304 ILE B CA 1
ATOM 6188 C C . ILE B 1 304 ? 13.555 20.859 1.912 1 97.88 304 ILE B C 1
ATOM 6190 O O . ILE B 1 304 ? 13.164 20.047 1.066 1 97.88 304 ILE B O 1
ATOM 6194 N N . HIS B 1 305 ? 14.039 22.016 1.572 1 96.81 305 HIS B N 1
ATOM 6195 C CA . HIS B 1 305 ? 14.141 22.422 0.173 1 96.81 305 HIS B CA 1
ATOM 6196 C C . HIS B 1 305 ? 15.203 21.609 -0.561 1 96.81 305 HIS B C 1
ATOM 6198 O O . HIS B 1 305 ? 15.016 21.234 -1.721 1 96.81 305 HIS B O 1
ATOM 6204 N N . ASP B 1 306 ? 16.297 21.328 0.137 1 96.62 306 ASP B N 1
ATOM 6205 C CA . ASP B 1 306 ? 17.328 20.469 -0.438 1 96.62 306 ASP B CA 1
ATOM 6206 C C . ASP B 1 306 ? 16.766 19.078 -0.754 1 96.62 306 ASP B C 1
ATOM 6208 O O . ASP B 1 306 ? 16.938 18.578 -1.869 1 96.62 306 ASP B O 1
ATOM 6212 N N . VAL B 1 307 ? 16.125 18.531 0.227 1 96 307 VAL B N 1
ATOM 6213 C CA . VAL B 1 307 ? 15.688 17.141 0.125 1 96 307 VAL B CA 1
ATOM 6214 C C . VAL B 1 307 ? 14.562 17.031 -0.899 1 96 307 VAL B C 1
ATOM 6216 O O . VAL B 1 307 ? 14.43 16 -1.576 1 96 307 VAL B O 1
ATOM 6219 N N . MET B 1 308 ? 13.773 18.047 -1.074 1 95 308 MET B N 1
ATOM 6220 C CA . MET B 1 308 ? 12.688 18.047 -2.055 1 95 308 MET B CA 1
ATOM 6221 C C . MET B 1 308 ? 13.188 18.516 -3.418 1 95 308 MET B C 1
ATOM 6223 O O . MET B 1 308 ? 12.438 18.516 -4.395 1 95 308 MET B O 1
ATOM 6227 N N . LEU B 1 309 ? 14.445 18.922 -3.514 1 91.94 309 LEU B N 1
ATOM 6228 C CA . LEU B 1 309 ? 15.133 19.328 -4.734 1 91.94 309 LEU B CA 1
ATOM 6229 C C . LEU B 1 309 ? 14.391 20.469 -5.43 1 91.94 309 LEU B C 1
ATOM 6231 O O . LEU B 1 309 ? 14.18 20.422 -6.645 1 91.94 309 LEU B O 1
ATOM 6235 N N . ASP B 1 310 ? 13.891 21.391 -4.566 1 90.06 310 ASP B N 1
ATOM 6236 C CA . ASP B 1 310 ? 13.117 22.5 -5.121 1 90.06 310 ASP B CA 1
ATOM 6237 C C . ASP B 1 310 ? 13.078 23.672 -4.152 1 90.06 310 ASP B C 1
ATOM 6239 O O . ASP B 1 310 ? 12.961 23.484 -2.941 1 90.06 310 ASP B O 1
ATOM 6243 N N . ASP B 1 311 ? 13.008 24.797 -4.742 1 87.75 311 ASP B N 1
ATOM 6244 C CA . ASP B 1 311 ? 12.938 26.016 -3.947 1 87.75 311 ASP B CA 1
ATOM 6245 C C . ASP B 1 311 ? 11.484 26.453 -3.736 1 87.75 311 ASP B C 1
ATOM 6247 O O . ASP B 1 311 ? 11.195 27.25 -2.844 1 87.75 311 ASP B O 1
ATOM 6251 N N . GLN B 1 312 ? 10.711 25.859 -4.617 1 82.31 312 GLN B N 1
ATOM 6252 C CA . GLN B 1 312 ? 9.367 26.422 -4.652 1 82.31 312 GLN B CA 1
ATOM 6253 C C . GLN B 1 312 ? 8.32 25.375 -4.316 1 82.31 312 GLN B C 1
ATOM 6255 O O . GLN B 1 312 ? 8.609 24.172 -4.309 1 82.31 312 GLN B O 1
ATOM 6260 N N . HIS B 1 313 ? 7.133 25.844 -3.832 1 82.81 313 HIS B N 1
ATOM 6261 C CA . HIS B 1 313 ? 5.906 25.078 -3.664 1 82.81 313 HIS B CA 1
ATOM 6262 C C . HIS B 1 313 ? 6.023 24.109 -2.486 1 82.81 313 HIS B C 1
ATOM 6264 O O . HIS B 1 313 ? 5.48 23 -2.529 1 82.81 313 H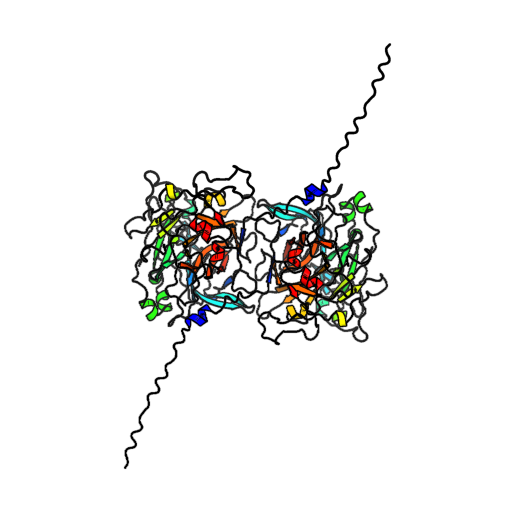IS B O 1
ATOM 6270 N N . VAL B 1 314 ? 6.949 24.391 -1.599 1 91.12 314 VAL B N 1
ATOM 6271 C CA . VAL B 1 314 ? 7.102 23.625 -0.366 1 91.12 314 VAL B CA 1
ATOM 6272 C C . VAL B 1 314 ? 6.262 24.25 0.743 1 91.12 314 VAL B C 1
ATOM 6274 O O . VAL B 1 314 ? 6.469 25.406 1.104 1 91.12 314 VAL B O 1
ATOM 6277 N N . HIS B 1 315 ? 5.281 23.438 1.269 1 91.38 315 HIS B N 1
ATOM 6278 C CA . HIS B 1 315 ? 4.352 24.047 2.221 1 91.38 315 HIS B CA 1
ATOM 6279 C C . HIS B 1 315 ? 4.207 23.172 3.467 1 91.38 315 HIS B C 1
ATOM 6281 O O . HIS B 1 315 ? 4.195 21.938 3.375 1 91.38 315 HIS B O 1
ATOM 6287 N N . GLN B 1 316 ? 4.141 23.953 4.504 1 92.06 316 GLN B N 1
ATOM 6288 C CA . GLN B 1 316 ? 3.686 23.312 5.734 1 92.06 316 GLN B CA 1
ATOM 6289 C C . GLN B 1 316 ? 2.244 22.828 5.602 1 92.06 316 GLN B C 1
ATOM 6291 O O . GLN B 1 316 ? 1.397 23.531 5.043 1 92.06 316 GLN B O 1
ATOM 6296 N N . SER B 1 317 ? 2.037 21.562 6.125 1 93.56 317 SER B N 1
ATOM 6297 C CA . SER B 1 317 ? 0.684 21.062 5.902 1 93.56 317 SER B CA 1
ATOM 6298 C C . SER B 1 317 ? 0.005 20.703 7.219 1 93.56 317 SER B C 1
ATOM 6300 O O . SER B 1 317 ? -1.2 20.922 7.379 1 93.56 317 SER B O 1
ATOM 6302 N N . SER B 1 318 ? 0.696 20.281 8.211 1 96.94 318 SER B N 1
ATOM 6303 C CA . SER B 1 318 ? 0.077 19.875 9.469 1 96.94 318 SER B CA 1
ATOM 6304 C C . SER B 1 318 ? 0.458 20.828 10.602 1 96.94 318 SER B C 1
ATOM 6306 O O . SER B 1 318 ? 1.498 21.484 10.547 1 96.94 318 SER B O 1
ATOM 6308 N N . PRO B 1 319 ? -0.413 20.828 11.656 1 97.25 319 PRO B N 1
ATOM 6309 C CA . PRO B 1 319 ? 0.091 21.391 12.922 1 97.25 319 PRO B CA 1
ATOM 6310 C C . PRO B 1 319 ? 1.315 20.641 13.445 1 97.25 319 PRO B C 1
ATOM 6312 O O . PRO B 1 319 ? 1.61 19.531 12.984 1 97.25 319 PRO B O 1
ATOM 6315 N N . MET B 1 320 ? 1.964 21.312 14.352 1 97.62 320 MET B N 1
ATOM 6316 C CA . MET B 1 320 ? 3.201 20.719 14.852 1 97.62 320 MET B CA 1
ATOM 6317 C C . MET B 1 320 ? 2.943 19.922 16.125 1 97.62 320 MET B C 1
ATOM 6319 O O . MET B 1 320 ? 2.094 20.281 16.938 1 97.62 320 MET B O 1
ATOM 6323 N N . LEU B 1 321 ? 3.684 18.859 16.25 1 97.56 321 LEU B N 1
ATOM 6324 C CA . LEU B 1 321 ? 3.754 18.078 17.469 1 97.56 321 LEU B CA 1
ATOM 6325 C C . LEU B 1 321 ? 5.172 18.078 18.031 1 97.56 321 LEU B C 1
ATOM 6327 O O . LEU B 1 321 ? 6.129 18.391 17.328 1 97.56 321 LEU B O 1
ATOM 6331 N N . SER B 1 322 ? 5.234 17.797 19.312 1 97.75 322 SER B N 1
ATOM 6332 C CA . SER B 1 322 ? 6.547 17.562 19.891 1 97.75 322 SER B CA 1
ATOM 6333 C C . SER B 1 322 ? 6.715 16.109 20.312 1 97.75 322 SER B C 1
ATOM 6335 O O . SER B 1 322 ? 5.762 15.461 20.766 1 97.75 322 SER B O 1
ATOM 6337 N N . ILE B 1 323 ? 7.984 15.656 20.109 1 97.75 323 ILE B N 1
ATOM 6338 C CA . ILE B 1 323 ? 8.305 14.266 20.438 1 97.75 323 ILE B CA 1
ATOM 6339 C C . ILE B 1 323 ? 9.578 14.211 21.281 1 97.75 323 ILE B C 1
ATOM 6341 O O . ILE B 1 323 ? 10.625 14.711 20.859 1 97.75 323 ILE B O 1
ATOM 6345 N N . THR B 1 324 ? 9.461 13.633 22.438 1 97.31 324 THR B N 1
ATOM 6346 C CA . THR B 1 324 ? 10.656 13.266 23.188 1 97.31 324 THR B CA 1
ATOM 6347 C C . THR B 1 324 ? 11.227 11.945 22.688 1 97.31 324 THR B C 1
ATOM 6349 O O . THR B 1 324 ? 10.508 10.945 22.594 1 97.31 324 THR B O 1
ATOM 6352 N N . LEU B 1 325 ? 12.516 11.852 22.406 1 97.25 325 LEU B N 1
ATOM 6353 C CA . LEU B 1 325 ? 13.148 10.766 21.672 1 97.25 325 LEU B CA 1
ATOM 6354 C C . LEU B 1 325 ? 13.508 9.609 22.594 1 97.25 325 LEU B C 1
ATOM 6356 O O . LEU B 1 325 ? 14.641 9.125 22.578 1 97.25 325 LEU B O 1
ATOM 6360 N N . CYS B 1 326 ? 12.648 9.234 23.359 1 95.5 326 CYS B N 1
ATOM 6361 C CA . CYS B 1 326 ? 12.695 8.031 24.188 1 95.5 326 CYS B CA 1
ATOM 6362 C C . CYS B 1 326 ? 11.289 7.504 24.453 1 95.5 326 CYS B C 1
ATOM 6364 O O . CYS B 1 326 ? 10.297 8.164 24.109 1 95.5 326 CYS B O 1
ATOM 6366 N N . ASN B 1 327 ? 11.219 6.312 24.891 1 94.75 327 ASN B N 1
ATOM 6367 C CA . ASN B 1 327 ? 9.914 5.77 25.266 1 94.75 327 ASN B CA 1
ATOM 6368 C C . ASN B 1 327 ? 9.391 6.414 26.547 1 94.75 327 ASN B C 1
ATOM 6370 O O . ASN B 1 327 ? 10.164 6.844 27.391 1 94.75 327 ASN B O 1
ATOM 6374 N N . ARG B 1 328 ? 8.117 6.484 26.672 1 94.44 328 ARG B N 1
ATOM 6375 C CA . ARG B 1 328 ? 7.48 7.086 27.828 1 94.44 328 ARG B CA 1
ATOM 6376 C C . ARG B 1 328 ? 7.93 6.398 29.125 1 94.44 328 ARG B C 1
ATOM 6378 O O . ARG B 1 328 ? 7.926 5.168 29.203 1 94.44 328 ARG B O 1
ATOM 6385 N N . GLY B 1 329 ? 8.312 7.176 30.031 1 94.44 329 GLY B N 1
ATOM 6386 C CA . GLY B 1 329 ? 8.695 6.66 31.328 1 94.44 329 GLY B CA 1
ATOM 6387 C C . GLY B 1 329 ? 10.172 6.324 31.422 1 94.44 329 GLY B C 1
ATOM 6388 O O . GLY B 1 329 ? 10.68 6.023 32.5 1 94.44 329 GLY B O 1
ATOM 6389 N N . THR B 1 330 ? 10.852 6.434 30.281 1 95.31 330 THR B N 1
ATOM 6390 C CA . THR B 1 330 ? 12.242 6 30.297 1 95.31 330 THR B CA 1
ATOM 6391 C C . THR B 1 330 ? 13.18 7.199 30.375 1 95.31 330 THR B C 1
ATOM 6393 O O . THR B 1 330 ? 14.383 7.043 30.609 1 95.31 330 THR B O 1
ATOM 6396 N N . CYS B 1 331 ? 12.711 8.398 30.141 1 94.88 331 CYS B N 1
ATOM 6397 C CA . CYS B 1 331 ? 13.508 9.617 30.234 1 94.88 331 CYS B CA 1
ATOM 6398 C C . CYS B 1 331 ? 12.625 10.82 30.531 1 94.88 331 CYS B C 1
ATOM 6400 O O . CYS B 1 331 ? 11.398 10.734 30.469 1 94.88 331 CYS B O 1
ATOM 6402 N N . GLU B 1 332 ? 13.258 11.898 30.922 1 96.25 332 GLU B N 1
ATOM 6403 C CA . GLU B 1 332 ? 12.57 13.172 31.094 1 96.25 332 GLU B CA 1
ATOM 6404 C C . GLU B 1 332 ? 12.805 14.094 29.906 1 96.25 332 GLU B C 1
ATOM 6406 O O . GLU B 1 332 ? 13.914 14.172 29.375 1 96.25 332 GLU B O 1
ATOM 6411 N N . PRO B 1 333 ? 11.727 14.781 29.547 1 96.38 333 PRO B N 1
ATOM 6412 C CA . PRO B 1 333 ? 11.898 15.703 28.422 1 96.38 333 PRO B CA 1
ATOM 6413 C C . PRO B 1 333 ? 12.914 16.812 28.703 1 96.38 333 PRO B C 1
ATOM 6415 O O . PRO B 1 333 ? 12.969 17.328 29.812 1 96.38 333 PRO B O 1
ATOM 6418 N N . SER B 1 334 ? 13.711 17.078 27.703 1 95.81 334 SER B N 1
ATOM 6419 C CA . SER B 1 334 ? 14.656 18.188 27.719 1 95.81 334 SER B CA 1
ATOM 6420 C C . SER B 1 334 ? 14.812 18.781 26.328 1 95.81 334 SER B C 1
ATOM 6422 O O . SER B 1 334 ? 14.359 18.203 25.328 1 95.81 334 SER B O 1
ATOM 6424 N N . GLU B 1 335 ? 15.445 19.875 26.312 1 95.12 335 GLU B N 1
ATOM 6425 C CA . GLU B 1 335 ? 15.664 20.531 25.031 1 95.12 335 GLU B CA 1
ATOM 6426 C C . GLU B 1 335 ? 16.562 19.688 24.125 1 95.12 335 GLU B C 1
ATOM 6428 O O . GLU B 1 335 ? 16.531 19.828 22.906 1 95.12 335 GLU B O 1
ATOM 6433 N N . GLN B 1 336 ? 17.25 18.75 24.719 1 91.94 336 GLN B N 1
ATOM 6434 C CA . GLN B 1 336 ? 18.219 17.969 23.969 1 91.94 336 GLN B CA 1
ATOM 6435 C C . GLN B 1 336 ? 17.578 16.719 23.359 1 91.94 336 GLN B C 1
ATOM 6437 O O . GLN B 1 336 ? 18.016 16.219 22.328 1 91.94 336 GLN B O 1
ATOM 6442 N N . ASN B 1 337 ? 16.531 16.281 23.953 1 95.5 337 ASN B N 1
ATOM 6443 C CA . ASN B 1 337 ? 15.984 15.016 23.516 1 95.5 337 ASN B CA 1
ATOM 6444 C C . ASN B 1 337 ? 14.547 15.164 23.031 1 95.5 337 ASN B C 1
ATOM 6446 O O . ASN B 1 337 ? 13.828 14.172 22.891 1 95.5 337 ASN B O 1
ATOM 6450 N N . THR B 1 338 ? 14.109 16.422 22.938 1 97.44 338 THR B N 1
ATOM 6451 C CA . THR B 1 338 ? 12.758 16.688 22.469 1 97.44 338 THR B CA 1
ATOM 6452 C C . THR B 1 338 ? 12.781 17.531 21.203 1 97.44 338 THR B C 1
ATOM 6454 O O . THR B 1 338 ? 13.562 18.484 21.109 1 97.44 338 THR B O 1
ATOM 6457 N N . VAL B 1 339 ? 11.961 17.156 20.266 1 98 339 VAL B N 1
ATOM 6458 C CA . VAL B 1 339 ? 11.945 17.859 18.984 1 98 339 VAL B CA 1
ATOM 6459 C C . VAL B 1 339 ? 10.508 18.25 18.641 1 98 339 VAL B C 1
ATOM 6461 O O . VAL B 1 339 ? 9.555 17.75 19.25 1 98 339 VAL B O 1
ATOM 6464 N N . MET B 1 340 ? 10.359 19.172 17.734 1 97.94 340 MET B N 1
ATOM 6465 C CA . MET B 1 340 ? 9.078 19.5 17.094 1 97.94 340 MET B CA 1
ATOM 6466 C C . MET B 1 340 ? 9.031 18.938 15.68 1 97.94 340 MET B C 1
ATOM 6468 O O . MET B 1 340 ? 10.023 19 14.953 1 97.94 340 MET B O 1
ATOM 6472 N N . VAL B 1 341 ? 7.902 18.438 15.336 1 98.25 341 VAL B N 1
ATOM 6473 C CA . VAL B 1 341 ? 7.793 17.797 14.031 1 98.25 341 VAL B CA 1
ATOM 6474 C C . VAL B 1 341 ? 6.547 18.297 13.305 1 98.25 341 VAL B C 1
ATOM 6476 O O . VAL B 1 341 ? 5.535 18.609 13.945 1 98.25 341 VAL B O 1
ATOM 6479 N N . GLY B 1 342 ? 6.59 18.375 12.031 1 98.12 342 GLY B N 1
ATOM 6480 C CA . GLY B 1 342 ? 5.469 18.719 11.172 1 98.12 342 GLY B CA 1
ATOM 6481 C C . GLY B 1 342 ? 5.582 18.125 9.773 1 98.12 342 GLY B C 1
ATOM 6482 O O . GLY B 1 342 ? 6.684 17.859 9.297 1 98.12 342 GLY B O 1
ATOM 6483 N N . ILE B 1 343 ? 4.457 17.938 9.164 1 98.25 343 ILE B N 1
ATOM 6484 C CA . ILE B 1 343 ? 4.434 17.422 7.801 1 98.25 343 ILE B CA 1
ATOM 6485 C C . ILE B 1 343 ? 4.555 18.578 6.809 1 98.25 343 ILE B C 1
ATOM 6487 O O . ILE B 1 343 ? 3.895 19.609 6.965 1 98.25 343 ILE B O 1
ATOM 6491 N N . VAL B 1 344 ? 5.406 18.422 5.859 1 97.75 344 VAL B N 1
ATOM 6492 C CA . VAL B 1 344 ? 5.621 19.359 4.762 1 97.75 344 VAL B CA 1
ATOM 6493 C C . VAL B 1 344 ? 5.391 18.641 3.428 1 97.75 344 VAL B C 1
ATOM 6495 O O . VAL B 1 344 ? 5.801 17.5 3.252 1 97.75 344 VAL B O 1
ATOM 6498 N N . GLN B 1 345 ? 4.711 19.359 2.537 1 96.19 345 GLN B N 1
ATOM 6499 C CA . GLN B 1 345 ? 4.383 18.719 1.268 1 96.19 345 GLN B CA 1
ATOM 6500 C C . GLN B 1 345 ? 4.703 19.625 0.091 1 96.19 345 GLN B C 1
ATOM 6502 O O . GLN B 1 345 ? 4.609 20.859 0.207 1 96.19 345 GLN B O 1
ATOM 6507 N N . ARG B 1 346 ? 5.082 19.031 -0.993 1 94.88 346 ARG B N 1
ATOM 6508 C CA . ARG B 1 346 ? 5.277 19.703 -2.27 1 94.88 346 ARG B CA 1
ATOM 6509 C C . ARG B 1 346 ? 4.453 19.047 -3.371 1 94.88 346 ARG B C 1
ATOM 6511 O O . ARG B 1 346 ? 4.586 17.844 -3.621 1 94.88 346 ARG B O 1
ATOM 6518 N N . ARG B 1 347 ? 3.684 19.859 -3.959 1 89.69 347 ARG B N 1
ATOM 6519 C CA . ARG B 1 347 ? 2.896 19.375 -5.094 1 89.69 347 ARG B CA 1
ATOM 6520 C C . ARG B 1 347 ? 3.76 19.25 -6.344 1 89.69 347 ARG B C 1
ATOM 6522 O O . ARG B 1 347 ? 4.566 20.125 -6.641 1 89.69 347 ARG B O 1
ATOM 6529 N N . GLN B 1 348 ? 3.631 18.094 -6.938 1 85.81 348 GLN B N 1
ATOM 6530 C CA . GLN B 1 348 ? 4.316 17.844 -8.203 1 85.81 348 GLN B CA 1
ATOM 6531 C C . GLN B 1 348 ? 3.32 17.531 -9.32 1 85.81 348 GLN B C 1
ATOM 6533 O O . GLN B 1 348 ? 2.447 16.688 -9.156 1 85.81 348 GLN B O 1
ATOM 6538 N N . ASP B 1 349 ? 3.445 18.328 -10.344 1 81.81 349 ASP B N 1
ATOM 6539 C CA . ASP B 1 349 ? 2.693 18.062 -11.57 1 81.81 349 ASP B CA 1
ATOM 6540 C C . ASP B 1 349 ? 3.629 17.703 -12.719 1 81.81 349 ASP B C 1
ATOM 6542 O O . ASP B 1 349 ? 3.855 18.516 -13.625 1 81.81 349 ASP B O 1
ATOM 6546 N N . PRO B 1 350 ? 4.215 16.594 -12.594 1 69.62 350 PRO B N 1
ATOM 6547 C CA . PRO B 1 350 ? 5.184 16.25 -13.641 1 69.62 350 PRO B CA 1
ATOM 6548 C C . PRO B 1 350 ? 4.59 16.344 -15.039 1 69.62 350 PRO B C 1
ATOM 6550 O O . PRO B 1 350 ? 3.43 15.977 -15.25 1 69.62 350 PRO B O 1
ATOM 6553 N N . PRO B 1 351 ? 5.484 16.969 -15.875 1 69.06 351 PRO B N 1
ATOM 6554 C CA . PRO B 1 351 ? 5.004 17.016 -17.266 1 69.06 351 PRO B CA 1
ATOM 6555 C C . PRO B 1 351 ? 4.695 15.633 -17.828 1 69.06 351 PRO B C 1
ATOM 6557 O O . PRO B 1 351 ? 5.391 14.664 -17.5 1 69.06 351 PRO B O 1
ATOM 6560 N N . MET B 1 352 ? 3.678 15.484 -18.5 1 64.12 352 MET B N 1
ATOM 6561 C CA . MET B 1 352 ? 3.295 14.273 -19.234 1 64.12 352 MET B CA 1
ATOM 6562 C C . MET B 1 352 ? 2.805 13.195 -18.281 1 64.12 352 MET B C 1
ATOM 6564 O O . MET B 1 352 ? 2.682 12.031 -18.656 1 64.12 352 MET B O 1
ATOM 6568 N N . SER B 1 353 ? 2.945 13.586 -16.969 1 64.31 353 SER B N 1
ATOM 6569 C CA . SER B 1 353 ? 2.289 12.641 -16.078 1 64.31 353 SER B CA 1
ATOM 6570 C C . SER B 1 353 ? 0.818 12.992 -15.883 1 64.31 353 SER B C 1
ATOM 6572 O O . SER B 1 353 ? 0.478 14.156 -15.664 1 64.31 353 SER B O 1
ATOM 6574 N N . PRO B 1 354 ? 0.084 12.008 -16.031 1 63.44 354 PRO B N 1
ATOM 6575 C CA . PRO B 1 354 ? -1.353 12.289 -15.984 1 63.44 354 PRO B CA 1
ATOM 6576 C C . PRO B 1 354 ? -1.853 12.586 -14.578 1 63.44 354 PRO B C 1
ATOM 6578 O O . PRO B 1 354 ? -3.039 12.867 -14.383 1 63.44 354 PRO B O 1
ATOM 6581 N N . PHE B 1 355 ? -0.83 12.508 -13.555 1 72.38 355 PHE B N 1
ATOM 6582 C CA . PHE B 1 355 ? -1.474 12.695 -12.258 1 72.38 355 PHE B CA 1
ATOM 6583 C C . PHE B 1 355 ? -0.61 13.562 -11.344 1 72.38 355 PHE B C 1
ATOM 6585 O O . PHE B 1 355 ? 0.612 13.609 -11.5 1 72.38 355 PHE B O 1
ATOM 6592 N N . THR B 1 356 ? -1.289 14.281 -10.484 1 81.31 356 THR B N 1
ATOM 6593 C CA . THR B 1 356 ? -0.702 15.07 -9.406 1 81.31 356 THR B CA 1
ATOM 6594 C C . THR B 1 356 ? -0.16 14.156 -8.305 1 81.31 356 THR B C 1
ATOM 6596 O O . THR B 1 356 ? -0.72 13.086 -8.047 1 81.31 356 THR B O 1
ATOM 6599 N N . TRP B 1 357 ? 1.015 14.547 -7.867 1 86.19 357 TRP B N 1
ATOM 6600 C CA . TRP B 1 357 ? 1.603 13.82 -6.746 1 86.19 357 TRP B CA 1
ATOM 6601 C C . TRP B 1 357 ? 2.148 14.789 -5.699 1 86.19 357 TRP B C 1
ATOM 6603 O O . TRP B 1 357 ? 2.549 15.906 -6.027 1 86.19 357 TRP B O 1
ATOM 6613 N N . TYR B 1 358 ? 2.096 14.328 -4.434 1 91.88 358 TYR B N 1
ATOM 6614 C CA . TYR B 1 358 ? 2.689 15.117 -3.365 1 91.88 358 TYR B CA 1
ATOM 6615 C C . TYR B 1 358 ? 3.9 14.406 -2.77 1 91.88 358 TYR B C 1
ATOM 6617 O O . TYR B 1 358 ? 3.814 13.242 -2.381 1 91.88 358 TYR B O 1
ATOM 6625 N N . ASP B 1 359 ? 4.984 15.156 -2.828 1 94.56 359 ASP B N 1
ATOM 6626 C CA . ASP B 1 359 ? 6.113 14.781 -1.979 1 94.56 359 ASP B CA 1
ATOM 6627 C C . ASP B 1 359 ? 5.855 15.164 -0.523 1 94.56 359 ASP B C 1
ATOM 6629 O O . ASP B 1 359 ? 5.879 16.344 -0.172 1 94.56 359 ASP B O 1
ATOM 6633 N N . ARG B 1 360 ? 5.594 14.133 0.327 1 96.81 360 ARG B N 1
ATOM 6634 C CA . ARG B 1 360 ? 5.246 14.344 1.729 1 96.81 360 ARG B CA 1
ATOM 6635 C C . ARG B 1 360 ? 6.391 13.93 2.646 1 96.81 360 ARG B C 1
ATOM 6637 O O . ARG B 1 360 ? 6.855 12.789 2.586 1 96.81 360 ARG B O 1
ATOM 6644 N N . ARG B 1 361 ? 6.762 14.859 3.525 1 97.81 361 ARG B N 1
ATOM 6645 C CA . ARG B 1 361 ? 7.875 14.578 4.426 1 97.81 361 ARG B CA 1
ATOM 6646 C C . ARG B 1 361 ? 7.621 15.164 5.812 1 97.81 361 ARG B C 1
ATOM 6648 O O . ARG B 1 361 ? 6.742 16.016 5.98 1 97.81 361 ARG B O 1
ATOM 6655 N N . VAL B 1 362 ? 8.367 14.656 6.75 1 98.38 362 VAL B N 1
ATOM 6656 C CA . VAL B 1 362 ? 8.375 15.234 8.086 1 98.38 362 VAL B CA 1
ATOM 6657 C C . VAL B 1 362 ? 9.609 16.109 8.273 1 98.38 362 VAL B C 1
ATOM 6659 O O . VAL B 1 362 ? 10.734 15.664 8.039 1 98.38 362 VAL B O 1
ATOM 6662 N N . ALA B 1 363 ? 9.391 17.281 8.609 1 98.31 363 ALA B N 1
ATOM 6663 C CA . ALA B 1 363 ? 10.477 18.156 9.047 1 98.31 363 ALA B CA 1
ATOM 6664 C C . ALA B 1 363 ? 10.586 18.188 10.57 1 98.31 363 ALA B C 1
ATOM 6666 O O . ALA B 1 363 ? 9.578 18.281 11.266 1 98.31 363 ALA B O 1
ATOM 6667 N N . VAL B 1 364 ? 11.797 18.141 10.992 1 98.19 364 VAL B N 1
ATOM 6668 C CA . VAL B 1 364 ? 12.062 18.109 12.43 1 98.19 364 VAL B CA 1
ATOM 6669 C C . VAL B 1 364 ? 12.836 19.359 12.836 1 98.19 364 VAL B C 1
ATOM 6671 O O . VAL B 1 364 ? 13.797 19.75 12.164 1 98.19 364 VAL B O 1
ATOM 6674 N N . TYR B 1 365 ? 12.383 19.938 13.906 1 98 365 TYR B N 1
ATOM 6675 C CA . TYR B 1 365 ? 12.977 21.172 14.422 1 98 365 TYR B CA 1
ATOM 6676 C C . TYR B 1 365 ? 13.391 21 15.883 1 98 365 TYR B C 1
ATOM 6678 O O . TYR B 1 365 ? 12.844 20.156 16.594 1 98 365 TYR B O 1
ATOM 6686 N N . GLU B 1 366 ? 14.297 21.828 16.281 1 97.25 366 GLU B N 1
ATOM 6687 C CA . GLU B 1 366 ? 14.523 21.969 17.703 1 97.25 366 GLU B CA 1
ATOM 6688 C C . GLU B 1 366 ? 13.25 22.422 18.422 1 97.25 366 GLU B C 1
ATOM 6690 O O . GLU B 1 366 ? 12.461 23.188 17.859 1 97.25 366 GLU B O 1
ATOM 6695 N N . SER B 1 367 ? 13.086 21.984 19.656 1 96.81 367 SER B N 1
ATOM 6696 C CA . SER B 1 367 ? 11.852 22.297 20.391 1 96.81 367 SER B CA 1
ATOM 6697 C C . SER B 1 367 ? 12.016 23.547 21.25 1 96.81 367 SER B C 1
ATOM 6699 O O . SER B 1 367 ? 11.094 23.938 21.969 1 96.81 367 SER B O 1
ATOM 6701 N N . ALA B 1 368 ? 13.133 24.078 21.219 1 96.5 368 ALA B N 1
ATOM 6702 C CA . ALA B 1 368 ? 13.453 25.328 21.891 1 96.5 368 ALA B CA 1
ATOM 6703 C C . ALA B 1 368 ? 14.273 26.25 21 1 96.5 368 ALA B C 1
ATOM 6705 O O . ALA B 1 368 ? 14.844 25.812 20 1 96.5 368 ALA B O 1
ATOM 6706 N N . PRO B 1 369 ? 14.242 27.562 21.328 1 95.31 369 PRO B N 1
ATOM 6707 C CA . PRO B 1 369 ? 15.047 28.469 20.5 1 95.31 369 PRO B CA 1
ATOM 6708 C C . PRO B 1 369 ? 16.469 27.969 20.297 1 95.31 369 PRO B C 1
ATOM 6710 O O . PRO B 1 369 ? 17.062 27.406 21.234 1 95.31 369 PRO B O 1
ATOM 6713 N N . PRO B 1 370 ? 16.969 28.172 19.094 1 95.94 370 PRO B N 1
ATOM 6714 C CA . PRO B 1 370 ? 16.484 29.031 18.031 1 95.94 370 PRO B CA 1
ATOM 6715 C C . PRO B 1 370 ? 15.617 28.281 17.016 1 95.94 370 PRO B C 1
ATOM 6717 O O . PRO B 1 370 ? 15.414 28.766 15.898 1 95.94 370 PRO B O 1
ATOM 6720 N N . TYR B 1 371 ? 15.125 27.047 17.297 1 97.06 371 TYR B N 1
ATOM 6721 C CA . TYR B 1 371 ? 14.141 26.281 16.547 1 97.06 371 TYR B CA 1
ATOM 6722 C C . TYR B 1 371 ? 14.656 25.938 15.156 1 97.06 371 TYR B C 1
ATOM 6724 O O . TYR B 1 371 ? 13.93 26.047 14.172 1 97.06 371 TYR B O 1
ATOM 6732 N N . ARG B 1 372 ? 15.914 25.578 15.039 1 96.62 372 ARG B N 1
ATOM 6733 C CA . ARG B 1 372 ? 16.5 25.219 13.75 1 96.62 372 ARG B CA 1
ATOM 6734 C C . ARG B 1 372 ? 15.93 23.906 13.234 1 96.62 372 ARG B C 1
ATOM 6736 O O . ARG B 1 372 ? 15.656 23 14.016 1 96.62 372 ARG B O 1
ATOM 6743 N N . MET B 1 373 ? 15.75 23.859 11.93 1 97.88 373 MET B N 1
ATOM 6744 C CA . MET B 1 373 ? 15.453 22.562 11.312 1 97.88 373 MET B CA 1
ATOM 6745 C C . MET B 1 373 ? 16.656 21.625 11.406 1 97.88 373 MET B C 1
ATOM 6747 O O . MET B 1 373 ? 17.781 22.016 11.062 1 97.88 373 MET B O 1
ATOM 6751 N N . ILE B 1 374 ? 16.391 20.328 11.758 1 97.62 374 ILE B N 1
ATOM 6752 C CA . ILE B 1 374 ? 17.578 19.516 12.07 1 97.62 374 ILE B CA 1
ATOM 6753 C C . ILE B 1 374 ? 17.516 18.203 11.305 1 97.62 374 ILE B C 1
ATOM 6755 O O . ILE B 1 374 ? 18.531 17.5 11.188 1 97.62 374 ILE B O 1
ATOM 6759 N N . SER B 1 375 ? 16.438 17.828 10.781 1 97.38 375 SER B N 1
ATOM 6760 C CA . SER B 1 375 ? 16.359 16.656 9.906 1 97.38 375 SER B CA 1
ATOM 6761 C C . SER B 1 375 ? 15.062 16.641 9.109 1 97.38 375 SER B C 1
ATOM 6763 O O . SER B 1 375 ? 14.109 17.328 9.453 1 97.38 375 SER B O 1
ATOM 6765 N N . VAL B 1 376 ? 15.07 15.914 8.016 1 97.62 376 VAL B N 1
ATOM 6766 C CA . VAL B 1 376 ? 13.898 15.734 7.156 1 97.62 376 VAL B CA 1
ATOM 6767 C C . VAL B 1 376 ? 13.758 14.258 6.785 1 97.62 376 VAL B C 1
ATOM 6769 O O . VAL B 1 376 ? 14.742 13.594 6.453 1 97.62 376 VAL B O 1
ATOM 6772 N N . SER B 1 377 ? 12.594 13.789 6.828 1 97.06 377 SER B N 1
ATOM 6773 C CA . SER B 1 377 ? 12.344 12.375 6.566 1 97.06 377 SER B CA 1
ATOM 6774 C C . SER B 1 377 ? 12.453 12.055 5.078 1 97.06 377 SER B C 1
ATOM 6776 O O . SER B 1 377 ? 12.5 12.961 4.246 1 97.06 377 SER B O 1
ATOM 6778 N N . LYS B 1 378 ? 12.477 10.758 4.82 1 96.12 378 LYS B N 1
ATOM 6779 C CA . LYS B 1 378 ? 12.172 10.289 3.471 1 96.12 378 LYS B CA 1
ATOM 6780 C C . LYS B 1 378 ? 10.719 10.57 3.105 1 96.12 378 LYS B C 1
ATOM 6782 O O . LYS B 1 378 ? 9.938 11.039 3.943 1 96.12 378 LYS B O 1
ATOM 6787 N N . LYS B 1 379 ? 10.414 10.328 1.815 1 96 379 LYS B N 1
ATOM 6788 C CA . LYS B 1 379 ? 9.031 10.492 1.38 1 96 379 LYS B CA 1
ATOM 6789 C C . LYS B 1 379 ? 8.102 9.531 2.115 1 96 379 LYS B C 1
ATOM 6791 O O . LYS B 1 379 ? 8.359 8.32 2.15 1 96 379 LYS B O 1
ATOM 6796 N N . LEU B 1 380 ? 7.062 10.078 2.652 1 97 380 LEU B N 1
ATOM 6797 C CA . LEU B 1 380 ? 6.098 9.219 3.322 1 97 380 LEU B CA 1
ATOM 6798 C C . LEU B 1 380 ? 5.145 8.578 2.314 1 97 380 LEU B C 1
ATOM 6800 O O . LEU B 1 380 ? 4.652 9.258 1.407 1 97 380 LEU B O 1
ATOM 6804 N N . THR B 1 381 ? 4.961 7.332 2.4 1 96.75 381 THR B N 1
ATOM 6805 C CA . THR B 1 381 ? 3.912 6.602 1.701 1 96.75 381 THR B CA 1
ATOM 6806 C C . THR B 1 381 ? 3.131 5.719 2.672 1 96.75 381 THR B C 1
ATOM 6808 O O . THR B 1 381 ? 3.639 5.355 3.734 1 96.75 381 THR B O 1
ATOM 6811 N N . TYR B 1 382 ? 1.848 5.539 2.352 1 98 382 TYR B N 1
ATOM 6812 C CA . TYR B 1 382 ? 0.969 4.773 3.227 1 98 382 TYR B CA 1
ATOM 6813 C C . TYR B 1 382 ? 0.542 3.469 2.562 1 98 382 TYR B C 1
ATOM 6815 O O . TYR B 1 382 ? 0.224 3.445 1.371 1 98 382 TYR B O 1
ATOM 6823 N N . HIS B 1 383 ? 0.577 2.369 3.344 1 97.75 383 HIS B N 1
ATOM 6824 C CA . HIS B 1 383 ? -0.013 1.149 2.807 1 97.75 383 HIS B CA 1
ATOM 6825 C C . HIS B 1 383 ? -1.495 1.341 2.502 1 97.75 383 HIS B C 1
ATOM 6827 O O . HIS B 1 383 ? -2.25 1.818 3.35 1 97.75 383 HIS B O 1
ATOM 6833 N N . GLY B 1 384 ? -1.879 0.997 1.363 1 96.38 384 GLY B N 1
ATOM 6834 C CA . GLY B 1 384 ? -3.225 1.247 0.875 1 96.38 384 GLY B CA 1
ATOM 6835 C C . GLY B 1 384 ? -3.283 2.33 -0.187 1 96.38 384 GLY B C 1
ATOM 6836 O O . GLY B 1 384 ? -4.277 2.453 -0.902 1 96.38 384 GLY B O 1
ATOM 6837 N N . GLU B 1 385 ? -2.205 3.08 -0.224 1 95.12 385 GLU B N 1
ATOM 6838 C CA . GLU B 1 385 ? -2.111 4.105 -1.26 1 95.12 385 GLU B CA 1
ATOM 6839 C C . GLU B 1 385 ? -1.764 3.49 -2.613 1 95.12 385 GLU B C 1
ATOM 6841 O O . GLU B 1 385 ? -0.995 2.529 -2.686 1 95.12 385 GLU B O 1
ATOM 6846 N N . SER B 1 386 ? -2.324 3.998 -3.619 1 89.75 386 SER B N 1
ATOM 6847 C CA . SER B 1 386 ? -2.023 3.52 -4.965 1 89.75 386 SER B CA 1
ATOM 6848 C C . SER B 1 386 ? -1.287 4.582 -5.777 1 89.75 386 SER B C 1
ATOM 6850 O O . SER B 1 386 ? -1.534 5.777 -5.609 1 89.75 386 SER B O 1
ATOM 6852 N N . ASP B 1 387 ? -0.538 4.055 -6.641 1 86.94 387 ASP B N 1
ATOM 6853 C CA . ASP B 1 387 ? 0.173 4.969 -7.527 1 86.94 387 ASP B CA 1
ATOM 6854 C C . ASP B 1 387 ? -0.8 5.734 -8.422 1 86.94 387 ASP B C 1
ATOM 6856 O O . ASP B 1 387 ? -1.738 5.148 -8.969 1 86.94 387 ASP B O 1
ATOM 6860 N N . GLY B 1 388 ? -0.711 6.992 -8.438 1 82.19 388 GLY B N 1
ATOM 6861 C CA . GLY B 1 388 ? -1.568 7.809 -9.281 1 82.19 388 GLY B CA 1
ATOM 6862 C C . GLY B 1 388 ? -2.705 8.469 -8.523 1 82.19 388 GLY B C 1
ATOM 6863 O O . GLY B 1 388 ? -3.445 9.281 -9.078 1 82.19 388 GLY B O 1
ATOM 6864 N N . ARG B 1 389 ? -2.871 8.102 -7.367 1 87.81 389 ARG B N 1
ATOM 6865 C CA . ARG B 1 389 ? -3.844 8.766 -6.504 1 87.81 389 ARG B CA 1
ATOM 6866 C C . ARG B 1 389 ? -3.148 9.547 -5.395 1 87.81 389 ARG B C 1
ATOM 6868 O O . ARG B 1 389 ? -2.719 8.969 -4.395 1 87.81 389 ARG B O 1
ATOM 6875 N N . TYR B 1 390 ? -3.17 10.812 -5.562 1 90.75 390 TYR B N 1
ATOM 6876 C CA . TYR B 1 390 ? -2.381 11.609 -4.629 1 90.75 390 TYR B CA 1
ATOM 6877 C C . TYR B 1 390 ? -3.047 11.664 -3.26 1 90.75 390 TYR B C 1
ATOM 6879 O O . TYR B 1 390 ? -4.273 11.586 -3.154 1 90.75 390 TYR B O 1
ATOM 6887 N N . VAL B 1 391 ? -2.248 11.766 -2.281 1 94.88 391 VAL B N 1
ATOM 6888 C CA . VAL B 1 391 ? -2.646 11.906 -0.885 1 94.88 391 VAL B CA 1
ATOM 6889 C C . VAL B 1 391 ? -2.117 13.227 -0.327 1 94.88 391 VAL B C 1
ATOM 6891 O O . VAL B 1 391 ? -0.954 13.578 -0.541 1 94.88 391 VAL B O 1
ATOM 6894 N N . TRP B 1 392 ? -2.994 13.961 0.29 1 95.62 392 TRP B N 1
ATOM 6895 C CA . TRP B 1 392 ? -2.6 15.188 0.975 1 95.62 392 TRP B CA 1
ATOM 6896 C C . TRP B 1 392 ? -2.84 15.07 2.477 1 95.62 392 TRP B C 1
ATOM 6898 O O . TRP B 1 392 ? -3.986 15 2.926 1 95.62 392 TRP B O 1
ATOM 6908 N N . THR B 1 393 ? -1.762 15.117 3.238 1 97.12 393 THR B N 1
ATOM 6909 C CA . THR B 1 393 ? -1.846 14.961 4.688 1 97.12 393 THR B CA 1
ATOM 6910 C C . THR B 1 393 ? -1.845 16.328 5.379 1 97.12 393 THR B C 1
ATOM 6912 O O . THR B 1 393 ? -0.848 17.047 5.332 1 97.12 393 THR B O 1
ATOM 6915 N N . GLY B 1 394 ? -2.932 16.562 6.121 1 95.88 394 GLY B N 1
ATOM 6916 C CA . GLY B 1 394 ? -3.053 17.891 6.68 1 95.88 394 GLY B CA 1
ATOM 6917 C C . GLY B 1 394 ? -3.137 17.906 8.195 1 95.88 394 GLY B C 1
ATOM 6918 O O . GLY B 1 394 ? -3.182 18.969 8.812 1 95.88 394 GLY B O 1
ATOM 6919 N N . SER B 1 395 ? -3.137 16.672 8.766 1 96 395 SER B N 1
ATOM 6920 C CA . SER B 1 395 ? -3.352 16.656 10.211 1 96 395 SER B CA 1
ATOM 6921 C C . SER B 1 395 ? -2.555 15.531 10.867 1 96 395 SER B C 1
ATOM 6923 O O . SER B 1 395 ? -2.338 14.484 10.266 1 96 395 SER B O 1
ATOM 6925 N N . MET B 1 396 ? -2.082 15.852 12.047 1 96.69 396 MET B N 1
ATOM 6926 C CA . MET B 1 396 ? -1.462 14.914 12.977 1 96.69 396 MET B CA 1
ATOM 6927 C C . MET B 1 396 ? -1.911 15.195 14.406 1 96.69 396 MET B C 1
ATOM 6929 O O . MET B 1 396 ? -1.84 16.328 14.875 1 96.69 396 MET B O 1
ATOM 6933 N N . VAL B 1 397 ? -2.297 14.133 15.102 1 95.56 397 VAL B N 1
ATOM 6934 C CA . VAL B 1 397 ? -2.715 14.305 16.484 1 95.56 397 VAL B CA 1
ATOM 6935 C C . VAL B 1 397 ? -2.277 13.094 17.312 1 95.56 397 VAL B C 1
ATOM 6937 O O . VAL B 1 397 ? -2.246 11.969 16.812 1 95.56 397 VAL B O 1
ATOM 6940 N N . TYR B 1 398 ? -1.934 13.367 18.516 1 95 398 TYR B N 1
ATOM 6941 C CA . TYR B 1 398 ? -1.726 12.242 19.422 1 95 398 TYR B CA 1
ATOM 6942 C C . TYR B 1 398 ? -3.051 11.594 19.797 1 95 398 TYR B C 1
ATOM 6944 O O . TYR B 1 398 ? -4.047 12.281 20.031 1 95 398 TYR B O 1
ATOM 6952 N N . TYR B 1 399 ? -3.006 10.305 19.812 1 93.94 399 TYR B N 1
ATOM 6953 C CA . TYR B 1 399 ? -4.121 9.539 20.344 1 93.94 399 TYR B CA 1
ATOM 6954 C C . TYR B 1 399 ? -3.805 9.039 21.75 1 93.94 399 TYR B C 1
ATOM 6956 O O . TYR B 1 399 ? -2.975 8.148 21.938 1 93.94 399 TYR B O 1
ATOM 6964 N N . THR B 1 400 ? -4.504 9.531 22.672 1 83 400 THR B N 1
ATOM 6965 C CA . THR B 1 400 ? -4.25 9.188 24.078 1 83 400 THR B CA 1
ATOM 6966 C C . THR B 1 400 ? -5.285 8.188 24.578 1 83 400 THR B C 1
ATOM 6968 O O . THR B 1 400 ? -5.164 7.664 25.688 1 83 400 THR B O 1
ATOM 6971 N N . ASN B 1 401 ? -6.113 7.891 23.734 1 73.81 401 ASN B N 1
ATOM 6972 C CA . ASN B 1 401 ? -7.23 7.031 24.109 1 73.81 401 ASN B CA 1
ATOM 6973 C C . ASN B 1 401 ? -8.008 7.598 25.297 1 73.81 401 ASN B C 1
ATOM 6975 O O . ASN B 1 401 ? -8.328 6.875 26.234 1 73.81 401 ASN B O 1
ATOM 6979 N N . GLN B 1 402 ? -8.094 8.914 25.297 1 65.81 402 GLN B N 1
ATOM 6980 C CA . GLN B 1 402 ? -8.906 9.688 26.234 1 65.81 402 GLN B CA 1
ATOM 6981 C C . GLN B 1 402 ? -8.383 9.562 27.656 1 65.81 402 GLN B C 1
ATOM 6983 O O . GLN B 1 402 ? -9.156 9.664 28.625 1 65.81 402 GLN B O 1
ATOM 6988 N N . THR B 1 403 ? -7.141 9.188 27.828 1 67.19 403 THR B N 1
ATOM 6989 C CA . THR B 1 403 ? -6.598 9.023 29.172 1 67.19 403 THR B CA 1
ATOM 6990 C C . THR B 1 403 ? -5.965 10.32 29.656 1 67.19 403 THR B C 1
ATOM 6992 O O . THR B 1 403 ? -5.66 10.453 30.844 1 67.19 403 THR B O 1
ATOM 6995 N N . ARG B 1 404 ? -5.832 11.227 28.828 1 71.44 404 ARG B N 1
ATOM 6996 C CA . ARG B 1 404 ? -5.23 12.516 29.172 1 71.44 404 ARG B CA 1
ATOM 6997 C C . ARG B 1 404 ? -6.047 13.664 28.594 1 71.44 404 ARG B C 1
ATOM 6999 O O . ARG B 1 404 ? -6.344 13.688 27.391 1 71.44 404 ARG B O 1
ATOM 7006 N N . PHE B 1 405 ? -6.531 14.531 29.484 1 73.69 405 PHE B N 1
ATOM 7007 C CA . PHE B 1 405 ? -7.242 15.719 29.016 1 73.69 405 PHE B CA 1
ATOM 7008 C C . PHE B 1 405 ? -6.684 16.969 29.672 1 73.69 405 PHE B C 1
ATOM 7010 O O . PHE B 1 405 ? -6.457 17 30.875 1 73.69 405 PHE B O 1
ATOM 7017 N N . PRO B 1 406 ? -6.453 18.062 28.891 1 74.25 406 PRO B N 1
ATOM 7018 C CA . PRO B 1 406 ? -6.523 18.047 27.422 1 74.25 406 PRO B CA 1
ATOM 7019 C C . PRO B 1 406 ? -5.422 17.219 26.781 1 74.25 406 PRO B C 1
ATOM 7021 O O . PRO B 1 406 ? -4.363 17.016 27.375 1 74.25 406 PRO B O 1
ATOM 7024 N N . PRO B 1 407 ? -5.883 16.719 25.562 1 75.19 407 PRO B N 1
ATOM 7025 C CA . PRO B 1 407 ? -4.809 15.992 24.891 1 75.19 407 PRO B CA 1
ATOM 7026 C C . PRO B 1 407 ? -3.58 16.859 24.625 1 75.19 407 PRO B C 1
ATOM 7028 O O . PRO B 1 407 ? -3.707 18.062 24.391 1 75.19 407 PRO B O 1
ATOM 7031 N N . SER B 1 408 ? -2.498 16.25 24.766 1 80.12 408 SER B N 1
ATOM 7032 C CA . SER B 1 408 ? -1.229 16.953 24.625 1 80.12 408 SER B CA 1
ATOM 7033 C C . SER B 1 408 ? -0.752 16.938 23.172 1 80.12 408 SER B C 1
ATOM 7035 O O . SER B 1 408 ? -1.15 16.078 22.391 1 80.12 408 SER B O 1
ATOM 7037 N N . ASN B 1 409 ? -0.093 18.047 22.766 1 91.94 409 ASN B N 1
ATOM 7038 C CA . ASN B 1 409 ? 0.624 18.031 21.5 1 91.94 409 ASN B CA 1
ATOM 7039 C C . ASN B 1 409 ? 2.066 17.578 21.672 1 91.94 409 ASN B C 1
ATOM 7041 O O . ASN B 1 409 ? 2.904 17.797 20.797 1 91.94 409 ASN B O 1
ATOM 7045 N N . HIS B 1 410 ? 2.305 17.016 22.875 1 94.81 410 HIS B N 1
ATOM 7046 C CA . HIS B 1 410 ? 3.604 16.422 23.188 1 94.81 410 HIS B CA 1
ATOM 7047 C C . HIS B 1 410 ? 3.469 14.945 23.531 1 94.81 410 HIS B C 1
ATOM 7049 O O . HIS B 1 410 ? 2.531 14.547 24.219 1 94.81 410 HIS B O 1
ATOM 7055 N N . GLY B 1 411 ? 4.445 14.188 22.969 1 96.12 411 GLY B N 1
ATOM 7056 C CA . GLY B 1 411 ? 4.469 12.766 23.266 1 96.12 411 GLY B CA 1
ATOM 7057 C C . GLY B 1 411 ? 5.859 12.164 23.219 1 96.12 411 GLY B C 1
ATOM 7058 O O . GLY B 1 411 ? 6.855 12.891 23.297 1 96.12 411 GLY B O 1
ATOM 7059 N N . PHE B 1 412 ? 5.852 10.875 23.281 1 96.38 412 PHE B N 1
ATOM 7060 C CA . PHE B 1 412 ? 7.074 10.078 23.297 1 96.38 412 PHE B CA 1
ATOM 7061 C C . PHE B 1 412 ? 7.113 9.109 22.125 1 96.38 412 PHE B C 1
ATOM 7063 O O . PHE B 1 412 ? 6.137 8.992 21.375 1 96.38 412 PHE B O 1
ATOM 7070 N N . LEU B 1 413 ? 8.234 8.43 21.953 1 96.62 413 LEU B N 1
ATOM 7071 C CA . LEU B 1 413 ? 8.477 7.602 20.781 1 96.62 413 LEU B CA 1
ATOM 7072 C C . LEU B 1 413 ? 7.426 6.5 20.672 1 96.62 413 LEU B C 1
ATOM 7074 O O . LEU B 1 413 ? 7.031 6.129 19.562 1 96.62 413 LEU B O 1
ATOM 7078 N N . ASP B 1 414 ? 7.012 5.988 21.719 1 95.31 414 ASP B N 1
ATOM 7079 C CA . ASP B 1 414 ? 6.113 4.836 21.703 1 95.31 414 ASP B CA 1
ATOM 7080 C C . ASP B 1 414 ? 4.652 5.277 21.734 1 95.31 414 ASP B C 1
ATOM 7082 O O . ASP B 1 414 ? 3.746 4.441 21.734 1 95.31 414 ASP B O 1
ATOM 7086 N N . ASP B 1 415 ? 4.383 6.598 21.75 1 95.62 415 ASP B N 1
ATOM 7087 C CA . ASP B 1 415 ? 3.01 7.094 21.703 1 95.62 415 ASP B CA 1
ATOM 7088 C C . ASP B 1 415 ? 2.422 6.965 20.297 1 95.62 415 ASP B C 1
ATOM 7090 O O . ASP B 1 415 ? 3.16 6.84 19.312 1 95.62 415 ASP B O 1
ATOM 7094 N N . GLU B 1 416 ? 1.104 6.969 20.297 1 96.06 416 GLU B N 1
ATOM 7095 C CA . GLU B 1 416 ? 0.371 6.801 19.031 1 96.06 416 GLU B CA 1
ATOM 7096 C C . GLU B 1 416 ? -0.017 8.148 18.438 1 96.06 416 GLU B C 1
ATOM 7098 O O . GLU B 1 416 ? -0.498 9.031 19.156 1 96.06 416 GLU B O 1
ATOM 7103 N N . VAL B 1 417 ? 0.263 8.305 17.141 1 97.44 417 VAL B N 1
ATOM 7104 C CA . VAL B 1 417 ? -0.099 9.508 16.406 1 97.44 417 VAL B CA 1
ATOM 7105 C C . VAL B 1 417 ? -1.043 9.133 15.258 1 97.44 417 VAL B C 1
ATOM 7107 O O . VAL B 1 417 ? -0.81 8.156 14.539 1 97.44 417 VAL B O 1
ATOM 7110 N N . TRP B 1 418 ? -2.092 9.875 15.125 1 98 418 TRP B N 1
ATOM 7111 C CA . TRP B 1 418 ? -3.016 9.688 14.008 1 98 418 TRP B CA 1
ATOM 7112 C C . TRP B 1 418 ? -2.797 10.75 12.938 1 98 418 TRP B C 1
ATOM 7114 O O . TRP B 1 418 ? -2.805 11.945 13.234 1 98 418 TRP B O 1
ATOM 7124 N N . LEU B 1 419 ? -2.531 10.297 11.742 1 98.5 419 LEU B N 1
ATOM 7125 C CA . LEU B 1 419 ? -2.473 11.141 10.555 1 98.5 419 LEU B CA 1
ATOM 7126 C C . LEU B 1 419 ? -3.797 11.117 9.797 1 98.5 419 LEU B C 1
ATOM 7128 O O . LEU B 1 419 ? -4.41 10.055 9.656 1 98.5 419 LEU B O 1
ATOM 7132 N N . SER B 1 420 ? -4.301 12.227 9.391 1 98.31 420 SER B N 1
ATOM 7133 C CA . SER B 1 420 ? -5.488 12.258 8.539 1 98.31 420 SER B CA 1
ATOM 7134 C C . SER B 1 420 ? -5.199 12.969 7.223 1 98.31 420 SER B C 1
ATOM 7136 O O . SER B 1 420 ? -4.383 13.891 7.168 1 98.31 420 SER B O 1
ATOM 7138 N N . PHE B 1 421 ? -5.84 12.508 6.156 1 98 421 PHE B N 1
ATOM 7139 C CA . PHE B 1 421 ? -5.434 12.969 4.832 1 98 421 PHE B CA 1
ATOM 7140 C C . PHE B 1 421 ? -6.578 12.836 3.836 1 98 421 PHE B C 1
ATOM 7142 O O . PHE B 1 421 ? -7.52 12.07 4.062 1 98 421 PHE B O 1
ATOM 7149 N N . GLY B 1 422 ? -6.516 13.711 2.846 1 96.75 422 GLY B N 1
ATOM 7150 C CA . GLY B 1 422 ? -7.387 13.594 1.689 1 96.75 422 GLY B CA 1
ATOM 7151 C C . GLY B 1 422 ? -6.812 12.711 0.598 1 96.75 422 GLY B C 1
ATOM 7152 O O . GLY B 1 422 ? -5.594 12.648 0.421 1 96.75 422 GLY B O 1
ATOM 7153 N N . ILE B 1 423 ? -7.691 12.039 -0.161 1 95.19 423 ILE B N 1
ATOM 7154 C CA . ILE B 1 423 ? -7.309 11.172 -1.269 1 95.19 423 ILE B CA 1
ATOM 7155 C C . ILE B 1 423 ? -7.949 11.664 -2.561 1 95.19 423 ILE B C 1
ATOM 7157 O O . ILE B 1 423 ? -9.172 11.594 -2.721 1 95.19 423 ILE B O 1
ATOM 7161 N N . LYS B 1 424 ? -7.176 12.156 -3.52 1 89.94 424 LYS B N 1
ATOM 7162 C CA . LYS B 1 424 ? -7.551 12.617 -4.852 1 89.94 424 LYS B CA 1
ATOM 7163 C C . LYS B 1 424 ? -8.727 13.586 -4.785 1 89.94 424 LYS B C 1
ATOM 7165 O O . LYS B 1 424 ? -9.586 13.594 -5.668 1 89.94 424 LYS B O 1
ATOM 7170 N N . ASP B 1 425 ? -8.914 14.242 -3.754 1 85.38 425 ASP B N 1
ATOM 7171 C CA . ASP B 1 425 ? -10.047 15.133 -3.539 1 85.38 425 ASP B CA 1
ATOM 7172 C C . ASP B 1 425 ? -11.375 14.383 -3.686 1 85.38 425 ASP B C 1
ATOM 7174 O O . ASP B 1 425 ? -12.297 14.867 -4.336 1 85.38 425 ASP B O 1
ATOM 7178 N N . ALA B 1 426 ? -11.344 13.172 -3.246 1 91.38 426 ALA B N 1
ATOM 7179 C CA . ALA B 1 426 ? -12.539 12.352 -3.414 1 91.38 426 ALA B CA 1
ATOM 7180 C C . ALA B 1 426 ? -12.891 11.609 -2.125 1 91.38 426 ALA B C 1
ATOM 7182 O O . ALA B 1 426 ? -14.031 11.188 -1.93 1 91.38 426 ALA B O 1
ATOM 7183 N N . ALA B 1 427 ? -11.922 11.508 -1.326 1 94.56 427 ALA B N 1
ATOM 7184 C CA . ALA B 1 427 ? -12.164 10.727 -0.118 1 94.56 427 ALA B CA 1
ATOM 7185 C C . ALA B 1 427 ? -11.258 11.188 1.024 1 94.56 427 ALA B C 1
ATOM 7187 O O . ALA B 1 427 ? -10.367 12.008 0.823 1 94.56 427 ALA B O 1
ATOM 7188 N N . ALA B 1 428 ? -11.617 10.734 2.221 1 97.06 428 ALA B N 1
ATOM 7189 C CA . ALA B 1 428 ? -10.852 11.016 3.432 1 97.06 428 ALA B CA 1
ATOM 7190 C C . ALA B 1 428 ? -10.336 9.719 4.059 1 97.06 428 ALA B C 1
ATOM 7192 O O . ALA B 1 428 ? -11.016 8.695 4.031 1 97.06 428 ALA B O 1
ATOM 7193 N N . GLY B 1 429 ? -9.133 9.797 4.586 1 97.69 429 GLY B N 1
ATOM 7194 C CA . GLY B 1 429 ? -8.547 8.672 5.301 1 97.69 429 GLY B CA 1
ATOM 7195 C C . GLY B 1 429 ? -7.738 9.086 6.512 1 97.69 429 GLY B C 1
ATOM 7196 O O . GLY B 1 429 ? -7.559 10.281 6.766 1 97.69 429 GLY B O 1
ATOM 7197 N N . TRP B 1 430 ? -7.348 8.078 7.285 1 98.44 430 TRP B N 1
ATOM 7198 C CA . TRP B 1 430 ? -6.477 8.312 8.43 1 98.44 430 TRP B CA 1
ATOM 7199 C C . TRP B 1 430 ? -5.574 7.105 8.68 1 98.44 430 TRP B C 1
ATOM 7201 O O . TRP B 1 430 ? -5.824 6.016 8.156 1 98.44 430 TRP B O 1
ATOM 7211 N N . LEU B 1 431 ? -4.523 7.32 9.367 1 98.62 431 LEU B N 1
ATOM 7212 C CA . LEU B 1 431 ? -3.516 6.309 9.664 1 98.62 431 LEU B CA 1
ATOM 7213 C C . LEU B 1 431 ? -2.973 6.488 11.078 1 98.62 431 LEU B C 1
ATOM 7215 O O . LEU B 1 431 ? -2.639 7.602 11.484 1 98.62 431 LEU B O 1
ATOM 7219 N N . ASP B 1 432 ? -3.002 5.414 11.859 1 98.19 432 ASP B N 1
ATOM 7220 C CA . ASP B 1 432 ? -2.41 5.414 13.188 1 98.19 432 ASP B CA 1
ATOM 7221 C C . ASP B 1 432 ? -1.002 4.824 13.164 1 98.19 432 ASP B C 1
ATOM 7223 O O . ASP B 1 432 ? -0.806 3.691 12.727 1 98.19 432 ASP B O 1
ATOM 7227 N N . VAL B 1 433 ? -0.052 5.586 13.672 1 97.94 433 VAL B N 1
ATOM 7228 C CA . VAL B 1 433 ? 1.348 5.172 13.68 1 97.94 433 VAL B CA 1
ATOM 7229 C C . VAL B 1 433 ? 1.973 5.484 15.039 1 97.94 433 VAL B C 1
ATOM 7231 O O . VAL B 1 433 ? 1.349 6.133 15.883 1 97.94 433 VAL B O 1
ATOM 7234 N N . ARG B 1 434 ? 3.195 5.027 15.203 1 96.81 434 ARG B N 1
ATOM 7235 C CA . ARG B 1 434 ? 3.979 5.438 16.359 1 96.81 434 ARG B CA 1
ATOM 7236 C C . ARG B 1 434 ? 4.734 6.734 16.094 1 96.81 434 ARG B C 1
ATOM 7238 O O . ARG B 1 434 ? 5.199 6.961 14.969 1 96.81 434 ARG B O 1
ATOM 7245 N N . ALA B 1 435 ? 4.859 7.512 17.125 1 97.12 435 ALA B N 1
ATOM 7246 C CA . ALA B 1 435 ? 5.633 8.742 16.984 1 97.12 435 ALA B CA 1
ATOM 7247 C C . ALA B 1 435 ? 7.035 8.453 16.453 1 97.12 435 ALA B C 1
ATOM 7249 O O . ALA B 1 435 ? 7.586 9.242 15.68 1 97.12 435 ALA B O 1
ATOM 7250 N N . ARG B 1 436 ? 7.594 7.332 16.812 1 96.81 436 ARG B N 1
ATOM 7251 C CA . ARG B 1 436 ? 8.93 6.938 16.375 1 96.81 436 ARG B CA 1
ATOM 7252 C C . ARG B 1 436 ? 9 6.871 14.852 1 96.81 436 ARG B C 1
ATOM 7254 O O . ARG B 1 436 ? 10.039 7.164 14.258 1 96.81 436 ARG B O 1
ATOM 7261 N N . ASP B 1 437 ? 7.93 6.434 14.219 1 96.19 437 ASP B N 1
ATOM 7262 C CA . ASP B 1 437 ? 7.898 6.277 12.766 1 96.19 437 ASP B CA 1
ATOM 7263 C C . ASP B 1 437 ? 8.039 7.629 12.062 1 96.19 437 ASP B C 1
ATOM 7265 O O . ASP B 1 437 ? 8.43 7.688 10.898 1 96.19 437 ASP B O 1
ATOM 7269 N N . LEU B 1 438 ? 7.746 8.703 12.742 1 97.44 438 LEU B N 1
ATOM 7270 C CA . LEU B 1 438 ? 7.77 10.039 12.148 1 97.44 438 LEU B CA 1
ATOM 7271 C C . LEU B 1 438 ? 9.172 10.641 12.227 1 97.44 438 LEU B C 1
ATOM 7273 O O . LEU B 1 438 ? 9.453 11.641 11.562 1 97.44 438 LEU B O 1
ATOM 7277 N N . VAL B 1 439 ? 10.07 10.047 12.992 1 96.62 439 VAL B N 1
ATOM 7278 C CA . VAL B 1 439 ? 11.391 10.648 13.156 1 96.62 439 VAL B CA 1
ATOM 7279 C C . VAL B 1 439 ? 12.469 9.648 12.734 1 96.62 439 VAL B C 1
ATOM 7281 O O . VAL B 1 439 ? 13.656 9.938 12.836 1 96.62 439 VAL B O 1
ATOM 7284 N N . ALA B 1 440 ? 12 8.5 12.234 1 93.19 440 ALA B N 1
ATOM 7285 C CA . ALA B 1 440 ? 12.945 7.473 11.789 1 93.19 440 ALA B CA 1
ATOM 7286 C C . ALA B 1 440 ? 13.391 7.73 10.352 1 93.19 440 ALA B C 1
ATOM 7288 O O . ALA B 1 440 ? 12.641 8.289 9.547 1 93.19 440 ALA B O 1
ATOM 7289 N N . ASP B 1 441 ? 14.656 7.277 10.039 1 90.31 441 ASP B N 1
ATOM 7290 C CA . ASP B 1 441 ? 15.188 7.219 8.68 1 90.31 441 ASP B CA 1
ATOM 7291 C C . ASP B 1 441 ? 15.18 8.602 8.023 1 90.31 441 ASP B C 1
ATOM 7293 O O . ASP B 1 441 ? 14.641 8.773 6.934 1 90.31 441 ASP B O 1
ATOM 7297 N N . HIS B 1 442 ? 15.766 9.578 8.727 1 95.75 442 HIS B N 1
ATOM 7298 C CA . HIS B 1 442 ? 15.805 10.961 8.258 1 95.75 442 HIS B CA 1
ATOM 7299 C C . HIS B 1 442 ? 17.156 11.289 7.625 1 95.75 442 HIS B C 1
ATOM 7301 O O . HIS B 1 442 ? 18.172 10.672 7.957 1 95.75 442 HIS B O 1
ATOM 7307 N N . TYR B 1 443 ? 17.078 12.219 6.699 1 95.44 443 TYR B N 1
ATOM 7308 C CA . TYR B 1 443 ? 18.281 12.938 6.301 1 95.44 443 TYR B CA 1
ATOM 7309 C C . TYR B 1 443 ? 18.625 14.031 7.305 1 95.44 443 TYR B C 1
ATOM 7311 O O . TYR B 1 443 ? 17.75 14.836 7.668 1 95.44 443 TYR B O 1
ATOM 7319 N N . LEU B 1 444 ? 19.844 14.125 7.691 1 95.94 444 LEU B N 1
ATOM 7320 C CA . LEU B 1 444 ? 20.234 15.109 8.688 1 95.94 444 LEU B CA 1
ATOM 7321 C C . LEU B 1 444 ? 20.609 16.438 8.023 1 95.94 444 LEU B C 1
ATOM 7323 O O . LEU B 1 444 ? 21.172 16.453 6.93 1 95.94 444 LEU B O 1
ATOM 7327 N N . CYS B 1 445 ? 20.219 17.484 8.703 1 96.81 445 CYS B N 1
ATOM 7328 C CA . CYS B 1 445 ? 20.719 18.797 8.328 1 96.81 445 CYS B CA 1
ATOM 7329 C C . CYS B 1 445 ? 22.109 19.047 8.898 1 96.81 445 CYS B C 1
ATOM 7331 O O . CYS B 1 445 ? 22.484 18.453 9.914 1 96.81 445 CYS B O 1
ATOM 7333 N N . GLN B 1 446 ? 22.922 19.844 8.359 1 91.75 446 GLN B N 1
ATOM 7334 C CA . GLN B 1 446 ? 24.281 20.125 8.805 1 91.75 446 GLN B CA 1
ATOM 7335 C C . GLN B 1 446 ? 24.281 20.703 10.219 1 91.75 446 GLN B C 1
ATOM 7337 O O . GLN B 1 446 ? 25.219 20.469 10.992 1 91.75 446 GLN B O 1
ATOM 7342 N N . GLY B 1 447 ? 23.297 21.359 10.688 1 86.44 447 GLY B N 1
ATOM 7343 C CA . GLY B 1 447 ? 23.266 22.016 11.992 1 86.44 447 GLY B CA 1
ATOM 7344 C C . GLY B 1 447 ? 22.625 21.172 13.07 1 86.44 447 GLY B C 1
ATOM 7345 O O . GLY B 1 447 ? 22.438 21.641 14.195 1 86.44 447 GLY B O 1
ATOM 7346 N N . ALA B 1 448 ? 22.422 19.891 12.758 1 92.69 448 ALA B N 1
ATOM 7347 C CA . ALA B 1 448 ? 21.828 19.016 13.773 1 92.69 448 ALA B CA 1
ATOM 7348 C C . ALA B 1 448 ? 22.766 18.859 14.969 1 92.69 448 ALA B C 1
ATOM 7350 O O . ALA B 1 448 ? 23.953 18.594 14.789 1 92.69 448 ALA B O 1
ATOM 7351 N N . SER B 1 449 ? 22.266 19.016 16.109 1 90.69 449 SER B N 1
ATOM 7352 C CA . SER B 1 449 ? 23.078 18.984 17.328 1 90.69 449 SER B CA 1
ATOM 7353 C C . SER B 1 449 ? 23.609 17.578 17.594 1 90.69 449 SER B C 1
ATOM 7355 O O . SER B 1 449 ? 23.047 16.594 17.125 1 90.69 449 SER B O 1
ATOM 7357 N N . GLU B 1 450 ? 24.625 17.516 18.391 1 89.5 450 GLU B N 1
ATOM 7358 C CA . GLU B 1 450 ? 25.172 16.234 18.812 1 89.5 450 GLU B CA 1
ATOM 7359 C C . GLU B 1 450 ? 24.188 15.453 19.656 1 89.5 450 GLU B C 1
ATOM 7361 O O . GLU B 1 450 ? 24.109 14.227 19.562 1 89.5 450 GLU B O 1
ATOM 7366 N N . GLY B 1 451 ? 23.547 16.188 20.469 1 88.06 451 GLY B N 1
ATOM 7367 C CA . GLY B 1 451 ? 22.516 15.547 21.266 1 88.06 451 GLY B CA 1
ATOM 7368 C C . GLY B 1 451 ? 21.453 14.852 20.438 1 88.06 451 GLY B C 1
ATOM 7369 O O . GLY B 1 451 ? 21.125 13.695 20.688 1 88.06 451 GLY B O 1
ATOM 7370 N N . TYR B 1 452 ? 21.016 15.523 19.453 1 92.44 452 TYR B N 1
ATOM 7371 C CA . TYR B 1 452 ? 20.016 14.938 18.562 1 92.44 452 TYR B CA 1
ATOM 7372 C C . TYR B 1 452 ? 20.562 13.711 17.859 1 92.44 452 TYR B C 1
ATOM 7374 O O . TYR B 1 452 ? 19.891 12.68 17.766 1 92.44 452 TYR B O 1
ATOM 7382 N N . ARG B 1 453 ? 21.734 13.766 17.453 1 90.81 453 ARG B N 1
ATOM 7383 C CA . ARG B 1 453 ? 22.391 12.656 16.766 1 90.81 453 ARG B CA 1
ATOM 7384 C C . ARG B 1 453 ? 22.484 11.43 17.672 1 90.81 453 ARG B C 1
ATOM 7386 O O . ARG B 1 453 ? 22.297 10.305 17.219 1 90.81 453 ARG B O 1
ATOM 7393 N N . ARG B 1 454 ? 22.781 11.664 18.828 1 89.94 454 ARG B N 1
ATOM 7394 C CA . ARG B 1 454 ? 22.906 10.578 19.781 1 89.94 454 ARG B CA 1
ATOM 7395 C C . ARG B 1 454 ? 21.547 9.938 20.078 1 89.94 454 ARG B C 1
ATOM 7397 O O . ARG B 1 454 ? 21.422 8.711 20.031 1 89.94 454 ARG B O 1
ATOM 7404 N N . TYR B 1 455 ? 20.547 10.75 20.297 1 88.81 455 TYR B N 1
ATOM 7405 C CA . TYR B 1 455 ? 19.234 10.242 20.703 1 88.81 455 TYR B CA 1
ATOM 7406 C C . TYR B 1 455 ? 18.531 9.555 19.547 1 88.81 455 TYR B C 1
ATOM 7408 O O . TYR B 1 455 ? 17.672 8.695 19.75 1 88.81 455 TYR B O 1
ATOM 7416 N N . ARG B 1 456 ? 18.891 9.914 18.438 1 88.69 456 ARG B N 1
ATOM 7417 C CA . ARG B 1 456 ? 18.219 9.336 17.281 1 88.69 456 ARG B CA 1
ATOM 7418 C C . ARG B 1 456 ? 18.797 7.957 16.953 1 88.69 456 ARG B C 1
ATOM 7420 O O . ARG B 1 456 ? 18.203 7.207 16.156 1 88.69 456 ARG B O 1
ATOM 7427 N N . GLN B 1 457 ? 19.953 7.762 17.531 1 79.81 457 GLN B N 1
ATOM 7428 C CA . GLN B 1 457 ? 20.578 6.477 17.266 1 79.81 457 GLN B CA 1
ATOM 7429 C C . GLN B 1 457 ? 19.703 5.316 17.719 1 79.81 457 GLN B C 1
ATOM 7431 O O . GLN B 1 457 ? 19.188 5.332 18.844 1 79.81 457 GLN B O 1
ATOM 7436 N N . GLY B 1 458 ? 19.422 4.41 16.938 1 73.25 458 GLY B N 1
ATOM 7437 C CA . GLY B 1 458 ? 18.641 3.232 17.281 1 73.25 458 GLY B CA 1
ATOM 7438 C C . GLY B 1 458 ? 17.188 3.338 16.859 1 73.25 458 GLY B C 1
ATOM 7439 O O . GLY B 1 458 ? 16.422 2.381 17 1 73.25 458 GLY B O 1
ATOM 7440 N N . ILE B 1 459 ? 16.922 4.672 16.625 1 79 459 ILE B N 1
ATOM 7441 C CA . ILE B 1 459 ? 15.547 4.809 16.172 1 79 459 ILE B CA 1
ATOM 7442 C C . ILE B 1 459 ? 15.406 4.219 14.766 1 79 459 ILE B C 1
ATOM 7444 O O . ILE B 1 459 ? 15.969 4.754 13.805 1 79 459 ILE B O 1
ATOM 7448 N N . SER B 1 460 ? 15.352 2.877 14.773 1 65.56 460 SER B N 1
ATOM 7449 C CA . SER B 1 460 ? 15.133 2.205 13.5 1 65.56 460 SER B CA 1
ATOM 7450 C C . SER B 1 460 ? 13.641 1.994 13.234 1 65.56 460 SER B C 1
ATOM 7452 O O . SER B 1 460 ? 12.852 1.912 14.172 1 65.56 460 SER B O 1
ATOM 7454 N N . ALA B 1 461 ? 13.492 2.242 11.898 1 57.34 461 ALA B N 1
ATOM 7455 C CA . ALA B 1 461 ? 12.133 1.851 11.523 1 57.34 461 ALA B CA 1
ATOM 7456 C C . ALA B 1 461 ? 11.93 0.347 11.688 1 57.34 461 ALA B C 1
ATOM 7458 O O . ALA B 1 461 ? 12.875 -0.434 11.531 1 57.34 461 ALA B O 1
#

Secondary structure (DSSP, 8-state):
-------------------HHHHHH-S-------SEEEE--SSSTT---EEEE-GGGT---EEEEEEEPP--TT---SEEEEEEEEEEEEEETTEEEEEEEEEEEEEEEEE-TTS-EEEEEEEEEEE-SSS--------SS-GGGGGEES-EEEEEEE-TT--EEEEEEEE---SS-SEEEEEEEHHHH-THHHHHHHHHHHTTSPP-S-SS-EEE--PPPTT-TTSGGGTB----EEE--TTS-TT--EEEEETTEEEE---SSS--EE-S-HHHH-BPBPSSSSTTPPTT-----SS--BHHHHHTT-SSSEEE-S--EEEESS-TTTS---TTTEEEEEEEEEEE--TT-SS-EEEEEEEEEESSTT--EEEEEPEEEETT--TT--EEEEEEEEE-TT-SSSPPSEEETTSEEEEEEEETTTEEEEEEEEGGGGTSSEEEBTT--HHHHHHHTT---/-------------------HHHHHH-S-------SEEEE--SS-TT---EEEE-GGGT---EEEEEEEPP-STT---SEEEEEEEEEEEEEETTEEEEEEEEEEEEEEEEE-TTS-EEEEEEEEEEE-STT--PPPP--SS-GGGGGEES-EEEEEEE-TT--EEEEEEEE---SS-SEEEEEEEHHHH-THHHHHHHHHHHTTSPPPS-SS-EEE--PPPTT-TTSGGGTB----EEE--TTS-TT--EEEEETTEEEE---SSS--EE-S-HHHH-BPBPSSSSTTPPTT-----SS--BHHHHHTT-SSSEEE-S--EEEESS-TTTS---TTTEEEEEEEEEEE--TT-SS-EEEEEEEEEESSTT--EEEEEPEEEETT--TT--EEEEEEEEE-TTSSSSPPSEEETTSEEEEEEEETTTEEEEEEEEGGGGTSSEEEBTT--HHHHHHTTT---

Nearest PDB structures (foldseek):
  5ay9-assembly1_A  TM=6.198E-01  e=2.826E-06  Ruminococcus albus 7 = DSM 20455
  9har-assembly1_EV  TM=3.685E-01  e=1.169E+00  ssRNA phage ESE017
  4kgo-assembly1_B  TM=4.569E-01  e=8.959E+00  Homo sapiens
  5ig5-assembly1_B-2  TM=5.114E-01  e=8.025E+00  Nematostella vectensis
  3b8l-assembly2_F  TM=2.332E-01  e=4.890E+00  Novosphingobium aromaticivorans DSM 12444

Organism: Fusarium culmorum (NCBI:txid5516)